Protein 7CBF (pdb70)

Radius of gyration: 25.34 Å; Cα contacts (8 Å, |Δi|>4): 1994; chains: 2; bounding box: 70×48×65 Å

B-factor: mean 17.52, std 8.79, range [2.49, 78.3]

GO terms:
  GO:0016746 acyltransferase activity (F, IDA)
  GO:2001293 malonyl-CoA metabolic process (P, IDA)
  GO:1901787 benzoyl-CoA metabolic process (P, IDA)
  GO:0047181 tetrahydroxybenzophenone synthase activity (F, IDA)

Solvent-accessible surface area: 26678 Å² total; per-residue (Å²): 136,45,195,34,42,0,16,1,4,0,4,1,32,14,38,14,128,47,58,19,61,12,144,72,4,9,84,27,0,0,102,21,9,142,9,90,180,55,74,118,10,31,82,73,0,83,136,42,4,107,113,11,128,4,115,50,1,32,9,56,5,36,75,102,32,5,142,113,28,81,24,2,9,77,68,40,35,49,3,0,51,42,2,0,165,15,3,20,86,30,4,5,94,12,0,49,65,0,0,109,74,0,21,153,70,1,42,27,79,39,63,100,2,40,1,0,0,0,0,1,11,7,5,3,30,10,18,3,6,1,9,21,0,3,145,96,23,56,10,58,73,93,1,59,4,0,3,2,3,1,8,8,29,6,1,0,0,2,0,1,8,2,0,24,7,4,4,14,13,17,94,53,3,8,0,0,0,0,0,0,13,4,9,0,1,17,6,2,2,8,36,112,144,7,77,33,0,1,57,0,7,2,18,32,3,0,0,0,0,0,0,0,0,0,5,37,51,84,130,100,86,3,63,30,1,0,52,0,34,14,10,59,3,31,3,2,74,160,3,102,27,2,22,32,0,28,0,29,31,22,0,9,3,4,86,42,111,159,65,9,64,67,22,5,6,88,38,2,79,57,14,1,84,75,0,0,164,126,72,72,31,89,87,17,45,54,1,2,0,0,0,2,0,13,12,90,46,22,1,49,19,1,12,147,112,11,51,16,64,144,69,6,0,68,4,0,82,78,2,3,29,35,56,0,2,0,10,0,0,0,1,0,6,0,0,8,28,11,18,114,64,1,61,116,60,178,70,147,18,0,0,16,36,44,96,50,0,0,0,0,0,4,3,5,2,0,0,2,1,4,1,0,1,68,13,13,78,35,100,55,9,29,202,180,39,38,0,12,0,3,0,3,0,35,16,38,11,120,80,62,29,61,12,144,76,4,9,86,43,0,0,104,19,12,125,7,107,143,46,90,98,0,36,70,77,0,77,117,53,7,122,118,15,127,6,131,30,2,28,9,62,7,33,66,108,28,3,156,108,30,89,20,1,10,79,52,44,30,49,2,0,42,28,3,0,132,15,1,25,86,37,3,5,125,22,0,57,86,0,0,68,66,0,16,118,62,7,57,28,80,43,77,114,2,41,1,0,0,0,0,1,11,6,3,3,33,10,16,2,6,2,11,29,0,0,101,86,17,55,3,62,58,84,1,56,4,1,3,1,4,1,8,8,26,6,1,0,0,2,0,1,7,0,0,25,7,4,3,20,14,26,177,53,3,13,0,0,0,0,0,0,14,5,9,0,1,17,8,2,1,11,44,99,129,58,74,38,7,1,65,0,7,4,25,32,3,0,0,0,0,0,0,0,0,0,5,69,35,90,124,128,120,8,153,26,5,0,53,0,32,13,9,59,2,32,23,3,78,162,2,67,30,1,25,35,0,31,0,52,34,22,0,11,7,14,80,52,92,172,45,17,57,63,22,5,4,103,32,1,76,60,13,0,92,74,0,0,164,126,79,69,28,94,90,17,44,50,1,2,0,0,0,3,0,20,14,97,58,8,1,58,16,0,10,122,91,12,47,18,62,146,60,4,0,65,4,0,82,81,2,4,32,31,54,0,2,0,8,1,0,0,3,0,7,0,1,10,31,11,30,116,59,1,141,124,68,183,63,121,20,15,0,13,30,49,90,49,0,1,0,0,0,5,3,6,2,0,0,2,0,5,0,0,0,79,14,37,104,71,113

Secondary structure (DSSP, 8-state):
--SS--EEEEEEEE--SEEEEGGGHHHHHHHHTT-TT-HHHHHHHHHHHHHT---EEEES--HHHHHH-GGGGSTTS--HHHHHHHHHHHHHHHHHHHHHHHHHHHTS-GGG--EEEEEE-S--EES-HHHHHHHHHT--TT-EEEEEES-GGGHHHHHHHHHHHHHHHSTT--EEEEEEE-TTTT-----TT-THHHHHHTTB--EEEEEEEESS--TTT---SEEEEEEEEEEPTT-TTSEEEEEETTEEEEEE-TTHHHHHHHHHHHHHHHHHGGGT---GGGSEEEE--SSHHHHHHHHHHHT--HHHHHHHHHHHHHH-B-GGGHHHHHHHHHHHHHHHTT-SBTBTTBSEEEEEEEETTTEEEEEEEE--BHHHH--/----EEEEEEEE--S-EEEGGGHHHHHHHHTT-TT-HHHHHHHHHHHHHS---EEE-S--HHHHHHSGGGGSTTSS-HHHHHHHHHHHHHHHHHHHHHHHHHHH-S-GGG--EEEEEE-S--EES-HHHHHHHHTT--TT-EEEEEES-GGGHHHHHHHHHHHHHHHSTT-EEEEEEEE-GGGT-----TT-THHHHHHTTB--EEEEEEEESS--TTTS--SEEEEEEEEEEPTT-TTSEEEEEETTEEEEEE-TTHHHHHHHHHHHHHHHHHGGGT---GGGSEEEE--SSHHHHHHHHHHHT--HHHHHHHHHHHHHH-B-GGGHHHHHHHHHHHHHHHTT-SBTTTT-SEEEEEEEETTTEEEEEEEEE-B--

Foldseek 3Di:
DFPDFKFFFFKFKFFADDKDFLQCLLVVLCVLLVNVVVVVLSVVLNVLLVQFLAGMAGAPDDSVLCVVQVLLSHAPRQRVVVQQVCQQPVQLVRLLNQLVRRVVLLQDQLQLAQAEEEEEQRHADVVGSQQVSCVVSVYDPNRHYHYHYNQWQQVLLVQVQVLRCQQRVDPSHKYKYKYWYHCSQPRYRDDPVQSVSSNCSSFEHTMMMITIIHTDADPDSTFGFKGFPDKDKDQQPPCPPQWDWDQDSSGTRIDHHPCLQVSCLVCVLVVCCVVCVVVVDNQQQLAAEQEQCSTPSNLVSVCVSNVHDCLRCVLLSVCCHHHGRRISCRSSSSLVSQQVVCVVVVAQWSRVVHFKYWYWGAPPSRMIMITIMGTDTCVRSDD/DDFKFFLFKFKFFADDKDFLQRQLVQLCVLLVNVVVVVLSVVLNVLLVVFLAGMAGAPDDSVLCVVQVLLSHFPRQRVVSQQVCQQPVFLVRQLNQLVRQCVSQVDQLQLAQAEEEEEQRHADPVGSQVVNCVVSVYDPNRHYDYHYDPWQQVLLVQVQVLRCVQVVDPSHKYKYKYWYHCSQLRYHDDPVQSVSSLCSSFEHTMMMITIIHPPDPPPSGPGFKGFDDKDKDQQPPCAPQWDWDQDSSGTDIDHDPCQQVSCLVCVLVVCCVVCVVVPDNQLQLAAEQEQCSTPSNLVSNCVSNVHDCLRCVLVSVCCHHHGRRISRRSSSSLVSQQVVCVVVVAQWSRVVHFKYWYWGAPPSRMIMITIIGTDTPD

InterPro domains:
  IPR001099 Chalcone/stilbene synthase, N-terminal [PF00195] (8-229)
  IPR011141 Polyketide synthase, type III [PIRSF000451] (10-388)
  IPR011141 Polyketide synthase, type III [PTHR11877] (11-388)
  IPR012328 Chalcone/stilbene synthase, C-terminal [PF02797] (239-389)
  IPR016039 Thiolase-like [G3DSA:3.40.47.10] (2-236)
  IPR016039 Thiolase-like [G3DSA:3.40.47.10] (237-389)
  IPR016039 Thiolase-like [SSF53901] (14-231)
  IPR016039 Thiolase-like [SSF53901] (236-388)

Organism: Garcinia mangostana (NCBI:txid58228)

CATH classification: 3.40.47.10 (+1 more: 3.40.47.10)

Sequence (760 aa):
QSRGSANVLAIGTANPPNVILQEDYPDFYFKVTNSEHLTDLKEKFKRICVKSKTRKRHFYLTEQILKENPGIATYGAGSLDSRQKILETEIPKLGKEAAMVAIQEWGQPVSKITHVVFATTSGFMMMPGADYSITRLLGLNPNVRRVMIYNQGCFAGGTALRVAKDLAENNKGARVLVVCAENTAMMTFHGPNENHLDVLVGQAMFSDGAAALIIGANPNLPEERPVYEMVAAHQTIVPESDGAIVAHFYEMGMSYFLKENVIPLFGNNIEACMEAAFKEYGISDWNSLFYSVHPGGRAIVDGIAEKLGLDDEENLKATRHVLSEYGNMGSACVIFILDELRKKSKEEKKLTTGDGKEWGCCLIGLGPGLTVETVVLRSVPIAAAALRGSANVLAIGTANPPNVILQEDYPDFYFKVTNSEHLTDLKEKFKRICVKSKTRKRHFYLTEQILKENPGIATYGAGSLDSRQKILETEIPKLGKEAAMVAIQEWGQPVSKITHVVFATTSGFMMPGADYSITRLLGLNPNVRRVMIYNQGCFAGGTALRVAKDLAENNKGARVLVVCAENTAMTFHGPNENHLDVLVGQAMFSDGAAALIIGANPNLPEERPVYEMVAAHQTIVPESDGAIVAHFYEMGMSYFLKENVIPLFGNNIEACMEAAFKEYGISDWNSLFYSVHPGGRAIVDGIAEKLGLDEENLKATRHVLSEYGNMGSACVIFILDELRKKSKEEKKLTTGDGKEWGCLIGLGPGLTVETVVLRSVPIA

Nearest PDB structures (foldseek):
  7cbf-assembly1_B  TM=1.003E+00  e=7.166E-84  Garcinia mangostana
  4yjy-assembly1_B  TM=9.957E-01  e=1.992E-63  Oryza sativa Indica Group
  1ee0-assembly1_B  TM=9.937E-01  e=6.642E-61  Gerbera hybrid cultivar
  3awk-assembly1_A-2  TM=9.949E-01  e=3.346E-60  Huperzia serrata
  7f0g-assembly4_D  TM=9.935E-01  e=9.835E-60  Erythroxylum novogranatense

Structure (mmCIF, N/CA/C/O backbone):
data_7CBF
#
_entry.id   7CBF
#
_cell.length_a   70.810
_cell.length_b   98.330
_cell.length_c   112.024
_cell.angle_alpha   90.000
_cell.angle_beta   90.000
_cell.angle_gamma   90.000
#
_symmetry.space_group_name_H-M   'P 21 21 21'
#
loop_
_entity.id
_entity.type
_entity.pdbx_description
1 polymer '2,4,6-trihydroxybenzophenone synthase'
2 non-polymer IMIDAZOLE
3 non-polymer 'IODIDE ION'
4 non-polymer GLYCEROL
5 water water
#
loop_
_atom_site.group_PDB
_atom_site.id
_atom_site.type_symbol
_atom_site.label_atom_id
_atom_site.label_alt_id
_atom_site.label_comp_id
_atom_site.label_asym_id
_atom_site.label_entity_id
_atom_site.label_seq_id
_atom_site.pdbx_PDB_ins_code
_atom_site.Cartn_x
_atom_site.Cartn_y
_atom_site.Cartn_z
_atom_site.occupancy
_atom_site.B_iso_or_equiv
_atom_site.auth_seq_id
_atom_site.auth_comp_id
_atom_site.auth_asym_id
_atom_site.auth_atom_id
_atom_site.pdbx_PDB_model_num
ATOM 1 N N . GLN A 1 13 ? -1.179 -11.195 -46.601 1.000 57.118 13 GLN A N 1
ATOM 2 C CA . GLN A 1 13 ? -1.441 -9.987 -47.455 1.000 57.526 13 GLN A CA 1
ATOM 3 C C . GLN A 1 13 ? -0.113 -9.402 -47.968 1.000 56.524 13 GLN A C 1
ATOM 4 O O . GLN A 1 13 ? -0.165 -8.513 -48.831 1.000 57.206 13 GLN A O 1
ATOM 10 N N . SER A 1 14 ? 1.015 -9.841 -47.401 1.000 57.708 14 SER A N 1
ATOM 11 C CA . SER A 1 14 ? 2.365 -9.932 -48.032 1.000 58.984 14 SER A CA 1
ATOM 12 C C . SER A 1 14 ? 2.638 -8.761 -49.001 1.000 54.783 14 SER A C 1
ATOM 13 O O . SER A 1 14 ? 2.599 -7.597 -48.557 1.000 50.808 14 SER A O 1
ATOM 16 N N . ARG A 1 15 ? 2.927 -9.086 -50.269 1.000 53.307 15 ARG A N 1
ATOM 17 C CA . ARG A 1 15 ? 3.540 -8.224 -51.324 1.000 54.352 15 ARG A CA 1
ATOM 18 C C . ARG A 1 15 ? 5.060 -8.104 -51.109 1.000 46.796 15 ARG A C 1
ATOM 19 O O . ARG A 1 15 ? 5.743 -7.657 -52.065 1.000 52.226 15 ARG A O 1
ATOM 27 N N . GLY A 1 16 ? 5.594 -8.487 -49.944 1.000 33.847 16 GLY A N 1
ATOM 28 C CA . GLY A 1 16 ? 7.036 -8.326 -49.671 1.000 28.821 16 GLY A CA 1
ATOM 29 C C . GLY A 1 16 ? 7.439 -8.621 -48.235 1.000 23.839 16 GLY A C 1
ATOM 30 O O . GLY A 1 16 ? 6.570 -8.867 -47.372 1.000 21.802 16 GLY A O 1
ATOM 31 N N . SER A 1 17 ? 8.739 -8.566 -47.984 1.000 20.121 17 SER A N 1
ATOM 32 C CA . SER A 1 17 ? 9.357 -8.926 -46.686 1.000 18.415 17 SER A CA 1
ATOM 33 C C . SER A 1 17 ? 9.313 -7.744 -45.709 1.000 16.335 17 SER A C 1
ATOM 34 O O . SER A 1 17 ? 9.398 -6.584 -46.151 1.000 14.658 17 SER A O 1
ATOM 37 N N . ALA A 1 18 ? 9.177 -8.061 -44.424 1.000 14.517 18 ALA A N 1
ATOM 38 C CA . ALA A 1 18 ? 9.315 -7.108 -43.305 1.000 14.238 18 ALA A CA 1
ATOM 39 C C . ALA A 1 18 ? 10.683 -6.435 -43.434 1.000 13.900 18 ALA A C 1
ATOM 40 O O . ALA A 1 18 ? 11.674 -7.140 -43.650 1.000 13.737 18 ALA A O 1
ATOM 42 N N . ASN A 1 19 ? 10.710 -5.108 -43.356 1.000 14.046 19 ASN A N 1
ATOM 43 C CA . ASN A 1 19 ? 11.950 -4.294 -43.334 1.000 13.928 19 ASN A CA 1
ATOM 44 C C . ASN A 1 19 ? 12.033 -3.562 -41.989 1.000 12.935 19 ASN A C 1
ATOM 45 O O . ASN A 1 19 ? 10.969 -3.241 -41.423 1.000 13.165 19 ASN A O 1
ATOM 50 N N . VAL A 1 20 ? 13.251 -3.344 -41.496 1.000 11.666 20 VAL A N 1
ATOM 51 C CA . VAL A 1 20 ? 13.570 -2.316 -40.473 1.000 11.197 20 VAL A CA 1
ATOM 52 C C . VAL A 1 20 ? 13.537 -0.967 -41.183 1.000 10.760 20 VAL A C 1
ATOM 53 O O . VAL A 1 20 ? 14.396 -0.776 -42.049 1.000 10.414 20 VAL A O 1
ATOM 57 N N . LEU A 1 21 ? 12.601 -0.091 -40.810 1.000 10.627 21 LEU A N 1
ATOM 58 C CA . LEU A 1 21 ? 12.390 1.246 -41.435 1.000 10.761 21 LEU A CA 1
ATOM 59 C C . LEU A 1 21 ? 13.014 2.356 -40.586 1.000 10.480 21 LEU A C 1
ATOM 60 O O . LEU A 1 21 ? 13.159 3.481 -41.111 1.000 11.313 21 LEU A O 1
ATOM 65 N N . ALA A 1 22 ? 13.297 2.075 -39.316 1.000 10.268 22 ALA A N 1
ATOM 66 C CA . ALA A 1 22 ? 13.837 3.045 -38.341 1.000 10.413 22 ALA A CA 1
ATOM 67 C C . ALA A 1 22 ? 14.361 2.308 -37.112 1.000 10.468 22 ALA A C 1
ATOM 68 O O . ALA A 1 22 ? 13.850 1.228 -36.808 1.000 10.672 22 ALA A O 1
ATOM 70 N N . ILE A 1 23 ? 15.357 2.900 -36.459 1.000 10.851 23 ILE A N 1
ATOM 71 C CA . ILE A 1 23 ? 15.968 2.429 -35.188 1.000 11.190 23 ILE A CA 1
ATOM 72 C C . ILE A 1 23 ? 16.245 3.661 -34.328 1.000 11.105 23 ILE A C 1
ATOM 73 O O . ILE A 1 23 ? 16.869 4.595 -34.840 1.000 11.010 23 ILE A O 1
ATOM 78 N N . GLY A 1 24 ? 15.824 3.630 -33.067 1.000 11.095 24 GLY A N 1
ATOM 79 C CA . GLY A 1 24 ? 16.154 4.656 -32.062 1.000 11.042 24 GLY A CA 1
ATOM 80 C C . GLY A 1 24 ? 16.512 4.002 -30.743 1.000 11.024 24 GLY A C 1
ATOM 81 O O . GLY A 1 24 ? 16.034 2.887 -30.506 1.000 11.132 24 GLY A O 1
ATOM 82 N N . THR A 1 25 ? 17.353 4.647 -29.933 1.000 11.060 25 THR A N 1
ATOM 83 C CA . THR A 1 25 ? 17.804 4.126 -28.618 1.000 11.007 25 THR A CA 1
ATOM 84 C C . THR A 1 25 ? 17.714 5.255 -27.595 1.000 10.724 25 THR A C 1
ATOM 85 O O . THR A 1 25 ? 17.743 6.416 -27.999 1.000 10.903 25 THR A O 1
ATOM 89 N N . ALA A 1 26 ? 17.589 4.881 -26.324 1.000 10.462 26 ALA A N 1
ATOM 90 C CA . ALA A 1 26 ? 17.548 5.770 -25.145 1.000 10.311 26 ALA A CA 1
ATOM 91 C C . ALA A 1 26 ? 18.318 5.099 -24.007 1.000 10.447 26 ALA A C 1
ATOM 92 O O . ALA A 1 26 ? 18.359 3.856 -23.981 1.000 10.483 26 ALA A O 1
ATOM 94 N N . ASN A 1 27 ? 18.949 5.879 -23.135 1.000 10.489 27 ASN A N 1
ATOM 95 C CA . ASN A 1 27 ? 19.563 5.344 -21.898 1.000 10.928 27 ASN A CA 1
ATOM 96 C C . ASN A 1 27 ? 19.291 6.329 -20.776 1.000 11.349 27 ASN A C 1
ATOM 97 O O . ASN A 1 27 ? 19.191 7.524 -21.030 1.000 10.875 27 ASN A O 1
ATOM 102 N N . PRO A 1 28 ? 19.190 5.858 -19.513 1.000 12.146 28 PRO A N 1
ATOM 103 C CA . PRO A 1 28 ? 19.161 6.759 -18.362 1.000 12.660 28 PRO A CA 1
ATOM 104 C C . PRO A 1 28 ? 20.474 7.537 -18.332 1.000 13.090 28 PRO A C 1
ATOM 105 O O . PRO A 1 28 ? 21.475 7.062 -18.863 1.000 12.332 28 PRO A O 1
ATOM 109 N N . PRO A 1 29 ? 20.499 8.750 -17.733 1.000 14.510 29 PRO A N 1
ATOM 110 C CA . PRO A 1 29 ? 21.676 9.628 -17.792 1.000 15.215 29 PRO A CA 1
ATOM 111 C C . PRO A 1 29 ? 22.868 9.279 -16.876 1.000 15.905 29 PRO A C 1
ATOM 112 O O . PRO A 1 29 ? 23.966 9.617 -17.222 1.000 15.676 29 PRO A O 1
ATOM 116 N N . ASN A 1 30 ? 22.639 8.658 -15.721 1.000 17.245 30 ASN A N 1
ATOM 117 C CA . ASN A 1 30 ? 23.726 8.307 -14.760 1.000 18.829 30 ASN A CA 1
ATOM 118 C C . ASN A 1 30 ? 24.623 7.277 -15.451 1.000 17.243 30 ASN A C 1
ATOM 119 O O . ASN A 1 30 ? 24.105 6.222 -15.836 1.000 17.253 30 ASN A O 1
ATOM 124 N N . VAL A 1 31 ? 25.888 7.623 -15.681 1.000 16.663 31 VAL A N 1
ATOM 125 C CA . VAL A 1 31 ? 26.919 6.721 -16.270 1.000 16.426 31 VAL A CA 1
ATOM 126 C C . VAL A 1 31 ? 27.904 6.369 -15.163 1.000 16.525 31 VAL A C 1
ATOM 127 O O . VAL A 1 31 ? 28.300 7.290 -14.433 1.000 17.166 31 VAL A O 1
ATOM 131 N N . ILE A 1 32 ? 28.259 5.087 -15.019 1.000 16.461 32 ILE A N 1
ATOM 132 C CA . ILE A 1 32 ? 29.404 4.674 -14.148 1.000 16.327 32 ILE A CA 1
ATOM 133 C C . ILE A 1 32 ? 30.462 3.984 -15.009 1.000 15.361 32 ILE A C 1
ATOM 134 O O . ILE A 1 32 ? 30.146 2.984 -15.656 1.000 15.165 32 ILE A O 1
ATOM 139 N N . LEU A 1 33 ? 31.677 4.533 -15.024 1.000 15.092 33 LEU A N 1
ATOM 140 C CA . LEU A 1 33 ? 32.816 3.926 -15.753 1.000 15.366 33 LEU A CA 1
ATOM 141 C C . LEU A 1 33 ? 33.141 2.620 -15.041 1.000 14.688 33 LEU A C 1
ATOM 142 O O . LEU A 1 33 ? 33.005 2.583 -13.813 1.000 14.910 33 LEU A O 1
ATOM 147 N N . GLN A 1 34 ? 33.501 1.586 -15.787 1.000 14.302 34 GLN A N 1
ATOM 148 C CA . GLN A 1 34 ? 33.788 0.252 -15.202 1.000 14.856 34 GLN A CA 1
ATOM 149 C C . GLN A 1 34 ? 34.948 0.337 -14.199 1.000 15.677 34 GLN A C 1
ATOM 150 O O . GLN A 1 34 ? 34.888 -0.399 -13.221 1.000 14.470 34 GLN A O 1
ATOM 156 N N . GLU A 1 35 ? 35.971 1.167 -14.452 1.000 17.475 35 GLU A N 1
ATOM 15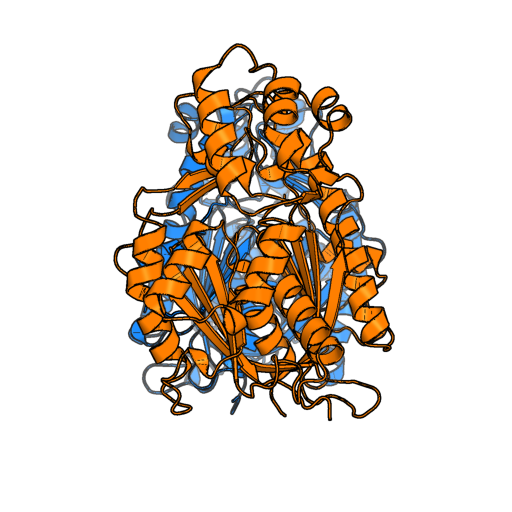7 C CA . GLU A 1 35 ? 37.158 1.305 -13.557 1.000 19.664 35 GLU A CA 1
ATOM 158 C C . GLU A 1 35 ? 36.677 1.752 -12.167 1.000 18.415 35 GLU A C 1
ATOM 159 O O . GLU A 1 35 ? 37.356 1.431 -11.183 1.000 17.876 35 GLU A O 1
ATOM 165 N N . ASP A 1 36 ? 35.526 2.432 -12.093 1.000 17.392 36 ASP A N 1
ATOM 166 C CA . ASP A 1 36 ? 34.944 2.961 -10.829 1.000 16.704 36 ASP A CA 1
ATOM 167 C C . ASP A 1 36 ? 33.893 2.003 -10.247 1.000 16.403 36 ASP A C 1
ATOM 168 O O . ASP A 1 36 ? 33.477 2.242 -9.102 1.000 16.766 36 ASP A O 1
ATOM 173 N N . TYR A 1 37 ? 33.426 0.996 -10.994 1.000 15.689 37 TYR A N 1
ATOM 174 C CA . TYR A 1 37 ? 32.193 0.241 -10.640 1.000 15.441 37 TYR A CA 1
ATOM 175 C C . TYR A 1 37 ? 32.452 -0.667 -9.441 1.000 14.836 37 TYR A C 1
ATOM 176 O O . TYR A 1 37 ? 31.624 -0.730 -8.538 1.000 14.462 37 TYR A O 1
ATOM 185 N N . PRO A 1 38 ? 33.572 -1.417 -9.368 1.000 15.115 38 PRO A N 1
ATOM 186 C CA . PRO A 1 38 ? 33.844 -2.215 -8.166 1.000 15.996 38 PRO A CA 1
ATOM 187 C C . PRO A 1 38 ? 33.770 -1.407 -6.852 1.000 17.289 38 PRO A C 1
ATOM 188 O O . PRO A 1 38 ? 33.194 -1.905 -5.895 1.000 17.358 38 PRO A O 1
ATOM 192 N N . ASP A 1 39 ? 34.315 -0.185 -6.805 1.000 18.530 39 ASP A N 1
ATOM 193 C CA . ASP A 1 39 ? 34.325 0.616 -5.547 1.000 19.793 39 ASP A CA 1
ATOM 194 C C . ASP A 1 39 ? 32.899 1.065 -5.244 1.000 18.584 39 ASP A C 1
ATOM 195 O O . ASP A 1 39 ? 32.465 0.929 -4.082 1.000 18.873 39 ASP A O 1
ATOM 200 N N . PHE A 1 40 ? 32.192 1.548 -6.265 1.000 17.313 40 PHE A N 1
ATOM 201 C CA . PHE A 1 40 ? 30.758 1.915 -6.176 1.000 15.981 40 PHE A CA 1
ATOM 202 C C . PHE A 1 40 ? 29.952 0.761 -5.573 1.000 14.622 40 PHE A C 1
ATOM 203 O O . PHE A 1 40 ? 29.240 0.940 -4.564 1.000 14.403 40 PHE A O 1
ATOM 211 N N . TYR A 1 41 ? 30.058 -0.404 -6.205 1.000 13.347 41 TYR A N 1
ATOM 212 C CA . TYR A 1 41 ? 29.191 -1.576 -5.944 1.000 12.775 41 TYR A CA 1
ATOM 213 C C . TYR A 1 41 ? 29.378 -2.048 -4.497 1.000 12.233 41 TYR A C 1
ATOM 214 O O . TYR A 1 41 ? 28.385 -2.286 -3.797 1.000 11.463 41 TYR A O 1
ATOM 223 N N . PHE A 1 42 ? 30.619 -2.223 -4.070 1.000 12.859 42 PHE A N 1
ATOM 224 C CA . PHE A 1 42 ? 30.922 -2.799 -2.736 1.000 13.633 42 PHE A CA 1
ATOM 225 C C . PHE A 1 42 ? 30.593 -1.777 -1.647 1.000 14.315 42 PHE A C 1
ATOM 226 O O . PHE A 1 42 ? 30.244 -2.210 -0.530 1.000 13.872 42 PHE A O 1
ATOM 234 N N . LYS A 1 43 ? 30.626 -0.486 -1.978 1.000 15.486 43 LYS A N 1
ATOM 235 C CA . LYS A 1 43 ? 30.259 0.595 -1.026 1.000 17.202 43 LYS A CA 1
ATOM 236 C C . LYS A 1 43 ? 28.735 0.647 -0.834 1.000 16.617 43 LYS A C 1
ATOM 237 O O . LYS A 1 43 ? 28.299 0.663 0.327 1.000 16.454 43 LYS A O 1
ATOM 243 N N . VAL A 1 44 ? 27.958 0.699 -1.925 1.000 15.889 44 VAL A N 1
ATOM 244 C CA . VAL A 1 44 ? 26.477 0.899 -1.863 1.000 14.849 44 VAL A CA 1
ATOM 245 C C . VAL A 1 44 ? 25.803 -0.377 -1.345 1.000 14.117 44 VAL A C 1
ATOM 246 O O . VAL A 1 44 ? 24.695 -0.271 -0.846 1.000 13.334 44 VAL A O 1
ATOM 250 N N . THR A 1 45 ? 26.446 -1.539 -1.452 1.000 13.759 45 THR A N 1
ATOM 251 C CA . THR A 1 45 ? 25.895 -2.809 -0.910 1.000 13.692 45 THR A CA 1
ATOM 252 C C . THR A 1 45 ? 26.463 -3.111 0.483 1.000 13.870 45 THR A C 1
ATOM 253 O O . THR A 1 45 ? 26.241 -4.242 0.949 1.000 13.434 45 THR A O 1
ATOM 257 N N . ASN A 1 46 ? 27.171 -2.164 1.104 1.000 14.780 46 ASN A N 1
ATOM 258 C CA . ASN A 1 46 ? 27.677 -2.282 2.498 1.000 16.436 46 ASN A CA 1
ATOM 259 C C . ASN A 1 46 ? 28.544 -3.541 2.630 1.000 16.954 46 ASN A C 1
ATOM 260 O O . ASN A 1 46 ? 28.437 -4.221 3.667 1.000 17.357 46 ASN A O 1
ATOM 265 N N . SER A 1 47 ? 29.361 -3.842 1.620 1.000 17.463 47 SER A N 1
ATOM 266 C CA . SER A 1 47 ? 30.057 -5.144 1.462 1.000 18.469 47 SER A CA 1
ATOM 267 C C . SER A 1 47 ? 31.577 -4.951 1.424 1.000 19.553 47 SER A C 1
ATOM 268 O O . SER A 1 47 ? 32.251 -5.828 0.900 1.000 18.408 47 SER A O 1
ATOM 271 N N . GLU A 1 48 ? 32.093 -3.859 1.991 1.000 23.570 48 GLU A N 1
ATOM 272 C CA . GLU A 1 48 ? 33.548 -3.520 1.976 1.000 26.680 48 GLU A CA 1
ATOM 273 C C . GLU A 1 48 ? 34.383 -4.626 2.629 1.000 27.718 48 GLU A C 1
ATOM 274 O O . GLU A 1 48 ? 35.521 -4.830 2.179 1.000 29.401 48 GLU A O 1
ATOM 280 N N . HIS A 1 49 ? 33.854 -5.314 3.639 1.000 28.965 49 HIS A N 1
ATOM 281 C CA . HIS A 1 49 ? 34.601 -6.368 4.374 1.000 32.768 49 HIS A CA 1
ATOM 282 C C . HIS A 1 49 ? 34.751 -7.629 3.508 1.000 29.320 49 HIS A C 1
ATOM 283 O O . HIS A 1 49 ? 35.685 -8.402 3.771 1.000 27.281 49 HIS A O 1
ATOM 290 N N . LEU A 1 50 ? 33.899 -7.829 2.497 1.000 26.435 50 LEU A N 1
ATOM 291 C CA . LEU A 1 50 ? 33.917 -9.063 1.662 1.000 24.333 50 LEU A CA 1
ATOM 292 C C . LEU A 1 50 ? 35.058 -8.970 0.636 1.000 22.918 50 LEU A C 1
ATOM 293 O O . LEU A 1 50 ? 34.790 -8.954 -0.584 1.000 21.346 50 LEU A O 1
ATOM 298 N N . THR A 1 51 ? 36.291 -8.975 1.140 1.000 22.295 51 THR A N 1
ATOM 299 C CA . THR A 1 51 ? 37.542 -8.649 0.400 1.000 23.933 51 THR A CA 1
ATOM 300 C C . THR A 1 51 ? 37.772 -9.625 -0.761 1.000 21.486 51 THR A C 1
ATOM 301 O O . THR A 1 51 ? 38.187 -9.168 -1.820 1.000 20.083 51 THR A O 1
ATOM 305 N N . ASP A 1 52 ? 37.591 -10.922 -0.538 1.000 21.364 52 ASP A N 1
ATOM 306 C CA . ASP A 1 52 ? 37.866 -11.961 -1.563 1.000 23.268 52 ASP A CA 1
ATOM 307 C C . ASP A 1 52 ? 36.868 -11.766 -2.713 1.000 21.643 52 ASP A C 1
ATOM 308 O O . ASP A 1 52 ? 37.276 -11.884 -3.882 1.000 19.844 52 ASP A O 1
ATOM 313 N N . LEU A 1 53 ? 35.615 -11.432 -2.403 1.000 21.090 53 LEU A N 1
ATOM 314 C CA . LEU A 1 53 ? 34.584 -11.192 -3.447 1.000 21.143 53 LEU A CA 1
ATOM 315 C C . LEU A 1 53 ? 34.926 -9.891 -4.186 1.000 19.310 53 LEU A C 1
ATOM 316 O O . LEU A 1 53 ? 34.793 -9.865 -5.412 1.000 18.813 53 LEU A O 1
ATOM 321 N N . LYS A 1 54 ? 35.418 -8.872 -3.490 1.000 19.326 54 LYS A N 1
ATOM 322 C CA . LYS A 1 54 ? 35.768 -7.585 -4.143 1.000 20.497 54 LYS A CA 1
ATOM 323 C C . LYS A 1 54 ? 36.905 -7.806 -5.153 1.000 20.827 54 LYS A C 1
ATOM 324 O O . LYS A 1 54 ? 36.789 -7.311 -6.297 1.000 18.983 54 LYS A O 1
ATOM 330 N N . GLU A 1 55 ? 37.947 -8.541 -4.766 1.000 22.236 55 GLU A N 1
ATOM 331 C CA . GLU A 1 55 ? 39.093 -8.856 -5.666 1.000 24.786 55 GLU A CA 1
ATOM 332 C C . GLU A 1 55 ? 38.596 -9.665 -6.869 1.000 22.546 55 GLU A C 1
ATOM 333 O O . GLU A 1 55 ? 38.963 -9.283 -7.994 1.000 21.548 55 GLU A O 1
ATOM 339 N N . LYS A 1 56 ? 37.796 -10.715 -6.647 1.000 21.031 56 LYS A N 1
ATOM 340 C CA . LYS A 1 56 ? 37.163 -11.503 -7.745 1.000 21.308 56 LYS A CA 1
ATOM 341 C C . LYS A 1 56 ? 36.405 -10.522 -8.656 1.000 18.661 56 LYS A C 1
ATOM 342 O O . LYS A 1 56 ? 36.613 -10.536 -9.869 1.000 17.081 56 LYS A O 1
ATOM 348 N N . PHE A 1 57 ? 35.587 -9.653 -8.082 1.000 17.171 57 PHE A N 1
ATOM 349 C CA . PHE A 1 57 ? 34.736 -8.740 -8.871 1.000 16.909 57 PHE A CA 1
ATOM 350 C C . PHE A 1 57 ? 35.609 -7.781 -9.690 1.000 17.364 57 PHE A C 1
ATOM 351 O O . PHE A 1 57 ? 35.233 -7.518 -10.842 1.000 16.610 57 PHE A O 1
ATOM 359 N N . LYS A 1 58 ? 36.718 -7.282 -9.133 1.000 18.911 58 LYS A N 1
ATOM 360 C CA . LYS A 1 58 ? 37.657 -6.394 -9.872 1.000 21.637 58 LYS A CA 1
ATOM 361 C C . LYS A 1 58 ? 38.157 -7.133 -11.121 1.000 21.222 58 LYS A C 1
ATOM 362 O O . LYS A 1 58 ? 38.082 -6.551 -12.205 1.000 20.286 58 LYS A O 1
ATOM 368 N N . ARG A 1 59 ? 38.630 -8.371 -10.964 1.000 21.891 59 ARG A N 1
ATOM 369 C CA . ARG A 1 59 ? 39.198 -9.198 -12.065 1.000 23.555 59 ARG A CA 1
ATOM 370 C C . ARG A 1 59 ? 38.099 -9.437 -13.120 1.000 22.989 59 ARG A C 1
ATOM 371 O O . ARG A 1 59 ? 38.396 -9.290 -14.304 1.000 23.987 59 ARG A O 1
ATOM 379 N N . ILE A 1 60 ? 36.868 -9.758 -12.722 1.000 20.271 60 ILE A N 1
ATOM 380 C CA . ILE A 1 60 ? 35.735 -9.948 -13.675 1.000 20.452 60 ILE A CA 1
ATOM 381 C C . ILE A 1 60 ? 35.479 -8.633 -14.431 1.000 20.091 60 ILE A C 1
ATOM 382 O O . ILE A 1 60 ? 35.388 -8.671 -15.680 1.000 18.601 60 ILE A O 1
ATOM 387 N N . CYS A 1 61 ? 35.385 -7.510 -13.714 1.000 19.893 61 CYS A N 1
ATOM 388 C CA . CYS A 1 61 ? 35.122 -6.170 -14.310 1.000 20.231 61 CYS A CA 1
ATOM 389 C C . CYS A 1 61 ? 36.240 -5.804 -15.292 1.000 21.707 61 CYS A C 1
ATOM 390 O O . CYS A 1 61 ? 35.911 -5.269 -16.369 1.000 22.023 61 CYS A O 1
ATOM 393 N N . VAL A 1 62 ? 37.502 -6.070 -14.952 1.000 24.073 62 VAL A N 1
ATOM 394 C CA . VAL A 1 62 ? 38.647 -5.774 -15.866 1.000 27.543 62 VAL A CA 1
ATOM 395 C C . VAL A 1 62 ? 38.475 -6.610 -17.145 1.000 29.795 62 VAL A C 1
ATOM 396 O O . VAL A 1 62 ? 38.558 -6.008 -18.236 1.000 34.402 62 VAL A O 1
ATOM 400 N N . LYS A 1 63 ? 38.150 -7.905 -17.022 1.000 30.660 63 LYS A N 1
ATOM 401 C CA . LYS A 1 63 ? 38.087 -8.871 -18.160 1.000 31.972 63 LYS A CA 1
ATOM 402 C C . LYS A 1 63 ? 36.832 -8.632 -19.010 1.000 32.906 63 LYS A C 1
ATOM 403 O O . LYS A 1 63 ? 36.681 -9.318 -20.060 1.000 32.894 63 LYS A O 1
ATOM 409 N N . SER A 1 64 ? 35.925 -7.768 -18.548 1.000 31.309 64 SER A N 1
ATOM 410 C CA . SER A 1 64 ? 34.529 -7.675 -19.055 1.000 27.593 64 SER A CA 1
ATOM 411 C C . SER A 1 64 ? 34.522 -7.026 -20.439 1.000 25.728 64 SER A C 1
ATOM 412 O O . SER A 1 64 ? 33.639 -7.354 -21.231 1.000 25.439 64 SER A O 1
ATOM 415 N N . LYS A 1 65 ? 35.428 -6.076 -20.671 1.000 25.895 65 LYS A N 1
ATOM 416 C CA . LYS A 1 65 ? 35.463 -5.232 -21.894 1.000 25.980 65 LYS A CA 1
ATOM 417 C C . LYS A 1 65 ? 34.196 -4.362 -21.993 1.000 24.297 65 LYS A C 1
ATOM 418 O O . LYS A 1 65 ? 33.928 -3.810 -23.090 1.000 21.544 65 LYS A O 1
ATOM 424 N N . THR A 1 66 ? 33.452 -4.259 -20.886 1.000 23.725 66 THR A N 1
ATOM 425 C CA . THR A 1 66 ? 32.469 -3.187 -20.588 1.000 23.939 66 THR A CA 1
ATOM 426 C C . THR A 1 66 ? 33.248 -2.008 -19.983 1.000 24.616 66 THR A C 1
ATOM 427 O O . THR A 1 66 ? 33.812 -2.180 -18.882 1.000 25.744 66 THR A O 1
ATOM 431 N N . ARG A 1 67 ? 33.336 -0.881 -20.695 1.000 23.818 67 ARG A N 1
ATOM 432 C CA . ARG A 1 67 ? 34.097 0.326 -20.264 1.000 24.133 67 ARG A CA 1
ATOM 433 C C . ARG A 1 67 ? 33.160 1.279 -19.506 1.000 20.526 67 ARG A C 1
ATOM 434 O O . ARG A 1 67 ? 33.628 1.987 -18.606 1.000 17.998 67 ARG A O 1
ATOM 442 N N . LYS A 1 68 ? 31.867 1.231 -19.823 1.000 19.484 68 LYS A N 1
ATOM 443 C CA . LYS A 1 68 ? 30.867 2.274 -19.468 1.000 19.639 68 LYS A CA 1
ATOM 444 C C . LYS A 1 68 ? 29.469 1.643 -19.429 1.000 16.645 68 LYS A C 1
ATOM 445 O O . LYS A 1 68 ? 29.190 0.830 -20.304 1.000 15.832 68 LYS A O 1
ATOM 451 N N . ARG A 1 69 ? 28.630 2.009 -18.456 1.000 14.777 69 ARG A N 1
ATOM 452 C CA . ARG A 1 69 ? 27.204 1.594 -18.392 1.000 13.918 69 ARG A CA 1
ATOM 453 C C . ARG A 1 69 ? 26.317 2.735 -17.888 1.000 13.517 69 ARG A C 1
ATOM 454 O O . ARG A 1 69 ? 26.761 3.524 -17.031 1.000 13.302 69 ARG A O 1
ATOM 462 N N . HIS A 1 70 ? 25.086 2.770 -18.395 1.000 12.927 70 HIS A N 1
ATOM 463 C CA . HIS A 1 70 ? 23.996 3.676 -17.956 1.000 12.768 70 HIS A CA 1
ATOM 464 C C . HIS A 1 70 ? 23.127 2.927 -16.945 1.000 12.626 70 HIS A C 1
ATOM 465 O O . HIS A 1 70 ? 22.856 1.728 -17.174 1.000 12.524 70 HIS A O 1
ATOM 472 N N . PHE A 1 71 ? 22.707 3.609 -15.877 1.000 12.393 71 PHE A N 1
ATOM 473 C CA . PHE A 1 71 ? 21.789 3.061 -14.850 1.000 12.519 71 PHE A CA 1
ATOM 474 C C . PHE A 1 71 ? 20.785 4.127 -14.433 1.000 12.847 71 PHE A C 1
ATOM 475 O O . PHE A 1 71 ? 21.177 5.272 -14.202 1.000 12.327 71 PHE A O 1
ATOM 483 N N . TYR A 1 72 ? 19.531 3.711 -14.293 1.000 13.753 72 TYR A N 1
ATOM 484 C CA . TYR A 1 72 ? 18.527 4.408 -13.461 1.000 14.483 72 TYR A CA 1
ATOM 485 C C . TYR A 1 72 ? 18.991 4.404 -11.996 1.000 14.828 72 TYR A C 1
ATOM 486 O O . TYR A 1 72 ? 18.921 5.445 -11.337 1.000 14.567 72 TYR A O 1
ATOM 495 N N . LEU A 1 73 ? 19.429 3.255 -11.474 1.000 15.404 73 LEU A N 1
ATOM 496 C CA . LEU A 1 73 ? 19.865 3.152 -10.054 1.000 15.974 73 LEU A CA 1
ATOM 497 C C . LEU A 1 73 ? 21.024 4.112 -9.805 1.000 17.312 73 LEU A C 1
ATOM 498 O O . LEU A 1 73 ? 22.018 4.068 -10.538 1.000 21.404 73 LEU A O 1
ATOM 503 N N . THR A 1 74 ? 20.896 4.956 -8.797 1.000 17.496 74 THR A N 1
ATOM 504 C CA . THR A 1 74 ? 21.995 5.815 -8.303 1.000 17.753 74 THR A CA 1
ATOM 505 C C . THR A 1 74 ? 22.265 5.403 -6.860 1.000 18.298 74 THR A C 1
ATOM 506 O O . THR A 1 74 ? 21.465 4.599 -6.320 1.000 16.997 74 THR A O 1
ATOM 510 N N . GLU A 1 75 ? 23.344 5.938 -6.288 1.000 18.987 75 GLU A N 1
ATOM 511 C CA . GLU A 1 75 ? 23.669 5.861 -4.841 1.000 20.764 75 GLU A CA 1
ATOM 512 C C . GLU A 1 75 ? 22.437 6.326 -4.052 1.000 20.318 75 GLU A C 1
ATOM 513 O O . GLU A 1 75 ? 21.978 5.578 -3.182 1.000 19.836 75 GLU A O 1
ATOM 519 N N . GLN A 1 76 ? 21.872 7.475 -4.433 1.000 21.137 76 GLN A N 1
ATOM 520 C CA . GLN A 1 76 ? 20.696 8.118 -3.785 1.000 21.882 76 GLN A CA 1
ATOM 521 C C . GLN A 1 76 ? 19.476 7.179 -3.828 1.000 21.031 76 GLN A C 1
ATOM 522 O O . GLN A 1 76 ? 18.830 7.019 -2.786 1.000 20.759 76 GLN A O 1
ATOM 528 N N . ILE A 1 77 ? 19.173 6.561 -4.973 1.000 19.925 77 ILE A N 1
ATOM 529 C CA . ILE A 1 77 ? 17.960 5.706 -5.132 1.000 18.971 77 ILE A CA 1
ATOM 530 C C . ILE A 1 77 ? 18.155 4.396 -4.357 1.000 18.770 77 ILE A C 1
ATOM 531 O O . ILE A 1 77 ? 17.162 3.878 -3.829 1.000 18.670 77 ILE A O 1
ATOM 536 N N . LEU A 1 78 ? 19.384 3.904 -4.223 1.000 19.155 78 LEU A N 1
ATOM 537 C CA . LEU A 1 78 ? 19.666 2.705 -3.395 1.000 19.599 78 LEU A CA 1
ATOM 538 C C . LEU A 1 78 ? 19.526 3.080 -1.912 1.000 21.344 78 LEU A C 1
ATOM 539 O O . LEU A 1 78 ? 19.001 2.259 -1.129 1.000 19.824 78 LEU A O 1
ATOM 544 N N . LYS A 1 79 ? 19.900 4.304 -1.545 1.000 23.657 79 LYS A N 1
ATOM 545 C CA . LYS A 1 79 ? 19.764 4.793 -0.149 1.000 25.951 79 LYS A CA 1
ATOM 546 C C . LYS A 1 79 ? 18.269 4.798 0.223 1.000 24.156 79 LYS A C 1
ATOM 547 O O . LYS A 1 79 ? 17.938 4.371 1.338 1.000 22.770 79 LYS A O 1
ATOM 553 N N . GLU A 1 80 ? 17.402 5.217 -0.700 1.000 22.392 80 GLU A N 1
ATOM 554 C CA . GLU A 1 80 ? 15.931 5.291 -0.498 1.000 22.516 80 GLU A CA 1
ATOM 555 C C . GLU A 1 80 ? 15.294 3.897 -0.607 1.000 20.312 80 GLU A C 1
ATOM 556 O O . GLU A 1 80 ? 14.146 3.743 -0.127 1.000 18.522 80 GLU A O 1
ATOM 562 N N . ASN A 1 81 ? 15.984 2.935 -1.237 1.000 17.702 81 ASN A N 1
ATOM 563 C CA . ASN A 1 81 ? 15.471 1.554 -1.471 1.000 16.446 81 ASN A CA 1
ATOM 564 C C . ASN A 1 81 ? 16.509 0.534 -1.001 1.000 15.540 81 ASN A C 1
ATOM 565 O O . ASN A 1 81 ? 16.943 -0.323 -1.769 1.000 15.761 81 ASN A O 1
ATOM 570 N N . PRO A 1 82 ? 16.936 0.563 0.283 1.000 15.105 82 PRO A N 1
ATOM 571 C CA . PRO A 1 82 ? 18.096 -0.222 0.717 1.000 14.644 82 PRO A CA 1
ATOM 572 C C . PRO A 1 82 ? 17.895 -1.752 0.666 1.000 14.586 82 PRO A C 1
ATOM 573 O O . PRO A 1 82 ? 18.894 -2.462 0.587 1.000 14.371 82 PRO A O 1
ATOM 577 N N . GLY A 1 83 ? 16.643 -2.230 0.680 1.000 13.407 83 GLY A N 1
ATOM 578 C CA . GLY A 1 83 ? 16.324 -3.647 0.426 1.000 13.360 83 GLY A CA 1
ATOM 579 C C . GLY A 1 83 ? 16.977 -4.157 -0.856 1.000 13.473 83 GLY A C 1
ATOM 580 O O . GLY A 1 83 ? 17.450 -5.312 -0.874 1.000 14.156 83 GLY A O 1
ATOM 581 N N . ILE A 1 84 ? 16.993 -3.334 -1.907 1.000 12.897 84 ILE A N 1
ATOM 582 C CA . ILE A 1 84 ? 17.542 -3.685 -3.248 1.000 12.999 84 ILE A CA 1
ATOM 583 C C . ILE A 1 84 ? 19.040 -4.000 -3.102 1.000 12.914 84 ILE A C 1
ATOM 584 O O . ILE A 1 84 ? 19.537 -4.887 -3.812 1.000 12.497 84 ILE A O 1
ATOM 589 N N . ALA A 1 85 ? 19.711 -3.310 -2.177 1.000 13.518 85 ALA A N 1
ATOM 590 C CA . ALA A 1 85 ? 21.177 -3.338 -1.968 1.000 13.862 85 ALA A CA 1
ATOM 591 C C . ALA A 1 85 ? 21.538 -4.298 -0.826 1.000 14.150 85 ALA A C 1
ATOM 592 O O . ALA A 1 85 ? 22.728 -4.334 -0.429 1.000 14.684 85 ALA A O 1
ATOM 594 N N . THR A 1 86 ? 20.557 -5.048 -0.318 1.000 14.014 86 THR A N 1
ATOM 595 C CA . THR A 1 86 ? 20.742 -6.022 0.787 1.000 13.860 86 THR A CA 1
ATOM 596 C C . THR A 1 86 ? 20.427 -7.413 0.247 1.000 13.605 86 THR A C 1
ATOM 597 O O . THR A 1 86 ? 19.228 -7.732 0.125 1.000 13.063 86 THR A O 1
ATOM 601 N N . TYR A 1 87 ? 21.472 -8.200 -0.055 1.000 13.290 87 TYR A N 1
ATOM 602 C CA . TYR A 1 87 ? 21.334 -9.533 -0.685 1.000 12.505 87 TYR A CA 1
ATOM 603 C C . TYR A 1 87 ? 20.201 -10.304 -0.001 1.000 12.206 87 TYR A C 1
ATOM 604 O O . TYR A 1 87 ? 20.239 -10.464 1.239 1.000 11.595 87 TYR A O 1
ATOM 613 N N . GLY A 1 88 ? 19.247 -10.789 -0.801 1.000 11.289 88 GLY A N 1
ATOM 614 C CA . GLY A 1 88 ? 18.234 -11.758 -0.355 1.000 11.492 88 GLY A CA 1
ATOM 615 C C . GLY A 1 88 ? 17.069 -11.116 0.391 1.000 11.354 88 GLY A C 1
ATOM 616 O O . GLY A 1 88 ? 16.106 -11.817 0.635 1.000 11.396 88 GLY A O 1
ATOM 617 N N . ALA A 1 89 ? 17.148 -9.840 0.764 1.000 11.339 89 ALA A N 1
ATOM 618 C CA . ALA A 1 89 ? 16.040 -9.115 1.422 1.000 11.270 89 ALA A CA 1
ATOM 619 C C . ALA A 1 89 ? 14.855 -9.061 0.453 1.000 11.360 89 ALA A C 1
ATOM 620 O O . ALA A 1 89 ? 15.097 -9.093 -0.754 1.000 11.941 89 ALA A O 1
ATOM 622 N N . GLY A 1 90 ? 13.634 -9.051 0.977 1.000 11.176 90 GLY A N 1
ATOM 623 C CA . GLY A 1 90 ? 12.408 -8.803 0.208 1.000 11.715 90 GLY A CA 1
ATOM 624 C C . GLY A 1 90 ? 12.429 -7.378 -0.313 1.000 12.516 90 GLY A C 1
ATOM 625 O O . GLY A 1 90 ? 12.347 -6.452 0.510 1.000 13.624 90 GLY A O 1
ATOM 626 N N . SER A 1 91 ? 12.643 -7.211 -1.617 1.000 12.205 91 SER A N 1
ATOM 627 C CA . SER A 1 91 ? 12.793 -5.902 -2.293 1.000 12.004 91 SER A CA 1
ATOM 628 C C . SER A 1 91 ? 11.878 -5.802 -3.521 1.000 11.773 91 SER A C 1
ATOM 629 O O . SER A 1 91 ? 11.860 -4.731 -4.110 1.000 11.673 91 SER A O 1
ATOM 632 N N . LEU A 1 92 ? 11.146 -6.853 -3.901 1.000 11.597 92 LEU A N 1
ATOM 633 C CA . LEU A 1 92 ? 10.475 -6.884 -5.234 1.000 12.266 92 LEU A CA 1
ATOM 634 C C . LEU A 1 92 ? 9.469 -5.730 -5.347 1.000 12.733 92 LEU A C 1
ATOM 635 O O . LEU A 1 92 ? 9.366 -5.135 -6.436 1.000 12.473 92 LEU A O 1
ATOM 640 N N . ASP A 1 93 ? 8.719 -5.454 -4.285 1.000 12.850 93 ASP A N 1
ATOM 641 C CA . ASP A 1 93 ? 7.686 -4.391 -4.322 1.000 13.258 93 ASP A CA 1
ATOM 642 C C . ASP A 1 93 ? 8.377 -3.063 -4.653 1.000 12.516 93 ASP A C 1
ATOM 643 O O . ASP A 1 93 ? 7.867 -2.337 -5.505 1.000 12.467 93 ASP A O 1
ATOM 648 N N . SER A 1 94 ? 9.487 -2.763 -3.985 1.000 11.979 94 SER A N 1
ATOM 649 C CA . SER A 1 94 ? 10.320 -1.563 -4.256 1.000 11.956 94 SER A CA 1
ATOM 650 C C . SER A 1 94 ? 10.846 -1.608 -5.697 1.000 11.317 94 SER A C 1
ATOM 651 O O . SER A 1 94 ? 10.853 -0.542 -6.353 1.000 11.202 94 SER A O 1
ATOM 654 N N . ARG A 1 95 ? 11.267 -2.777 -6.183 1.000 10.912 95 ARG A N 1
ATOM 655 C CA . ARG A 1 95 ? 11.761 -2.922 -7.580 1.000 11.154 95 ARG A CA 1
ATOM 656 C C . ARG A 1 95 ? 10.614 -2.637 -8.567 1.000 11.494 95 ARG A C 1
ATOM 657 O O . ARG A 1 95 ? 10.848 -1.864 -9.524 1.000 11.890 95 ARG A O 1
ATOM 665 N N . GLN A 1 96 ? 9.422 -3.197 -8.349 1.000 11.989 96 GLN A N 1
ATOM 666 C CA . GLN A 1 96 ? 8.248 -2.997 -9.249 1.000 12.932 96 GLN A CA 1
ATOM 667 C C . GLN A 1 96 ? 7.834 -1.510 -9.224 1.000 13.279 96 GLN A C 1
ATOM 668 O O . GLN A 1 96 ? 7.493 -0.992 -10.282 1.000 12.972 96 GLN A O 1
ATOM 674 N N . LYS A 1 97 ? 7.871 -0.826 -8.080 1.000 14.261 97 LYS A N 1
ATOM 675 C CA . LYS A 1 97 ? 7.533 0.631 -8.014 1.000 15.889 97 LYS A CA 1
ATOM 676 C C . LYS A 1 97 ? 8.383 1.405 -9.041 1.000 14.961 97 LYS A C 1
ATOM 677 O O . LYS A 1 97 ? 7.842 2.279 -9.754 1.000 15.076 97 LYS A O 1
ATOM 683 N N . ILE A 1 98 ? 9.676 1.098 -9.116 1.000 13.467 98 ILE A N 1
ATOM 684 C CA . ILE A 1 98 ? 10.612 1.754 -10.074 1.000 13.164 98 ILE A CA 1
ATOM 685 C C . ILE A 1 98 ? 10.242 1.311 -11.494 1.000 12.476 98 ILE A C 1
ATOM 686 O O . ILE A 1 98 ? 9.994 2.189 -12.345 1.000 12.626 98 ILE A O 1
ATOM 691 N N . LEU A 1 99 ? 10.190 -0.001 -11.715 1.000 11.594 99 LEU A N 1
ATOM 692 C CA . LEU A 1 99 ? 10.206 -0.615 -13.070 1.000 11.532 99 LEU A CA 1
ATOM 693 C C . LEU A 1 99 ? 8.865 -0.389 -13.779 1.000 11.361 99 LEU A C 1
ATOM 694 O O . LEU A 1 99 ? 8.866 -0.191 -15.008 1.000 10.207 99 LEU A O 1
ATOM 699 N N . GLU A 1 100 ? 7.764 -0.423 -13.028 1.000 11.629 100 GLU A N 1
ATOM 700 C CA . GLU A 1 100 ? 6.399 -0.255 -13.598 1.000 12.537 100 GLU A CA 1
ATOM 701 C C . GLU A 1 100 ? 6.358 1.022 -14.457 1.000 12.961 100 GLU A C 1
ATOM 702 O O . GLU A 1 100 ? 5.760 0.959 -15.556 1.000 13.700 100 GLU A O 1
ATOM 708 N N . THR A 1 101 ? 7.000 2.118 -14.036 1.000 12.939 101 THR A N 1
ATOM 709 C CA . THR A 1 101 ? 6.923 3.409 -14.780 1.000 13.819 101 THR A CA 1
ATOM 710 C C . THR A 1 101 ? 8.206 3.665 -15.588 1.000 12.925 101 THR A C 1
ATOM 711 O O . THR A 1 101 ? 8.088 4.181 -16.702 1.000 12.606 101 THR A O 1
ATOM 715 N N . GLU A 1 102 ? 9.382 3.319 -15.075 1.000 12.998 102 GLU A N 1
ATOM 716 C CA . GLU A 1 102 ? 10.666 3.649 -15.753 1.000 13.284 102 GLU A CA 1
ATOM 717 C C . GLU A 1 102 ? 10.832 2.851 -17.051 1.000 12.439 102 GLU A C 1
ATOM 718 O O . GLU A 1 102 ? 11.426 3.404 -17.986 1.000 11.949 102 GLU A O 1
ATOM 724 N N . ILE A 1 103 ? 10.356 1.605 -17.124 1.000 11.898 103 ILE A N 1
ATOM 725 C CA . ILE A 1 103 ? 10.559 0.789 -18.363 1.000 11.971 103 ILE A CA 1
ATOM 726 C C . ILE A 1 103 ? 9.745 1.380 -19.511 1.000 11.931 103 ILE A C 1
ATOM 727 O O . ILE A 1 103 ? 10.292 1.634 -20.576 1.000 11.436 103 ILE A O 1
ATOM 732 N N . PRO A 1 104 ? 8.433 1.638 -19.348 1.000 12.756 104 PRO A N 1
ATOM 733 C CA . PRO A 1 104 ? 7.651 2.266 -20.416 1.000 13.688 104 PRO A CA 1
ATOM 734 C C . PRO A 1 104 ? 8.166 3.670 -20.793 1.000 14.475 104 PRO A C 1
ATOM 735 O O . PRO A 1 104 ? 8.146 4.004 -21.976 1.000 14.284 104 PRO A O 1
ATOM 739 N N . LYS A 1 105 ? 8.598 4.443 -19.792 1.000 14.599 105 LYS A N 1
ATOM 740 C CA . LYS A 1 105 ? 9.129 5.814 -19.970 1.000 16.112 105 LYS A CA 1
ATOM 741 C C . LYS A 1 105 ? 10.396 5.753 -20.832 1.000 14.809 105 LYS A C 1
ATOM 742 O O . LYS A 1 105 ? 10.483 6.530 -21.791 1.000 14.028 105 LYS A O 1
ATOM 748 N N . LEU A 1 106 ? 11.328 4.846 -20.516 1.000 13.230 106 LEU A N 1
ATOM 749 C CA . LEU A 1 106 ? 12.586 4.685 -21.286 1.000 12.624 106 LEU A CA 1
ATOM 750 C C . LEU A 1 106 ? 12.268 4.100 -22.662 1.000 11.560 106 LEU A C 1
ATOM 751 O O . LEU A 1 106 ? 12.821 4.574 -23.665 1.000 10.897 106 LEU A O 1
ATOM 756 N N . GLY A 1 107 ? 11.379 3.120 -22.726 1.000 11.327 107 GLY A N 1
ATOM 757 C CA . GLY A 1 107 ? 10.920 2.598 -24.026 1.000 11.344 107 GLY A CA 1
ATOM 758 C C . GLY A 1 107 ? 10.329 3.709 -24.886 1.000 10.918 107 GLY A C 1
ATOM 759 O O . GLY A 1 107 ? 10.576 3.727 -26.094 1.000 10.548 107 GLY A O 1
ATOM 760 N N . LYS A 1 108 ? 9.562 4.610 -24.275 1.000 10.823 108 LYS A N 1
ATOM 761 C CA . LYS A 1 108 ? 8.906 5.731 -24.990 1.000 11.283 108 LYS A CA 1
ATOM 762 C C . LYS A 1 108 ? 9.963 6.610 -25.673 1.000 11.486 108 LYS A C 1
ATOM 763 O O . LYS A 1 108 ? 9.791 6.871 -26.861 1.000 11.381 108 LYS A O 1
ATOM 769 N N . GLU A 1 109 ? 10.979 7.059 -24.927 1.000 11.795 109 GLU A N 1
ATOM 770 C CA . GLU A 1 109 ? 12.091 7.923 -25.402 1.000 12.515 109 GLU A CA 1
ATOM 771 C C . GLU A 1 109 ? 12.820 7.273 -26.584 1.000 11.643 109 GLU A C 1
ATOM 772 O O . GLU A 1 109 ? 13.097 7.983 -27.552 1.000 12.053 109 GLU A O 1
ATOM 778 N N . ALA A 1 110 ? 13.102 5.973 -26.522 1.000 10.740 110 ALA A N 1
ATOM 779 C CA . ALA A 1 110 ? 13.690 5.211 -27.648 1.000 10.450 110 ALA A CA 1
ATOM 780 C C . ALA A 1 110 ? 12.720 5.257 -28.843 1.000 10.476 110 ALA A C 1
ATOM 781 O O . ALA A 1 110 ? 13.154 5.564 -29.974 1.000 9.827 110 ALA A O 1
ATOM 783 N N . ALA A 1 111 ? 11.444 4.974 -28.590 1.000 10.430 111 ALA A N 1
ATOM 784 C CA . ALA A 1 111 ? 10.396 4.901 -29.630 1.000 10.768 111 ALA A CA 1
ATOM 785 C C . ALA A 1 111 ? 10.326 6.250 -30.343 1.000 10.879 111 ALA A C 1
ATOM 786 O O . ALA A 1 111 ? 10.267 6.246 -31.594 1.000 10.959 111 ALA A O 1
ATOM 788 N N . MET A 1 112 ? 10.390 7.348 -29.583 1.000 10.903 112 MET A N 1
ATOM 789 C CA . MET A 1 112 ? 10.295 8.731 -30.131 1.000 11.379 112 MET A CA 1
ATOM 790 C C . MET A 1 112 ? 11.484 8.996 -31.070 1.000 11.116 112 MET A C 1
ATOM 791 O O . MET A 1 112 ? 11.277 9.695 -32.086 1.000 11.254 112 MET A O 1
ATOM 796 N N . VAL A 1 113 ? 12.651 8.408 -30.799 1.000 10.653 113 VAL A N 1
ATOM 797 C CA . VAL A 1 113 ? 13.845 8.569 -31.685 1.000 10.946 113 VAL A CA 1
ATOM 798 C C . VAL A 1 113 ? 13.581 7.801 -32.994 1.000 10.909 113 VAL A C 1
ATOM 799 O O . VAL A 1 113 ? 13.782 8.377 -34.084 1.000 10.352 113 VAL A O 1
ATOM 803 N N . ALA A 1 114 ? 13.090 6.565 -32.898 1.000 11.147 114 ALA A N 1
ATOM 804 C CA . ALA A 1 114 ? 12.730 5.730 -34.067 1.000 11.237 114 ALA A CA 1
ATOM 805 C C . ALA A 1 114 ? 11.635 6.418 -34.892 1.000 11.365 114 ALA A C 1
ATOM 806 O O . ALA A 1 114 ? 11.777 6.477 -36.108 1.000 11.292 114 ALA A O 1
ATOM 808 N N . ILE A 1 115 ? 10.589 6.940 -34.253 1.000 12.371 11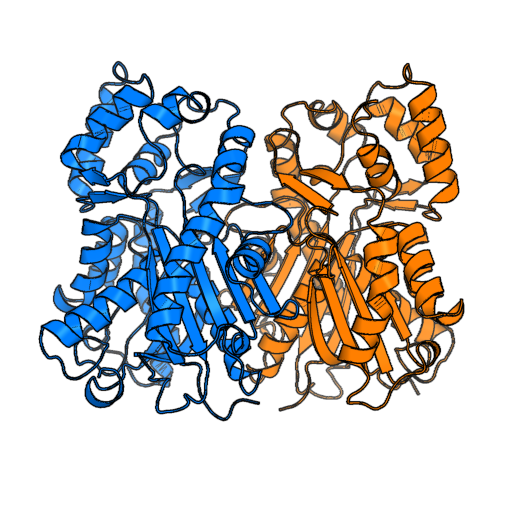5 ILE A N 1
ATOM 809 C CA . ILE A 1 115 ? 9.420 7.551 -34.957 1.000 13.290 115 ILE A CA 1
ATOM 810 C C . ILE A 1 115 ? 9.881 8.823 -35.693 1.000 14.197 115 ILE A C 1
ATOM 811 O O . ILE A 1 115 ? 9.375 9.060 -36.778 1.000 14.149 115 ILE A O 1
ATOM 816 N N . GLN A 1 116 ? 10.836 9.580 -35.149 1.000 15.696 116 GLN A N 1
ATOM 817 C CA . GLN A 1 116 ? 11.381 10.801 -35.795 1.000 16.551 116 GLN A CA 1
ATOM 818 C C . GLN A 1 116 ? 12.114 10.399 -37.082 1.000 16.097 116 GLN A C 1
ATOM 819 O O . GLN A 1 116 ? 11.848 11.018 -38.112 1.000 16.476 116 GLN A O 1
ATOM 825 N N . GLU A 1 117 ? 12.987 9.391 -37.048 1.000 15.235 117 GLU A N 1
ATOM 826 C CA . GLU A 1 117 ? 13.668 8.886 -38.274 1.000 15.024 117 GLU A CA 1
ATOM 827 C C . GLU A 1 117 ? 12.613 8.359 -39.265 1.000 14.364 117 GLU A C 1
ATOM 828 O O . GLU A 1 117 ? 12.781 8.536 -40.487 1.000 13.122 117 GLU A O 1
ATOM 834 N N . TRP A 1 118 ? 11.581 7.688 -38.757 1.000 14.108 118 TRP A N 1
ATOM 835 C CA . TRP A 1 118 ? 10.502 7.075 -39.574 1.000 13.868 118 TRP A CA 1
ATOM 836 C C . TRP A 1 118 ? 9.761 8.156 -40.382 1.000 14.710 118 TRP A C 1
ATOM 837 O O . TRP A 1 118 ? 9.498 7.917 -41.585 1.000 14.088 118 TRP A O 1
ATOM 848 N N . GLY A 1 119 ? 9.455 9.295 -39.751 1.000 15.529 119 GLY A N 1
ATOM 849 C CA . GLY A 1 119 ? 8.836 10.459 -40.416 1.000 17.366 119 GLY A CA 1
ATOM 850 C C . GLY A 1 119 ? 7.407 10.164 -40.866 1.000 18.956 119 GLY A C 1
ATOM 851 O O . GLY A 1 119 ? 7.010 10.676 -41.933 1.000 20.292 119 GLY A O 1
ATOM 852 N N . GLN A 1 120 ? 6.668 9.337 -40.111 1.000 18.345 120 GLN A N 1
ATOM 853 C CA . GLN A 1 120 ? 5.210 9.118 -40.324 1.000 17.479 120 GLN A CA 1
ATOM 854 C C . GLN A 1 120 ? 4.480 9.449 -39.029 1.000 16.297 120 GLN A C 1
ATOM 855 O O . GLN A 1 120 ? 5.062 9.322 -37.959 1.000 16.435 120 GLN A O 1
ATOM 861 N N . PRO A 1 121 ? 3.195 9.869 -39.072 1.000 14.981 121 PRO A N 1
ATOM 862 C CA . PRO A 1 121 ? 2.413 10.067 -37.853 1.000 14.572 121 PRO A CA 1
ATOM 863 C C . PRO A 1 121 ? 2.186 8.728 -37.122 1.000 13.408 121 PRO A C 1
ATOM 864 O O . PRO A 1 121 ? 2.117 7.702 -37.768 1.000 12.508 121 PRO A O 1
ATOM 868 N N . VAL A 1 122 ? 2.077 8.755 -35.797 1.000 12.450 122 VAL A N 1
ATOM 869 C CA . VAL A 1 122 ? 1.982 7.509 -34.971 1.000 12.355 122 VAL A CA 1
ATOM 870 C C . VAL A 1 122 ? 0.629 6.827 -35.205 1.000 12.031 122 VAL A C 1
ATOM 871 O O . VAL A 1 122 ? 0.507 5.672 -34.808 1.000 12.154 122 VAL A O 1
ATOM 875 N N . SER A 1 123 ? -0.344 7.524 -35.797 1.000 12.195 123 SER A N 1
ATOM 876 C CA . SER A 1 123 ? -1.638 6.947 -36.248 1.000 12.635 123 SER A CA 1
ATOM 877 C C . SER A 1 123 ? -1.412 5.861 -37.313 1.000 12.975 123 SER A C 1
ATOM 878 O O . SER A 1 123 ? -2.304 5.053 -37.495 1.000 12.822 123 SER A O 1
ATOM 881 N N . LYS A 1 124 ? -0.263 5.838 -37.998 1.000 14.681 124 LYS A N 1
ATOM 882 C CA . LYS A 1 124 ? 0.073 4.789 -39.005 1.000 15.717 124 LYS A CA 1
ATOM 883 C C . LYS A 1 124 ? 0.509 3.485 -38.322 1.000 13.821 124 LYS A C 1
ATOM 884 O O . LYS A 1 124 ? 0.508 2.466 -38.995 1.000 13.820 124 LYS A O 1
ATOM 890 N N . ILE A 1 125 ? 0.879 3.530 -37.040 1.000 12.388 125 ILE A N 1
ATOM 891 C CA . ILE A 1 125 ? 1.283 2.341 -36.239 1.000 11.113 125 ILE A CA 1
ATOM 892 C C . ILE A 1 125 ? 0.047 1.485 -35.967 1.000 10.648 125 ILE A C 1
ATOM 893 O O . ILE A 1 125 ? -0.905 2.005 -35.372 1.000 10.674 125 ILE A O 1
ATOM 898 N N . THR A 1 126 ? 0.107 0.207 -36.355 1.000 10.037 126 THR A N 1
ATOM 899 C CA . THR A 1 126 ? -1.004 -0.783 -36.285 1.000 9.657 126 THR A CA 1
ATOM 900 C C . THR A 1 126 ? -0.727 -1.831 -35.198 1.000 9.415 126 THR A C 1
ATOM 901 O O . THR A 1 126 ? -1.702 -2.442 -34.691 1.000 9.065 126 THR A O 1
ATOM 905 N N . HIS A 1 127 ? 0.546 -2.050 -34.868 1.000 9.183 127 HIS A N 1
ATOM 906 C CA . HIS A 1 127 ? 0.990 -3.120 -33.935 1.000 9.110 127 HIS A CA 1
ATOM 907 C C . HIS A 1 127 ? 2.104 -2.618 -33.017 1.000 8.939 127 HIS A C 1
ATOM 908 O O . HIS A 1 127 ? 2.907 -1.772 -33.434 1.000 8.863 127 HIS A O 1
ATOM 915 N N . VAL A 1 128 ? 2.154 -3.168 -31.810 1.000 8.728 128 VAL A N 1
ATOM 916 C CA . VAL A 1 128 ? 3.217 -2.863 -30.821 1.000 8.696 128 VAL A CA 1
ATOM 917 C C . VAL A 1 128 ? 3.734 -4.187 -30.250 1.000 8.662 128 VAL A C 1
ATOM 918 O O . VAL A 1 128 ? 2.924 -4.947 -29.666 1.000 8.496 128 VAL A O 1
ATOM 922 N N . VAL A 1 129 ? 5.034 -4.433 -30.406 1.000 8.477 129 VAL A N 1
ATOM 923 C CA . VAL A 1 129 ? 5.759 -5.551 -29.742 1.000 8.522 129 VAL A CA 1
ATOM 924 C C . VAL A 1 129 ? 6.719 -4.940 -28.719 1.000 8.822 129 VAL A C 1
ATOM 925 O O . VAL A 1 129 ? 7.598 -4.152 -29.140 1.000 8.778 129 VAL A O 1
ATOM 929 N N . PHE A 1 130 ? 6.514 -5.267 -27.439 1.000 8.840 130 PHE A N 1
ATOM 930 C CA . PHE A 1 130 ? 7.327 -4.796 -26.293 1.000 8.925 130 PHE A CA 1
ATOM 931 C C . PHE A 1 130 ? 7.943 -6.016 -25.604 1.000 8.849 130 PHE A C 1
ATOM 932 O O . PHE A 1 130 ? 7.198 -6.903 -25.189 1.000 8.957 130 PHE A O 1
ATOM 940 N N . ALA A 1 131 ? 9.273 -6.044 -25.524 1.000 8.921 131 ALA A N 1
ATOM 941 C CA . ALA A 1 131 ? 10.081 -7.074 -24.830 1.000 8.996 131 ALA A CA 1
ATOM 942 C C . ALA A 1 131 ? 10.778 -6.425 -23.638 1.000 8.881 131 ALA A C 1
ATOM 943 O O . ALA A 1 131 ? 11.466 -5.394 -23.820 1.000 8.593 131 ALA A O 1
ATOM 945 N N . THR A 1 132 ? 10.619 -7.035 -22.466 1.000 8.979 132 THR A N 1
ATOM 946 C CA . THR A 1 132 ? 11.384 -6.685 -21.246 1.000 9.006 132 THR A CA 1
ATOM 947 C C . THR A 1 132 ? 11.309 -7.844 -20.250 1.000 9.012 132 THR A C 1
ATOM 948 O O . THR A 1 132 ? 10.314 -8.558 -20.252 1.000 8.664 132 THR A O 1
ATOM 952 N N . THR A 1 133 ? 12.345 -7.987 -19.430 1.000 9.402 133 THR A N 1
ATOM 953 C CA . THR A 1 133 ? 12.413 -8.930 -18.291 1.000 9.836 133 THR A CA 1
ATOM 954 C C . THR A 1 133 ? 12.513 -8.092 -17.014 1.000 10.454 133 THR A C 1
ATOM 955 O O . THR A 1 133 ? 12.648 -8.666 -15.926 1.000 11.093 133 THR A O 1
ATOM 959 N N . SER A 1 134 ? 12.413 -6.773 -17.170 1.000 10.649 134 SER A N 1
ATOM 960 C CA . SER A 1 134 ? 12.729 -5.766 -16.132 1.000 10.798 134 SER A CA 1
ATOM 961 C C . SER A 1 134 ? 11.424 -5.230 -15.541 1.000 10.540 134 SER A C 1
ATOM 962 O O . SER A 1 134 ? 11.063 -4.092 -15.818 1.000 10.494 134 SER A O 1
ATOM 965 N N . GLY A 1 135 ? 10.782 -6.045 -14.713 1.000 10.719 135 GLY A N 1
ATOM 966 C CA . GLY A 1 135 ? 9.510 -5.714 -14.054 1.000 10.955 135 GLY A CA 1
ATOM 967 C C . GLY A 1 135 ? 8.327 -6.057 -14.931 1.000 11.256 135 GLY A C 1
ATOM 968 O O . GLY A 1 135 ? 8.476 -6.104 -16.169 1.000 11.802 135 GLY A O 1
ATOM 969 N N . PHE A 1 136 ? 7.187 -6.304 -14.294 1.000 11.429 136 PHE A N 1
ATOM 970 C CA . PHE A 1 136 ? 5.939 -6.758 -14.953 1.000 11.451 136 PHE A CA 1
ATOM 971 C C . PHE A 1 136 ? 4.740 -6.388 -14.067 1.000 10.915 136 PHE A C 1
ATOM 972 O O . PHE A 1 136 ? 4.827 -6.415 -12.840 1.000 10.564 136 PHE A 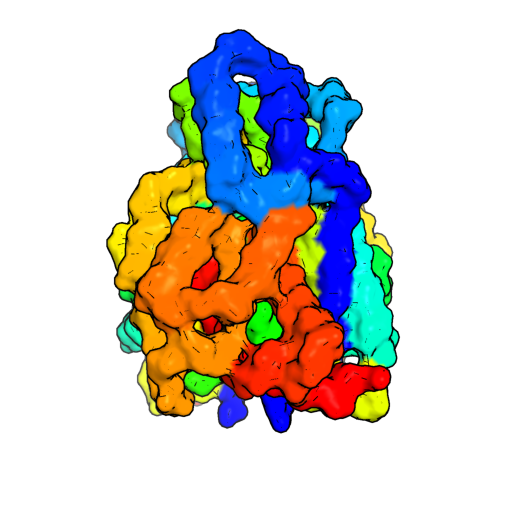O 1
ATOM 980 N N . MET A 1 137 ? 3.666 -5.990 -14.740 1.000 10.926 137 MET A N 1
ATOM 981 C CA A MET A 1 137 ? 2.342 -5.701 -14.138 0.500 10.915 137 MET A CA 1
ATOM 982 C CA B MET A 1 137 ? 2.343 -5.686 -14.139 0.500 10.855 137 MET A CA 1
ATOM 983 C C . MET A 1 137 ? 1.253 -5.774 -15.220 1.000 11.034 137 MET A C 1
ATOM 984 O O . MET A 1 137 ? 1.598 -5.961 -16.414 1.000 10.753 137 MET A O 1
ATOM 993 N N . MET A 1 138 ? -0.011 -5.694 -14.791 1.000 11.149 138 MET A N 1
ATOM 994 C CA . MET A 1 138 ? -1.173 -5.648 -15.697 1.000 11.393 138 MET A CA 1
ATOM 995 C C . MET A 1 138 ? -1.926 -4.359 -15.391 1.000 11.422 138 MET A C 1
ATOM 996 O O . MET A 1 138 ? -2.205 -4.074 -14.230 1.000 11.208 138 MET A O 1
ATOM 1001 N N . PRO A 1 139 ? -2.172 -3.503 -16.413 1.000 11.132 139 PRO A N 1
ATOM 1002 C CA . PRO A 1 139 ? -1.709 -3.778 -17.774 1.000 10.965 139 PRO A CA 1
ATOM 1003 C C . PRO A 1 139 ? -0.195 -3.542 -17.940 1.000 11.171 139 PRO A C 1
ATOM 1004 O O . PRO A 1 139 ? 0.395 -2.800 -17.156 1.000 10.910 139 PRO A O 1
ATOM 1008 N N . GLY A 1 140 ? 0.396 -4.183 -18.956 1.000 11.187 140 GLY A N 1
ATOM 1009 C CA . GLY A 1 140 ? 1.856 -4.267 -19.138 1.000 11.711 140 GLY A CA 1
ATOM 1010 C C . GLY A 1 140 ? 2.448 -3.026 -19.787 1.000 11.907 140 GLY A C 1
ATOM 1011 O O . GLY A 1 140 ? 1.715 -2.035 -19.993 1.000 11.438 140 GLY A O 1
ATOM 1012 N N . ALA A 1 141 ? 3.740 -3.095 -20.117 1.000 11.756 141 ALA A N 1
ATOM 1013 C CA . ALA A 1 141 ? 4.505 -1.979 -20.723 1.000 11.450 141 ALA A CA 1
ATOM 1014 C C . ALA A 1 141 ? 3.927 -1.651 -22.107 1.000 10.852 141 ALA A C 1
ATOM 1015 O O . ALA A 1 141 ? 3.946 -0.472 -22.489 1.000 10.251 141 ALA A O 1
ATOM 1017 N N . ASP A 1 142 ? 3.394 -2.649 -22.814 1.000 10.588 142 ASP A N 1
ATOM 1018 C CA . ASP A 1 142 ? 2.786 -2.441 -24.155 1.000 10.505 142 ASP A CA 1
ATOM 1019 C C . ASP A 1 142 ? 1.670 -1.398 -24.034 1.000 10.389 142 ASP A C 1
ATOM 1020 O O . ASP A 1 142 ? 1.626 -0.477 -24.884 1.000 9.588 142 ASP A O 1
ATOM 1025 N N . TYR A 1 143 ? 0.819 -1.540 -23.009 1.000 10.182 143 TYR A N 1
ATOM 1026 C CA . TYR A 1 143 ? -0.347 -0.660 -22.760 1.000 10.170 143 TYR A CA 1
ATOM 1027 C C . TYR A 1 143 ? 0.180 0.746 -22.493 1.000 10.572 143 TYR A C 1
ATOM 1028 O O . TYR A 1 143 ? -0.304 1.716 -23.105 1.000 10.666 143 TYR A O 1
ATOM 1037 N N . SER A 1 144 ? 1.172 0.838 -21.606 1.000 10.687 144 SER A N 1
ATOM 1038 C CA . SER A 1 144 ? 1.728 2.117 -21.112 1.000 10.757 144 SER A CA 1
ATOM 1039 C C . SER A 1 144 ? 2.330 2.918 -22.282 1.000 11.097 144 SER A C 1
ATOM 1040 O O . SER A 1 144 ? 2.012 4.136 -22.400 1.000 10.585 144 SER A O 1
ATOM 1043 N N . ILE A 1 145 ? 3.173 2.312 -23.126 1.000 11.422 145 ILE A N 1
ATOM 1044 C CA . ILE A 1 145 ? 3.781 3.109 -24.229 1.000 12.253 145 ILE A CA 1
ATOM 1045 C C . ILE A 1 145 ? 2.705 3.469 -25.242 1.000 11.214 145 ILE A C 1
ATOM 1046 O O . ILE A 1 145 ? 2.877 4.483 -25.888 1.000 10.839 145 ILE A O 1
ATOM 1051 N N . THR A 1 146 ? 1.693 2.628 -25.410 1.000 11.219 146 THR A N 1
ATOM 1052 C CA . THR A 1 146 ? 0.550 2.913 -26.305 1.000 11.111 146 THR A CA 1
ATOM 1053 C C . THR A 1 146 ? -0.067 4.229 -25.819 1.000 11.728 146 THR A C 1
ATOM 1054 O O . THR A 1 146 ? -0.251 5.149 -26.633 1.000 11.592 146 THR A O 1
ATOM 1058 N N . ARG A 1 147 ? -0.306 4.334 -24.514 1.000 12.506 147 ARG A N 1
ATOM 1059 C CA . ARG A 1 147 ? -0.878 5.543 -23.864 1.000 13.283 147 ARG A CA 1
ATOM 1060 C C . ARG A 1 147 ? 0.097 6.731 -23.945 1.000 12.680 147 ARG A C 1
ATOM 1061 O O . ARG A 1 147 ? -0.341 7.816 -24.358 1.000 12.158 147 ARG A O 1
ATOM 1069 N N . LEU A 1 148 ? 1.375 6.530 -23.611 1.000 11.735 148 LEU A N 1
ATOM 1070 C CA . LEU A 1 148 ? 2.391 7.619 -23.620 1.000 11.413 148 LEU A CA 1
ATOM 1071 C C . LEU A 1 148 ? 2.609 8.162 -25.038 1.000 11.106 148 LEU A C 1
ATOM 1072 O O . LEU A 1 148 ? 2.913 9.384 -25.162 1.000 11.376 148 LEU A O 1
ATOM 1077 N N . LEU A 1 149 ? 2.492 7.319 -26.066 1.000 10.410 149 LEU A N 1
ATOM 1078 C CA . LEU A 1 149 ? 2.748 7.740 -27.471 1.000 10.356 149 LEU A CA 1
ATOM 1079 C C . LEU A 1 149 ? 1.458 8.246 -28.138 1.000 10.157 149 LEU A C 1
ATOM 1080 O O . LEU A 1 149 ? 1.553 8.783 -29.254 1.000 9.842 149 LEU A O 1
ATOM 1085 N N . GLY A 1 150 ? 0.305 8.079 -27.484 1.000 10.202 150 GLY A N 1
ATOM 1086 C CA . GLY A 1 150 ? -1.016 8.420 -28.039 1.000 10.130 150 GLY A CA 1
ATOM 1087 C C . GLY A 1 150 ? -1.288 7.637 -29.308 1.000 10.631 150 GLY A C 1
ATOM 1088 O O . GLY A 1 150 ? -1.773 8.231 -30.286 1.000 10.345 150 GLY A O 1
ATOM 1089 N N . LEU A 1 151 ? -0.989 6.336 -29.298 1.000 10.825 151 LEU A N 1
ATOM 1090 C CA . LEU A 1 151 ? -1.272 5.463 -30.452 1.000 11.368 151 LEU A CA 1
ATOM 1091 C C . LEU A 1 151 ? -2.784 5.290 -30.529 1.000 12.144 151 LEU A C 1
ATOM 1092 O O . LEU A 1 151 ? -3.466 5.562 -29.535 1.000 11.837 151 LEU A O 1
ATOM 1097 N N . ASN A 1 152 ? -3.270 4.880 -31.692 1.000 13.595 152 ASN A N 1
ATOM 1098 C CA . ASN A 1 152 ? -4.674 4.462 -31.882 1.000 16.295 152 ASN A CA 1
ATOM 1099 C C . ASN A 1 152 ? -4.981 3.389 -30.833 1.000 15.764 152 ASN A C 1
ATOM 1100 O O . ASN A 1 152 ? -4.253 2.410 -30.707 1.000 15.134 152 ASN A O 1
ATOM 1105 N N . PRO A 1 153 ? -6.058 3.526 -30.027 1.000 15.503 153 PRO A N 1
ATOM 1106 C CA . PRO A 1 153 ? -6.387 2.511 -29.031 1.000 14.980 153 PRO A CA 1
ATOM 1107 C C . PRO A 1 153 ? -6.522 1.077 -29.570 1.000 15.000 153 PRO A C 1
ATOM 1108 O O . PRO A 1 153 ? -6.429 0.164 -28.768 1.000 14.703 153 PRO A O 1
ATOM 1112 N N . ASN A 1 154 ? -6.752 0.896 -30.874 1.000 14.810 154 ASN A N 1
ATOM 1113 C CA . ASN A 1 154 ? -6.979 -0.444 -31.483 1.000 15.113 154 ASN A CA 1
ATOM 1114 C C . ASN A 1 154 ? -5.665 -1.005 -32.062 1.000 13.274 154 ASN A C 1
ATOM 1115 O O . ASN A 1 154 ? -5.713 -1.944 -32.880 1.000 12.233 154 ASN A O 1
ATOM 1120 N N . VAL A 1 155 ? -4.514 -0.537 -31.584 1.000 11.875 155 VAL A N 1
ATOM 1121 C CA . VAL A 1 155 ? -3.220 -1.174 -31.943 1.000 11.142 155 VAL A CA 1
ATOM 1122 C C . VAL A 1 155 ? -3.239 -2.618 -31.439 1.000 10.409 155 VAL A C 1
ATOM 1123 O O . VAL A 1 155 ? -3.830 -2.891 -30.402 1.000 9.677 155 VAL A O 1
ATOM 1127 N N . ARG A 1 156 ? -2.619 -3.515 -32.185 1.000 10.511 156 ARG A N 1
ATOM 1128 C CA . ARG A 1 156 ? -2.552 -4.949 -31.812 1.000 10.905 156 ARG A CA 1
ATOM 1129 C C . ARG A 1 156 ? -1.231 -5.155 -31.073 1.000 10.835 156 ARG A C 1
ATOM 1130 O O . ARG A 1 156 ? -0.184 -4.945 -31.677 1.000 10.771 156 ARG A O 1
ATOM 1138 N N . ARG A 1 157 ? -1.308 -5.487 -29.787 1.000 10.851 157 ARG A N 1
ATOM 1139 C CA . ARG A 1 157 ? -0.134 -5.523 -28.879 1.000 11.182 157 ARG A CA 1
ATOM 1140 C C . ARG A 1 157 ? 0.322 -6.969 -28.636 1.000 11.433 157 ARG A C 1
ATOM 1141 O O . ARG A 1 157 ? -0.541 -7.840 -28.404 1.000 11.139 157 ARG A O 1
ATOM 1149 N N . VAL A 1 158 ? 1.642 -7.188 -28.699 1.000 11.738 158 VAL A N 1
ATOM 1150 C CA . VAL A 1 158 ? 2.330 -8.432 -28.230 1.000 11.617 158 VAL A CA 1
ATOM 1151 C C . VAL A 1 158 ? 3.364 -8.029 -27.174 1.000 11.480 158 VAL A C 1
ATOM 1152 O O . VAL A 1 158 ? 4.445 -7.500 -27.532 1.000 11.071 158 VAL A O 1
ATOM 1156 N N . MET A 1 159 ? 2.998 -8.248 -25.909 1.000 11.378 159 MET A N 1
ATOM 1157 C CA . MET A 1 159 ? 3.844 -8.036 -24.705 1.000 11.365 159 MET A CA 1
ATOM 1158 C C . MET A 1 159 ? 4.686 -9.301 -24.484 1.000 11.578 159 MET A C 1
ATOM 1159 O O . MET A 1 159 ? 4.102 -10.368 -24.152 1.000 11.644 159 MET A O 1
ATOM 1164 N N . ILE A 1 160 ? 6.001 -9.192 -24.697 1.000 10.901 160 ILE A N 1
ATOM 1165 C CA . ILE A 1 160 ? 6.965 -10.300 -24.473 1.000 10.689 160 ILE A CA 1
ATOM 1166 C C . ILE A 1 160 ? 7.685 -10.049 -23.147 1.000 10.664 160 ILE A C 1
ATOM 1167 O O . ILE A 1 160 ? 8.754 -9.386 -23.154 1.000 10.534 160 ILE A O 1
ATOM 1172 N N . TYR A 1 161 ? 7.124 -10.579 -22.058 1.000 10.582 161 TYR A N 1
ATOM 1173 C CA . TYR A 1 161 ? 7.701 -10.532 -20.688 1.000 10.593 161 TYR A CA 1
ATOM 1174 C C . TYR A 1 161 ? 8.620 -11.734 -20.410 1.000 11.275 161 TYR A C 1
ATOM 1175 O O . TYR A 1 161 ? 8.317 -12.873 -20.812 1.000 11.466 161 TYR A O 1
ATOM 1184 N N . ASN A 1 162 ? 9.760 -11.452 -19.771 1.000 12.295 162 ASN A N 1
ATOM 1185 C CA . ASN A 1 162 ? 10.601 -12.418 -19.013 1.000 12.879 162 ASN A CA 1
ATOM 1186 C C . ASN A 1 162 ? 11.209 -13.469 -19.942 1.000 12.303 162 ASN A C 1
ATOM 1187 O O . ASN A 1 162 ? 11.358 -14.600 -19.510 1.000 12.298 162 ASN A O 1
ATOM 1192 N N . GLN A 1 163 ? 11.619 -13.074 -21.145 1.000 12.612 163 GLN A N 1
ATOM 1193 C CA . GLN A 1 163 ? 12.301 -13.972 -22.105 1.000 12.487 163 GLN A CA 1
ATOM 1194 C C . GLN A 1 163 ? 13.821 -13.785 -22.023 1.000 12.956 163 GLN A C 1
ATOM 1195 O O . GLN A 1 163 ? 14.535 -14.580 -22.664 1.000 14.572 163 GLN A O 1
ATOM 1201 N N . GLY A 1 164 ? 14.318 -12.827 -21.242 1.000 12.272 164 GLY A N 1
ATOM 1202 C CA . GLY A 1 164 ? 15.772 -12.674 -21.044 1.000 12.416 164 GLY A CA 1
ATOM 1203 C C . GLY A 1 164 ? 16.490 -12.237 -22.310 1.000 12.443 164 GLY A C 1
ATOM 1204 O O . GLY A 1 164 ? 15.893 -11.490 -23.104 1.000 13.424 164 GLY A O 1
ATOM 1205 N N . CYS A 1 165 ? 17.727 -12.694 -22.515 1.000 12.467 165 CYS A N 1
ATOM 1206 C CA . CYS A 1 165 ? 18.714 -12.000 -23.391 1.000 12.826 165 CYS A CA 1
ATOM 1207 C C . CYS A 1 165 ? 18.529 -12.354 -24.884 1.000 12.225 165 CYS A C 1
ATOM 1208 O O . CYS A 1 165 ? 19.232 -11.735 -25.735 1.000 11.865 165 CYS A O 1
ATOM 1211 N N . PHE A 1 166 ? 17.606 -13.261 -25.224 1.000 11.017 166 PHE A N 1
ATOM 1212 C CA . PHE A 1 166 ? 17.308 -13.618 -26.635 1.000 10.486 166 PHE A CA 1
ATOM 1213 C C . PHE A 1 166 ? 16.077 -12.864 -27.161 1.000 10.381 166 PHE A C 1
ATOM 1214 O O . PHE A 1 166 ? 15.792 -13.004 -28.364 1.000 10.222 166 PHE A O 1
ATOM 1222 N N . ALA A 1 167 ? 15.403 -12.080 -26.310 1.000 10.492 167 ALA A N 1
ATOM 1223 C CA . ALA A 1 167 ? 14.078 -11.458 -26.563 1.000 10.418 167 ALA A CA 1
ATOM 1224 C C . ALA A 1 167 ? 14.146 -10.433 -27.713 1.000 10.608 167 ALA A C 1
ATOM 1225 O O . ALA A 1 167 ? 13.127 -10.258 -28.418 1.000 10.699 167 ALA A O 1
ATOM 1227 N N . GLY A 1 168 ? 15.299 -9.790 -27.912 1.000 10.689 168 GLY A N 1
ATOM 1228 C CA . GLY A 1 168 ? 15.549 -8.923 -29.084 1.000 10.700 168 GLY A CA 1
ATOM 1229 C C . GLY A 1 168 ? 15.239 -9.661 -30.374 1.000 10.728 168 GLY A C 1
ATOM 1230 O O . GLY A 1 168 ? 14.530 -9.094 -31.244 1.000 10.918 168 GLY A O 1
ATOM 1231 N N . GLY A 1 169 ? 15.709 -10.911 -30.466 1.000 10.616 169 GLY A N 1
ATOM 1232 C CA . GLY A 1 169 ? 15.426 -11.844 -31.575 1.000 9.977 169 GLY A CA 1
ATOM 1233 C C . GLY A 1 169 ? 13.959 -12.201 -31.644 1.000 9.680 169 GLY A C 1
ATOM 1234 O O . GLY A 1 169 ? 13.360 -12.091 -32.759 1.000 9.726 169 GLY A O 1
ATOM 1235 N N . THR A 1 170 ? 13.376 -12.591 -30.504 1.000 9.287 170 THR A N 1
ATOM 1236 C CA . THR A 1 170 ? 11.932 -12.959 -30.413 1.000 9.005 170 THR A CA 1
ATOM 1237 C C . THR A 1 170 ? 11.085 -11.800 -30.942 1.000 8.689 170 THR A C 1
ATOM 1238 O O . THR A 1 170 ? 10.151 -12.052 -31.728 1.000 8.393 170 THR A O 1
ATOM 1242 N N . ALA A 1 171 ? 11.397 -10.583 -30.490 1.000 8.685 171 ALA A N 1
ATOM 1243 C CA . ALA A 1 171 ? 10.638 -9.353 -30.814 1.000 9.009 171 ALA A CA 1
ATOM 1244 C C . ALA A 1 171 ? 10.629 -9.134 -32.337 1.000 9.240 171 ALA A C 1
ATOM 1245 O O . ALA A 1 171 ? 9.543 -8.872 -32.881 1.000 9.069 171 ALA A O 1
ATOM 1247 N N . LEU A 1 172 ? 11.773 -9.287 -33.015 1.000 9.596 172 LEU A N 1
ATOM 1248 C CA . LEU A 1 172 ? 11.839 -9.130 -34.495 1.000 9.846 172 LEU A CA 1
ATOM 1249 C C . LEU A 1 172 ? 11.095 -10.283 -35.180 1.000 10.049 172 LEU A C 1
ATOM 1250 O O . LEU A 1 172 ? 10.416 -10.023 -36.199 1.000 10.223 172 LEU A O 1
ATOM 1255 N N . ARG A 1 173 ? 11.173 -11.495 -34.622 1.000 10.366 173 ARG A N 1
ATOM 1256 C CA . ARG A 1 173 ? 10.538 -12.703 -35.208 1.000 10.652 173 ARG A CA 1
ATOM 1257 C C . ARG A 1 173 ? 9.017 -12.527 -35.178 1.000 10.440 173 ARG A C 1
ATOM 1258 O O . ARG A 1 173 ? 8.374 -12.820 -36.201 1.000 10.053 173 ARG A O 1
ATOM 1266 N N . VAL A 1 174 ? 8.476 -12.070 -34.046 1.000 10.677 174 VAL A N 1
ATOM 1267 C CA . VAL A 1 174 ? 7.030 -11.727 -33.896 1.000 11.113 174 VAL A CA 1
ATOM 1268 C C . VAL A 1 174 ? 6.677 -10.585 -34.863 1.000 11.151 174 VAL A C 1
ATOM 1269 O O . VAL A 1 174 ? 5.690 -10.752 -35.632 1.000 11.164 174 VAL A O 1
ATOM 1273 N N . ALA A 1 175 ? 7.464 -9.503 -34.872 1.000 10.763 175 ALA A N 1
ATOM 1274 C CA . ALA A 1 175 ? 7.238 -8.318 -35.741 1.000 11.299 175 ALA A CA 1
ATOM 1275 C C . ALA A 1 175 ? 7.194 -8.734 -37.217 1.000 11.363 175 ALA A C 1
ATOM 1276 O O . ALA A 1 175 ? 6.408 -8.125 -37.991 1.000 11.676 175 ALA A O 1
ATOM 1278 N N . LYS A 1 176 ? 8.031 -9.705 -37.596 1.000 11.237 176 LYS A N 1
ATOM 1279 C CA . LYS A 1 176 ? 8.157 -10.198 -38.990 1.000 10.787 176 LYS A CA 1
ATOM 1280 C C . LYS A 1 176 ? 6.806 -10.765 -39.441 1.000 10.699 176 LYS A C 1
ATOM 1281 O O . LYS A 1 176 ? 6.326 -10.385 -40.544 1.000 10.154 176 LYS A O 1
ATOM 1287 N N . ASP A 1 177 ? 6.228 -11.647 -38.624 1.000 10.558 177 ASP A N 1
ATOM 1288 C CA . ASP A 1 177 ? 4.935 -12.314 -38.922 1.000 11.026 177 ASP A CA 1
ATOM 1289 C C . ASP A 1 177 ? 3.815 -11.257 -38.909 1.000 11.335 177 ASP A C 1
ATOM 1290 O O . ASP A 1 177 ? 2.991 -11.298 -39.839 1.000 10.873 177 ASP A O 1
ATOM 1295 N N . LEU A 1 178 ? 3.816 -10.313 -37.952 1.000 11.696 178 LEU A N 1
ATOM 1296 C CA . LEU A 1 178 ? 2.762 -9.260 -37.857 1.000 12.375 178 LEU A CA 1
ATOM 1297 C C . LEU A 1 178 ? 2.800 -8.358 -39.097 1.000 12.465 178 LEU A C 1
ATOM 1298 O O . LEU A 1 178 ? 1.709 -8.072 -39.643 1.000 12.835 178 LEU A O 1
ATOM 1303 N N . ALA A 1 179 ? 3.993 -7.954 -39.536 1.000 11.986 179 ALA A N 1
ATOM 1304 C CA . ALA A 1 179 ? 4.194 -7.009 -40.661 1.000 11.921 179 ALA A CA 1
ATOM 1305 C C . ALA A 1 179 ? 3.911 -7.665 -42.018 1.000 12.059 179 ALA A C 1
ATOM 1306 O O . ALA A 1 179 ? 3.440 -6.952 -42.914 1.000 12.782 179 ALA A O 1
ATOM 1308 N N . GLU A 1 180 ? 4.241 -8.948 -42.187 1.000 12.133 180 GLU A N 1
ATOM 1309 C CA . GLU A 1 180 ? 4.134 -9.667 -43.481 1.000 11.964 180 GLU A CA 1
ATOM 1310 C C . GLU A 1 180 ? 2.719 -10.205 -43.675 1.000 12.052 180 GLU A C 1
ATOM 1311 O O . GLU A 1 180 ? 2.349 -10.425 -44.840 1.000 11.812 180 GLU A O 1
ATOM 1317 N N . ASN A 1 181 ? 1.981 -10.459 -42.586 1.000 12.194 181 ASN A N 1
ATOM 1318 C CA . ASN A 1 181 ? 0.631 -11.076 -42.666 1.000 12.131 181 ASN A CA 1
ATOM 1319 C C . ASN A 1 181 ? -0.450 -9.995 -42.676 1.000 12.693 181 ASN A C 1
ATOM 1320 O O . ASN A 1 181 ? -1.592 -10.382 -42.864 1.000 12.956 181 ASN A O 1
ATOM 1325 N N . ASN A 1 182 ? -0.111 -8.716 -42.459 1.000 13.677 182 ASN A N 1
ATOM 1326 C CA . ASN A 1 182 ? -1.102 -7.607 -42.372 1.000 14.634 182 ASN A CA 1
ATOM 1327 C C . ASN A 1 182 ? -0.681 -6.476 -43.321 1.000 16.477 182 ASN A C 1
ATOM 1328 O O . ASN A 1 182 ? 0.319 -5.783 -43.060 1.000 16.116 182 ASN A O 1
ATOM 1333 N N . LYS A 1 183 ? -1.428 -6.324 -44.411 1.000 18.545 183 LYS A N 1
ATOM 1334 C CA . LYS A 1 183 ? -1.191 -5.314 -45.475 1.000 20.214 183 LYS A CA 1
ATOM 1335 C C . LYS A 1 183 ? -1.282 -3.915 -44.846 1.000 18.268 183 LYS A C 1
ATOM 1336 O O . LYS A 1 183 ? -2.291 -3.626 -44.166 1.000 18.552 183 LYS A O 1
ATOM 1342 N N . GLY A 1 184 ? -0.236 -3.112 -45.028 1.000 15.545 184 GLY A N 1
ATOM 1343 C CA . GLY A 1 184 ? -0.125 -1.745 -44.499 1.000 14.662 184 GLY A CA 1
ATOM 1344 C C . GLY A 1 184 ? 0.375 -1.700 -43.066 1.000 13.552 184 GLY A C 1
ATOM 1345 O O . GLY A 1 184 ? 0.544 -0.573 -42.559 1.000 13.625 184 GLY A O 1
ATOM 1346 N N . ALA A 1 185 ? 0.606 -2.851 -42.424 1.000 11.992 185 ALA A N 1
ATOM 1347 C CA . ALA A 1 185 ? 0.943 -2.911 -40.981 1.000 11.188 185 ALA A CA 1
ATOM 1348 C C . ALA A 1 185 ? 2.289 -2.229 -40.731 1.000 10.605 185 ALA A C 1
ATOM 1349 O O . ALA A 1 185 ? 3.250 -2.498 -41.485 1.000 10.170 185 ALA A O 1
ATOM 1351 N N . ARG A 1 186 ? 2.345 -1.403 -39.686 1.000 10.249 186 ARG A N 1
ATOM 1352 C CA . ARG A 1 186 ? 3.597 -0.788 -39.184 1.000 10.228 186 ARG A CA 1
ATOM 1353 C C . ARG A 1 186 ? 3.752 -1.156 -37.707 1.000 9.871 186 ARG A C 1
ATOM 1354 O O . ARG A 1 186 ? 2.926 -0.712 -36.881 1.000 9.844 186 ARG A O 1
ATOM 1362 N N . VAL A 1 187 ? 4.785 -1.940 -37.395 1.000 9.494 187 VAL A N 1
ATOM 1363 C CA . VAL A 1 187 ? 4.982 -2.533 -36.044 1.000 9.333 187 VAL A CA 1
ATOM 1364 C C . VAL A 1 187 ? 6.031 -1.698 -35.310 1.000 9.137 187 VAL A C 1
ATOM 1365 O O . VAL A 1 187 ? 7.180 -1.623 -35.793 1.000 8.996 187 VAL A O 1
ATOM 1369 N N . LEU A 1 188 ? 5.637 -1.079 -34.198 1.000 8.974 188 LEU A N 1
ATOM 1370 C CA . LEU A 1 188 ? 6.602 -0.483 -33.247 1.000 9.112 188 LEU A CA 1
ATOM 1371 C C . LEU A 1 188 ? 7.113 -1.624 -32.369 1.000 9.250 188 LEU A C 1
ATOM 1372 O O . LEU A 1 188 ? 6.292 -2.280 -31.694 1.000 10.045 188 LEU A O 1
ATOM 1377 N N . VAL A 1 189 ? 8.413 -1.869 -32.423 1.000 9.023 189 VAL A N 1
ATOM 1378 C CA . VAL A 1 189 ? 9.111 -2.879 -31.593 1.000 9.119 189 VAL A CA 1
ATOM 1379 C C . VAL A 1 189 ? 9.907 -2.090 -30.562 1.000 9.230 189 VAL A C 1
ATOM 1380 O O . VAL A 1 189 ? 10.628 -1.172 -30.960 1.000 9.228 189 VAL A O 1
ATOM 1384 N N . VAL A 1 190 ? 9.727 -2.393 -29.282 1.000 9.457 190 VAL A N 1
ATOM 1385 C CA . VAL A 1 190 ? 10.502 -1.744 -28.189 1.000 9.609 190 VAL A CA 1
ATOM 1386 C C . VAL A 1 190 ? 11.088 -2.851 -27.321 1.000 9.752 190 VAL A C 1
ATOM 1387 O O . VAL A 1 190 ? 10.325 -3.735 -26.915 1.000 10.091 190 VAL A O 1
ATOM 1391 N N . CYS A 1 191 ? 12.394 -2.800 -27.087 1.000 9.857 191 CYS A N 1
ATOM 1392 C CA . CYS A 1 191 ? 13.118 -3.623 -26.089 1.000 10.084 191 CYS A CA 1
ATOM 1393 C C . CYS A 1 191 ? 13.713 -2.684 -25.041 1.000 9.829 191 CYS A C 1
ATOM 1394 O O . CYS A 1 191 ? 14.393 -1.758 -25.438 1.000 10.087 191 CYS A O 1
ATOM 1397 N N . ALA A 1 192 ? 13.401 -2.879 -23.762 1.000 9.721 192 ALA A N 1
ATOM 1398 C CA . ALA A 1 192 ? 13.857 -2.022 -22.645 1.000 9.759 192 ALA A CA 1
ATOM 1399 C C . ALA A 1 192 ? 14.308 -2.917 -21.489 1.000 9.976 192 ALA A C 1
ATOM 1400 O O . ALA A 1 192 ? 13.689 -3.965 -21.285 1.000 9.812 192 ALA A O 1
ATOM 1402 N N . GLU A 1 193 ? 15.397 -2.556 -20.809 1.000 10.237 193 GLU A N 1
ATOM 1403 C CA . GLU A 1 193 ? 15.830 -3.272 -19.588 1.000 10.727 193 GLU A CA 1
ATOM 1404 C C . GLU A 1 193 ? 16.333 -2.246 -18.572 1.000 10.590 193 GLU A C 1
ATOM 1405 O O . GLU A 1 193 ? 16.883 -1.208 -18.998 1.000 9.884 193 GLU A O 1
ATOM 1411 N N . ASN A 1 194 ? 16.127 -2.558 -17.283 1.000 10.252 194 ASN A N 1
ATOM 1412 C CA . ASN A 1 194 ? 16.474 -1.699 -16.125 1.000 10.003 194 ASN A CA 1
ATOM 1413 C C . ASN A 1 194 ? 16.990 -2.627 -15.022 1.000 9.924 194 ASN A C 1
ATOM 1414 O O . ASN A 1 194 ? 16.263 -3.554 -14.639 1.000 10.066 194 ASN A O 1
ATOM 1419 N N . THR A 1 195 ? 18.215 -2.409 -14.543 1.000 10.052 195 THR A N 1
ATOM 1420 C CA . THR A 1 195 ? 18.901 -3.330 -13.590 1.000 9.941 195 THR A CA 1
ATOM 1421 C C . THR A 1 195 ? 18.262 -3.287 -12.200 1.000 9.939 195 THR A C 1
ATOM 1422 O O . THR A 1 195 ? 18.726 -4.048 -11.348 1.000 10.044 195 THR A O 1
ATOM 1426 N N . ALA A 1 196 ? 17.222 -2.475 -11.988 1.000 10.244 196 ALA A N 1
ATOM 1427 C CA . ALA A 1 196 ? 16.377 -2.516 -10.769 1.000 10.641 196 ALA A CA 1
ATOM 1428 C C . ALA A 1 196 ? 15.795 -3.922 -10.570 1.000 11.010 196 ALA A C 1
ATOM 1429 O O . ALA A 1 196 ? 15.530 -4.273 -9.414 1.000 10.726 196 ALA A O 1
ATOM 1431 N N . MET A 1 197 ? 15.604 -4.708 -11.637 1.000 11.336 197 MET A N 1
ATOM 1432 C CA A MET A 1 197 ? 15.076 -6.091 -11.487 0.500 11.679 197 MET A CA 1
ATOM 1433 C CA B MET A 1 197 ? 15.097 -6.106 -11.561 0.500 11.216 197 MET A CA 1
ATOM 1434 C C . MET A 1 197 ? 16.205 -7.047 -11.071 1.000 11.695 197 MET A C 1
ATOM 1435 O O . MET A 1 197 ? 15.882 -8.029 -10.344 1.000 12.027 197 MET A O 1
ATOM 1444 N N . THR A 1 198 ? 17.450 -6.803 -11.503 1.000 11.388 198 THR A N 1
ATOM 1445 C CA . THR A 1 198 ? 18.563 -7.786 -11.358 1.000 11.388 198 THR A CA 1
ATOM 1446 C C . THR A 1 198 ? 19.622 -7.391 -10.323 1.000 10.776 198 THR A C 1
ATOM 1447 O O . THR A 1 198 ? 20.438 -8.275 -9.970 1.000 10.218 198 THR A O 1
ATOM 1451 N N . PHE A 1 199 ? 19.625 -6.149 -9.843 1.000 10.340 199 PHE A N 1
ATOM 1452 C CA . PHE A 1 199 ? 20.655 -5.672 -8.891 1.000 10.131 199 PHE A CA 1
ATOM 1453 C C . PHE A 1 199 ? 20.598 -6.515 -7.610 1.000 10.335 199 PHE A C 1
ATOM 1454 O O . PHE A 1 199 ? 19.526 -6.568 -6.955 1.000 10.553 199 PHE A O 1
ATOM 1462 N N . HIS A 1 200 ? 21.713 -7.164 -7.267 1.000 9.998 200 HIS A N 1
ATOM 1463 C CA . HIS A 1 200 ? 21.913 -7.834 -5.961 1.000 10.299 200 HIS A CA 1
ATOM 1464 C C . HIS A 1 200 ? 23.275 -7.459 -5.382 1.000 10.611 200 HIS A C 1
ATOM 1465 O O . HIS A 1 200 ? 24.274 -7.352 -6.144 1.000 10.948 200 HIS A O 1
ATOM 1472 N N . GLY A 1 201 ? 23.298 -7.266 -4.069 1.000 10.811 201 GLY A N 1
ATOM 1473 C CA . GLY A 1 201 ? 24.539 -7.205 -3.279 1.000 11.117 201 GLY A CA 1
ATOM 1474 C C . GLY A 1 201 ? 25.308 -8.516 -3.371 1.000 11.308 201 GLY A C 1
ATOM 1475 O O . GLY A 1 201 ? 24.742 -9.559 -3.695 1.000 10.423 201 GLY A O 1
ATOM 1476 N N . PRO A 1 202 ? 26.626 -8.482 -3.088 1.000 12.108 202 PRO A N 1
ATOM 1477 C CA . PRO A 1 202 ? 27.465 -9.671 -3.202 1.000 12.777 202 PRO A CA 1
ATOM 1478 C C . PRO A 1 202 ? 27.169 -10.641 -2.054 1.000 13.430 202 PRO A C 1
ATOM 1479 O O . PRO A 1 202 ? 26.734 -10.196 -1.025 1.000 13.750 202 PRO A O 1
ATOM 1483 N N . ASN A 1 203 ? 27.440 -11.927 -2.270 1.000 14.224 203 ASN A N 1
ATOM 1484 C CA . ASN A 1 203 ? 27.125 -13.014 -1.313 1.000 14.756 203 ASN A CA 1
ATOM 1485 C C . ASN A 1 203 ? 27.992 -14.236 -1.625 1.000 15.132 203 ASN A C 1
ATOM 1486 O O . ASN A 1 203 ? 28.000 -14.689 -2.788 1.000 14.692 203 ASN A O 1
ATOM 1491 N N . GLU A 1 204 ? 28.638 -14.784 -0.600 1.000 16.120 204 GLU A N 1
ATOM 1492 C CA . GLU A 1 204 ? 29.536 -15.971 -0.692 1.000 17.196 204 GLU A CA 1
ATOM 1493 C C . GLU A 1 204 ? 28.793 -17.211 -1.210 1.000 15.080 204 GLU A C 1
ATOM 1494 O O . GLU A 1 204 ? 29.484 -18.140 -1.649 1.000 16.060 204 GLU A O 1
ATOM 1500 N N . ASN A 1 205 ? 27.463 -17.251 -1.121 1.000 13.686 205 ASN A N 1
ATOM 1501 C CA . ASN A 1 205 ? 26.621 -18.410 -1.540 1.000 13.181 205 ASN A CA 1
ATOM 1502 C C . ASN A 1 205 ? 25.888 -18.152 -2.878 1.000 12.970 205 ASN A C 1
ATOM 1503 O O . ASN A 1 205 ? 25.070 -18.997 -3.283 1.000 12.190 205 ASN A O 1
ATOM 1508 N N . HIS A 1 206 ? 26.182 -17.064 -3.576 1.000 13.311 206 HIS A N 1
ATOM 1509 C CA . HIS A 1 206 ? 25.547 -16.750 -4.882 1.000 14.472 206 HIS A CA 1
ATOM 1510 C C . HIS A 1 206 ? 26.562 -16.005 -5.762 1.000 14.675 206 HIS A C 1
ATOM 1511 O O . HIS A 1 206 ? 26.421 -14.773 -5.942 1.000 15.886 206 HIS A O 1
ATOM 1518 N N . LEU A 1 207 ? 27.560 -16.718 -6.281 1.000 14.659 207 LEU A N 1
ATOM 1519 C CA . LEU A 1 207 ? 28.712 -16.119 -7.013 1.000 15.132 207 LEU A CA 1
ATOM 1520 C C . LEU A 1 207 ? 28.268 -15.587 -8.377 1.000 15.007 207 LEU A C 1
ATOM 1521 O O . LEU A 1 207 ? 28.927 -14.676 -8.874 1.000 13.907 207 LEU A O 1
ATOM 1526 N N . ASP A 1 208 ? 27.195 -16.142 -8.944 1.000 15.924 208 ASP A N 1
ATOM 1527 C CA . ASP A 1 208 ? 26.676 -15.779 -10.291 1.000 16.829 208 ASP A CA 1
ATOM 1528 C C . ASP A 1 208 ? 26.257 -14.302 -10.296 1.000 15.296 208 ASP A C 1
ATOM 1529 O O . ASP A 1 208 ? 26.280 -13.698 -11.364 1.000 14.937 208 ASP A O 1
ATOM 1534 N N . VAL A 1 209 ? 25.909 -13.753 -9.133 1.000 14.302 209 VAL A N 1
ATOM 1535 C CA . VAL A 1 209 ? 25.627 -12.302 -8.922 1.000 13.599 209 VAL A CA 1
ATOM 1536 C C . VAL A 1 209 ? 26.832 -11.462 -9.383 1.000 13.164 209 VAL A C 1
ATOM 1537 O O . VAL A 1 209 ? 26.614 -10.404 -9.999 1.000 12.098 209 VAL A O 1
ATOM 1541 N N . LEU A 1 210 ? 28.059 -11.908 -9.125 1.000 12.794 210 LEU A N 1
ATOM 1542 C CA . LEU A 1 210 ? 29.273 -11.147 -9.527 1.000 13.390 210 LEU A CA 1
ATOM 1543 C C . LEU A 1 210 ? 29.376 -11.067 -11.055 1.000 13.348 210 LEU A C 1
ATOM 1544 O O . LEU A 1 210 ? 29.907 -10.051 -11.579 1.000 12.938 210 LEU A O 1
ATOM 1549 N N . VAL A 1 211 ? 28.918 -12.103 -11.751 1.000 13.134 211 VAL A N 1
ATOM 1550 C CA . VAL A 1 211 ? 28.999 -12.172 -13.238 1.000 13.369 211 VAL A CA 1
ATOM 1551 C C . VAL A 1 211 ? 28.011 -11.151 -13.816 1.000 13.102 211 VAL A C 1
ATOM 1552 O O . VAL A 1 211 ? 28.406 -10.354 -14.694 1.000 13.200 211 VAL A O 1
ATOM 1556 N N . GLY A 1 212 ? 26.766 -11.163 -13.336 1.000 12.607 212 GLY A N 1
ATOM 1557 C CA . GLY A 1 212 ? 25.727 -10.247 -13.823 1.000 12.695 212 GLY A CA 1
ATOM 1558 C C . GLY A 1 212 ? 26.077 -8.800 -13.520 1.000 12.739 212 GLY A C 1
ATOM 1559 O O . GLY A 1 212 ? 25.873 -7.941 -14.418 1.000 12.509 212 GLY A O 1
ATOM 1560 N N . GLN A 1 213 ? 26.591 -8.529 -12.313 1.000 12.828 213 GLN A N 1
ATOM 1561 C CA . GLN A 1 213 ? 26.895 -7.148 -11.838 1.000 13.775 213 GLN A CA 1
ATOM 1562 C C . GLN A 1 213 ? 28.010 -6.514 -12.686 1.000 13.727 213 GLN A C 1
ATOM 1563 O O . GLN A 1 213 ? 28.055 -5.270 -12.757 1.000 14.053 213 GLN A O 1
ATOM 1569 N N . ALA A 1 214 ? 28.862 -7.319 -13.314 1.000 14.022 214 ALA A N 1
ATOM 1570 C CA . ALA A 1 214 ? 29.952 -6.849 -14.204 1.000 14.786 214 ALA A CA 1
ATOM 1571 C C . ALA A 1 214 ? 29.418 -6.336 -15.555 1.000 14.928 214 ALA A C 1
ATOM 1572 O O . ALA A 1 214 ? 30.127 -5.532 -16.174 1.000 15.147 214 ALA A O 1
ATOM 1574 N N . MET A 1 215 ? 28.195 -6.737 -15.931 1.000 15.523 215 MET A N 1
ATOM 1575 C CA . MET A 1 215 ? 27.605 -6.760 -17.305 1.000 15.725 215 MET A CA 1
ATOM 1576 C C . MET A 1 215 ? 26.319 -5.920 -17.393 1.000 14.351 215 MET A C 1
ATOM 1577 O O . MET A 1 215 ? 26.212 -5.069 -18.272 1.000 14.728 215 MET A O 1
ATOM 1582 N N . PHE A 1 216 ? 25.320 -6.291 -16.596 1.000 13.014 216 PHE A N 1
ATOM 1583 C CA . PHE A 1 216 ? 23.909 -5.862 -16.743 1.000 12.774 216 PHE A CA 1
ATOM 1584 C C . PHE A 1 216 ? 23.836 -4.343 -16.619 1.000 12.023 216 PHE A C 1
ATOM 1585 O O . PHE A 1 216 ? 24.472 -3.756 -15.715 1.000 11.844 216 PHE A O 1
ATOM 1593 N N . SER A 1 217 ? 23.062 -3.739 -17.514 1.000 11.225 217 SER A N 1
ATOM 1594 C CA . SER A 1 217 ? 22.940 -2.271 -17.662 1.000 10.964 217 SER A CA 1
ATOM 1595 C C . SER A 1 217 ? 21.552 -1.895 -18.181 1.000 10.545 217 SER A C 1
ATOM 1596 O O . SER A 1 217 ? 20.774 -2.810 -18.520 1.000 10.404 217 SER A O 1
ATOM 1599 N N . ASP A 1 218 ? 21.284 -0.586 -18.260 1.000 10.116 218 ASP A N 1
ATOM 1600 C CA . ASP A 1 218 ? 19.980 -0.026 -18.688 1.000 9.880 218 ASP A CA 1
ATOM 1601 C C . ASP A 1 218 ? 20.073 0.501 -20.121 1.000 9.508 218 ASP A C 1
ATOM 1602 O O . ASP A 1 218 ? 21.086 1.103 -20.510 1.000 9.553 218 ASP A O 1
ATOM 1607 N N . GLY A 1 219 ? 19.008 0.303 -20.878 1.000 9.051 219 GLY A N 1
ATOM 1608 C CA . GLY A 1 219 ? 18.889 0.838 -22.234 1.000 8.783 219 GLY A CA 1
ATOM 1609 C C . GLY A 1 219 ? 17.557 0.452 -22.792 1.000 8.695 219 GLY A C 1
ATOM 1610 O O . GLY A 1 219 ? 16.972 -0.515 -22.279 1.000 8.774 219 GLY A O 1
ATOM 1611 N N . ALA A 1 220 ? 17.081 1.220 -23.757 1.000 8.567 220 ALA A N 1
ATOM 1612 C CA . ALA A 1 220 ? 15.880 0.910 -24.552 1.000 8.480 220 ALA A CA 1
ATOM 1613 C C . ALA A 1 220 ? 16.250 1.124 -26.011 1.000 8.538 220 ALA A C 1
ATOM 1614 O O . ALA A 1 220 ? 17.044 2.050 -26.297 1.000 8.577 220 ALA A O 1
ATOM 1616 N N . ALA A 1 221 ? 15.705 0.282 -26.882 1.000 8.488 221 ALA A N 1
ATOM 1617 C CA . ALA A 1 221 ? 15.873 0.387 -28.343 1.000 8.679 221 ALA A CA 1
ATOM 1618 C C . ALA A 1 221 ? 14.505 0.183 -28.989 1.000 8.709 221 ALA A C 1
ATOM 1619 O O . ALA A 1 221 ? 13.734 -0.652 -28.487 1.000 8.849 221 ALA A O 1
ATOM 1621 N N . ALA A 1 222 ? 14.216 0.927 -30.053 1.000 8.604 222 ALA A N 1
ATOM 1622 C CA . ALA A 1 222 ? 12.905 0.876 -30.741 1.000 8.710 222 ALA A CA 1
ATOM 1623 C C . ALA A 1 222 ? 13.115 0.686 -32.244 1.000 8.669 222 ALA A C 1
ATOM 1624 O O . ALA A 1 222 ? 14.098 1.184 -32.791 1.000 8.617 222 ALA A O 1
ATOM 1626 N N . LEU A 1 223 ? 12.213 -0.030 -32.894 1.000 9.038 223 LEU A N 1
ATOM 1627 C CA . LEU A 1 223 ? 12.232 -0.145 -34.374 1.000 9.332 223 LEU A CA 1
ATOM 1628 C C . LEU A 1 223 ? 10.835 0.132 -34.896 1.000 9.203 223 LEU A C 1
ATOM 1629 O O . LEU A 1 223 ? 9.879 -0.076 -34.143 1.000 9.054 223 LEU A O 1
ATOM 1634 N N . ILE A 1 224 ? 10.753 0.601 -36.137 1.000 9.295 224 ILE A N 1
ATOM 1635 C CA . ILE A 1 224 ? 9.523 0.516 -36.973 1.000 9.183 224 ILE A CA 1
ATOM 1636 C C . ILE A 1 224 ? 9.766 -0.616 -37.979 1.000 9.302 224 ILE A C 1
ATOM 1637 O O . ILE A 1 224 ? 10.748 -0.521 -38.767 1.000 9.149 224 ILE A O 1
ATOM 1642 N N . ILE A 1 225 ? 8.934 -1.652 -37.931 1.000 9.578 225 ILE A N 1
ATOM 1643 C CA . ILE A 1 225 ? 9.010 -2.808 -38.873 1.000 10.451 225 ILE A CA 1
ATOM 1644 C C . ILE A 1 225 ? 7.806 -2.746 -39.813 1.000 10.609 225 ILE A C 1
ATOM 1645 O O . ILE A 1 225 ? 6.673 -2.621 -39.329 1.000 11.034 225 ILE A O 1
ATOM 1650 N N . GLY A 1 226 ? 8.043 -2.834 -41.115 1.000 11.011 226 GLY A N 1
ATOM 1651 C CA . GLY A 1 226 ? 6.947 -2.905 -42.094 1.000 11.427 226 GLY A CA 1
ATOM 1652 C C . GLY A 1 226 ? 7.432 -3.462 -43.405 1.000 11.566 226 GLY A C 1
ATOM 1653 O O . GLY A 1 226 ? 8.593 -3.203 -43.731 1.000 12.345 226 GLY A O 1
ATOM 1654 N N . ALA A 1 227 ? 6.575 -4.190 -44.118 1.000 11.969 227 ALA A N 1
ATOM 1655 C CA . ALA A 1 227 ? 6.774 -4.566 -45.537 1.000 12.600 227 ALA A CA 1
ATOM 1656 C C . ALA A 1 227 ? 6.287 -3.422 -46.426 1.000 13.640 227 ALA A C 1
ATOM 1657 O O . ALA A 1 227 ? 5.468 -2.640 -45.948 1.000 13.752 227 ALA A O 1
ATOM 1659 N N . ASN A 1 228 ? 6.812 -3.315 -47.651 1.000 15.785 228 ASN A N 1
ATOM 1660 C CA . ASN A 1 228 ? 6.321 -2.376 -48.703 1.000 17.409 228 ASN A CA 1
ATOM 1661 C C . ASN A 1 228 ? 6.523 -0.931 -48.263 1.000 17.386 228 ASN A C 1
ATOM 1662 O O . ASN A 1 228 ? 5.552 -0.222 -48.011 1.000 16.806 228 ASN A O 1
ATOM 1667 N N . PRO A 1 229 ? 7.784 -0.452 -48.184 1.000 18.562 229 PRO A N 1
ATOM 1668 C CA . PRO A 1 229 ? 8.061 0.915 -47.765 1.000 19.783 229 PRO A CA 1
ATOM 1669 C C . PRO A 1 229 ? 7.354 1.894 -48.709 1.000 21.233 229 PRO A C 1
ATOM 1670 O O . PRO A 1 229 ? 7.144 1.555 -49.863 1.000 24.822 229 PRO A O 1
ATOM 1674 N N . ASN A 1 230 ? 6.989 3.060 -48.180 1.000 22.404 230 ASN A N 1
ATOM 1675 C CA . ASN A 1 230 ? 6.328 4.170 -48.916 1.000 21.578 230 ASN A CA 1
ATOM 1676 C C . ASN A 1 230 ? 7.260 5.380 -48.940 1.000 21.142 230 ASN A C 1
ATOM 1677 O O . ASN A 1 230 ? 7.482 5.979 -47.869 1.000 19.773 230 ASN A O 1
ATOM 1682 N N . LEU A 1 231 ? 7.813 5.697 -50.116 1.000 21.482 231 LEU A N 1
ATOM 1683 C CA . LEU A 1 231 ? 8.552 6.966 -50.364 1.000 21.317 231 LEU A CA 1
ATOM 1684 C C . LEU A 1 231 ? 7.549 8.111 -50.436 1.000 21.837 231 LEU A C 1
ATOM 1685 O O . LEU A 1 231 ? 6.383 7.891 -50.745 1.000 21.263 231 LEU A O 1
ATOM 1690 N N . PRO A 1 232 ? 7.977 9.363 -50.150 1.000 23.652 232 PRO A N 1
ATOM 1691 C CA . PRO A 1 232 ? 9.376 9.657 -49.832 1.000 22.852 232 PRO A CA 1
ATOM 1692 C C . PRO A 1 232 ? 9.775 9.482 -48.351 1.000 22.365 232 PRO A C 1
ATOM 1693 O O . PRO A 1 232 ? 10.963 9.523 -48.058 1.000 22.230 232 PRO A O 1
ATOM 1697 N N . GLU A 1 233 ? 8.824 9.275 -47.434 1.000 21.532 233 GLU A N 1
ATOM 1698 C CA . GLU A 1 233 ? 9.145 9.333 -45.980 1.000 21.508 233 GLU A CA 1
ATOM 1699 C C . GLU A 1 233 ? 9.893 8.074 -45.541 1.000 19.243 233 GLU A C 1
ATOM 1700 O O . GLU A 1 233 ? 10.825 8.215 -44.763 1.000 18.735 233 GLU A O 1
ATOM 1706 N N . GLU A 1 234 ? 9.494 6.893 -46.018 1.000 18.869 234 GLU A N 1
ATOM 1707 C CA . GLU A 1 234 ? 9.996 5.589 -45.503 1.000 17.980 234 GLU A CA 1
ATOM 1708 C C . GLU A 1 234 ? 11.167 5.102 -46.367 1.000 18.912 234 GLU A C 1
ATOM 1709 O O . GLU A 1 234 ? 11.046 5.134 -47.595 1.000 18.715 234 GLU A O 1
ATOM 1715 N N . ARG A 1 235 ? 12.251 4.675 -45.721 1.000 19.542 235 ARG A N 1
ATOM 1716 C CA . ARG A 1 235 ? 13.416 4.019 -46.358 1.000 21.318 235 ARG A CA 1
ATOM 1717 C C . ARG A 1 235 ? 13.783 2.809 -45.518 1.000 19.104 235 ARG A C 1
ATOM 1718 O O . ARG A 1 235 ? 13.883 2.914 -44.293 1.000 18.989 235 ARG A O 1
ATOM 1726 N N . PRO A 1 236 ? 13.991 1.632 -46.139 1.000 17.300 236 PRO A N 1
ATOM 1727 C CA . PRO A 1 236 ? 14.477 0.467 -45.402 1.000 16.641 236 PRO A CA 1
ATOM 1728 C C . PRO A 1 236 ? 15.931 0.653 -44.940 1.000 15.794 236 PRO A C 1
ATOM 1729 O O . PRO A 1 236 ? 16.705 1.224 -45.668 1.000 15.335 236 PRO A O 1
ATOM 1733 N N . VAL A 1 237 ? 16.256 0.142 -43.755 1.000 15.041 237 VAL A N 1
ATOM 1734 C CA . VAL A 1 237 ? 17.644 0.070 -43.215 1.000 14.776 237 VAL A CA 1
ATOM 1735 C C . VAL A 1 237 ? 18.143 -1.368 -43.338 1.000 14.599 237 VAL A C 1
ATOM 1736 O O . VAL A 1 237 ? 19.314 -1.546 -43.704 1.000 14.076 237 VAL A O 1
ATOM 1740 N N . TYR A 1 238 ? 17.295 -2.346 -42.994 1.000 14.622 238 TYR A N 1
ATOM 1741 C CA . TYR A 1 238 ? 17.573 -3.801 -43.152 1.000 14.217 238 TYR A CA 1
ATOM 1742 C C . TYR A 1 238 ? 16.324 -4.505 -43.701 1.000 14.551 238 TYR A C 1
ATOM 1743 O O . TYR A 1 238 ? 15.194 -4.077 -43.442 1.000 14.310 238 TYR A O 1
ATOM 1752 N N . GLU A 1 239 ? 16.534 -5.577 -44.456 1.000 15.440 239 GLU A N 1
ATOM 1753 C CA . GLU A 1 239 ? 15.464 -6.526 -44.858 1.000 16.570 239 GLU A CA 1
ATOM 1754 C C . GLU A 1 239 ? 15.556 -7.753 -43.939 1.000 16.556 239 GLU A C 1
ATOM 1755 O O . GLU A 1 239 ? 16.665 -8.267 -43.779 1.000 14.463 239 GLU A O 1
ATOM 1761 N N . MET A 1 240 ? 14.433 -8.178 -43.345 1.000 17.300 240 MET A N 1
ATOM 1762 C CA . MET A 1 240 ? 14.327 -9.446 -42.574 1.000 18.669 240 MET A CA 1
ATOM 1763 C C . MET A 1 240 ? 13.936 -10.571 -43.532 1.000 16.393 240 MET A C 1
ATOM 1764 O O . MET A 1 240 ? 12.836 -10.501 -44.104 1.000 16.941 240 MET A O 1
ATOM 1769 N N . VAL A 1 241 ? 14.819 -11.550 -43.710 1.000 14.449 241 VAL A N 1
ATOM 1770 C CA . VAL A 1 241 ? 14.659 -12.645 -44.714 1.000 13.560 241 VAL A CA 1
ATOM 1771 C C . VAL A 1 241 ? 14.031 -13.848 -44.016 1.000 12.610 241 VAL A C 1
ATOM 1772 O O . VAL A 1 241 ? 13.256 -14.558 -44.655 1.000 12.052 241 VAL A O 1
ATOM 1776 N N . ALA A 1 242 ? 14.448 -14.122 -42.784 1.000 12.151 242 ALA A N 1
ATOM 1777 C CA . ALA A 1 242 ? 14.030 -15.328 -42.034 1.000 11.845 242 ALA A CA 1
ATOM 1778 C C . ALA A 1 242 ? 14.357 -15.142 -40.555 1.000 11.525 242 ALA A C 1
ATOM 1779 O O . ALA A 1 242 ? 15.269 -14.358 -40.229 1.000 11.784 242 ALA A O 1
ATOM 1781 N N . ALA A 1 243 ? 13.599 -15.818 -39.700 1.000 11.068 243 ALA A N 1
ATOM 1782 C CA . ALA A 1 243 ? 13.747 -15.786 -38.233 1.000 10.922 243 ALA A CA 1
ATOM 1783 C C . ALA A 1 243 ? 13.526 -17.202 -37.706 1.000 11.140 243 ALA A C 1
ATOM 1784 O O . ALA A 1 243 ? 12.443 -17.761 -37.970 1.000 10.918 243 ALA A O 1
ATOM 1786 N N . HIS A 1 244 ? 14.539 -17.729 -37.020 1.000 11.247 244 HIS A N 1
ATOM 1787 C CA . HIS A 1 244 ? 14.649 -19.118 -36.509 1.000 11.995 244 HIS A CA 1
ATOM 1788 C C . HIS A 1 244 ? 14.855 -19.049 -35.002 1.000 11.698 244 HIS A C 1
ATOM 1789 O O . HIS A 1 244 ? 15.421 -18.033 -34.545 1.000 11.746 244 HIS A O 1
ATOM 1796 N N . GLN A 1 245 ? 14.421 -20.085 -34.285 1.000 11.465 245 GLN A N 1
ATOM 1797 C CA . GLN A 1 245 ? 14.635 -20.242 -32.822 1.000 11.468 245 GLN A CA 1
ATOM 1798 C C . GLN A 1 245 ? 14.964 -21.706 -32.540 1.000 11.572 245 GLN A C 1
ATOM 1799 O O . GLN A 1 245 ? 14.324 -22.550 -33.150 1.000 11.671 245 GLN A O 1
ATOM 1805 N N . THR A 1 246 ? 15.918 -21.995 -31.657 1.000 11.925 246 THR A N 1
ATOM 1806 C CA . THR A 1 246 ? 16.327 -23.395 -31.357 1.000 12.683 246 THR A CA 1
ATOM 1807 C C . THR A 1 246 ? 16.807 -23.522 -29.904 1.000 12.398 246 THR A C 1
ATOM 1808 O O . THR A 1 246 ? 17.255 -22.510 -29.322 1.000 12.409 246 THR A O 1
ATOM 1812 N N . ILE A 1 247 ? 16.577 -24.702 -29.316 1.000 12.616 247 ILE A N 1
ATOM 1813 C CA . ILE A 1 247 ? 17.145 -25.141 -28.009 1.000 12.696 247 ILE A CA 1
ATOM 1814 C C . ILE A 1 247 ? 18.502 -25.782 -28.308 1.000 12.252 247 ILE A C 1
ATOM 1815 O O . ILE A 1 247 ? 18.556 -26.725 -29.099 1.000 11.873 247 ILE A O 1
ATOM 1820 N N . VAL A 1 248 ? 19.559 -25.282 -27.689 1.000 12.315 248 VAL A N 1
ATOM 1821 C CA . VAL A 1 248 ? 20.915 -25.879 -27.795 1.000 12.918 248 VAL A CA 1
ATOM 1822 C C . VAL A 1 248 ? 20.835 -27.275 -27.174 1.000 13.356 248 VAL A C 1
ATOM 1823 O O . VAL A 1 248 ? 20.418 -27.405 -26.032 1.000 12.451 248 VAL A O 1
ATOM 1827 N N . PRO A 1 249 ? 21.276 -28.344 -27.874 1.000 14.606 249 PRO A N 1
ATOM 1828 C CA . PRO A 1 249 ? 21.259 -29.687 -27.299 1.000 15.499 249 PRO A CA 1
ATOM 1829 C C . PRO A 1 249 ? 22.095 -29.771 -26.010 1.000 16.723 249 PRO A C 1
ATOM 1830 O O . PRO A 1 249 ? 23.117 -29.105 -25.917 1.000 16.013 249 PRO A O 1
ATOM 1834 N N . GLU A 1 250 ? 21.634 -30.569 -25.041 1.000 17.866 250 GLU A N 1
ATOM 1835 C CA . GLU A 1 250 ? 22.385 -30.914 -23.802 1.000 19.279 250 GLU A CA 1
ATOM 1836 C C . GLU A 1 250 ? 22.558 -29.657 -22.941 1.000 17.642 250 GLU A C 1
ATOM 1837 O O . GLU A 1 250 ? 23.521 -29.620 -22.148 1.000 15.973 250 GLU A O 1
ATOM 1843 N N . SER A 1 251 ? 21.659 -28.678 -23.071 1.000 16.571 251 SER A N 1
ATOM 1844 C CA . SER A 1 251 ? 21.832 -27.339 -22.451 1.000 16.097 251 SER A CA 1
ATOM 1845 C C . SER A 1 251 ? 20.905 -27.166 -21.245 1.000 15.933 251 SER A C 1
ATOM 1846 O O . SER A 1 251 ? 20.977 -26.102 -20.617 1.000 15.683 251 SER A O 1
ATOM 1849 N N . ASP A 1 252 ? 20.091 -28.167 -20.900 1.000 16.672 252 ASP A N 1
ATOM 1850 C CA . ASP A 1 252 ? 19.047 -27.982 -19.857 1.000 16.909 252 ASP A CA 1
ATOM 1851 C C . ASP A 1 252 ? 19.725 -27.513 -18.571 1.000 15.264 252 ASP A C 1
ATOM 1852 O O . ASP A 1 252 ? 20.643 -28.206 -18.121 1.000 14.679 252 ASP A O 1
ATOM 1857 N N . GLY A 1 253 ? 19.305 -26.357 -18.055 1.000 14.204 253 GLY A N 1
ATOM 1858 C CA . GLY A 1 253 ? 19.634 -25.863 -16.704 1.000 13.415 253 GLY A CA 1
ATOM 1859 C C . GLY A 1 253 ? 20.838 -24.939 -16.707 1.000 13.025 253 GLY A C 1
ATOM 1860 O O . GLY A 1 253 ? 21.273 -24.535 -15.615 1.000 14.314 253 GLY A O 1
ATOM 1861 N N . ALA A 1 254 ? 21.383 -24.602 -17.870 1.000 11.895 254 ALA A N 1
ATOM 1862 C CA . ALA A 1 254 ? 22.653 -23.844 -17.961 1.000 11.934 254 ALA A CA 1
ATOM 1863 C C . ALA A 1 254 ? 22.431 -22.407 -17.475 1.000 11.990 254 ALA A C 1
ATOM 1864 O O . ALA A 1 254 ? 23.338 -21.839 -16.828 1.000 11.954 254 ALA A O 1
ATOM 1866 N N . ILE A 1 255 ? 21.264 -21.839 -17.806 1.000 11.945 255 ILE A N 1
ATOM 1867 C CA . ILE A 1 255 ? 20.794 -20.517 -17.303 1.000 11.712 255 ILE A CA 1
ATOM 1868 C C . ILE A 1 255 ? 19.386 -20.692 -16.749 1.000 11.692 255 ILE A C 1
ATOM 1869 O O . ILE A 1 255 ? 18.468 -21.029 -17.540 1.000 11.809 255 ILE A O 1
ATOM 1874 N N . VAL A 1 256 ? 19.239 -20.433 -15.448 1.000 11.272 256 VAL A N 1
ATOM 1875 C CA . VAL A 1 256 ? 17.934 -20.445 -14.733 1.000 11.043 256 VAL A CA 1
ATOM 1876 C C . VAL A 1 256 ? 17.751 -19.076 -14.067 1.000 11.005 256 VAL A C 1
ATOM 1877 O O . VAL A 1 256 ? 18.705 -18.575 -13.428 1.000 10.992 256 VAL A O 1
ATOM 1881 N N . ALA A 1 257 ? 16.569 -18.483 -14.219 1.000 10.373 257 ALA A N 1
ATOM 1882 C CA . ALA A 1 257 ? 16.179 -17.266 -13.476 1.000 10.212 257 ALA A CA 1
ATOM 1883 C C . ALA A 1 257 ? 14.822 -17.494 -12.821 1.000 10.160 257 ALA A C 1
ATOM 1884 O O . ALA A 1 257 ? 13.882 -17.934 -13.517 1.000 9.646 257 ALA A O 1
ATOM 1886 N N . HIS A 1 258 ? 14.754 -17.238 -11.516 1.000 10.208 258 HIS A N 1
ATOM 1887 C CA . HIS A 1 258 ? 13.498 -17.184 -10.734 1.000 10.542 258 HIS A CA 1
ATOM 1888 C C . HIS A 1 258 ? 13.135 -15.726 -10.451 1.000 10.545 258 HIS A C 1
ATOM 1889 O O . HIS A 1 258 ? 14.045 -14.887 -10.276 1.000 10.539 258 HIS A O 1
ATOM 1896 N N . PHE A 1 259 ? 11.842 -15.433 -10.428 1.000 10.611 259 PHE A N 1
ATOM 1897 C CA . PHE A 1 259 ? 11.309 -14.103 -10.056 1.000 10.986 259 PHE A CA 1
ATOM 1898 C C . PHE A 1 259 ? 10.783 -14.231 -8.631 1.000 10.841 259 PHE A C 1
ATOM 1899 O O . PHE A 1 259 ? 9.641 -14.640 -8.441 1.000 10.591 259 PHE A O 1
ATOM 1907 N N . TYR A 1 260 ? 11.663 -13.928 -7.675 1.000 11.340 260 TYR A N 1
ATOM 1908 C CA . TYR A 1 260 ? 11.475 -14.134 -6.219 1.000 11.735 260 TYR A CA 1
ATOM 1909 C C . TYR A 1 260 ? 11.237 -12.788 -5.521 1.000 11.875 260 TYR A C 1
ATOM 1910 O O . TYR A 1 260 ? 11.243 -11.715 -6.157 1.000 12.588 260 TYR A O 1
ATOM 1919 N N . GLU A 1 261 ? 11.016 -12.850 -4.213 1.000 12.472 261 GLU A N 1
ATOM 1920 C CA . GLU A 1 261 ? 10.737 -11.676 -3.345 1.000 12.717 261 GLU A CA 1
ATOM 1921 C C . GLU A 1 261 ? 11.978 -10.774 -3.305 1.000 12.974 261 GLU A C 1
ATOM 1922 O O . GLU A 1 261 ? 11.827 -9.563 -3.059 1.000 12.374 261 GLU A O 1
ATOM 1928 N N . MET A 1 262 ? 13.159 -11.347 -3.555 1.000 13.418 262 MET A N 1
ATOM 1929 C CA . MET A 1 262 ? 14.469 -10.636 -3.524 1.000 13.483 262 MET A CA 1
ATOM 1930 C C . MET A 1 262 ? 14.747 -9.963 -4.877 1.000 13.078 262 MET A C 1
ATOM 1931 O O . MET A 1 262 ? 15.761 -9.236 -4.977 1.000 13.093 262 MET A O 1
ATOM 1936 N N . GLY A 1 263 ? 13.885 -10.192 -5.868 1.000 12.450 263 GLY A N 1
ATOM 1937 C CA . GLY A 1 263 ? 14.108 -9.780 -7.265 1.000 12.697 263 GLY A CA 1
ATOM 1938 C C . GLY A 1 263 ? 14.428 -10.972 -8.152 1.000 12.820 263 GLY A C 1
ATOM 1939 O O . GLY A 1 263 ? 14.152 -12.103 -7.751 1.000 13.327 263 GLY A O 1
ATOM 1940 N N . MET A 1 264 ? 15.012 -10.735 -9.319 1.000 13.403 264 MET A N 1
ATOM 1941 C CA . MET A 1 264 ? 15.337 -11.811 -10.286 1.000 14.012 264 MET A CA 1
ATOM 1942 C C . MET A 1 264 ? 16.619 -12.504 -9.820 1.000 13.931 264 MET A C 1
ATOM 1943 O O . MET A 1 264 ? 17.709 -11.891 -9.889 1.000 13.656 264 MET A O 1
ATOM 1948 N N . SER A 1 265 ? 16.472 -13.727 -9.318 1.000 13.753 265 SER A N 1
ATOM 1949 C CA . SER A 1 265 ? 17.582 -14.558 -8.804 1.000 13.915 265 SER A CA 1
ATOM 1950 C C . SER A 1 265 ? 17.979 -15.519 -9.912 1.000 13.743 265 SER A C 1
ATOM 1951 O O . SER A 1 265 ? 17.187 -16.414 -10.215 1.000 13.976 265 SER A O 1
ATOM 1954 N N . TYR A 1 266 ? 19.163 -15.322 -10.478 1.000 14.155 266 TYR A N 1
ATOM 1955 C CA . TYR A 1 266 ? 19.651 -16.014 -11.700 1.000 14.843 266 TYR A CA 1
ATOM 1956 C C . TYR A 1 266 ? 20.897 -16.846 -11.366 1.000 16.026 266 TYR A C 1
ATOM 1957 O O . TYR A 1 266 ? 21.659 -16.468 -10.462 1.000 15.796 266 TYR A O 1
ATOM 1966 N N . PHE A 1 267 ? 21.093 -17.940 -12.107 1.000 17.476 267 PHE A N 1
ATOM 1967 C CA . PHE A 1 267 ? 22.176 -18.945 -11.920 1.000 18.444 267 PHE A CA 1
ATOM 1968 C C . PHE A 1 267 ? 22.771 -19.308 -13.276 1.000 21.062 267 PHE A C 1
ATOM 1969 O O . PHE A 1 267 ? 22.050 -19.847 -14.123 1.000 22.184 267 PHE A O 1
ATOM 1977 N N . LEU A 1 268 ? 24.049 -18.978 -13.466 1.000 25.262 268 LEU A N 1
ATOM 1978 C CA . LEU A 1 268 ? 24.760 -19.034 -14.772 1.000 28.278 268 LEU A CA 1
ATOM 1979 C C . LEU A 1 268 ? 25.870 -20.081 -14.698 1.000 29.262 268 LEU A C 1
ATOM 1980 O O . LEU A 1 268 ? 26.961 -19.705 -14.268 1.000 29.214 268 LEU A O 1
ATOM 1985 N N . LYS A 1 269 ? 25.607 -21.326 -15.110 1.000 32.289 269 LYS A N 1
ATOM 1986 C CA . LYS A 1 269 ? 26.623 -22.425 -15.137 1.000 34.177 269 LYS A CA 1
ATOM 1987 C C . LYS A 1 269 ? 27.860 -22.038 -15.967 1.000 33.455 269 LYS A C 1
ATOM 1988 O O . LYS A 1 269 ? 27.729 -21.257 -16.931 1.000 32.898 269 LYS A O 1
ATOM 1994 N N . GLU A 1 270 ? 29.023 -22.591 -15.610 1.000 36.901 270 GLU A N 1
ATOM 1995 C CA . GLU A 1 270 ? 30.333 -22.385 -16.301 1.000 38.435 270 GLU A CA 1
ATOM 1996 C C . GLU A 1 270 ? 30.214 -22.737 -17.794 1.000 33.941 270 GLU A C 1
ATOM 1997 O O . GLU A 1 270 ? 30.650 -21.916 -18.641 1.000 36.066 270 GLU A O 1
ATOM 2003 N N . ASN A 1 271 ? 29.577 -23.870 -18.106 1.000 27.261 271 ASN A N 1
ATOM 2004 C CA . ASN A 1 271 ? 29.569 -24.490 -19.458 1.000 24.761 271 ASN A CA 1
ATOM 2005 C C . ASN A 1 271 ? 28.605 -23.771 -20.418 1.000 21.543 271 ASN A C 1
ATOM 2006 O O . ASN A 1 271 ? 28.395 -24.289 -21.542 1.000 19.392 271 ASN A O 1
ATOM 2011 N N . VAL A 1 272 ? 28.045 -22.621 -20.034 1.000 19.174 272 VAL A N 1
ATOM 2012 C CA . VAL A 1 272 ? 27.190 -21.804 -20.946 1.000 18.313 272 VAL A CA 1
ATOM 2013 C C . VAL A 1 272 ? 27.981 -21.472 -22.217 1.000 17.877 272 VAL A C 1
ATOM 2014 O O . VAL A 1 272 ? 27.412 -21.575 -23.311 1.000 17.939 272 VAL A O 1
ATOM 2018 N N . ILE A 1 273 ? 29.241 -21.061 -22.073 1.000 17.123 273 ILE A N 1
ATOM 2019 C CA . ILE A 1 273 ? 30.070 -20.522 -23.191 1.000 17.963 273 ILE A CA 1
ATOM 2020 C C . ILE A 1 273 ? 30.382 -21.653 -24.178 1.000 17.156 273 ILE A C 1
ATOM 2021 O O . ILE A 1 273 ? 30.124 -21.509 -25.367 1.000 17.905 273 ILE A O 1
ATOM 2026 N N . PRO A 1 274 ? 30.931 -22.817 -23.757 1.000 16.191 274 PRO A N 1
ATOM 2027 C CA . PRO A 1 274 ? 31.070 -23.957 -24.666 1.000 15.457 274 PRO A CA 1
ATOM 2028 C C . PRO A 1 274 ? 29.753 -24.479 -25.279 1.000 14.712 274 PRO A C 1
ATOM 2029 O O . PRO A 1 274 ? 29.778 -24.906 -26.407 1.000 14.735 274 PRO A O 1
ATOM 2033 N N . LEU A 1 275 ? 28.644 -24.487 -24.542 1.000 14.533 275 LEU A N 1
ATOM 2034 C CA . LEU A 1 275 ? 27.341 -24.963 -25.091 1.000 14.710 275 LEU A CA 1
ATOM 2035 C C . LEU A 1 275 ? 26.941 -24.079 -26.287 1.000 14.645 275 LEU A C 1
ATOM 2036 O O . LEU A 1 275 ? 26.610 -24.639 -27.346 1.000 14.722 275 LEU A O 1
ATOM 2041 N N . PHE A 1 276 ? 27.018 -22.755 -26.157 1.000 14.418 276 PHE A N 1
ATOM 2042 C CA . PHE A 1 276 ? 26.722 -21.812 -27.271 1.000 14.514 276 PHE A CA 1
ATOM 2043 C C . PHE A 1 276 ? 27.783 -21.959 -28.367 1.000 14.696 276 PHE A C 1
ATOM 2044 O O . PHE A 1 276 ? 27.422 -22.120 -29.532 1.000 15.001 276 PHE A O 1
ATOM 2052 N N . GLY A 1 277 ? 29.063 -21.902 -27.997 1.000 14.753 277 GLY A N 1
ATOM 2053 C CA . GLY A 1 277 ? 30.181 -21.945 -28.952 1.000 15.317 277 GLY A CA 1
ATOM 2054 C C . GLY A 1 277 ? 30.136 -23.194 -29.816 1.000 16.201 277 GLY A C 1
ATOM 2055 O O . GLY A 1 277 ? 30.341 -23.068 -31.046 1.000 16.406 277 GLY A O 1
ATOM 2056 N N . ASN A 1 278 ? 29.866 -24.354 -29.208 1.000 16.487 278 ASN A N 1
ATOM 2057 C CA . ASN A 1 278 ? 29.994 -25.675 -29.875 1.000 17.490 278 ASN A CA 1
ATOM 2058 C C . ASN A 1 278 ? 28.749 -25.966 -30.715 1.000 18.179 278 ASN A C 1
ATOM 2059 O O . ASN A 1 278 ? 28.762 -26.972 -31.435 1.000 18.872 278 ASN A O 1
ATOM 2064 N N . ASN A 1 279 ? 27.711 -25.131 -30.655 1.000 18.519 279 ASN A N 1
ATOM 2065 C CA . ASN A 1 279 ? 26.475 -25.397 -31.434 1.000 18.695 279 ASN A CA 1
ATOM 2066 C C . ASN A 1 279 ? 26.155 -24.217 -32.363 1.000 17.276 279 ASN A C 1
ATOM 2067 O O . ASN A 1 279 ? 25.250 -24.379 -33.183 1.000 16.500 279 ASN A O 1
ATOM 2072 N N . ILE A 1 280 ? 26.876 -23.096 -32.276 1.000 16.469 280 ILE A N 1
ATOM 2073 C CA . ILE A 1 280 ? 26.540 -21.879 -33.073 1.000 16.660 280 ILE A CA 1
ATOM 2074 C C . ILE A 1 280 ? 26.703 -22.181 -34.573 1.000 17.138 280 ILE A C 1
ATOM 2075 O O . ILE A 1 280 ? 25.849 -21.702 -35.353 1.000 16.115 280 ILE A O 1
ATOM 2080 N N . GLU A 1 281 ? 27.727 -22.943 -34.976 1.000 18.701 281 GLU A N 1
ATOM 2081 C CA . GLU A 1 281 ? 27.968 -23.259 -36.415 1.000 20.007 281 GLU A CA 1
ATOM 2082 C C . GLU A 1 281 ? 26.743 -23.997 -36.990 1.000 18.403 281 GLU A C 1
ATOM 2083 O O . GLU A 1 281 ? 26.375 -23.708 -38.148 1.000 17.125 281 GLU A O 1
ATOM 2089 N N . ALA A 1 282 ? 26.110 -24.883 -36.211 1.000 17.247 282 ALA A N 1
ATOM 2090 C CA . ALA A 1 282 ? 24.919 -25.654 -36.641 1.000 17.017 282 ALA A CA 1
ATOM 2091 C C . ALA A 1 282 ? 23.739 -24.696 -36.832 1.000 17.041 282 ALA A C 1
ATOM 2092 O O . ALA A 1 282 ? 22.921 -24.926 -37.744 1.000 16.378 282 ALA A O 1
ATOM 2094 N N . CYS A 1 283 ? 23.652 -23.657 -36.001 1.000 17.386 283 CYS A N 1
ATOM 2095 C CA . CYS A 1 283 ? 22.597 -22.613 -36.110 1.000 17.797 283 CYS A CA 1
ATOM 2096 C C . CYS A 1 283 ? 22.827 -21.810 -37.389 1.000 16.837 283 CYS A C 1
ATOM 2097 O O . CYS A 1 283 ? 21.844 -21.515 -38.078 1.000 16.616 283 CYS A O 1
ATOM 2100 N N . MET A 1 284 ? 24.084 -21.496 -37.710 1.000 16.833 284 MET A N 1
ATOM 2101 C CA . MET A 1 284 ? 24.411 -20.695 -38.916 1.000 17.372 284 MET A CA 1
ATOM 2102 C C . MET A 1 284 ? 24.076 -21.538 -40.156 1.000 18.658 284 MET A C 1
ATOM 2103 O O . MET A 1 284 ? 23.399 -21.013 -41.050 1.000 17.024 284 MET A O 1
ATOM 2108 N N . GLU A 1 285 ? 24.462 -22.819 -40.163 1.000 20.907 285 GLU A N 1
ATOM 2109 C CA . GLU A 1 285 ? 24.150 -23.777 -41.265 1.000 22.534 285 GLU A CA 1
ATOM 2110 C C . GLU A 1 285 ? 22.632 -23.843 -41.470 1.000 20.443 285 GLU A C 1
ATOM 2111 O O . GLU A 1 285 ? 22.174 -23.672 -42.608 1.000 19.605 285 GLU A O 1
ATOM 2117 N N . ALA A 1 286 ? 21.879 -24.084 -40.404 1.000 18.811 286 ALA A N 1
ATOM 2118 C CA . ALA A 1 286 ? 20.410 -24.253 -40.463 1.000 19.886 286 ALA A CA 1
ATOM 2119 C C . ALA A 1 286 ? 19.784 -23.015 -41.119 1.000 20.152 286 ALA A C 1
ATOM 2120 O O . ALA A 1 286 ? 18.869 -23.172 -41.947 1.000 21.628 286 ALA A O 1
ATOM 2122 N N . ALA A 1 287 ? 20.292 -21.832 -40.780 1.000 18.996 287 ALA A N 1
ATOM 2123 C CA . ALA A 1 287 ? 19.769 -20.526 -41.244 1.000 18.751 287 ALA A CA 1
ATOM 2124 C C . ALA A 1 287 ? 20.254 -20.186 -42.660 1.000 17.719 287 ALA A C 1
ATOM 2125 O O . ALA A 1 287 ? 19.467 -19.586 -43.403 1.000 18.035 287 ALA A O 1
ATOM 2127 N N . PHE A 1 288 ? 21.493 -20.509 -43.024 1.000 17.130 288 PHE A N 1
ATOM 2128 C CA . PHE A 1 288 ? 22.126 -19.977 -44.265 1.000 18.690 288 PHE A CA 1
ATOM 2129 C C . PHE A 1 288 ? 22.324 -21.039 -45.357 1.000 20.498 288 PHE A C 1
ATOM 2130 O O . PHE A 1 288 ? 22.599 -20.620 -46.491 1.000 20.191 288 PHE A O 1
ATOM 2138 N N . LYS A 1 289 ? 22.169 -22.331 -45.068 1.000 24.499 289 LYS A N 1
ATOM 2139 C CA . LYS A 1 289 ? 22.350 -23.411 -46.083 1.000 30.753 289 LYS A CA 1
ATOM 2140 C C . LYS A 1 289 ? 21.503 -23.104 -47.330 1.000 31.363 289 LYS A C 1
ATOM 2141 O O . LYS A 1 289 ? 22.078 -23.102 -48.430 1.000 35.424 289 LYS A O 1
ATOM 2147 N N . GLU A 1 290 ? 20.213 -22.801 -47.172 1.000 29.887 290 GLU A N 1
ATOM 2148 C CA . GLU A 1 290 ? 19.264 -22.636 -48.309 1.000 32.230 290 GLU A CA 1
ATOM 2149 C C . GLU A 1 290 ? 19.686 -21.470 -49.220 1.000 30.581 290 GLU A C 1
ATOM 2150 O O . GLU A 1 290 ? 19.299 -21.500 -50.405 1.000 28.908 290 GLU A O 1
ATOM 2156 N N . TYR A 1 291 ? 20.442 -20.488 -48.711 1.000 28.331 291 TYR A N 1
ATOM 2157 C CA . TYR A 1 291 ? 20.885 -19.293 -49.488 1.000 26.232 291 TYR A CA 1
ATOM 2158 C C . TYR A 1 291 ? 22.261 -19.578 -50.099 1.000 26.123 291 TYR A C 1
ATOM 2159 O O . TYR A 1 291 ? 22.832 -18.707 -50.770 1.000 26.868 291 TYR A O 1
ATOM 2168 N N . GLY A 1 292 ? 22.772 -20.795 -49.899 1.000 26.110 292 GLY A N 1
ATOM 2169 C CA . GLY A 1 292 ? 24.064 -21.233 -50.463 1.000 25.498 292 GLY A CA 1
ATOM 2170 C C . GLY A 1 292 ? 25.243 -20.516 -49.828 1.000 24.501 292 GLY A C 1
ATOM 2171 O O . GLY A 1 292 ? 26.310 -20.510 -50.461 1.000 24.983 292 GLY A O 1
ATOM 2172 N N . ILE A 1 293 ? 25.073 -19.955 -48.621 1.000 22.268 293 ILE A N 1
ATOM 2173 C CA . ILE A 1 293 ? 26.147 -19.221 -47.887 1.000 22.614 293 ILE A CA 1
ATOM 2174 C C . ILE A 1 293 ? 26.754 -20.145 -46.821 1.000 22.411 293 ILE A C 1
ATOM 2175 O O . ILE A 1 293 ? 25.973 -20.785 -46.061 1.000 21.938 293 ILE A O 1
ATOM 2180 N N . SER A 1 294 ? 28.091 -20.221 -46.779 1.000 21.350 294 SER A N 1
ATOM 2181 C CA . SER A 1 294 ? 28.870 -21.016 -45.784 1.000 21.237 294 SER A CA 1
ATOM 2182 C C . SER A 1 294 ? 30.042 -20.212 -45.198 1.000 20.208 294 SER A C 1
ATOM 2183 O O . SER A 1 294 ? 30.633 -20.691 -44.213 1.000 20.325 294 SER A O 1
ATOM 2186 N N . ASP A 1 295 ? 30.409 -19.078 -45.806 1.000 20.201 295 ASP A N 1
ATOM 2187 C CA . ASP A 1 295 ? 31.571 -18.255 -45.380 1.000 19.151 295 ASP A CA 1
ATOM 2188 C C . ASP A 1 295 ? 31.090 -17.239 -44.334 1.000 18.250 295 ASP A C 1
ATOM 2189 O O . ASP A 1 295 ? 30.621 -16.125 -44.715 1.000 17.706 295 ASP A O 1
ATOM 2194 N N . TRP A 1 296 ? 31.213 -17.599 -43.058 1.000 16.818 296 TRP A N 1
ATOM 2195 C CA . TRP A 1 296 ? 30.600 -16.842 -41.937 1.000 16.856 296 TRP A CA 1
ATOM 2196 C C . TRP A 1 296 ? 31.244 -15.456 -41.848 1.000 17.063 296 TRP A C 1
ATOM 2197 O O . TRP A 1 296 ? 30.555 -14.505 -41.411 1.000 15.704 296 TRP A O 1
ATOM 2208 N N . ASN A 1 297 ? 32.491 -15.329 -42.307 1.000 17.275 297 ASN A N 1
ATOM 2209 C CA . ASN A 1 297 ? 33.226 -14.044 -42.203 1.000 18.219 297 ASN A CA 1
ATOM 2210 C C . ASN A 1 297 ? 32.763 -13.065 -43.293 1.000 16.890 297 ASN A C 1
ATOM 2211 O O . ASN A 1 297 ? 33.046 -11.867 -43.154 1.000 17.403 297 ASN A O 1
ATOM 2216 N N . SER A 1 298 ? 32.016 -13.520 -44.299 1.000 15.998 298 SER A N 1
ATOM 2217 C CA . SER A 1 298 ? 31.462 -12.645 -45.366 1.000 15.374 298 SER A CA 1
ATOM 2218 C C . SER A 1 298 ? 30.117 -12.050 -44.934 1.000 14.885 298 SER A C 1
ATOM 2219 O O . SER A 1 298 ? 29.527 -11.292 -45.723 1.000 15.585 298 SER A O 1
ATOM 2222 N N . LEU A 1 299 ? 29.620 -12.392 -43.746 1.000 13.799 299 LEU A N 1
ATOM 2223 C CA . LEU A 1 299 ? 28.347 -11.832 -43.226 1.000 13.021 299 LEU A CA 1
ATOM 2224 C C . LEU A 1 299 ? 28.660 -10.673 -42.289 1.000 12.282 299 LEU A C 1
ATOM 2225 O O . LEU A 1 299 ? 29.779 -10.633 -41.777 1.000 11.642 299 LEU A O 1
ATOM 2230 N N . PHE A 1 300 ? 27.705 -9.762 -42.116 1.000 11.647 300 PHE A N 1
ATOM 2231 C CA . PHE A 1 300 ? 27.699 -8.744 -41.032 1.000 11.178 300 PHE A CA 1
ATOM 2232 C C . PHE A 1 300 ? 26.890 -9.303 -39.844 1.000 11.214 300 PHE A C 1
ATOM 2233 O O . PHE A 1 300 ? 26.033 -10.184 -40.054 1.000 11.076 300 PHE A O 1
ATOM 2241 N N . TYR A 1 301 ? 27.153 -8.801 -38.631 1.000 11.300 301 TYR A N 1
ATOM 2242 C CA . TYR A 1 301 ? 26.681 -9.398 -37.357 1.000 11.355 301 TYR A CA 1
ATOM 2243 C C . TYR A 1 301 ? 26.171 -8.347 -36.374 1.000 11.129 301 TYR A C 1
ATOM 2244 O O . TYR A 1 301 ? 26.788 -7.283 -36.173 1.000 11.676 301 TYR A O 1
ATOM 2253 N N . SER A 1 302 ? 25.036 -8.677 -35.776 1.000 10.632 302 SER A N 1
ATOM 2254 C CA . SER A 1 302 ? 24.629 -8.232 -34.427 1.000 10.787 302 SER A CA 1
ATOM 2255 C C . SER A 1 302 ? 24.554 -9.478 -33.541 1.000 10.777 302 SER A C 1
ATOM 2256 O O . SER A 1 302 ? 23.628 -10.286 -33.723 1.000 10.854 302 SER A O 1
ATOM 2259 N N . VAL A 1 303 ? 25.527 -9.651 -32.653 1.000 11.003 303 VAL A N 1
ATOM 2260 C CA . VAL A 1 303 ? 25.607 -10.819 -31.723 1.000 11.368 303 VAL A CA 1
ATOM 2261 C C . VAL A 1 303 ? 25.305 -10.300 -30.319 1.000 11.145 303 VAL A C 1
ATOM 2262 O O . VAL A 1 303 ? 25.936 -9.311 -29.931 1.000 10.554 303 VAL A O 1
ATOM 2266 N N . HIS A 1 304 ? 24.376 -10.936 -29.598 1.000 11.564 304 HIS A N 1
ATOM 2267 C CA . HIS A 1 304 ? 24.026 -10.532 -28.212 1.000 11.533 304 HIS A CA 1
ATOM 2268 C C . HIS A 1 304 ? 25.289 -10.560 -27.354 1.000 12.454 304 HIS A C 1
ATOM 2269 O O . HIS A 1 304 ? 25.889 -11.621 -27.156 1.000 12.339 304 HIS A O 1
ATOM 2276 N N . PRO A 1 305 ? 25.750 -9.396 -26.841 1.000 13.220 305 PRO A N 1
ATOM 2277 C CA . PRO A 1 305 ? 27.002 -9.327 -26.090 1.000 14.225 305 PRO A CA 1
ATOM 2278 C C . PRO A 1 305 ? 26.769 -9.729 -24.629 1.000 15.380 305 PRO A C 1
ATOM 2279 O O . PRO A 1 305 ? 26.803 -8.863 -23.767 1.000 13.818 305 PRO A O 1
ATOM 2283 N N . GLY A 1 306 ? 26.490 -11.020 -24.410 1.000 17.389 306 GLY A N 1
ATOM 2284 C CA . GLY A 1 306 ? 26.209 -11.588 -23.079 1.000 19.173 306 GLY A CA 1
ATOM 2285 C C . GLY A 1 306 ? 27.487 -11.741 -22.277 1.000 20.861 306 GLY A C 1
ATOM 2286 O O . GLY A 1 306 ? 27.652 -12.780 -21.642 1.000 22.621 306 GLY A O 1
ATOM 2287 N N . GLY A 1 307 ? 28.352 -10.725 -22.301 1.000 23.128 307 GLY A N 1
ATOM 2288 C CA . GLY A 1 307 ? 29.715 -10.776 -21.743 1.000 24.745 307 GLY A CA 1
ATOM 2289 C C . GLY A 1 307 ? 30.766 -11.134 -22.792 1.000 26.247 307 GLY A C 1
ATOM 2290 O O . GLY A 1 307 ? 30.441 -11.865 -23.767 1.000 25.546 307 GLY A O 1
ATOM 2291 N N . ARG A 1 308 ? 31.994 -10.648 -22.565 1.000 25.357 308 ARG A N 1
ATOM 2292 C CA . ARG A 1 308 ? 33.194 -10.809 -23.432 1.000 24.826 308 ARG A CA 1
ATOM 2293 C C . ARG A 1 308 ? 33.365 -12.270 -23.869 1.000 22.690 308 ARG A C 1
ATOM 2294 O O . ARG A 1 308 ? 33.634 -12.500 -25.054 1.000 21.312 308 ARG A O 1
ATOM 2302 N N . ALA A 1 309 ? 33.244 -13.222 -22.944 1.000 20.551 309 ALA A N 1
ATOM 2303 C CA . ALA A 1 309 ? 33.653 -14.631 -23.161 1.000 20.074 309 ALA A CA 1
ATOM 2304 C C . ALA A 1 309 ? 32.750 -15.293 -24.215 1.000 19.021 309 ALA A C 1
ATOM 2305 O O . ALA A 1 309 ? 33.277 -16.069 -25.035 1.000 18.544 309 ALA A O 1
ATOM 2307 N N . ILE A 1 310 ? 31.452 -14.990 -24.221 1.000 17.929 310 ILE A N 1
ATOM 2308 C CA . ILE A 1 310 ? 30.499 -15.606 -25.190 1.000 19.047 310 ILE A CA 1
ATOM 2309 C C . ILE A 1 310 ? 30.803 -15.054 -26.592 1.000 17.368 310 ILE A C 1
ATOM 2310 O O . ILE A 1 310 ? 30.840 -15.836 -27.534 1.000 17.668 310 ILE A O 1
ATOM 2315 N N . VAL A 1 311 ? 31.055 -13.756 -26.718 1.000 15.940 311 VAL A N 1
ATOM 2316 C CA . VAL A 1 311 ? 31.364 -13.119 -28.027 1.000 16.303 311 VAL A CA 1
ATOM 2317 C C . VAL A 1 311 ? 32.667 -13.722 -28.578 1.000 16.459 311 VAL A C 1
ATOM 2318 O O . VAL A 1 311 ? 32.645 -14.208 -29.732 1.000 15.643 311 VAL A O 1
ATOM 2322 N N . ASP A 1 312 ? 33.734 -13.714 -27.770 1.000 15.960 312 ASP A N 1
ATOM 2323 C CA . ASP A 1 312 ? 35.058 -14.301 -28.105 1.000 16.236 312 ASP A CA 1
ATOM 2324 C C . ASP A 1 312 ? 34.898 -15.750 -28.573 1.000 15.653 312 ASP A C 1
ATOM 2325 O O . ASP A 1 312 ? 35.564 -16.105 -29.543 1.000 15.678 312 ASP A O 1
ATOM 2330 N N . GLY A 1 313 ? 34.098 -16.564 -27.874 1.000 15.134 313 GLY A N 1
ATOM 2331 C CA . GLY A 1 313 ? 33.899 -17.994 -28.194 1.000 14.375 313 GLY A CA 1
ATOM 2332 C C . GLY A 1 313 ? 33.166 -18.181 -29.518 1.000 14.519 313 GLY A C 1
ATOM 2333 O O . GLY A 1 313 ? 33.566 -19.046 -30.298 1.000 14.404 313 GLY A O 1
ATOM 2334 N N . ILE A 1 314 ? 32.121 -17.390 -29.792 1.000 14.607 314 ILE A N 1
ATOM 2335 C CA . ILE A 1 314 ? 31.404 -17.437 -31.108 1.000 14.012 314 ILE A CA 1
ATOM 2336 C C . ILE A 1 314 ? 32.388 -16.991 -32.202 1.000 14.013 314 ILE A C 1
ATOM 2337 O O . ILE A 1 314 ? 32.463 -17.678 -33.236 1.000 13.521 314 ILE A O 1
ATOM 2342 N N . ALA A 1 315 ? 33.158 -15.921 -31.962 1.000 13.788 315 ALA A N 1
ATOM 2343 C CA . ALA A 1 315 ? 34.232 -15.450 -32.869 1.000 14.652 315 ALA A CA 1
ATOM 2344 C C . ALA A 1 315 ? 35.139 -16.633 -33.279 1.000 15.216 315 ALA A C 1
ATOM 2345 O O . ALA A 1 315 ? 35.366 -16.842 -34.489 1.000 15.368 315 ALA A O 1
ATOM 2347 N N . GLU A 1 316 ? 35.663 -17.376 -32.311 1.000 15.884 316 GLU A N 1
ATOM 2348 C CA . GLU A 1 316 ? 36.644 -18.464 -32.567 1.000 16.710 316 GLU A CA 1
ATOM 2349 C C . GLU A 1 316 ? 35.977 -19.584 -33.378 1.000 17.123 316 GLU A C 1
ATOM 2350 O O . GLU A 1 316 ? 36.603 -20.077 -34.322 1.000 16.716 316 GLU A O 1
ATOM 2356 N N . LYS A 1 317 ? 34.742 -19.954 -33.049 1.000 17.839 317 LYS A N 1
ATOM 2357 C CA . LYS A 1 317 ? 34.073 -21.134 -33.668 1.000 18.787 317 LYS A CA 1
ATOM 2358 C C . LYS A 1 317 ? 33.581 -20.815 -35.087 1.000 17.263 317 LYS A C 1
ATOM 2359 O O . LYS A 1 317 ? 33.528 -21.750 -35.884 1.000 18.075 317 LYS A O 1
ATOM 2365 N N . LEU A 1 318 ? 33.238 -19.561 -35.394 1.000 15.886 318 LEU A N 1
ATOM 2366 C CA . LEU A 1 318 ? 32.771 -19.133 -36.741 1.000 15.835 318 LEU A CA 1
ATOM 2367 C C . LEU A 1 318 ? 33.918 -18.548 -37.573 1.000 15.548 318 LEU A C 1
ATOM 2368 O O . LEU A 1 318 ? 33.707 -18.347 -38.775 1.000 15.432 318 LEU A O 1
ATOM 2373 N N . GLY A 1 319 ? 35.082 -18.293 -36.973 1.000 16.286 319 GLY A N 1
ATOM 2374 C CA . GLY A 1 319 ? 36.214 -17.627 -37.651 1.000 16.936 319 GLY A CA 1
ATOM 2375 C C . GLY A 1 319 ? 35.912 -16.174 -37.988 1.000 17.691 319 GLY A C 1
ATOM 2376 O O . GLY A 1 319 ? 36.351 -15.714 -39.038 1.000 18.867 319 GLY A O 1
ATOM 2377 N N . LEU A 1 320 ? 35.208 -15.447 -37.124 1.000 18.044 320 LEU A N 1
ATOM 2378 C CA . LEU A 1 320 ? 34.840 -14.033 -37.397 1.000 19.397 320 LEU A CA 1
ATOM 2379 C C . LEU A 1 320 ? 36.033 -13.124 -37.082 1.000 20.803 320 LEU A C 1
ATOM 2380 O O . LEU A 1 320 ? 36.634 -13.298 -36.003 1.000 21.775 320 LEU A O 1
ATOM 2385 N N A ASP A 1 321 ? 36.371 -12.190 -37.974 0.500 20.154 321 ASP A N 1
ATOM 2386 N N B ASP A 1 321 ? 36.324 -12.184 -37.998 0.500 21.694 321 ASP A N 1
ATOM 2387 C CA A ASP A 1 321 ? 37.501 -11.253 -37.742 0.500 20.294 321 ASP A CA 1
ATOM 2388 C CA B ASP A 1 321 ? 37.374 -11.130 -37.900 0.500 22.893 321 ASP A CA 1
ATOM 2389 C C A ASP A 1 321 ? 37.015 -10.083 -36.876 0.500 21.152 321 ASP A C 1
ATOM 2390 C C B ASP A 1 321 ? 37.002 -10.100 -36.824 0.500 22.630 321 ASP A C 1
ATOM 2391 O O A ASP A 1 321 ? 35.798 -10.005 -36.590 0.500 20.603 321 ASP A O 1
ATOM 2392 O O B ASP A 1 321 ? 35.832 -10.098 -36.374 0.500 21.869 321 ASP A O 1
ATOM 2401 N N . GLU A 1 322 ? 37.958 -9.235 -36.464 1.000 22.548 322 GLU A N 1
ATOM 2402 C CA . GLU A 1 322 ? 37.737 -8.039 -35.607 1.000 25.800 322 GLU A CA 1
ATOM 2403 C C . GLU A 1 322 ? 36.750 -7.094 -36.309 1.000 25.435 322 GLU A C 1
ATOM 2404 O O . GLU A 1 322 ? 35.973 -6.419 -35.604 1.000 24.193 322 GLU A O 1
ATOM 2410 N N . GLU A 1 323 ? 36.777 -7.057 -37.643 1.000 24.782 323 GLU A N 1
ATOM 2411 C CA . GLU A 1 323 ? 35.878 -6.197 -38.450 1.000 25.987 323 GLU A CA 1
ATOM 2412 C C . GLU A 1 323 ? 34.427 -6.631 -38.219 1.000 23.234 323 GLU A C 1
ATOM 2413 O O . GLU A 1 323 ? 33.613 -5.746 -37.966 1.000 20.891 323 GLU A O 1
ATOM 2419 N N . ASN A 1 324 ? 34.132 -7.931 -38.310 1.000 22.677 324 ASN A N 1
ATOM 2420 C CA . ASN A 1 324 ? 32.753 -8.468 -38.162 1.000 23.652 324 ASN A CA 1
ATOM 2421 C C . ASN A 1 324 ? 32.156 -8.093 -36.797 1.000 21.351 324 ASN A C 1
ATOM 2422 O O . ASN A 1 324 ? 30.965 -7.789 -36.757 1.000 20.951 324 ASN A O 1
ATOM 2427 N N . LEU A 1 325 ? 32.943 -8.109 -35.722 1.000 20.357 325 LEU A N 1
ATOM 2428 C CA . LEU A 1 325 ? 32.403 -7.996 -34.339 1.000 20.512 325 LEU A CA 1
ATOM 2429 C C . LEU A 1 325 ? 32.603 -6.599 -33.737 1.000 19.994 325 LEU A C 1
ATOM 2430 O O . LEU A 1 325 ? 32.220 -6.421 -32.558 1.000 19.170 325 LEU A O 1
ATOM 2435 N N . LYS A 1 326 ? 33.111 -5.615 -34.490 1.000 19.717 326 LYS 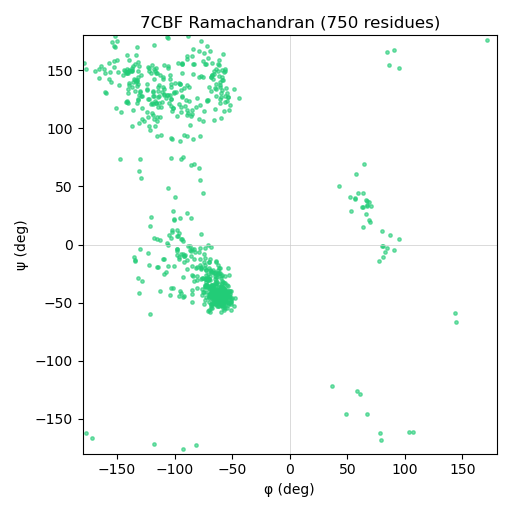A N 1
ATOM 2436 C CA . LYS A 1 326 ? 33.440 -4.298 -33.871 1.000 19.874 326 LYS A CA 1
ATOM 2437 C C . LYS A 1 326 ? 32.149 -3.596 -33.422 1.000 17.274 326 LYS A C 1
ATOM 2438 O O . LYS A 1 326 ? 32.172 -3.019 -32.339 1.000 17.250 326 LYS A O 1
ATOM 2444 N N . ALA A 1 327 ? 31.050 -3.659 -34.184 1.000 15.508 327 ALA A N 1
ATOM 2445 C CA . ALA A 1 327 ? 29.752 -3.067 -33.778 1.000 14.051 327 ALA A CA 1
ATOM 2446 C C . ALA A 1 327 ? 29.299 -3.700 -32.448 1.000 13.297 327 ALA A C 1
ATOM 2447 O O . ALA A 1 327 ? 29.008 -2.950 -31.497 1.000 12.892 327 ALA A O 1
ATOM 2449 N N . THR A 1 328 ? 29.269 -5.035 -32.378 1.000 12.426 328 THR A N 1
ATOM 2450 C CA . THR A 1 328 ? 28.912 -5.828 -31.165 1.000 11.904 328 THR A CA 1
ATOM 2451 C C . THR A 1 328 ? 29.778 -5.401 -29.974 1.000 12.133 328 THR A C 1
ATOM 2452 O O . THR A 1 328 ? 29.215 -5.117 -28.887 1.000 11.779 328 THR A O 1
ATOM 2456 N N . ARG A 1 329 ? 31.096 -5.346 -30.160 1.000 12.573 329 ARG A N 1
ATOM 2457 C CA . ARG A 1 329 ? 32.057 -5.085 -29.051 1.000 13.114 329 ARG A CA 1
ATOM 2458 C C . ARG A 1 329 ? 32.023 -3.610 -28.669 1.000 13.297 329 ARG A C 1
ATOM 2459 O O . ARG A 1 329 ? 32.236 -3.322 -27.467 1.000 12.997 329 ARG A O 1
ATOM 2467 N N . HIS A 1 330 ? 31.703 -2.732 -29.628 1.000 12.976 330 HIS A N 1
ATOM 2468 C CA . HIS A 1 330 ? 31.488 -1.282 -29.382 1.000 13.087 330 HIS A CA 1
ATOM 2469 C C . HIS A 1 330 ? 30.346 -1.127 -28.379 1.000 12.758 330 HIS A C 1
ATOM 2470 O O . HIS A 1 330 ? 30.501 -0.380 -27.391 1.000 11.851 330 HIS A O 1
ATOM 2477 N N . VAL A 1 331 ? 29.242 -1.831 -28.620 1.000 12.802 331 VAL A N 1
ATOM 2478 C CA . VAL A 1 331 ? 28.033 -1.718 -27.763 1.000 12.848 331 VAL A CA 1
ATOM 2479 C C . VAL A 1 331 ? 28.354 -2.345 -26.401 1.000 12.697 331 VAL A C 1
ATOM 2480 O O . VAL A 1 331 ? 28.037 -1.724 -25.371 1.000 12.268 331 VAL A O 1
ATOM 2484 N N . LEU A 1 332 ? 29.006 -3.509 -26.361 1.000 13.619 332 LEU A N 1
ATOM 2485 C CA . LEU A 1 332 ? 29.370 -4.113 -25.052 1.000 13.262 332 LEU A CA 1
ATOM 2486 C C . LEU A 1 332 ? 30.266 -3.113 -24.317 1.000 13.603 332 LEU A C 1
ATOM 2487 O O . LEU A 1 332 ? 30.053 -2.874 -23.109 1.000 14.533 332 LEU A O 1
ATOM 2492 N N . SER A 1 333 ? 31.191 -2.483 -25.032 1.000 13.442 333 SER A N 1
ATOM 2493 C CA . SER A 1 333 ? 32.165 -1.536 -24.435 1.000 13.919 333 SER A CA 1
ATOM 2494 C C . SER A 1 333 ? 31.446 -0.314 -23.853 1.000 13.860 333 SER A C 1
ATOM 2495 O O . SER A 1 333 ? 31.701 0.002 -22.678 1.000 14.068 333 SER A O 1
ATOM 2498 N N . GLU A 1 334 ? 30.575 0.330 -24.636 1.000 14.185 334 GLU A N 1
ATOM 2499 C CA . GLU A 1 334 ? 30.017 1.678 -24.334 1.000 14.219 334 GLU A CA 1
ATOM 2500 C C . GLU A 1 334 ? 28.699 1.580 -23.552 1.000 13.491 334 GLU A C 1
ATOM 2501 O O . GLU A 1 334 ? 28.293 2.613 -22.971 1.000 12.846 334 GLU A O 1
ATOM 2507 N N . TYR A 1 335 ? 28.055 0.410 -23.507 1.000 12.955 335 TYR A N 1
ATOM 2508 C CA . TYR A 1 335 ? 26.681 0.260 -22.935 1.000 13.094 335 TYR A CA 1
ATOM 2509 C C . TYR A 1 335 ? 26.571 -0.914 -21.961 1.000 12.533 335 TYR A C 1
ATOM 2510 O O . TYR A 1 335 ? 25.735 -0.852 -21.062 1.000 12.387 335 TYR A O 1
ATOM 2519 N N . GLY A 1 336 ? 27.379 -1.953 -22.137 1.000 12.669 336 GLY A N 1
ATOM 2520 C CA . GLY A 1 336 ? 27.288 -3.177 -21.328 1.000 12.653 336 GLY A CA 1
ATOM 2521 C C . GLY A 1 336 ? 26.137 -4.031 -21.814 1.000 12.922 336 GLY A C 1
ATOM 2522 O O . GLY A 1 336 ? 25.686 -3.823 -22.976 1.000 13.372 336 GLY A O 1
ATOM 2523 N N . ASN A 1 337 ? 25.690 -4.980 -20.986 1.000 12.263 337 ASN A N 1
ATOM 2524 C CA . ASN A 1 337 ? 24.679 -5.978 -21.406 1.000 11.645 337 ASN A CA 1
ATOM 2525 C C . ASN A 1 337 ? 23.311 -5.410 -21.048 1.000 11.184 337 ASN A C 1
ATOM 2526 O O . ASN A 1 337 ? 22.899 -5.596 -19.908 1.000 11.522 337 ASN A O 1
ATOM 2531 N N . MET A 1 338 ? 22.652 -4.747 -22.001 1.000 10.882 338 MET A N 1
ATOM 2532 C CA . MET A 1 338 ? 21.320 -4.120 -21.802 1.000 10.910 338 MET A CA 1
ATOM 2533 C C . MET A 1 338 ? 20.234 -5.144 -22.133 1.000 10.948 338 MET A C 1
ATOM 2534 O O . MET A 1 338 ? 19.133 -4.719 -22.516 1.000 11.730 338 MET A O 1
ATOM 2539 N N . GLY A 1 339 ? 20.519 -6.436 -21.981 1.000 11.105 339 GLY A N 1
ATOM 2540 C CA . GLY A 1 339 ? 19.524 -7.507 -22.188 1.000 11.179 339 GLY A CA 1
ATOM 2541 C C . GLY A 1 339 ? 18.952 -7.474 -23.598 1.000 11.328 339 GLY A C 1
ATOM 2542 O O . GLY A 1 339 ? 19.763 -7.453 -24.562 1.000 12.531 339 GLY A O 1
ATOM 2543 N N . SER A 1 340 ? 17.624 -7.421 -23.728 1.000 11.186 340 SER A N 1
ATOM 2544 C CA . SER A 1 340 ? 16.880 -7.523 -25.016 1.000 11.467 340 SER A CA 1
ATOM 2545 C C . SER A 1 340 ? 17.337 -6.439 -25.998 1.000 11.441 340 SER A C 1
ATOM 2546 O O . SER A 1 340 ? 17.359 -6.709 -27.205 1.000 12.010 340 SER A O 1
ATOM 2549 N N . ALA A 1 341 ? 17.710 -5.272 -25.492 1.000 11.613 341 ALA A N 1
ATOM 2550 C CA . ALA A 1 341 ? 17.967 -4.056 -26.291 1.000 12.071 341 ALA A CA 1
ATOM 2551 C C . ALA A 1 341 ? 19.274 -4.164 -27.087 1.000 11.888 341 ALA A C 1
ATOM 2552 O O . ALA A 1 341 ? 19.341 -3.536 -28.153 1.000 11.906 341 ALA A O 1
ATOM 2554 N N . CYS A 1 342 ? 20.257 -4.928 -26.605 1.000 11.958 342 CYS A N 1
ATOM 2555 C CA . CYS A 1 342 ? 21.652 -4.918 -27.131 1.000 12.167 342 CYS A CA 1
ATOM 2556 C C . CYS A 1 342 ? 21.699 -5.146 -28.648 1.000 11.653 342 CYS A C 1
ATOM 2557 O O . CYS A 1 342 ? 22.367 -4.382 -29.336 1.000 12.342 342 CYS A O 1
ATOM 2560 N N . VAL A 1 343 ? 21.061 -6.198 -29.142 1.000 11.056 343 VAL A N 1
ATOM 2561 C CA . VAL A 1 343 ? 21.071 -6.543 -30.593 1.000 10.880 343 VAL A CA 1
ATOM 2562 C C . VAL A 1 343 ? 20.504 -5.383 -31.418 1.000 10.499 343 VAL A C 1
ATOM 2563 O O . VAL A 1 343 ? 20.949 -5.220 -32.573 1.000 10.135 343 VAL A O 1
ATOM 2567 N N . ILE A 1 344 ? 19.568 -4.605 -30.870 1.000 10.279 344 ILE A N 1
ATOM 2568 C CA . ILE A 1 344 ? 18.980 -3.451 -31.613 1.000 10.169 344 ILE A CA 1
ATOM 2569 C C . ILE A 1 344 ? 19.984 -2.301 -31.609 1.000 9.807 344 ILE A C 1
ATOM 2570 O O . ILE A 1 344 ? 20.198 -1.725 -32.668 1.000 10.326 344 ILE A O 1
ATOM 2575 N N . PHE A 1 345 ? 20.638 -2.015 -30.487 1.000 9.741 345 PHE A N 1
ATOM 2576 C CA . PHE A 1 345 ? 21.722 -0.997 -30.434 1.000 9.728 345 PHE A CA 1
ATOM 2577 C C . PHE A 1 345 ? 22.814 -1.356 -31.454 1.000 9.965 345 PHE A C 1
ATOM 2578 O O . PHE A 1 345 ? 23.384 -0.452 -32.106 1.000 10.118 345 PHE A O 1
ATOM 2586 N N . ILE A 1 346 ? 23.128 -2.645 -31.580 1.000 9.610 346 ILE A N 1
ATOM 2587 C CA . ILE A 1 346 ? 24.238 -3.087 -32.465 1.000 9.959 346 ILE A CA 1
ATOM 2588 C C . ILE A 1 346 ? 23.851 -2.857 -33.929 1.000 10.436 346 ILE A C 1
ATOM 2589 O O . ILE A 1 346 ? 24.708 -2.338 -34.642 1.000 10.466 346 ILE A O 1
ATOM 2594 N N . LEU A 1 347 ? 22.629 -3.196 -34.359 1.000 11.406 347 LEU A N 1
ATOM 2595 C CA . LEU A 1 347 ? 22.115 -2.790 -35.704 1.000 12.607 347 LEU A CA 1
ATOM 2596 C C . LEU A 1 347 ? 22.231 -1.264 -35.879 1.000 13.240 347 LEU A C 1
ATOM 2597 O O . LEU A 1 347 ? 22.658 -0.805 -36.972 1.000 13.482 347 LEU A O 1
ATOM 2602 N N . ASP A 1 348 ? 21.859 -0.485 -34.860 1.000 13.619 348 ASP A N 1
ATOM 2603 C CA . ASP A 1 348 ? 21.963 0.998 -34.941 1.000 13.976 348 ASP A CA 1
ATOM 2604 C C . ASP A 1 348 ? 23.433 1.374 -35.163 1.000 14.430 348 ASP A C 1
ATOM 2605 O O . ASP A 1 348 ? 23.720 2.189 -36.070 1.000 13.441 348 ASP A O 1
ATOM 2610 N N . GLU A 1 349 ? 24.326 0.818 -34.343 1.000 15.040 349 GLU A N 1
ATOM 2611 C CA . GLU A 1 349 ? 25.780 1.099 -34.426 1.000 16.142 349 GLU A CA 1
ATOM 2612 C C . GLU A 1 349 ? 26.291 0.721 -35.823 1.000 16.450 349 GLU A C 1
ATOM 2613 O O . GLU A 1 349 ? 27.077 1.472 -36.412 1.000 16.749 349 GLU A O 1
ATOM 2619 N N . LEU A 1 350 ? 25.851 -0.422 -36.318 1.000 16.989 350 LEU A N 1
ATOM 2620 C CA . LEU A 1 350 ? 26.328 -1.042 -37.576 1.000 17.444 350 LEU A CA 1
ATOM 2621 C C . LEU A 1 350 ? 26.005 -0.110 -38.754 1.000 17.600 350 LEU A C 1
ATOM 2622 O O . LEU A 1 350 ? 26.925 0.158 -39.561 1.000 16.102 350 LEU A O 1
ATOM 2627 N N . ARG A 1 351 ? 24.763 0.386 -38.846 1.000 17.629 351 ARG A N 1
ATOM 2628 C CA . ARG A 1 351 ? 24.357 1.265 -39.979 1.000 17.982 351 ARG A CA 1
ATOM 2629 C C . ARG A 1 351 ? 25.022 2.638 -39.802 1.000 18.153 351 ARG A C 1
ATOM 2630 O O . ARG A 1 351 ? 25.414 3.231 -40.834 1.000 17.507 351 ARG A O 1
ATOM 2638 N N . LYS A 1 352 ? 25.193 3.114 -38.564 1.000 18.830 352 LYS A N 1
ATOM 2639 C CA . LYS A 1 352 ? 25.807 4.448 -38.305 1.000 20.114 352 LYS A CA 1
ATOM 2640 C C . LYS A 1 352 ? 27.281 4.413 -38.719 1.000 20.041 352 LYS A C 1
ATOM 2641 O O . LYS A 1 352 ? 27.725 5.351 -39.391 1.000 19.636 352 LYS A O 1
ATOM 2647 N N . LYS A 1 353 ? 28.001 3.370 -38.308 1.000 20.375 353 LYS A N 1
ATOM 2648 C CA . LYS A 1 353 ? 29.454 3.213 -38.562 1.000 20.168 353 LYS A CA 1
ATOM 2649 C C . LYS A 1 353 ? 29.655 2.999 -40.067 1.000 18.890 353 LYS A C 1
ATOM 2650 O O . LYS A 1 353 ? 30.641 3.495 -40.619 1.000 17.970 353 LYS A O 1
ATOM 2656 N N . SER A 1 354 ? 28.727 2.289 -40.704 1.000 17.328 354 SER A N 1
ATOM 2657 C CA . SER A 1 354 ? 28.734 2.040 -42.166 1.000 16.974 354 SER A CA 1
ATOM 2658 C C . SER A 1 354 ? 28.680 3.382 -42.906 1.000 17.314 354 SER A C 1
ATOM 2659 O O . SER A 1 354 ? 29.533 3.590 -43.797 1.000 17.808 354 SER A O 1
ATOM 2662 N N . LYS A 1 355 ? 27.717 4.240 -42.537 1.000 17.507 355 LYS A N 1
ATOM 2663 C CA . LYS A 1 355 ? 27.480 5.591 -43.124 1.000 18.301 355 LYS A CA 1
ATOM 2664 C C . LYS A 1 355 ? 28.769 6.419 -42.843 1.000 20.157 355 LYS A C 1
ATOM 2665 O O . LYS A 1 355 ? 29.297 7.043 -43.778 1.000 20.259 355 LYS A O 1
ATOM 2671 N N . GLU A 1 356 ? 29.378 6.300 -41.661 1.000 22.015 356 GLU A N 1
ATOM 2672 C CA . GLU A 1 356 ? 30.500 7.172 -41.206 1.000 25.303 356 GLU A CA 1
ATOM 2673 C C . GLU A 1 356 ? 31.815 6.831 -41.926 1.000 27.067 356 GLU A C 1
ATOM 2674 O O . GLU A 1 356 ? 32.581 7.768 -42.211 1.000 26.623 356 GLU A O 1
ATOM 2680 N N . GLU A 1 357 ? 32.096 5.555 -42.210 1.000 28.262 357 GLU A N 1
ATOM 2681 C CA . GLU A 1 357 ? 33.285 5.189 -43.023 1.000 28.585 357 GLU A CA 1
ATOM 2682 C C . GLU A 1 357 ? 32.847 4.871 -44.456 1.000 28.802 357 GLU A C 1
ATOM 2683 O O . GLU A 1 357 ? 33.570 4.126 -45.154 1.000 26.386 357 GLU A O 1
ATOM 2689 N N . LYS A 1 358 ? 31.755 5.493 -44.911 1.000 29.357 358 LYS A N 1
ATOM 2690 C CA . LYS A 1 358 ? 31.425 5.590 -46.358 1.000 29.723 358 LYS A CA 1
ATOM 2691 C C . LYS A 1 358 ? 31.464 4.183 -46.968 1.000 26.635 358 LYS A C 1
ATOM 2692 O O . LYS A 1 358 ? 31.994 4.037 -48.082 1.000 24.970 358 LYS A O 1
ATOM 2698 N N . LYS A 1 359 ? 30.942 3.183 -46.252 1.000 23.581 359 LYS A N 1
ATOM 2699 C CA . LYS A 1 359 ? 30.738 1.813 -46.794 1.000 22.829 359 LYS A CA 1
ATOM 2700 C C . LYS A 1 359 ? 29.528 1.827 -47.740 1.000 20.728 359 LYS A C 1
ATOM 2701 O O . LYS A 1 359 ? 28.784 2.814 -47.752 1.000 19.018 359 LYS A O 1
ATOM 2707 N N . 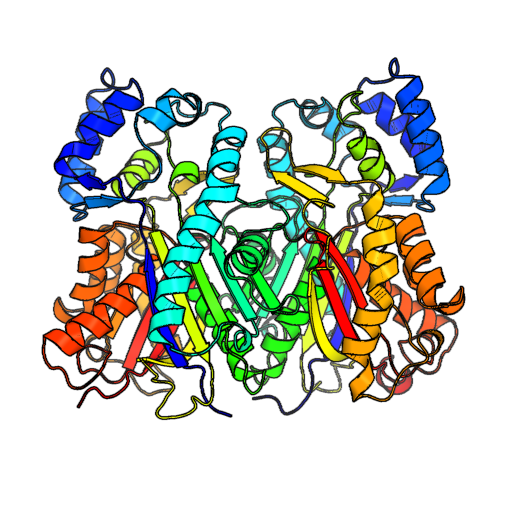LEU A 1 360 ? 29.359 0.791 -48.555 1.000 20.583 360 LEU A N 1
ATOM 2708 C CA . LEU A 1 360 ? 28.384 0.831 -49.675 1.000 21.558 360 LEU A CA 1
ATOM 2709 C C . LEU A 1 360 ? 27.014 0.296 -49.236 1.000 20.259 360 LEU A C 1
ATOM 2710 O O . LEU A 1 360 ? 26.056 0.458 -50.012 1.000 21.547 360 LEU A O 1
ATOM 2715 N N . THR A 1 361 ? 26.911 -0.304 -48.047 1.000 18.625 361 THR A N 1
ATOM 2716 C CA . THR A 1 361 ? 25.638 -0.846 -47.495 1.000 16.554 361 THR A CA 1
ATOM 2717 C C . THR A 1 361 ? 25.570 -0.571 -45.993 1.000 16.288 361 THR A C 1
ATOM 2718 O O . THR A 1 361 ? 26.624 -0.308 -45.368 1.000 15.590 361 THR A O 1
ATOM 2722 N N . THR A 1 362 ? 24.360 -0.674 -45.441 1.000 15.523 362 THR A N 1
ATOM 2723 C CA . THR A 1 362 ? 24.059 -0.471 -43.999 1.000 14.565 362 THR A CA 1
ATOM 2724 C C . THR A 1 362 ? 24.668 -1.614 -43.173 1.000 14.605 362 THR A C 1
ATOM 2725 O O . THR A 1 362 ? 24.700 -1.467 -41.946 1.000 13.925 362 THR A O 1
ATOM 2729 N N . GLY A 1 363 ? 25.122 -2.697 -43.816 1.000 14.594 363 GLY A N 1
ATOM 2730 C CA . GLY A 1 363 ? 25.808 -3.816 -43.140 1.000 15.702 363 GLY A CA 1
ATOM 2731 C C . GLY A 1 363 ? 27.307 -3.839 -43.400 1.000 16.790 363 GLY A C 1
ATOM 2732 O O . GLY A 1 363 ? 27.816 -4.919 -43.771 1.000 15.957 363 GLY A O 1
ATOM 2733 N N . ASP A 1 364 ? 27.988 -2.698 -43.235 1.000 18.018 364 ASP A N 1
ATOM 2734 C CA . ASP A 1 364 ? 29.469 -2.590 -43.313 1.000 19.613 364 ASP A CA 1
ATOM 2735 C C . ASP A 1 364 ? 29.935 -2.977 -44.725 1.000 19.483 364 ASP A C 1
ATOM 2736 O O . ASP A 1 364 ? 31.015 -3.565 -44.839 1.000 18.966 364 ASP A O 1
ATOM 2741 N N . GLY A 1 365 ? 29.119 -2.697 -45.749 1.000 18.670 365 GLY A N 1
ATOM 2742 C CA . GLY A 1 365 ? 29.422 -2.960 -47.168 1.000 17.922 365 GLY A CA 1
ATOM 2743 C C . GLY A 1 365 ? 29.161 -4.402 -47.579 1.000 18.395 365 GLY A C 1
ATOM 2744 O O . GLY A 1 365 ? 29.361 -4.724 -48.764 1.000 18.547 365 GLY A O 1
ATOM 2745 N N . LYS A 1 366 ? 28.730 -5.259 -46.656 1.000 18.600 366 LYS A N 1
ATOM 2746 C CA . LYS A 1 366 ? 28.357 -6.662 -46.976 1.000 19.606 366 LYS A CA 1
ATOM 2747 C C . LYS A 1 366 ? 26.870 -6.718 -47.348 1.000 18.658 366 LYS A C 1
ATOM 2748 O O . LYS A 1 366 ? 26.113 -5.782 -46.994 1.000 17.326 366 LYS A O 1
ATOM 2754 N N . GLU A 1 367 ? 26.468 -7.801 -48.007 1.000 18.638 367 GLU A N 1
ATOM 2755 C CA . GLU A 1 367 ? 25.091 -7.963 -48.538 1.000 19.819 367 GLU A CA 1
ATOM 2756 C C . GLU A 1 367 ? 24.222 -8.677 -47.493 1.000 18.129 367 GLU A C 1
ATOM 2757 O O . GLU A 1 367 ? 23.083 -8.257 -47.294 1.000 16.940 367 GLU A O 1
ATOM 2763 N N . TRP A 1 368 ? 24.755 -9.732 -46.880 1.000 17.018 368 TRP A N 1
ATOM 2764 C CA . TRP A 1 368 ? 24.017 -10.646 -45.974 1.000 16.438 368 TRP A CA 1
ATOM 2765 C C . TRP A 1 368 ? 24.576 -10.476 -44.568 1.000 15.554 368 TRP A C 1
ATOM 2766 O O . TRP A 1 368 ? 25.779 -10.230 -44.435 1.000 14.623 368 TRP A O 1
ATOM 2777 N N . GLY A 1 369 ? 23.698 -10.607 -43.578 1.000 14.370 369 GLY A N 1
ATOM 2778 C CA . GLY A 1 369 ? 24.041 -10.530 -42.157 1.000 13.108 369 GLY A CA 1
ATOM 2779 C C . GLY A 1 369 ? 23.084 -11.363 -41.336 1.000 12.916 369 GLY A C 1
ATOM 2780 O O . GLY A 1 369 ? 22.188 -12.011 -41.884 1.000 12.162 369 GLY A O 1
ATOM 2781 N N . CYS A 1 370 ? 23.307 -11.375 -40.038 1.000 12.970 370 CYS A N 1
ATOM 2782 C CA A CYS A 1 370 ? 22.603 -12.245 -39.062 0.500 12.715 370 CYS A CA 1
ATOM 2783 C CA B CYS A 1 370 ? 22.434 -12.118 -39.112 0.500 13.384 370 CYS A CA 1
ATOM 2784 C C . CYS A 1 370 ? 22.531 -11.500 -37.724 1.000 12.874 370 CYS A C 1
ATOM 2785 O O . CYS A 1 370 ? 23.567 -10.936 -37.367 1.000 13.115 370 CYS A O 1
ATOM 2790 N N . LEU A 1 371 ? 21.393 -11.521 -37.047 1.000 12.347 371 LEU A N 1
ATOM 2791 C CA . LEU A 1 371 ? 21.264 -11.029 -35.664 1.000 11.658 371 LEU A CA 1
ATOM 2792 C C . LEU A 1 371 ? 21.128 -12.266 -34.785 1.000 11.132 371 LEU A C 1
ATOM 2793 O O . LEU A 1 371 ? 20.304 -13.122 -35.140 1.000 10.915 371 LEU A O 1
ATOM 2798 N N . ILE A 1 372 ? 21.937 -12.377 -33.731 1.000 10.264 372 ILE A N 1
ATOM 2799 C CA . ILE A 1 372 ? 21.946 -13.582 -32.850 1.000 10.129 372 ILE A CA 1
ATOM 2800 C C . ILE A 1 372 ? 21.543 -13.181 -31.431 1.000 9.747 372 ILE A C 1
ATOM 2801 O O . ILE A 1 372 ? 22.348 -12.537 -30.755 1.000 9.657 372 ILE A O 1
ATOM 2806 N N . GLY A 1 373 ? 20.330 -13.560 -31.015 1.000 9.883 373 GLY A N 1
ATOM 2807 C CA . GLY A 1 373 ? 19.868 -13.486 -29.612 1.000 9.734 373 GLY A CA 1
ATOM 2808 C C . GLY A 1 373 ? 20.263 -14.751 -28.875 1.000 9.660 373 GLY A C 1
ATOM 2809 O O . GLY A 1 373 ? 20.125 -15.827 -29.468 1.000 9.564 373 GLY A O 1
ATOM 2810 N N . LEU A 1 374 ? 20.782 -14.615 -27.654 1.000 9.773 374 LEU A N 1
ATOM 2811 C CA . LEU A 1 374 ? 21.268 -15.737 -26.811 1.000 10.038 374 LEU A CA 1
ATOM 2812 C C . LEU A 1 374 ? 20.651 -15.608 -25.423 1.000 10.078 374 LEU A C 1
ATOM 2813 O O . LEU A 1 374 ? 20.698 -14.497 -24.887 1.000 11.268 374 LEU A O 1
ATOM 2818 N N . GLY A 1 375 ? 20.082 -16.680 -24.869 1.000 9.755 375 GLY A N 1
ATOM 2819 C CA . GLY A 1 375 ? 19.445 -16.622 -23.535 1.000 9.512 375 GLY A CA 1
ATOM 2820 C C . GLY A 1 375 ? 19.023 -17.987 -22.994 1.000 9.212 375 GLY A C 1
ATOM 2821 O O . GLY A 1 375 ? 19.457 -19.036 -23.483 1.000 9.423 375 GLY A O 1
ATOM 2822 N N . PRO A 1 376 ? 18.188 -18.007 -21.935 1.000 8.896 376 PRO A N 1
ATOM 2823 C CA . PRO A 1 376 ? 17.841 -19.246 -21.251 1.000 8.979 376 PRO A CA 1
ATOM 2824 C C . PRO A 1 376 ? 17.236 -20.312 -22.171 1.000 9.218 376 PRO A C 1
ATOM 2825 O O . PRO A 1 376 ? 16.575 -19.957 -23.151 1.000 9.282 376 PRO A O 1
ATOM 2829 N N . GLY A 1 377 ? 17.483 -21.584 -21.828 1.000 9.053 377 GLY A N 1
ATOM 2830 C CA . GLY A 1 377 ? 17.008 -22.743 -22.605 1.000 8.925 377 GLY A CA 1
ATOM 2831 C C . GLY A 1 377 ? 18.004 -23.892 -22.607 1.000 8.732 377 GLY A C 1
ATOM 2832 O O . GLY A 1 377 ? 17.720 -24.938 -22.036 1.000 9.026 377 GLY A O 1
ATOM 2833 N N . LEU A 1 378 ? 19.170 -23.707 -23.237 1.000 8.764 378 LEU A N 1
ATOM 2834 C CA . LEU A 1 378 ? 19.593 -22.451 -23.826 1.000 8.801 378 LEU A CA 1
ATOM 2835 C C . LEU A 1 378 ? 18.900 -22.256 -25.170 1.000 8.671 378 LEU A C 1
ATOM 2836 O O . LEU A 1 378 ? 18.744 -23.248 -25.889 1.000 8.455 378 LEU A O 1
ATOM 2841 N N . THR A 1 379 ? 18.561 -21.004 -25.488 1.000 8.801 379 THR A N 1
ATOM 2842 C CA . THR A 1 379 ? 17.860 -20.609 -26.733 1.000 8.977 379 THR A CA 1
ATOM 2843 C C . THR A 1 379 ? 18.782 -19.767 -27.604 1.000 9.259 379 THR A C 1
ATOM 2844 O O . THR A 1 379 ? 19.445 -18.866 -27.058 1.000 9.507 379 THR A O 1
ATOM 2848 N N . VAL A 1 380 ? 18.786 -20.033 -28.912 1.000 9.516 380 VAL A N 1
ATOM 2849 C CA . VAL A 1 380 ? 19.391 -19.128 -29.926 1.000 9.725 380 VAL A CA 1
ATOM 2850 C C . VAL A 1 380 ? 18.276 -18.632 -30.842 1.000 10.425 380 VAL A C 1
ATOM 2851 O O . VAL A 1 380 ? 17.601 -19.475 -31.480 1.000 10.088 380 VAL A O 1
ATOM 2855 N N . GLU A 1 381 ? 18.111 -17.309 -30.915 1.000 11.437 381 GLU A N 1
ATOM 2856 C CA . GLU A 1 381 ? 17.311 -16.619 -31.958 1.000 12.246 381 GLU A CA 1
ATOM 2857 C C . GLU A 1 381 ? 18.278 -16.222 -33.082 1.000 12.850 381 GLU A C 1
ATOM 2858 O O . GLU A 1 381 ? 19.335 -15.632 -32.789 1.000 12.666 381 GLU A O 1
ATOM 2864 N N . THR A 1 382 ? 17.948 -16.590 -34.317 1.000 13.682 382 THR A N 1
ATOM 2865 C CA . THR A 1 382 ? 18.734 -16.291 -35.544 1.000 13.851 382 THR A CA 1
ATOM 2866 C C . THR A 1 382 ? 17.825 -15.534 -36.514 1.000 13.294 382 THR A C 1
ATOM 2867 O O . THR A 1 382 ? 16.878 -16.156 -37.046 1.000 12.856 382 THR A O 1
ATOM 2871 N N . VAL A 1 383 ? 18.085 -14.245 -36.713 1.000 12.190 383 VAL A N 1
ATOM 2872 C CA . VAL A 1 383 ? 17.407 -13.418 -37.749 1.000 11.972 383 VAL A CA 1
ATOM 2873 C C . VAL A 1 383 ? 18.362 -13.259 -38.939 1.000 11.852 383 VAL A C 1
ATOM 2874 O O . VAL A 1 383 ? 19.453 -12.686 -38.768 1.000 11.227 383 VAL A O 1
ATOM 2878 N N . VAL A 1 384 ? 17.984 -13.809 -40.094 1.000 11.942 384 VAL A N 1
ATOM 2879 C CA . VAL A 1 384 ? 18.749 -13.636 -41.354 1.000 12.328 384 VAL A CA 1
ATOM 2880 C C . VAL A 1 384 ? 18.345 -12.274 -41.903 1.000 12.844 384 VAL A C 1
ATOM 2881 O O . VAL A 1 384 ? 17.130 -12.020 -42.041 1.000 12.244 384 VAL A O 1
ATOM 2885 N N . LEU A 1 385 ? 19.344 -11.432 -42.160 1.000 13.247 385 LEU A N 1
ATOM 2886 C CA . LEU A 1 385 ? 19.149 -10.047 -42.633 1.000 13.507 385 LEU A CA 1
ATOM 2887 C C . LEU A 1 385 ? 19.825 -9.869 -43.986 1.000 14.585 385 LEU A C 1
ATOM 2888 O O . LEU A 1 385 ? 20.781 -10.615 -44.304 1.000 13.649 385 LEU A O 1
ATOM 2893 N N . ARG A 1 386 ? 19.312 -8.909 -44.752 1.000 16.315 386 ARG A N 1
ATOM 2894 C CA . ARG A 1 386 ? 20.013 -8.321 -45.909 1.000 17.898 386 ARG A CA 1
ATOM 2895 C C . ARG A 1 386 ? 20.229 -6.836 -45.610 1.000 17.157 386 ARG A C 1
ATOM 2896 O O . ARG A 1 386 ? 19.350 -6.191 -44.980 1.000 15.334 386 ARG A O 1
ATOM 2904 N N . SER A 1 387 ? 21.386 -6.330 -46.033 1.000 15.977 387 SER A N 1
ATOM 2905 C CA . SER A 1 387 ? 21.720 -4.891 -45.995 1.000 15.772 387 SER A CA 1
ATOM 2906 C C . SER A 1 387 ? 20.898 -4.148 -47.056 1.000 14.929 387 SER A C 1
ATOM 2907 O O . SER A 1 387 ? 20.226 -4.787 -47.870 1.000 13.220 387 SER A O 1
ATOM 2910 N N . VAL A 1 388 ? 20.958 -2.825 -46.999 1.000 15.359 388 VAL A N 1
ATOM 2911 C CA . VAL A 1 388 ? 20.396 -1.892 -48.009 1.000 16.497 388 VAL A CA 1
ATOM 2912 C C . VAL A 1 388 ? 21.564 -1.021 -48.449 1.000 17.283 388 VAL A C 1
ATOM 2913 O O . VAL A 1 388 ? 22.400 -0.657 -47.627 1.000 16.819 388 VAL A O 1
ATOM 2917 N N . PRO A 1 389 ? 21.707 -0.735 -49.761 1.000 19.369 389 PRO A N 1
ATOM 2918 C CA . PRO A 1 389 ? 22.664 0.276 -50.219 1.000 20.779 389 PRO A CA 1
ATOM 2919 C C . PRO A 1 389 ? 22.436 1.638 -49.544 1.000 22.771 389 PRO A C 1
ATOM 2920 O O . PRO A 1 389 ? 21.302 2.046 -49.451 1.000 24.088 389 PRO A O 1
ATOM 2924 N N . ILE A 1 390 ? 23.505 2.290 -49.084 1.000 24.617 390 ILE A N 1
ATOM 2925 C CA . ILE A 1 390 ? 23.467 3.616 -48.388 1.000 27.262 390 ILE A CA 1
ATOM 2926 C C . ILE A 1 390 ? 22.729 4.650 -49.259 1.000 30.038 390 ILE A C 1
ATOM 2927 O O . ILE A 1 390 ? 22.042 5.521 -48.681 1.000 32.738 390 ILE A O 1
ATOM 2932 N N . ALA A 1 391 ? 22.862 4.572 -50.587 1.000 30.653 391 ALA A N 1
ATOM 2933 C CA . ALA A 1 391 ? 22.172 5.460 -51.554 1.000 31.637 391 ALA A CA 1
ATOM 2934 C C . ALA A 1 391 ? 20.667 5.500 -51.247 1.000 32.991 391 ALA A C 1
ATOM 2935 O O . ALA A 1 391 ? 20.134 6.620 -51.089 1.000 34.052 391 ALA A O 1
ATOM 2937 N N . ALA A 1 392 ? 20.032 4.325 -51.126 1.000 33.154 392 ALA A N 1
ATOM 2938 C CA . ALA A 1 392 ? 18.576 4.132 -50.895 1.000 34.062 392 ALA A CA 1
ATOM 2939 C C . ALA A 1 392 ? 18.188 4.198 -49.405 1.000 37.494 392 ALA A C 1
ATOM 2940 O O . ALA A 1 392 ? 16.978 4.371 -49.133 1.000 36.991 392 ALA A O 1
ATOM 2942 N N . ALA A 1 393 ? 19.143 4.043 -48.476 1.000 39.436 393 ALA A N 1
ATOM 2943 C CA . ALA A 1 393 ? 18.894 3.948 -47.013 1.000 41.906 393 ALA A CA 1
ATOM 2944 C C . ALA A 1 393 ? 19.028 5.318 -46.337 1.000 43.773 393 ALA A C 1
ATOM 2945 O O . ALA A 1 393 ? 18.215 5.614 -45.443 1.000 42.485 393 ALA A O 1
ATOM 2947 N N . ALA A 1 394 ? 20.037 6.102 -46.718 1.000 49.975 394 ALA A N 1
ATOM 2948 C CA . ALA A 1 394 ? 20.370 7.407 -46.096 1.000 55.221 394 ALA A CA 1
ATOM 2949 C C . ALA A 1 394 ? 19.591 8.531 -46.786 1.000 58.724 394 ALA A C 1
ATOM 2950 O O . ALA A 1 394 ? 18.821 8.233 -47.719 1.000 58.866 394 ALA A O 1
ATOM 2952 N N . LEU A 1 395 ? 19.791 9.770 -46.323 1.000 64.762 395 LEU A N 1
ATOM 2953 C CA . LEU A 1 395 ? 19.497 11.015 -47.088 1.000 65.614 395 LEU A CA 1
ATOM 2954 C C . LEU A 1 395 ? 20.488 12.112 -46.678 1.000 61.707 395 LEU A C 1
ATO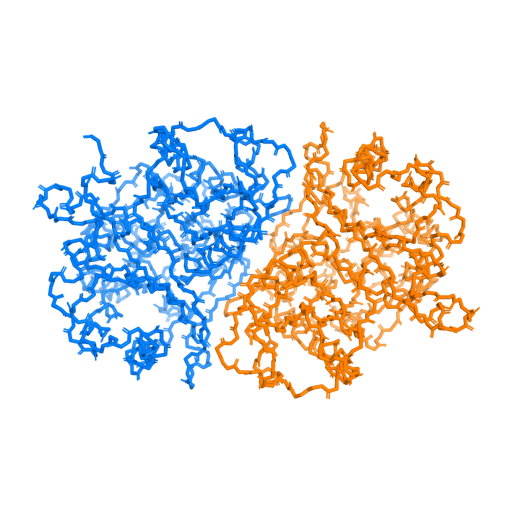M 2955 O O . LEU A 1 395 ? 21.514 12.287 -47.339 1.000 52.106 395 LEU A O 1
ATOM 2960 N N . ARG B 1 15 ? -2.788 -19.678 -50.261 1.000 55.914 15 ARG B N 1
ATOM 2961 C CA . ARG B 1 15 ? -2.746 -19.555 -48.768 1.000 54.184 15 ARG B CA 1
ATOM 2962 C C . ARG B 1 15 ? -4.108 -19.049 -48.269 1.000 50.970 15 ARG B C 1
ATOM 2963 O O . ARG B 1 15 ? -4.635 -18.067 -48.855 1.000 54.674 15 ARG B O 1
ATOM 2971 N N . GLY B 1 16 ? -4.643 -19.703 -47.229 1.000 39.088 16 GLY B N 1
ATOM 2972 C CA . GLY B 1 16 ? -5.961 -19.410 -46.644 1.000 31.393 16 GLY B CA 1
ATOM 2973 C C . GLY B 1 16 ? -5.869 -18.967 -45.192 1.000 26.888 16 GLY B C 1
ATOM 2974 O O . GLY B 1 16 ? -4.755 -18.709 -44.683 1.000 23.786 16 GLY B O 1
ATOM 2975 N N . SER B 1 17 ? -7.036 -18.852 -44.563 1.000 22.753 17 SER B N 1
ATOM 2976 C CA . SER B 1 17 ? -7.230 -18.471 -43.146 1.000 20.561 17 SER B CA 1
ATOM 2977 C C . SER B 1 17 ? -6.717 -19.564 -42.210 1.000 17.726 17 SER B C 1
ATOM 2978 O O . SER B 1 17 ? -6.881 -20.755 -42.517 1.000 16.671 17 SER B O 1
ATOM 2981 N N . ALA B 1 18 ? -6.156 -19.139 -41.083 1.000 16.093 18 ALA B N 1
ATOM 2982 C CA . ALA B 1 18 ? -5.821 -20.018 -39.945 1.000 15.336 18 ALA B CA 1
ATOM 2983 C C . ALA B 1 18 ? -7.110 -20.697 -39.467 1.000 14.702 18 ALA B C 1
ATOM 2984 O O . ALA B 1 18 ? -8.122 -19.996 -39.321 1.000 14.658 18 ALA B O 1
ATOM 2986 N N . ASN B 1 19 ? -7.061 -22.013 -39.251 1.000 14.345 19 ASN B N 1
ATOM 2987 C CA . ASN B 1 19 ? -8.179 -22.824 -38.708 1.000 14.256 19 ASN B CA 1
ATOM 2988 C C . ASN B 1 19 ? -7.776 -23.393 -37.349 1.000 13.544 19 ASN B C 1
ATOM 2989 O O . ASN B 1 19 ? -6.582 -23.683 -37.157 1.000 13.478 19 ASN B O 1
ATOM 2994 N N . VAL B 1 20 ? -8.744 -23.543 -36.448 1.000 12.272 20 VAL B N 1
ATOM 2995 C CA . VAL B 1 20 ? -8.668 -24.504 -35.312 1.000 12.043 20 VAL B CA 1
ATOM 2996 C C . VAL B 1 20 ? -8.811 -25.918 -35.899 1.000 11.826 20 VAL B C 1
ATOM 2997 O O . VAL B 1 20 ? -9.791 -26.159 -36.643 1.000 11.135 20 VAL B O 1
ATOM 3001 N N . LEU B 1 21 ? -7.821 -26.777 -35.637 1.000 11.467 21 LEU B N 1
ATOM 3002 C CA . LEU B 1 21 ? -7.768 -28.186 -36.113 1.000 11.620 21 LEU B CA 1
ATOM 3003 C C . LEU B 1 21 ? -8.056 -29.150 -34.958 1.000 11.282 21 LEU B C 1
ATOM 3004 O O . LEU B 1 21 ? -8.422 -30.320 -35.226 1.000 11.441 21 LEU B O 1
ATOM 3009 N N . ALA B 1 22 ? -7.928 -28.675 -33.719 1.000 11.360 22 ALA B N 1
ATOM 3010 C CA . ALA B 1 22 ? -8.128 -29.479 -32.494 1.000 11.173 22 ALA B CA 1
ATOM 3011 C C . ALA B 1 22 ? -8.174 -28.567 -31.275 1.000 11.088 22 ALA B C 1
ATOM 3012 O O . ALA B 1 22 ? -7.515 -27.513 -31.308 1.000 11.500 22 ALA B O 1
ATOM 3014 N N . ILE B 1 23 ? -8.942 -28.984 -30.268 1.000 11.044 23 ILE B N 1
ATOM 3015 C CA . ILE B 1 23 ? -9.041 -28.341 -28.932 1.000 11.199 23 ILE B CA 1
ATOM 3016 C C . ILE B 1 23 ? -8.921 -29.435 -27.871 1.000 11.153 23 ILE B C 1
ATOM 3017 O O . ILE B 1 23 ? -9.581 -30.467 -28.008 1.000 10.671 23 ILE B O 1
ATOM 3022 N N . GLY B 1 24 ? -8.149 -29.170 -26.825 1.000 11.517 24 GLY B N 1
ATOM 3023 C CA . GLY B 1 24 ? -8.005 -30.079 -25.679 1.000 11.624 24 GLY B CA 1
ATOM 3024 C C . GLY B 1 24 ? -8.023 -29.298 -24.389 1.000 11.820 24 GLY B C 1
ATOM 3025 O O . GLY B 1 24 ? -7.561 -28.129 -24.391 1.000 11.540 24 GLY B O 1
ATOM 3026 N N . THR B 1 25 ? -8.527 -29.915 -23.324 1.000 11.800 25 THR B N 1
ATOM 3027 C CA . THR B 1 25 ? -8.634 -29.273 -21.993 1.000 12.671 25 THR B CA 1
ATOM 3028 C C . THR B 1 25 ? -8.087 -30.203 -20.911 1.000 12.446 25 THR B C 1
ATOM 3029 O O . THR B 1 25 ? -8.025 -31.427 -21.128 1.000 12.258 25 THR B O 1
ATOM 3033 N N . ALA B 1 26 ? -7.687 -29.616 -19.788 1.000 12.266 26 ALA B N 1
ATOM 3034 C CA . ALA B 1 26 ? -7.271 -30.362 -18.581 1.000 12.434 26 ALA B CA 1
ATOM 3035 C C . ALA B 1 26 ? -7.518 -29.513 -17.336 1.000 12.178 26 ALA B C 1
ATOM 3036 O O . ALA B 1 26 ? -7.513 -28.268 -17.432 1.000 12.046 26 ALA B O 1
ATOM 3038 N N . ASN B 1 27 ? -7.740 -30.187 -16.212 1.000 12.207 27 ASN B N 1
ATOM 3039 C CA . ASN B 1 27 ? -7.892 -29.539 -14.885 1.000 12.210 27 ASN B CA 1
ATOM 3040 C C . ASN B 1 27 ? -7.231 -30.437 -13.848 1.000 12.496 27 ASN B C 1
ATOM 3041 O O . ASN B 1 27 ? -7.177 -31.653 -14.026 1.000 12.074 27 ASN B O 1
ATOM 3046 N N . PRO B 1 28 ? -6.688 -29.864 -12.755 1.000 13.074 28 PRO B N 1
ATOM 3047 C CA . PRO B 1 28 ? -6.181 -30.675 -11.651 1.000 13.093 28 PRO B CA 1
ATOM 3048 C C . PRO B 1 28 ? -7.328 -31.485 -11.047 1.000 13.912 28 PRO B C 1
ATOM 3049 O O . PRO B 1 28 ? -8.491 -31.102 -11.157 1.000 13.613 28 PRO B O 1
ATOM 3053 N N . PRO B 1 29 ? -7.031 -32.631 -10.398 1.000 14.466 29 PRO B N 1
ATOM 3054 C CA . PRO B 1 29 ? -8.075 -33.558 -9.962 1.000 14.819 29 PRO B CA 1
ATOM 3055 C C . PRO B 1 29 ? -8.935 -33.076 -8.782 1.000 15.444 29 PRO B C 1
ATOM 3056 O O . PRO B 1 29 ? -10.069 -33.435 -8.736 1.000 16.563 29 PRO B O 1
ATOM 3060 N N . ASN B 1 30 ? -8.388 -32.272 -7.874 1.000 15.771 30 ASN B N 1
ATOM 3061 C CA . ASN B 1 30 ? -9.085 -31.890 -6.623 1.000 15.658 30 ASN B CA 1
ATOM 3062 C C . ASN B 1 30 ? -10.121 -30.805 -6.906 1.000 15.979 30 ASN B C 1
ATOM 3063 O O . ASN B 1 30 ? -9.743 -29.712 -7.387 1.000 16.960 30 ASN B O 1
ATOM 3068 N N . VAL B 1 31 ? -11.381 -31.123 -6.596 1.000 15.423 31 VAL B N 1
ATOM 3069 C CA . VAL B 1 31 ? -12.572 -30.261 -6.836 1.000 15.257 31 VAL B CA 1
ATOM 3070 C C . VAL B 1 31 ? -13.099 -29.797 -5.482 1.000 14.986 31 VAL B C 1
ATOM 3071 O O . VAL B 1 31 ? -13.269 -30.643 -4.590 1.000 14.660 31 VAL B O 1
ATOM 3075 N N . ILE B 1 32 ? -13.356 -28.502 -5.341 1.000 14.927 32 ILE B N 1
ATOM 3076 C CA . ILE B 1 32 ? -14.159 -27.981 -4.207 1.000 15.387 32 ILE B CA 1
ATOM 3077 C C . ILE B 1 32 ? -15.437 -27.362 -4.784 1.000 15.813 32 ILE B C 1
ATOM 3078 O O . ILE B 1 32 ? -15.356 -26.457 -5.652 1.000 16.136 32 ILE B O 1
ATOM 3083 N N . LEU B 1 33 ? -16.581 -27.876 -4.341 1.000 16.361 33 LEU B N 1
ATOM 3084 C CA . LEU B 1 33 ? -17.923 -27.371 -4.720 1.000 16.995 33 LEU B CA 1
ATOM 3085 C C . LEU B 1 33 ? -18.101 -25.976 -4.112 1.000 16.543 33 LEU B C 1
ATOM 3086 O O . LEU B 1 33 ? -17.550 -25.719 -3.027 1.000 16.756 33 LEU B O 1
ATOM 3091 N N . GLN B 1 34 ? -18.805 -25.091 -4.809 1.000 16.452 34 GLN B N 1
ATOM 3092 C CA . GLN B 1 34 ? -19.007 -23.686 -4.380 1.000 17.169 34 GLN B CA 1
ATOM 3093 C C . GLN B 1 34 ? -19.803 -23.695 -3.068 1.000 19.334 34 GLN B C 1
ATOM 3094 O O . GLN B 1 34 ? -19.480 -22.871 -2.201 1.000 20.555 34 GLN B O 1
ATOM 3100 N N . GLU B 1 35 ? -20.752 -24.625 -2.892 1.000 21.622 35 GLU B N 1
ATOM 3101 C CA . GLU B 1 35 ? -21.520 -24.778 -1.623 1.000 23.631 35 GLU B CA 1
ATOM 3102 C C . GLU B 1 35 ? -20.556 -25.039 -0.451 1.000 25.606 35 GLU B C 1
ATOM 3103 O O . GLU B 1 35 ? -20.884 -24.584 0.685 1.000 28.669 35 GLU B O 1
ATOM 3109 N N . ASP B 1 36 ? -19.421 -25.717 -0.686 1.000 23.457 36 ASP B N 1
ATOM 3110 C CA . ASP B 1 36 ? -18.410 -26.038 0.364 1.000 22.981 36 ASP B CA 1
ATOM 3111 C C . ASP B 1 36 ? -17.347 -24.922 0.503 1.000 22.426 36 ASP B C 1
ATOM 3112 O O . ASP B 1 36 ? -16.615 -24.951 1.518 1.000 19.207 36 ASP B O 1
ATOM 3117 N N . TYR B 1 37 ? -17.244 -23.963 -0.443 1.000 20.538 37 TYR B N 1
ATOM 3118 C CA . TYR B 1 37 ? -16.002 -23.161 -0.616 1.000 19.142 37 TYR B CA 1
ATOM 3119 C C . TYR B 1 37 ? -15.839 -22.136 0.503 1.000 18.804 37 TYR B C 1
ATOM 3120 O O . TYR B 1 37 ? -14.743 -22.026 1.040 1.000 18.616 37 TYR B O 1
ATOM 3129 N N . PRO B 1 38 ? -16.867 -21.332 0.876 1.000 19.671 38 PRO B N 1
ATOM 3130 C CA . PRO B 1 38 ? -16.735 -20.392 1.998 1.000 19.343 38 PRO B CA 1
ATOM 3131 C C . PRO B 1 38 ? -16.242 -21.042 3.309 1.000 19.766 38 PRO B C 1
ATOM 3132 O O . PRO B 1 38 ? -15.365 -20.470 3.954 1.000 19.429 38 PRO B O 1
ATOM 3136 N N . ASP B 1 39 ? -16.776 -22.210 3.688 1.000 19.097 39 ASP B N 1
ATOM 3137 C CA . ASP B 1 39 ? -16.317 -22.924 4.917 1.000 19.393 39 ASP B CA 1
ATOM 3138 C C . ASP B 1 39 ? -14.830 -23.278 4.731 1.000 18.644 39 ASP B C 1
ATOM 3139 O O . ASP B 1 39 ? -14.001 -22.931 5.611 1.000 19.436 39 ASP B O 1
ATOM 3144 N N . PHE B 1 40 ? -14.478 -23.858 3.586 1.000 17.367 40 PHE B N 1
ATOM 3145 C CA . PHE B 1 40 ? -13.084 -24.238 3.244 1.000 16.887 40 PHE B CA 1
ATOM 3146 C C . PHE B 1 40 ? -12.160 -23.015 3.340 1.000 16.382 40 PHE B C 1
ATOM 3147 O O . PHE B 1 40 ? -11.141 -23.086 4.068 1.000 16.390 40 PHE B O 1
ATOM 3155 N N . TYR B 1 41 ? -12.509 -21.936 2.631 1.000 15.076 41 TYR B N 1
ATOM 3156 C CA . TYR B 1 41 ? -11.678 -20.712 2.475 1.000 14.398 41 TYR B CA 1
ATOM 3157 C C . TYR B 1 41 ? -11.388 -20.096 3.852 1.000 14.641 41 TYR B C 1
ATOM 3158 O O . TYR B 1 41 ? -10.200 -19.853 4.156 1.000 13.711 41 TYR B O 1
ATOM 3167 N N . PHE B 1 42 ? -12.429 -19.862 4.667 1.000 15.357 42 PHE B N 1
ATOM 3168 C CA . PHE B 1 42 ? -12.314 -19.170 5.979 1.000 15.121 42 PHE B CA 1
ATOM 3169 C C . PHE B 1 42 ? -11.594 -20.080 6.978 1.000 16.119 42 PHE B C 1
ATOM 3170 O O . PHE B 1 42 ? -10.866 -19.549 7.828 1.000 16.238 42 PHE B O 1
ATOM 3178 N N . LYS B 1 43 ? -11.704 -21.404 6.828 1.000 17.526 43 LYS B N 1
ATOM 3179 C CA . LYS B 1 43 ? -11.001 -22.381 7.712 1.000 18.141 43 LYS B CA 1
ATOM 3180 C C . LYS B 1 43 ? -9.494 -22.350 7.420 1.000 18.651 43 LYS B C 1
ATOM 3181 O O . LYS B 1 43 ? -8.713 -22.076 8.358 1.000 19.143 43 LYS B O 1
ATOM 3187 N N . VAL B 1 44 ? -9.084 -22.596 6.170 1.000 19.168 44 VAL B N 1
ATOM 3188 C CA . VAL B 1 44 ? -7.640 -22.797 5.807 1.000 19.273 44 VAL B CA 1
ATOM 3189 C C . VAL B 1 44 ? -6.888 -21.447 5.835 1.000 18.973 44 VAL B C 1
ATOM 3190 O O . VAL B 1 44 ? -5.639 -21.469 5.809 1.000 18.074 44 VAL B O 1
ATOM 3194 N N . THR B 1 45 ? -7.593 -20.309 5.925 1.000 18.469 45 THR B N 1
ATOM 3195 C CA . THR B 1 45 ? -6.965 -18.970 6.109 1.000 18.185 45 THR B CA 1
ATOM 3196 C C . THR B 1 45 ? -7.080 -18.503 7.563 1.000 18.757 45 THR B C 1
ATOM 3197 O O . THR B 1 45 ? -6.774 -17.315 7.808 1.000 17.794 45 THR B O 1
ATOM 3201 N N . ASN B 1 46 ? -7.460 -19.406 8.478 1.000 20.834 46 ASN B N 1
ATOM 3202 C CA . ASN B 1 46 ? -7.653 -19.141 9.934 1.000 21.696 46 ASN B CA 1
ATOM 3203 C C . ASN B 1 46 ? -8.381 -17.803 10.136 1.000 21.308 46 ASN B C 1
ATOM 3204 O O . ASN B 1 46 ? -7.919 -16.984 10.956 1.000 20.022 46 ASN B O 1
ATOM 3209 N N . SER B 1 47 ? -9.500 -17.595 9.441 1.000 21.525 47 SER B N 1
ATOM 3210 C CA . SER B 1 47 ? -10.224 -16.292 9.400 1.000 21.847 47 SER B CA 1
ATOM 3211 C C . SER B 1 47 ? -11.668 -16.433 9.903 1.000 22.595 47 SER B C 1
ATOM 3212 O O . SER B 1 47 ? -12.452 -15.497 9.684 1.000 21.700 47 SER B O 1
ATOM 3215 N N . GLU B 1 48 ? -11.989 -17.536 10.592 1.000 26.136 48 GLU B N 1
ATOM 3216 C CA . GLU B 1 48 ? -13.371 -17.874 11.044 1.000 28.481 48 GLU B CA 1
ATOM 3217 C C . GLU B 1 48 ? -13.888 -16.799 12.014 1.000 27.801 48 GLU B C 1
ATOM 3218 O O . GLU B 1 48 ? -15.100 -16.658 12.141 1.000 25.583 48 GLU B O 1
ATOM 3224 N N . HIS B 1 49 ? -12.996 -16.047 12.651 1.000 30.438 49 HIS B N 1
ATOM 3225 C CA . HIS B 1 49 ? -13.343 -14.944 13.590 1.000 34.407 49 HIS B CA 1
ATOM 3226 C C . HIS B 1 49 ? -13.959 -13.750 12.829 1.000 34.185 49 HIS B C 1
ATOM 3227 O O . HIS B 1 49 ? -14.663 -12.963 13.479 1.000 32.390 49 HIS B O 1
ATOM 3234 N N . LEU B 1 50 ? -13.754 -13.633 11.508 1.000 33.069 50 LEU B N 1
ATOM 3235 C CA . LEU B 1 50 ? -14.238 -12.482 10.685 1.000 32.881 50 LEU B CA 1
ATOM 3236 C C . LEU B 1 50 ? -15.616 -12.816 10.092 1.000 31.872 50 LEU B C 1
ATOM 3237 O O . LEU B 1 50 ? -15.700 -13.096 8.877 1.000 31.194 50 LEU B O 1
ATOM 3242 N N . THR B 1 51 ? -16.650 -12.767 10.938 1.000 31.641 51 THR B N 1
ATOM 3243 C CA . THR B 1 51 ? -18.053 -13.196 10.674 1.000 31.023 51 THR B CA 1
ATOM 3244 C C . THR B 1 51 ? -18.677 -12.404 9.522 1.000 30.619 51 THR B C 1
ATOM 3245 O O . THR B 1 51 ? -19.417 -13.007 8.748 1.000 30.645 51 THR B O 1
ATOM 3249 N N . ASP B 1 52 ? -18.437 -11.096 9.468 1.000 32.045 52 ASP B N 1
ATOM 3250 C CA . ASP B 1 52 ? -19.005 -10.186 8.440 1.000 33.371 52 ASP B CA 1
ATOM 3251 C C . ASP B 1 52 ? -18.452 -10.563 7.062 1.000 31.114 52 ASP B C 1
ATOM 3252 O O . ASP B 1 52 ? -19.273 -10.734 6.146 1.000 32.686 52 ASP B O 1
ATOM 3257 N N . LEU B 1 53 ? -17.124 -10.678 6.919 1.000 28.845 53 LEU B N 1
ATOM 3258 C CA . LEU B 1 53 ? -16.483 -11.026 5.618 1.000 27.897 53 LEU B CA 1
ATOM 3259 C C . LEU B 1 53 ? -16.967 -12.406 5.176 1.000 25.677 53 LEU B C 1
ATOM 3260 O O . LEU B 1 53 ? -17.273 -12.572 3.982 1.000 24.340 53 LEU B O 1
ATOM 3265 N N . LYS B 1 54 ? -17.050 -13.348 6.114 1.000 24.533 54 LYS B N 1
ATOM 3266 C CA . LYS B 1 54 ? -17.541 -14.717 5.824 1.000 24.639 54 LYS B CA 1
ATOM 3267 C C . LYS B 1 54 ? -18.998 -14.640 5.348 1.000 25.484 54 LYS B C 1
ATOM 3268 O O . LYS B 1 54 ? -19.343 -15.339 4.382 1.000 24.070 54 LYS B O 1
ATOM 3274 N N . GLU B 1 55 ? -19.824 -13.806 5.977 1.000 28.043 55 GLU B N 1
ATOM 3275 C CA . GLU B 1 55 ? -21.231 -13.612 5.535 1.000 30.882 55 GLU B CA 1
ATOM 3276 C C . GLU B 1 55 ? -21.225 -12.967 4.142 1.000 29.733 55 GLU B C 1
ATOM 3277 O O . GLU B 1 55 ? -21.963 -13.444 3.269 1.000 27.639 55 GLU B O 1
ATOM 3283 N N . LYS B 1 56 ? -20.385 -11.949 3.939 1.000 29.958 56 LYS B N 1
ATOM 3284 C CA . LYS B 1 56 ? -20.271 -11.213 2.647 1.000 31.998 56 LYS B CA 1
ATOM 3285 C C . LYS B 1 56 ? -19.880 -12.201 1.544 1.000 28.225 56 LYS B C 1
ATOM 3286 O O . LYS B 1 56 ? -20.446 -12.125 0.445 1.000 27.687 56 LYS B O 1
ATOM 3292 N N . PHE B 1 57 ? -18.975 -13.126 1.862 1.000 25.377 57 PHE B N 1
ATOM 3293 C CA . PHE B 1 57 ? -18.347 -14.039 0.885 1.000 23.989 57 PHE B CA 1
ATOM 3294 C C . PHE B 1 57 ? -19.329 -15.145 0.510 1.000 23.412 57 PHE B C 1
ATOM 3295 O O . PHE B 1 57 ? -19.342 -15.534 -0.656 1.000 22.397 57 PHE B O 1
ATOM 3303 N N . LYS B 1 58 ? -20.097 -15.638 1.479 1.000 24.572 58 LYS B N 1
ATOM 3304 C CA . LYS B 1 58 ? -21.181 -16.631 1.258 1.000 27.153 58 LYS B CA 1
ATOM 3305 C C . LYS B 1 58 ? -22.225 -16.063 0.288 1.000 27.754 58 LYS B C 1
ATOM 3306 O O . LYS B 1 58 ? -22.722 -16.837 -0.559 1.000 27.666 58 LYS B O 1
ATOM 3312 N N . ARG B 1 59 ? -22.557 -14.775 0.396 1.000 27.516 59 ARG B N 1
ATOM 3313 C CA . ARG B 1 59 ? -23.557 -14.147 -0.505 1.000 29.853 59 ARG B CA 1
ATOM 3314 C C . ARG B 1 59 ? -22.962 -14.070 -1.916 1.000 27.370 59 ARG B C 1
ATOM 3315 O O . ARG B 1 59 ? -23.689 -14.380 -2.868 1.000 27.378 59 ARG B O 1
ATOM 3323 N N . ILE B 1 60 ? -21.687 -13.696 -2.054 1.000 25.518 60 ILE B N 1
ATOM 3324 C CA . ILE B 1 60 ? -21.004 -13.595 -3.383 1.000 24.246 60 ILE B CA 1
ATOM 3325 C C . ILE B 1 60 ? -20.989 -14.977 -4.044 1.000 23.741 60 ILE B C 1
ATOM 3326 O O . ILE B 1 60 ? -21.258 -15.049 -5.254 1.000 24.788 60 ILE B O 1
ATOM 3331 N N . CYS B 1 61 ? -20.690 -16.030 -3.278 1.000 22.790 61 CYS B N 1
ATOM 3332 C CA . CYS B 1 61 ? -20.557 -17.420 -3.792 1.000 22.688 61 CYS B CA 1
ATOM 3333 C C . CYS B 1 61 ? -21.938 -17.982 -4.132 1.000 23.204 61 CYS B C 1
ATOM 3334 O O . CYS B 1 61 ? -22.049 -18.663 -5.160 1.000 22.762 61 CYS B O 1
ATOM 3337 N N . VAL B 1 62 ? -22.949 -17.727 -3.297 1.000 24.442 62 VAL B N 1
ATOM 3338 C CA . VAL B 1 62 ? -24.346 -18.172 -3.577 1.000 26.096 62 VAL B CA 1
ATOM 3339 C C . VAL B 1 62 ? -24.792 -17.536 -4.904 1.000 26.508 62 VAL B C 1
ATOM 3340 O O . VAL B 1 62 ? -25.584 -18.164 -5.606 1.000 25.266 62 VAL B O 1
ATOM 3344 N N . LYS B 1 63 ? -24.260 -16.362 -5.261 1.000 28.177 63 LYS B N 1
ATOM 3345 C CA . LYS B 1 63 ? -24.731 -15.561 -6.426 1.000 29.670 63 LYS B CA 1
ATOM 3346 C C . LYS B 1 63 ? -23.854 -15.799 -7.664 1.000 27.342 63 LYS B C 1
ATOM 3347 O O . LYS B 1 63 ? -24.263 -15.365 -8.753 1.000 26.970 63 LYS B O 1
ATOM 3353 N N . SER B 1 64 ? -22.729 -16.502 -7.515 1.000 25.341 64 SER B N 1
ATOM 3354 C CA . SER B 1 64 ? -21.632 -16.612 -8.518 1.000 24.309 64 SER B CA 1
ATOM 3355 C C . SER B 1 64 ? -22.054 -17.416 -9.758 1.000 22.565 64 SER B C 1
ATOM 3356 O O . SER B 1 64 ? -21.464 -17.191 -10.818 1.000 21.544 64 SER B O 1
ATOM 3359 N N . LYS B 1 65 ? -23.007 -18.340 -9.626 1.000 21.616 65 LYS B N 1
ATOM 3360 C CA . LYS B 1 65 ? -23.374 -19.329 -10.681 1.000 22.195 65 LYS B CA 1
ATOM 3361 C C . LYS B 1 65 ? -22.129 -20.098 -11.151 1.000 20.003 65 LYS B C 1
ATOM 3362 O O . LYS B 1 65 ? -22.098 -20.536 -12.313 1.000 18.827 65 LYS B O 1
ATOM 3368 N N . THR B 1 66 ? -21.145 -20.255 -10.266 1.000 19.151 66 THR B N 1
ATOM 3369 C CA . THR B 1 66 ? -20.088 -21.295 -10.335 1.000 18.466 66 THR B CA 1
ATOM 3370 C C . THR B 1 66 ? -20.470 -22.398 -9.346 1.000 18.174 66 THR B C 1
ATOM 3371 O O . THR B 1 66 ? -20.581 -22.100 -8.152 1.000 18.118 66 THR B O 1
ATOM 3375 N N . ARG B 1 67 ? -20.698 -23.607 -9.855 1.000 18.732 67 ARG B N 1
ATOM 3376 C CA . ARG B 1 67 ? -21.106 -24.804 -9.078 1.000 19.225 67 ARG B CA 1
ATOM 3377 C C . ARG B 1 67 ? -19.856 -25.488 -8.513 1.000 18.028 67 ARG B C 1
ATOM 3378 O O . ARG B 1 67 ? -19.902 -25.960 -7.360 1.000 16.532 67 ARG B O 1
ATOM 3386 N N . LYS B 1 68 ? -18.800 -25.598 -9.323 1.000 17.229 68 LYS B N 1
ATOM 3387 C CA . LYS B 1 68 ? -17.555 -26.306 -8.926 1.000 16.491 68 LYS B CA 1
ATOM 3388 C C . LYS B 1 68 ? -16.333 -25.697 -9.621 1.000 15.151 68 LYS B C 1
ATOM 3389 O O . LYS B 1 68 ? -16.480 -25.003 -10.659 1.000 14.525 68 LYS B O 1
ATOM 3395 N N . ARG B 1 69 ? -15.173 -25.942 -9.013 1.000 14.309 69 ARG B N 1
ATOM 3396 C CA . ARG B 1 69 ? -13.844 -25.473 -9.473 1.000 13.658 69 ARG B CA 1
ATOM 3397 C C . ARG B 1 69 ? -12.807 -26.555 -9.155 1.000 12.766 69 ARG B C 1
ATOM 3398 O O . ARG B 1 69 ? -12.949 -27.262 -8.138 1.000 12.365 69 ARG B O 1
ATOM 3406 N N . HIS B 1 70 ? -11.819 -26.682 -10.032 1.000 11.900 70 HIS B N 1
ATOM 3407 C CA . HIS B 1 70 ? -10.602 -27.497 -9.830 1.000 11.285 70 HIS B CA 1
ATOM 3408 C C . HIS B 1 70 ? -9.486 -26.581 -9.306 1.000 11.546 70 HIS B C 1
ATOM 3409 O O . HIS B 1 70 ? -9.370 -25.423 -9.770 1.000 11.445 70 HIS B O 1
ATOM 3416 N N . PHE B 1 71 ? -8.719 -27.064 -8.333 1.000 11.525 71 PHE B N 1
ATOM 3417 C CA . PHE B 1 71 ? -7.533 -26.364 -7.784 1.000 11.588 71 PHE B CA 1
ATOM 3418 C C . PHE B 1 71 ? -6.404 -27.346 -7.511 1.000 12.052 71 PHE B C 1
ATOM 3419 O O . PHE B 1 71 ? -6.666 -28.397 -6.893 1.000 12.213 71 PHE B O 1
ATOM 3427 N N . TYR B 1 72 ? -5.193 -26.984 -7.930 1.000 12.419 72 TYR B N 1
ATOM 3428 C CA . TYR B 1 72 ? -3.946 -27.648 -7.492 1.000 12.295 72 TYR B CA 1
ATOM 3429 C C . TYR B 1 72 ? -3.788 -27.357 -5.998 1.000 12.063 72 TYR B C 1
ATOM 3430 O O . TYR B 1 72 ? -3.465 -28.280 -5.241 1.000 11.582 72 TYR B O 1
ATOM 3439 N N . LEU B 1 73 ? -4.019 -26.108 -5.588 1.000 12.331 73 LEU B N 1
ATOM 3440 C CA . LEU B 1 73 ? -3.957 -25.720 -4.153 1.000 13.059 73 LEU B CA 1
ATOM 3441 C C . LEU B 1 73 ? -4.983 -26.550 -3.378 1.000 12.836 73 LEU B C 1
ATOM 3442 O O . LEU B 1 73 ? -6.137 -26.605 -3.792 1.000 12.920 73 LEU B O 1
ATOM 3447 N N . THR B 1 74 ? -4.536 -27.150 -2.288 1.000 13.008 74 THR B N 1
ATOM 3448 C CA . THR B 1 74 ? -5.331 -27.953 -1.335 1.000 12.880 74 THR B CA 1
ATOM 3449 C C . THR B 1 74 ? -4.977 -27.486 0.071 1.000 13.196 74 THR B C 1
ATOM 3450 O O . THR B 1 74 ? -3.980 -26.741 0.194 1.000 12.712 74 THR B O 1
ATOM 3454 N N . GLU B 1 75 ? -5.723 -27.934 1.081 1.000 13.721 75 GLU B N 1
ATOM 3455 C CA . GLU B 1 75 ? -5.409 -27.639 2.502 1.000 14.635 75 GLU B CA 1
ATOM 3456 C C . GLU B 1 75 ? -3.972 -28.075 2.791 1.000 15.081 75 GLU B C 1
ATOM 3457 O O . GLU B 1 75 ? -3.281 -27.329 3.475 1.000 14.378 75 GLU B O 1
ATOM 3463 N N . GLN B 1 76 ? -3.562 -29.247 2.280 1.000 16.779 76 GLN B N 1
ATOM 3464 C CA . GLN B 1 76 ? -2.200 -29.831 2.458 1.000 18.067 76 GLN B CA 1
ATOM 3465 C C . GLN B 1 76 ? -1.147 -28.853 1.905 1.000 17.713 76 GLN B C 1
ATOM 3466 O O . GLN B 1 76 ? -0.204 -28.534 2.636 1.000 17.305 76 GLN B O 1
ATOM 3472 N N . ILE B 1 77 ? -1.283 -28.393 0.662 1.000 18.043 77 ILE B N 1
ATOM 3473 C CA . ILE B 1 77 ? -0.291 -27.460 0.037 1.000 19.106 77 ILE B CA 1
ATOM 3474 C C . ILE B 1 77 ? -0.208 -26.177 0.884 1.000 19.042 77 ILE B C 1
ATOM 3475 O O . ILE B 1 77 ? 0.924 -25.726 1.142 1.000 18.514 77 ILE B O 1
ATOM 3480 N N . LEU B 1 78 ? -1.355 -25.628 1.306 1.000 19.578 78 LEU B N 1
ATOM 3481 C CA . LEU B 1 78 ? -1.455 -24.351 2.069 1.000 20.824 78 LEU B CA 1
ATOM 3482 C C . LEU B 1 78 ? -0.857 -24.519 3.467 1.000 21.820 78 LEU B C 1
ATOM 3483 O O . LEU B 1 78 ? -0.268 -23.550 3.976 1.000 21.239 78 LEU B O 1
ATOM 3488 N N . LYS B 1 79 ? -1.018 -25.697 4.063 1.000 24.218 79 LYS B N 1
ATOM 3489 C CA . LYS B 1 79 ? -0.366 -26.070 5.345 1.000 26.778 79 LYS B CA 1
ATOM 3490 C C . LYS B 1 79 ? 1.161 -26.018 5.178 1.000 25.826 79 LYS B C 1
ATOM 3491 O O . LYS B 1 79 ? 1.825 -25.533 6.106 1.000 24.506 79 LYS B O 1
ATOM 3497 N N . GLU B 1 80 ? 1.677 -26.527 4.049 1.000 24.980 80 GLU B N 1
ATOM 3498 C CA . GLU B 1 80 ? 3.131 -26.629 3.724 1.000 26.403 80 GLU B CA 1
ATOM 3499 C C . GLU B 1 80 ? 3.691 -25.262 3.298 1.000 24.485 80 GLU B C 1
ATOM 3500 O O . GLU B 1 80 ? 4.917 -25.087 3.336 1.000 22.639 80 GLU B O 1
ATOM 3506 N N . ASN B 1 81 ? 2.820 -24.346 2.867 1.000 24.224 81 ASN B N 1
ATOM 3507 C CA . ASN B 1 81 ? 3.166 -22.979 2.393 1.000 21.774 81 ASN B CA 1
ATOM 3508 C C . ASN B 1 81 ? 2.275 -21.951 3.084 1.000 19.734 81 ASN B C 1
ATOM 3509 O O . ASN B 1 81 ? 1.523 -21.241 2.428 1.000 17.532 81 ASN B O 1
ATOM 3514 N N . PRO B 1 82 ? 2.356 -21.808 4.426 1.000 19.803 82 PRO B N 1
ATOM 3515 C CA . PRO B 1 82 ? 1.376 -21.013 5.181 1.000 18.968 82 PRO B CA 1
ATOM 3516 C C . PRO B 1 82 ? 1.276 -19.523 4.802 1.000 18.041 82 PRO B C 1
ATOM 3517 O O . PRO B 1 82 ? 0.252 -18.923 5.066 1.000 18.375 82 PRO B O 1
ATOM 3521 N N . GLY B 1 83 ? 2.336 -18.945 4.233 1.000 17.340 83 GLY B N 1
ATOM 3522 C CA . GLY B 1 83 ? 2.353 -17.547 3.754 1.000 16.736 83 GLY B CA 1
ATOM 3523 C C . GLY B 1 83 ? 1.294 -17.296 2.683 1.000 16.450 83 GLY B C 1
ATOM 3524 O O . GLY B 1 83 ? 0.687 -16.182 2.659 1.000 15.793 83 GLY B O 1
ATOM 3525 N N . ILE B 1 84 ? 1.052 -18.291 1.832 1.000 15.454 84 ILE B N 1
ATOM 3526 C CA . ILE B 1 84 ? 0.049 -18.204 0.733 1.000 15.501 84 ILE B CA 1
ATOM 3527 C C . ILE B 1 84 ? -1.326 -17.900 1.351 1.000 16.045 84 ILE B C 1
ATOM 3528 O O . ILE B 1 84 ? -2.066 -17.096 0.763 1.000 16.185 84 ILE B O 1
ATOM 3533 N N . ALA B 1 85 ? -1.625 -18.458 2.528 1.000 16.621 85 ALA B N 1
ATOM 3534 C CA . ALA B 1 85 ? -2.941 -18.348 3.198 1.000 17.495 85 ALA B CA 1
ATOM 3535 C C . ALA B 1 85 ? -2.977 -17.185 4.205 1.000 18.015 85 ALA B C 1
ATOM 3536 O O . ALA B 1 85 ? -4.003 -17.052 4.879 1.000 17.584 85 ALA B O 1
ATOM 3538 N N . THR B 1 86 ? -1.925 -16.371 4.303 1.000 19.306 86 THR B N 1
ATOM 3539 C CA . THR B 1 86 ? -1.867 -15.189 5.213 1.000 20.110 86 THR B CA 1
ATOM 3540 C C . THR B 1 86 ? -1.845 -13.919 4.359 1.000 20.069 86 THR B C 1
ATOM 3541 O O . THR B 1 86 ? -0.807 -13.669 3.710 1.000 21.464 86 THR B O 1
ATOM 3545 N N . TYR B 1 87 ? -2.929 -13.141 4.358 1.000 20.112 87 TYR B N 1
ATOM 3546 C CA . TYR B 1 87 ? -3.050 -11.937 3.498 1.000 20.988 87 TYR B CA 1
ATOM 3547 C C . TYR B 1 87 ? -1.807 -11.063 3.717 1.000 21.491 87 TYR B C 1
ATOM 3548 O O . TYR B 1 87 ? -1.573 -10.669 4.873 1.000 21.736 87 TYR B O 1
ATOM 3557 N N . GLY B 1 88 ? -1.026 -10.810 2.656 1.000 20.174 88 GLY B N 1
ATOM 3558 C CA . GLY B 1 88 ? 0.059 -9.806 2.648 1.000 19.456 88 GLY B CA 1
ATOM 3559 C C . GLY B 1 88 ? 1.410 -10.365 3.058 1.000 18.444 88 GLY B C 1
ATOM 3560 O O . GLY B 1 88 ? 2.394 -9.619 2.981 1.000 19.670 88 GLY B O 1
ATOM 3561 N N . ALA B 1 89 ? 1.473 -11.628 3.471 1.000 18.103 89 ALA B N 1
ATOM 3562 C CA . ALA B 1 89 ? 2.729 -12.317 3.847 1.000 17.520 89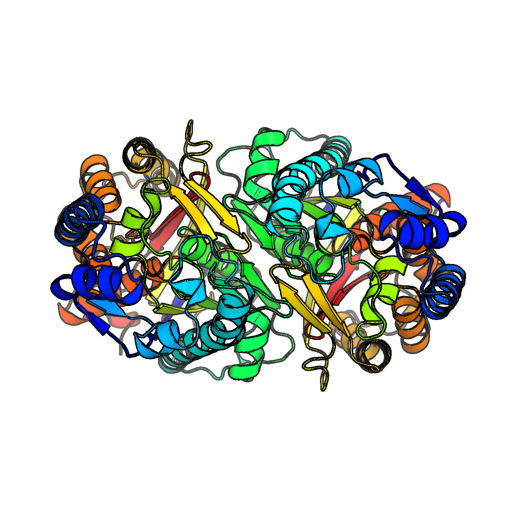 ALA B CA 1
ATOM 3563 C C . ALA B 1 89 ? 3.609 -12.497 2.601 1.000 17.231 89 ALA B C 1
ATOM 3564 O O . ALA B 1 89 ? 3.048 -12.686 1.492 1.000 16.314 89 ALA B O 1
ATOM 3566 N N . GLY B 1 90 ? 4.932 -12.427 2.768 1.000 16.087 90 GLY B N 1
ATOM 3567 C CA . GLY B 1 90 ? 5.879 -12.796 1.704 1.000 16.403 90 GLY B CA 1
ATOM 3568 C C . GLY B 1 90 ? 5.660 -14.248 1.324 1.000 16.434 90 GLY B C 1
ATOM 3569 O O . GLY B 1 90 ? 5.936 -15.117 2.175 1.000 17.685 90 GLY B O 1
ATOM 3570 N N . SER B 1 91 ? 5.105 -14.512 0.136 1.000 15.142 91 SER B N 1
ATOM 3571 C CA . SER B 1 91 ? 4.705 -15.881 -0.296 1.000 14.579 91 SER B CA 1
ATOM 3572 C C . SER B 1 91 ? 5.125 -16.198 -1.732 1.000 14.039 91 SER B C 1
ATOM 3573 O O . SER B 1 91 ? 5.011 -17.375 -2.099 1.000 13.961 91 SER B O 1
ATOM 3576 N N . LEU B 1 92 ? 5.585 -15.213 -2.511 1.000 13.817 92 LEU B N 1
ATOM 3577 C CA . LEU B 1 92 ? 5.816 -15.376 -3.971 1.000 13.591 92 LEU B CA 1
ATOM 3578 C C . LEU B 1 92 ? 6.803 -16.527 -4.243 1.000 13.558 92 LEU B C 1
ATOM 3579 O O . LEU B 1 92 ? 6.573 -17.290 -5.210 1.000 12.531 92 LEU B O 1
ATOM 3584 N N . ASP B 1 93 ? 7.883 -16.646 -3.461 1.000 13.817 93 ASP B N 1
ATOM 3585 C CA . ASP B 1 93 ? 8.919 -17.689 -3.690 1.000 13.806 93 ASP B CA 1
ATOM 3586 C C . ASP B 1 93 ? 8.215 -19.053 -3.734 1.000 13.871 93 ASP B C 1
ATOM 3587 O O . ASP B 1 93 ? 8.482 -19.847 -4.664 1.000 13.694 93 ASP B O 1
ATOM 3592 N N . SER B 1 94 ? 7.315 -19.312 -2.790 1.000 13.778 94 SER B N 1
ATOM 3593 C CA . SER B 1 94 ? 6.696 -20.651 -2.631 1.000 14.295 94 SER B CA 1
ATOM 3594 C C . SER B 1 94 ? 5.552 -20.837 -3.651 1.000 13.891 94 SER B C 1
ATOM 3595 O O . SER B 1 94 ? 5.346 -21.966 -4.117 1.000 13.864 94 SER B O 1
ATOM 3598 N N . ARG B 1 95 ? 4.864 -19.760 -4.035 1.000 12.959 95 ARG B N 1
ATOM 3599 C CA . ARG B 1 95 ? 3.930 -19.756 -5.195 1.000 12.229 95 ARG B CA 1
ATOM 3600 C C . ARG B 1 95 ? 4.680 -20.179 -6.474 1.000 12.255 95 ARG B C 1
ATOM 3601 O O . ARG B 1 95 ? 4.144 -21.014 -7.220 1.000 11.637 95 ARG B O 1
ATOM 3609 N N . GLN B 1 96 ? 5.873 -19.623 -6.716 1.000 12.235 96 GLN B N 1
ATOM 3610 C CA . GLN B 1 96 ? 6.668 -19.875 -7.946 1.000 12.965 96 GLN B CA 1
ATOM 3611 C C . GLN B 1 96 ? 7.141 -21.333 -7.954 1.000 13.505 96 GLN B C 1
ATOM 3612 O O . GLN B 1 96 ? 7.094 -21.929 -9.022 1.000 13.323 96 GLN B O 1
ATOM 3618 N N . LYS B 1 97 ? 7.564 -21.881 -6.810 1.000 15.268 97 LYS B N 1
ATOM 3619 C CA . LYS B 1 97 ? 8.049 -23.287 -6.703 1.000 16.595 97 LYS B CA 1
ATOM 3620 C C . LYS B 1 97 ? 6.925 -24.230 -7.151 1.000 15.667 97 LYS B C 1
ATOM 3621 O O . LYS B 1 97 ? 7.220 -25.235 -7.816 1.000 16.610 97 LYS B O 1
ATOM 3627 N N . ILE B 1 98 ? 5.678 -23.895 -6.834 1.000 14.364 98 ILE B N 1
ATOM 3628 C CA . ILE B 1 98 ? 4.473 -24.629 -7.314 1.000 13.844 98 ILE B CA 1
ATOM 3629 C C . ILE B 1 98 ? 4.308 -24.368 -8.815 1.000 13.469 98 ILE B C 1
ATOM 3630 O O . ILE B 1 98 ? 4.258 -25.347 -9.604 1.000 13.222 98 ILE B O 1
ATOM 3635 N N . LEU B 1 99 ? 4.221 -23.089 -9.186 1.000 13.210 99 LEU B N 1
ATOM 3636 C CA . LEU B 1 99 ? 3.745 -22.649 -10.523 1.000 13.377 99 LEU B CA 1
ATOM 3637 C C . LEU B 1 99 ? 4.744 -23.037 -11.621 1.000 13.048 99 LEU B C 1
ATOM 3638 O O . LEU B 1 99 ? 4.276 -23.449 -12.699 1.000 11.848 99 LEU B O 1
ATOM 3643 N N . GLU B 1 100 ? 6.048 -22.976 -11.333 1.000 12.745 100 GLU B N 1
ATOM 3644 C CA . GLU B 1 100 ? 7.125 -23.210 -12.330 1.000 13.158 100 GLU B CA 1
ATOM 3645 C C . GLU B 1 100 ? 6.961 -24.590 -12.965 1.000 12.909 100 GLU B C 1
ATOM 3646 O O . GLU B 1 100 ? 7.175 -24.690 -14.170 1.000 12.714 100 GLU B O 1
ATOM 3652 N N . THR B 1 101 ? 6.557 -25.601 -12.198 1.000 13.534 101 THR B N 1
ATOM 3653 C CA . THR B 1 101 ? 6.388 -26.986 -12.713 1.000 14.016 101 THR B CA 1
ATOM 3654 C C . THR B 1 101 ? 4.907 -27.301 -12.975 1.000 13.372 101 THR B C 1
ATOM 3655 O O . THR B 1 101 ? 4.658 -27.965 -13.992 1.000 13.556 101 THR B O 1
ATOM 3659 N N . GLU B 1 102 ? 3.949 -26.842 -12.161 1.000 13.163 102 GLU B N 1
ATOM 3660 C CA . GLU B 1 102 ? 2.520 -27.258 -12.324 1.000 13.296 102 GLU B CA 1
ATOM 3661 C C . GLU B 1 102 ? 1.894 -26.658 -13.602 1.000 12.652 102 GLU B C 1
ATOM 3662 O O . GLU B 1 102 ? 1.003 -27.310 -14.188 1.000 11.522 102 GLU B O 1
ATOM 3668 N N . ILE B 1 103 ? 2.337 -25.486 -14.060 1.000 11.743 103 ILE B N 1
ATOM 3669 C CA . ILE B 1 103 ? 1.754 -24.859 -15.284 1.000 11.357 103 ILE B CA 1
ATOM 3670 C C . ILE B 1 103 ? 2.142 -25.665 -16.525 1.000 11.133 103 ILE B C 1
ATOM 3671 O O . ILE B 1 103 ? 1.261 -26.113 -17.249 1.000 10.480 103 ILE B O 1
ATOM 3676 N N . PRO B 1 104 ? 3.438 -25.874 -16.849 1.000 11.324 104 PRO B N 1
ATOM 3677 C CA . PRO B 1 104 ? 3.796 -26.718 -17.986 1.000 11.881 104 PRO B CA 1
ATOM 3678 C C . PRO B 1 104 ? 3.167 -28.124 -17.893 1.000 12.024 104 PRO B C 1
ATOM 3679 O O . PRO B 1 104 ? 2.733 -28.635 -18.895 1.000 11.897 104 PRO B O 1
ATOM 3683 N N . LYS B 1 105 ? 3.148 -28.717 -16.701 1.000 12.953 105 LYS B N 1
ATOM 3684 C CA . LYS B 1 105 ? 2.578 -30.068 -16.446 1.000 14.265 105 LYS B CA 1
ATOM 3685 C C . LYS B 1 105 ? 1.100 -30.105 -16.864 1.000 12.859 105 LYS B C 1
ATOM 3686 O O . LYS B 1 105 ? 0.706 -31.050 -17.552 1.000 12.417 105 LYS B O 1
ATOM 3692 N N . LEU B 1 106 ? 0.302 -29.138 -16.420 1.000 11.718 106 LEU B N 1
ATOM 3693 C CA . LEU B 1 106 ? -1.145 -29.072 -16.746 1.000 11.651 106 LEU B CA 1
ATOM 3694 C C . LEU B 1 106 ? -1.302 -28.738 -18.232 1.000 11.257 106 LEU B C 1
ATOM 3695 O O . LEU B 1 106 ? -2.148 -29.355 -18.896 1.000 10.951 106 LEU B O 1
ATOM 3700 N N . GLY B 1 107 ? -0.515 -27.781 -18.717 1.000 10.942 107 GLY B N 1
ATOM 3701 C CA . GLY B 1 107 ? -0.448 -27.431 -20.146 1.000 11.459 107 GLY B CA 1
ATOM 3702 C C . GLY B 1 107 ? -0.219 -28.653 -21.027 1.000 11.162 107 GLY B C 1
ATOM 3703 O O . GLY B 1 107 ? -0.925 -28.788 -22.036 1.000 10.030 107 GLY B O 1
ATOM 3704 N N . LYS B 1 108 ? 0.758 -29.491 -20.671 1.000 11.574 108 LYS B N 1
ATOM 3705 C CA . LYS B 1 108 ? 1.092 -30.724 -21.425 1.000 12.040 108 LYS B CA 1
ATOM 3706 C C . LYS B 1 108 ? -0.150 -31.609 -21.577 1.000 12.190 108 LYS B C 1
ATOM 3707 O O . LYS B 1 108 ? -0.340 -32.158 -22.679 1.000 11.470 108 LYS B O 1
ATOM 3713 N N . GLU B 1 109 ? -0.929 -31.768 -20.498 1.000 12.618 109 GLU B N 1
ATOM 3714 C CA . GLU B 1 109 ? -2.131 -32.644 -20.478 1.000 13.396 109 GLU B CA 1
ATOM 3715 C C . GLU B 1 109 ? -3.152 -32.088 -21.480 1.000 12.426 109 GLU B C 1
ATOM 3716 O O . GLU B 1 109 ? -3.664 -32.872 -22.290 1.000 12.877 109 GLU B O 1
ATOM 3722 N N . ALA B 1 110 ? -3.419 -30.784 -21.442 1.000 11.307 110 ALA B N 1
ATOM 3723 C CA . ALA B 1 110 ? -4.319 -30.095 -22.394 1.000 10.984 110 ALA B CA 1
ATOM 3724 C C . ALA B 1 110 ? -3.753 -30.249 -23.809 1.000 10.669 110 ALA B C 1
ATOM 3725 O O . ALA B 1 110 ? -4.521 -30.580 -24.724 1.000 10.064 110 ALA B O 1
ATOM 3727 N N . ALA B 1 111 ? -2.438 -30.084 -23.970 1.000 10.445 111 ALA B N 1
ATOM 3728 C CA . ALA B 1 111 ? -1.770 -30.204 -25.284 1.000 10.462 111 ALA B CA 1
ATOM 3729 C C . ALA B 1 111 ? -1.919 -31.637 -25.835 1.000 10.751 111 ALA B C 1
ATOM 3730 O O . ALA B 1 111 ? -2.237 -31.766 -27.046 1.000 10.036 111 ALA B O 1
ATOM 3732 N N . MET B 1 112 ? -1.755 -32.676 -24.996 1.000 11.184 112 MET B N 1
ATOM 3733 C CA . MET B 1 112 ? -1.904 -34.104 -25.419 1.000 11.202 112 MET B CA 1
ATOM 3734 C C . MET B 1 112 ? -3.310 -34.341 -25.998 1.000 10.848 112 MET B C 1
ATOM 3735 O O . MET B 1 112 ? -3.429 -35.046 -27.016 1.000 10.363 112 MET B O 1
ATOM 3740 N N . VAL B 1 113 ? -4.346 -33.791 -25.371 1.000 10.574 113 VAL B N 1
ATOM 3741 C CA . VAL B 1 113 ? -5.754 -33.973 -25.838 1.000 10.750 113 VAL B CA 1
ATOM 3742 C C . VAL B 1 113 ? -5.899 -33.364 -27.243 1.000 10.862 113 VAL B C 1
ATOM 3743 O O . VAL B 1 113 ? -6.455 -34.050 -28.129 1.000 10.342 113 VAL B O 1
ATOM 3747 N N . ALA B 1 114 ? -5.369 -32.159 -27.472 1.000 11.082 114 ALA B N 1
ATOM 3748 C CA . ALA B 1 114 ? -5.412 -31.501 -28.804 1.000 11.495 114 ALA B CA 1
ATOM 3749 C C . ALA B 1 114 ? -4.634 -32.344 -29.833 1.000 11.587 114 ALA B C 1
ATOM 3750 O O . ALA B 1 114 ? -5.117 -32.508 -30.971 1.000 11.746 114 ALA B O 1
ATOM 3752 N N . ILE B 1 115 ? -3.467 -32.858 -29.454 1.000 11.749 115 ILE B N 1
ATOM 3753 C CA . ILE B 1 115 ? -2.558 -33.600 -30.372 1.000 12.274 115 ILE B CA 1
ATOM 3754 C C . ILE B 1 115 ? -3.239 -34.912 -30.754 1.000 12.683 115 ILE B C 1
ATOM 3755 O O . ILE B 1 115 ? -3.144 -35.309 -31.921 1.000 13.989 115 ILE B O 1
ATOM 3760 N N . GLN B 1 116 ? -3.942 -35.529 -29.812 1.000 13.174 116 GLN B N 1
ATOM 3761 C CA . GLN B 1 116 ? -4.654 -36.808 -30.041 1.000 13.367 116 GLN B CA 1
ATOM 3762 C C . GLN B 1 116 ? -5.790 -36.556 -31.031 1.000 12.953 116 GLN B C 1
ATOM 3763 O O . GLN B 1 116 ? -5.842 -37.249 -32.060 1.000 11.925 116 GLN B O 1
ATOM 3769 N N . GLU B 1 117 ? -6.615 -35.539 -30.784 1.000 12.795 117 GLU B N 1
ATOM 3770 C CA . GLU B 1 117 ? -7.683 -35.168 -31.744 1.000 12.733 117 GLU B CA 1
ATOM 3771 C C . GLU B 1 117 ? -7.049 -34.928 -33.125 1.000 12.337 117 GLU B C 1
ATOM 3772 O O . GLU B 1 117 ? -7.458 -35.576 -34.097 1.000 11.109 117 GLU B O 1
ATOM 3778 N N . TRP B 1 118 ? -6.052 -34.044 -33.184 1.000 12.093 118 TRP B N 1
ATOM 3779 C CA . TRP B 1 118 ? -5.337 -33.660 -34.428 1.000 12.085 118 TRP B CA 1
ATOM 3780 C C . TRP B 1 118 ? -4.878 -34.904 -35.195 1.000 12.178 118 TRP B C 1
ATOM 3781 O O . TRP B 1 118 ? -5.049 -34.925 -36.413 1.000 11.993 118 TRP B O 1
ATOM 3792 N N . GLY B 1 119 ? -4.284 -35.883 -34.510 1.000 12.714 119 GLY B N 1
ATOM 3793 C CA . GLY B 1 119 ? -3.969 -37.207 -35.093 1.000 13.133 119 GLY B CA 1
ATOM 3794 C C . GLY B 1 119 ? -2.703 -37.202 -35.937 1.000 13.587 119 GLY B C 1
ATOM 3795 O O . GLY B 1 119 ? -2.468 -38.201 -36.647 1.000 13.099 119 GLY B O 1
ATOM 3796 N N . GLN B 1 120 ? -1.914 -36.125 -35.860 1.000 14.302 120 GLN B N 1
ATOM 3797 C CA . GLN B 1 120 ? -0.619 -35.974 -36.580 1.000 14.852 120 GLN B CA 1
ATOM 3798 C C . GLN B 1 120 ? 0.530 -36.131 -35.590 1.000 14.725 120 GLN B C 1
ATOM 3799 O O . GLN B 1 120 ? 0.367 -35.870 -34.398 1.000 14.849 120 GLN B O 1
ATOM 3805 N N . PRO B 1 121 ? 1.725 -36.566 -36.051 1.000 14.891 121 PRO B N 1
ATOM 3806 C CA . PRO B 1 121 ? 2.899 -36.640 -35.179 1.000 15.084 121 PRO B CA 1
ATOM 3807 C C . PRO B 1 121 ? 3.316 -35.233 -34.690 1.000 15.486 121 PRO B C 1
ATOM 3808 O O . PRO B 1 121 ? 3.077 -34.256 -35.384 1.000 16.569 121 PRO B O 1
ATOM 3812 N N . VAL B 1 122 ? 3.913 -35.156 -33.500 1.000 14.678 122 VAL B N 1
ATOM 3813 C CA . VAL B 1 122 ? 4.289 -33.872 -32.839 1.000 14.666 122 VAL B CA 1
ATOM 3814 C C . VAL B 1 122 ? 5.420 -33.216 -33.651 1.000 14.560 122 VAL B C 1
ATOM 3815 O O . VAL B 1 122 ? 5.540 -31.980 -33.598 1.000 14.104 122 VAL B O 1
ATOM 3819 N N . SER B 1 123 ? 6.181 -33.987 -34.434 1.000 14.694 123 SER B N 1
ATOM 3820 C CA . SER B 1 123 ? 7.258 -33.437 -35.303 1.000 14.340 123 SER B CA 1
ATOM 3821 C C . SER B 1 123 ? 6.667 -32.509 -36.375 1.000 14.532 123 SER B C 1
ATOM 3822 O O . SER B 1 123 ? 7.445 -31.786 -36.993 1.000 14.335 123 SER B O 1
ATOM 3825 N N . LYS B 1 124 ? 5.349 -32.509 -36.608 1.000 15.252 124 LYS B N 1
ATOM 3826 C CA . LYS B 1 124 ? 4.722 -31.533 -37.547 1.000 16.096 124 LYS B CA 1
ATOM 3827 C C . LYS B 1 124 ? 4.452 -30.184 -36.856 1.000 14.272 124 LYS B C 1
ATOM 3828 O O . LYS B 1 124 ? 4.117 -29.231 -37.565 1.000 13.989 124 LYS B O 1
ATOM 3834 N N . ILE B 1 125 ? 4.551 -30.095 -35.526 1.000 12.971 125 ILE B N 1
ATOM 3835 C CA . ILE B 1 125 ? 4.371 -28.806 -34.796 1.000 12.004 125 ILE B CA 1
ATOM 3836 C C . ILE B 1 125 ? 5.596 -27.937 -35.077 1.000 11.052 125 ILE B C 1
ATOM 3837 O O . ILE B 1 125 ? 6.713 -28.401 -34.857 1.000 10.748 125 ILE B O 1
ATOM 3842 N N . THR B 1 126 ? 5.365 -26.730 -35.586 1.000 10.215 126 THR B N 1
ATOM 3843 C CA . THR B 1 126 ? 6.430 -25.793 -36.022 1.000 9.576 126 THR B CA 1
ATOM 3844 C C . THR B 1 126 ? 6.550 -24.624 -35.044 1.000 9.165 126 THR B C 1
ATOM 3845 O O . THR B 1 126 ? 7.622 -24.015 -35.008 1.000 8.978 126 THR B O 1
ATOM 3849 N N . HIS B 1 127 ? 5.482 -24.328 -34.303 1.000 9.061 127 HIS B N 1
ATOM 3850 C CA . HIS B 1 127 ? 5.367 -23.141 -33.416 1.000 8.909 127 HIS B CA 1
ATOM 3851 C C . HIS B 1 127 ? 4.625 -23.518 -32.135 1.000 8.801 127 HIS B C 1
ATOM 3852 O O . HIS B 1 127 ? 3.779 -24.430 -32.168 1.000 8.564 127 HIS B O 1
ATOM 3859 N N . VAL B 1 128 ? 4.946 -22.811 -31.049 1.000 8.726 128 VAL B N 1
ATOM 3860 C CA . VAL B 1 128 ? 4.284 -22.962 -29.723 1.000 8.767 128 VAL B CA 1
ATOM 3861 C C . VAL B 1 128 ? 3.935 -21.557 -29.234 1.000 8.440 128 VAL B C 1
ATOM 3862 O O . VAL B 1 128 ? 4.823 -20.706 -29.159 1.000 8.404 128 VAL B O 1
ATOM 3866 N N . VAL B 1 129 ? 2.669 -21.337 -28.933 1.000 8.508 129 VAL B N 1
ATOM 3867 C CA . VAL B 1 129 ? 2.184 -20.118 -28.234 1.000 8.605 129 VAL B CA 1
ATOM 3868 C C . VAL B 1 129 ? 1.642 -20.580 -26.884 1.000 8.638 129 VAL B C 1
ATOM 3869 O O . VAL B 1 129 ? 0.703 -21.389 -26.869 1.000 8.336 129 VAL B O 1
ATOM 3873 N N . PHE B 1 130 ? 2.242 -20.091 -25.805 1.000 8.837 130 PHE B N 1
ATOM 3874 C CA . PHE B 1 130 ? 1.858 -20.410 -24.414 1.000 8.762 130 PHE B CA 1
ATOM 3875 C C . PHE B 1 130 ? 1.426 -19.103 -23.749 1.000 8.859 130 PHE B C 1
ATOM 3876 O O . PHE B 1 130 ? 2.168 -18.119 -23.860 1.000 9.035 130 PHE B O 1
ATOM 3884 N N . ALA B 1 131 ? 0.237 -19.082 -23.135 1.000 8.865 131 ALA B N 1
ATOM 3885 C CA . ALA B 1 131 ? -0.256 -17.936 -22.333 1.000 8.884 131 ALA B CA 1
ATOM 3886 C C . ALA B 1 131 ? -0.496 -18.382 -20.888 1.000 8.929 131 ALA B C 1
ATOM 3887 O O . ALA B 1 131 ? -1.205 -19.403 -20.671 1.000 8.745 131 ALA B O 1
ATOM 3889 N N . THR B 1 132 ? 0.084 -17.645 -19.940 1.000 8.770 132 THR B N 1
ATOM 3890 C CA . THR B 1 132 ? -0.273 -17.744 -18.504 1.000 8.924 132 THR B CA 1
ATOM 3891 C C . THR B 1 132 ? 0.096 -16.461 -17.761 1.000 9.136 132 THR B C 1
ATOM 3892 O O . THR B 1 132 ? 1.014 -15.750 -18.197 1.000 8.793 132 THR B O 1
ATOM 3896 N N . THR B 1 133 ? -0.597 -16.235 -16.646 1.000 9.464 133 THR B N 1
ATOM 3897 C CA . THR B 1 133 ? -0.269 -15.231 -15.615 1.000 9.885 133 THR B CA 1
ATOM 3898 C C . THR B 1 133 ? 0.007 -15.936 -14.282 1.000 10.465 133 THR B C 1
ATOM 3899 O O . THR B 1 133 ? 0.239 -15.223 -13.292 1.000 10.992 133 THR B O 1
ATOM 3903 N N . SER B 1 134 ? 0.021 -17.272 -14.282 1.000 10.304 134 SER B N 1
ATOM 3904 C CA . SER B 1 134 ? 0.209 -18.132 -13.086 1.000 10.297 134 SER B CA 1
ATOM 3905 C C . SER B 1 134 ? 1.693 -18.506 -12.957 1.000 10.063 134 SER B C 1
ATOM 3906 O O . SER B 1 134 ? 2.089 -19.662 -13.241 1.000 9.696 134 SER B O 1
ATOM 3909 N N . GLY B 1 135 ? 2.497 -17.532 -12.549 1.000 9.778 135 GLY B N 1
ATOM 3910 C CA . GLY B 1 135 ? 3.935 -17.739 -12.344 1.000 9.981 135 GLY B CA 1
ATOM 3911 C C . GLY B 1 135 ? 4.710 -17.590 -13.630 1.000 9.878 135 GLY B C 1
ATOM 3912 O O . GLY B 1 135 ? 4.103 -17.584 -14.719 1.000 9.884 135 GLY B O 1
ATOM 3913 N N . PHE B 1 136 ? 6.022 -17.464 -13.495 1.000 10.364 136 PHE B N 1
ATOM 3914 C CA . PHE B 1 136 ? 6.963 -17.180 -14.602 1.000 10.687 136 PHE B CA 1
ATOM 3915 C C . PHE B 1 136 ? 8.382 -17.465 -14.110 1.000 10.306 136 PHE B C 1
ATOM 3916 O O . PHE B 1 136 ? 8.694 -17.221 -12.944 1.000 10.136 136 PHE B O 1
ATOM 3924 N N . MET B 1 137 ? 9.211 -18.000 -14.998 1.000 10.381 137 MET B N 1
ATOM 3925 C CA . MET B 1 137 ? 10.662 -18.164 -14.777 1.000 10.206 137 MET B CA 1
ATOM 3926 C C . MET B 1 137 ? 11.360 -18.184 -16.134 1.000 10.151 137 MET B C 1
ATOM 3927 O O . MET B 1 137 ? 10.669 -18.206 -17.169 1.000 10.347 137 MET B O 1
ATOM 3932 N N . MET B 1 138 ? 12.684 -18.206 -16.131 1.000 10.060 138 MET B N 1
ATOM 3933 C CA . MET B 1 138 ? 13.463 -18.395 -17.372 1.000 10.385 138 MET B CA 1
ATOM 3934 C C . MET B 1 138 ? 14.293 -19.665 -17.228 1.000 10.041 138 MET B C 1
ATOM 3935 O O . MET B 1 138 ? 14.910 -19.882 -16.187 1.000 9.983 138 MET B O 1
ATOM 3940 N N . PRO B 1 139 ? 14.277 -20.564 -18.246 1.000 9.663 139 PRO B N 1
ATOM 3941 C CA . PRO B 1 139 ? 13.359 -20.445 -19.377 1.000 9.324 139 PRO B CA 1
ATOM 3942 C C . PRO B 1 139 ? 11.906 -20.699 -18.947 1.000 9.473 139 PRO B C 1
ATOM 3943 O O . PRO B 1 139 ? 11.672 -21.175 -17.816 1.000 9.052 139 PRO B O 1
ATOM 3947 N N . GLY B 1 140 ? 10.965 -20.338 -19.833 1.000 9.348 140 GLY B N 1
ATOM 3948 C CA . GLY B 1 140 ? 9.527 -20.233 -19.516 1.000 9.202 140 GLY B CA 1
ATOM 3949 C C . GLY B 1 140 ? 8.749 -21.511 -19.798 1.000 9.037 140 GLY B C 1
ATOM 3950 O O . GLY B 1 140 ? 9.348 -22.526 -20.210 1.000 8.894 140 GLY B O 1
ATOM 3951 N N . ALA B 1 141 ? 7.432 -21.447 -19.617 1.000 8.776 141 ALA B N 1
ATOM 3952 C CA . ALA B 1 141 ? 6.520 -22.605 -19.734 1.000 8.741 141 ALA B CA 1
ATOM 3953 C C . ALA B 1 141 ? 6.562 -23.132 -21.167 1.000 8.692 141 ALA B C 1
ATOM 3954 O O . ALA B 1 141 ? 6.309 -24.338 -21.361 1.000 8.863 141 ALA B O 1
ATOM 3956 N N . ASP B 1 142 ? 6.851 -22.246 -22.126 1.000 8.677 142 ASP B N 1
ATOM 3957 C CA . ASP B 1 142 ? 6.992 -22.575 -23.570 1.000 8.715 142 ASP B CA 1
ATOM 3958 C C . ASP B 1 142 ? 8.140 -23.566 -23.765 1.000 8.745 142 ASP B C 1
ATOM 3959 O O . ASP B 1 142 ? 7.945 -24.552 -24.495 1.000 8.793 142 ASP B O 1
ATOM 3964 N N . TYR B 1 143 ? 9.289 -23.297 -23.140 1.000 9.095 143 TYR B N 1
ATOM 3965 C CA . TYR B 1 143 ? 10.470 -24.198 -23.108 1.000 9.338 143 TYR B CA 1
ATOM 3966 C C . TYR B 1 143 ? 10.060 -25.548 -22.498 1.000 9.619 143 TYR B C 1
ATOM 3967 O O . TYR B 1 143 ? 10.283 -26.625 -23.107 1.000 9.745 143 TYR B O 1
ATOM 3976 N N . SER B 1 144 ? 9.494 -25.484 -21.296 1.000 9.880 144 SER B N 1
ATOM 3977 C CA . SER B 1 144 ? 9.117 -26.662 -20.474 1.000 10.156 144 SER B CA 1
ATOM 3978 C C . SER B 1 144 ? 8.158 -27.570 -21.252 1.000 10.326 144 SER B C 1
ATOM 3979 O O . SER B 1 144 ? 8.419 -28.789 -21.295 1.000 9.776 144 SER B O 1
ATOM 3982 N N . ILE B 1 145 ? 7.110 -27.016 -21.868 1.000 10.744 145 ILE B N 1
ATOM 3983 C CA . ILE B 1 145 ? 6.111 -27.882 -22.569 1.000 11.272 145 ILE B CA 1
ATOM 3984 C C . ILE B 1 145 ? 6.751 -28.484 -23.828 1.000 11.376 145 ILE B C 1
ATOM 3985 O O . ILE B 1 145 ? 6.364 -29.600 -24.180 1.000 11.217 145 ILE B O 1
ATOM 3990 N N . THR B 1 146 ? 7.706 -27.785 -24.451 1.000 12.273 146 THR B N 1
ATOM 3991 C CA . THR B 1 146 ? 8.472 -28.246 -25.646 1.000 12.748 146 THR B CA 1
ATOM 3992 C C . THR B 1 146 ? 9.280 -29.494 -25.256 1.000 14.019 146 THR B C 1
ATOM 3993 O O . THR B 1 146 ? 9.281 -30.491 -26.037 1.000 14.087 146 THR B O 1
ATOM 3997 N N . ARG B 1 147 ? 9.941 -29.433 -24.096 1.000 14.929 147 ARG B N 1
ATOM 3998 C CA . ARG B 1 147 ? 10.760 -30.537 -23.539 1.000 16.428 147 ARG B CA 1
ATOM 3999 C C . ARG B 1 147 ? 9.837 -31.694 -23.158 1.000 15.101 147 ARG B C 1
ATOM 4000 O O . ARG B 1 147 ? 10.163 -32.824 -23.514 1.000 15.126 147 ARG B O 1
ATOM 4008 N N . LEU B 1 148 ? 8.715 -31.415 -22.490 1.000 14.184 148 LEU B N 1
ATOM 4009 C CA . LEU B 1 148 ? 7.796 -32.467 -21.983 1.000 13.423 148 LEU B CA 1
ATOM 4010 C C . LEU B 1 148 ? 7.137 -33.210 -23.151 1.000 12.915 148 LEU B C 1
ATOM 4011 O O . LEU B 1 148 ? 6.933 -34.428 -23.041 1.000 12.210 148 LEU B O 1
ATOM 4016 N N . LEU B 1 149 ? 6.795 -32.509 -24.227 1.000 12.915 149 LEU B N 1
ATOM 4017 C CA . LEU B 1 149 ? 6.146 -33.146 -25.407 1.000 13.132 149 LEU B CA 1
ATOM 4018 C C . LEU B 1 149 ? 7.187 -33.717 -26.381 1.000 12.828 149 LEU B C 1
ATOM 4019 O O . LEU B 1 149 ? 6.763 -34.352 -27.340 1.000 13.194 149 LEU B O 1
ATOM 4024 N N . GLY B 1 150 ? 8.487 -33.520 -26.146 1.000 12.251 150 GLY B N 1
ATOM 4025 C CA . GLY B 1 150 ? 9.543 -33.910 -27.101 1.000 12.125 150 GLY B CA 1
ATOM 4026 C C . GLY B 1 150 ? 9.329 -33.259 -28.453 1.000 12.261 150 GLY B C 1
ATOM 4027 O O . GLY B 1 150 ? 9.538 -33.917 -29.464 1.000 11.664 150 GLY B O 1
ATOM 4028 N N . LEU B 1 151 ? 8.906 -31.994 -28.480 1.000 13.271 151 LEU B N 1
ATOM 4029 C CA . LEU B 1 151 ? 8.729 -31.234 -29.749 1.000 13.646 151 LEU B CA 1
ATOM 4030 C C . LEU B 1 151 ? 10.114 -31.012 -30.372 1.000 14.648 151 LEU B C 1
ATOM 4031 O O . LEU B 1 151 ? 11.115 -31.048 -29.635 1.000 14.083 151 LEU B O 1
ATOM 4036 N N . ASN B 1 152 ? 10.165 -30.801 -31.684 1.000 15.680 152 ASN B N 1
ATOM 4037 C CA . ASN B 1 152 ? 11.407 -30.415 -32.401 1.000 16.964 152 ASN B CA 1
ATOM 4038 C C . ASN B 1 152 ? 12.059 -29.266 -31.630 1.000 16.372 152 ASN B C 1
ATOM 4039 O O . ASN B 1 152 ? 11.380 -28.319 -31.213 1.000 15.590 152 ASN B O 1
ATOM 4044 N N . PRO B 1 153 ? 13.391 -29.312 -31.384 1.000 15.646 153 PRO B N 1
ATOM 4045 C CA . PRO B 1 153 ? 14.069 -28.230 -30.671 1.000 15.578 153 PRO B CA 1
ATOM 4046 C C . PRO B 1 153 ? 14.022 -26.876 -31.394 1.000 14.920 153 PRO B C 1
ATOM 4047 O O . PRO B 1 153 ? 14.258 -25.860 -30.737 1.000 14.958 153 PRO B O 1
ATOM 4051 N N . ASN B 1 154 ? 13.716 -26.865 -32.689 1.000 14.025 154 ASN B N 1
ATOM 4052 C CA . ASN B 1 154 ? 13.722 -25.606 -33.482 1.000 15.035 154 ASN B CA 1
ATOM 4053 C C . ASN B 1 154 ? 12.290 -25.085 -33.656 1.000 13.393 154 ASN B C 1
ATOM 4054 O O . ASN B 1 154 ? 12.088 -24.280 -34.576 1.000 12.392 154 ASN B O 1
ATOM 4059 N N . VAL B 1 155 ? 11.346 -25.484 -32.788 1.000 12.303 155 VAL B N 1
ATOM 4060 C CA . VAL B 1 155 ? 9.982 -24.879 -32.777 1.000 11.790 155 VAL B CA 1
ATOM 4061 C C . VAL B 1 155 ? 10.125 -23.386 -32.482 1.000 11.349 155 VAL B C 1
ATOM 4062 O O . VAL B 1 155 ? 10.944 -23.018 -31.624 1.000 11.253 155 VAL B O 1
ATOM 4066 N N . ARG B 1 156 ? 9.345 -22.562 -33.169 1.000 10.652 156 ARG B N 1
ATOM 4067 C CA . ARG B 1 156 ? 9.355 -21.098 -32.961 1.000 10.586 156 ARG B CA 1
ATOM 4068 C C . ARG B 1 156 ? 8.338 -20.761 -31.866 1.000 10.282 156 ARG B C 1
ATOM 4069 O O . ARG B 1 156 ? 7.130 -20.907 -32.107 1.000 10.360 156 ARG B O 1
ATOM 4077 N N . ARG B 1 157 ? 8.828 -20.313 -30.708 1.000 10.192 157 ARG B N 1
ATOM 4078 C CA . ARG B 1 157 ? 8.029 -20.154 -29.463 1.000 10.229 157 ARG B CA 1
ATOM 4079 C C . ARG B 1 157 ? 7.669 -18.685 -29.212 1.000 10.306 157 ARG B C 1
ATOM 4080 O O . ARG B 1 157 ? 8.527 -17.787 -29.404 1.000 10.459 157 ARG B O 1
ATOM 4088 N N . VAL B 1 158 ? 6.426 -18.461 -28.791 1.000 10.202 158 VAL B N 1
ATOM 4089 C CA . VAL B 1 158 ? 5.938 -17.142 -28.299 1.000 9.964 158 VAL B CA 1
ATOM 4090 C C . VAL B 1 158 ? 5.327 -17.384 -26.918 1.000 9.847 158 VAL B C 1
ATOM 4091 O O . VAL B 1 158 ? 4.258 -18.001 -26.835 1.000 9.493 158 VAL B O 1
ATOM 4095 N N . MET B 1 159 ? 6.042 -16.952 -25.884 1.000 9.874 159 MET B N 1
ATOM 4096 C CA . MET B 1 159 ? 5.644 -17.065 -24.465 1.000 10.112 159 MET B CA 1
ATOM 4097 C C . MET B 1 159 ? 4.887 -15.783 -24.109 1.000 10.144 159 MET B C 1
ATOM 4098 O O . MET B 1 159 ? 5.458 -14.688 -24.252 1.000 10.942 159 MET B O 1
ATOM 4103 N N . ILE B 1 160 ? 3.627 -15.897 -23.721 1.000 10.064 160 ILE B N 1
ATOM 4104 C CA . ILE B 1 160 ? 2.775 -14.718 -23.395 1.000 9.938 160 ILE B CA 1
ATOM 4105 C C . ILE B 1 160 ? 2.490 -14.747 -21.895 1.000 9.704 160 ILE B C 1
ATOM 4106 O O . ILE B 1 160 ? 1.568 -15.468 -21.467 1.000 9.743 160 ILE B O 1
ATOM 4111 N N . TYR B 1 161 ? 3.300 -14.033 -21.121 1.000 9.465 161 TYR B N 1
ATOM 4112 C CA . TYR B 1 161 ? 3.168 -13.941 -19.646 1.000 9.546 161 TYR B CA 1
ATOM 4113 C C . TYR B 1 161 ? 2.374 -12.681 -19.321 1.000 9.867 161 TYR B C 1
ATOM 4114 O O . TYR B 1 161 ? 2.599 -11.666 -19.996 1.000 9.590 161 TYR B O 1
ATOM 4123 N N . ASN B 1 162 ? 1.453 -12.793 -18.359 1.000 10.522 162 ASN B N 1
ATOM 4124 C CA . ASN B 1 162 ? 0.919 -11.683 -17.528 1.000 11.159 162 ASN B CA 1
ATOM 4125 C C . ASN B 1 162 ? 0.024 -10.765 -18.355 1.000 11.549 162 ASN B C 1
ATOM 4126 O O . ASN B 1 162 ? -0.030 -9.553 -18.052 1.000 11.954 162 ASN B O 1
ATOM 4131 N N . GLN B 1 163 ? -0.689 -11.330 -19.324 1.000 11.729 163 GLN B N 1
ATOM 4132 C CA . GLN B 1 163 ? -1.754 -10.615 -20.064 1.000 12.343 163 GLN B CA 1
ATOM 4133 C C . GLN B 1 163 ? -3.136 -10.960 -19.479 1.000 13.491 163 GLN B C 1
ATOM 4134 O O . GLN B 1 163 ? -4.145 -10.642 -20.138 1.000 15.328 163 GLN B O 1
ATOM 4140 N N . GLY B 1 164 ? -3.210 -11.593 -18.305 1.000 13.008 164 GLY B N 1
ATOM 4141 C CA . GLY B 1 164 ? -4.487 -11.832 -17.603 1.000 13.606 164 GLY B CA 1
ATOM 4142 C C . GLY B 1 164 ? -5.570 -12.435 -18.498 1.000 13.909 164 GLY B C 1
ATOM 4143 O O . GLY B 1 164 ? -5.235 -13.210 -19.409 1.000 13.468 164 GLY B O 1
ATOM 4144 N N . CYS B 1 165 ? -6.829 -12.059 -18.245 1.000 14.672 165 CYS B N 1
ATOM 4145 C CA . CYS B 1 165 ? -8.080 -12.751 -18.677 1.000 15.125 165 CYS B CA 1
ATOM 4146 C C . CYS B 1 165 ? -8.420 -12.468 -20.156 1.000 14.902 165 CYS B C 1
ATOM 4147 O O . CYS B 1 165 ? -9.441 -13.029 -20.662 1.000 15.406 165 CYS B O 1
ATOM 4150 N N . PHE B 1 166 ? -7.641 -11.634 -20.854 1.000 13.491 166 PHE B N 1
ATOM 4151 C CA . PHE B 1 166 ? -7.793 -11.441 -22.320 1.000 12.520 166 PHE B CA 1
ATOM 4152 C C . PHE B 1 166 ? -6.774 -12.289 -23.085 1.000 11.455 166 PHE B C 1
ATOM 4153 O O . PHE B 1 166 ? -6.850 -12.290 -24.296 1.000 10.936 166 PHE B O 1
ATOM 4161 N N . ALA B 1 167 ? -5.865 -13.000 -22.417 1.000 11.358 167 ALA B N 1
ATOM 4162 C CA . ALA B 1 167 ? -4.692 -13.647 -23.072 1.000 11.355 167 ALA B CA 1
ATOM 4163 C C . ALA B 1 167 ? -5.112 -14.816 -23.981 1.000 11.328 167 ALA B C 1
ATOM 4164 O O . ALA B 1 167 ? -4.349 -15.150 -24.887 1.000 11.977 167 ALA B O 1
ATOM 4166 N N . GLY B 1 168 ? -6.267 -15.438 -23.755 1.000 11.541 168 GLY B N 1
ATOM 4167 C CA . GLY B 1 168 ? -6.850 -16.422 -24.695 1.000 11.474 168 GLY B CA 1
ATOM 4168 C C . GLY B 1 168 ? -7.023 -15.819 -26.081 1.000 11.413 168 GLY B C 1
ATOM 4169 O O . GLY B 1 168 ? -6.590 -16.435 -27.058 1.000 11.635 168 GLY B O 1
ATOM 4170 N N . GLY B 1 169 ? -7.593 -14.613 -26.159 1.000 11.301 169 GLY B N 1
ATOM 4171 C CA . GLY B 1 169 ? -7.697 -13.840 -27.411 1.000 11.027 169 GLY B CA 1
ATOM 4172 C C . GLY B 1 169 ? -6.339 -13.547 -28.033 1.000 10.779 169 GLY B C 1
ATOM 4173 O O . GLY B 1 169 ? -6.178 -13.777 -29.250 1.000 11.195 169 GLY B O 1
ATOM 4174 N N . THR B 1 170 ? -5.399 -13.043 -27.234 1.000 10.451 170 THR B N 1
ATOM 4175 C CA . THR B 1 170 ? -4.013 -12.707 -27.643 1.000 10.352 170 THR B CA 1
ATOM 4176 C C . THR B 1 170 ? -3.329 -13.936 -28.262 1.000 10.242 170 THR B C 1
ATOM 4177 O O . THR B 1 170 ? -2.656 -13.793 -29.303 1.000 10.033 170 THR B O 1
ATOM 4181 N N . ALA B 1 171 ? -3.471 -15.095 -27.623 1.000 10.058 171 ALA B N 1
ATOM 4182 C CA . ALA B 1 171 ? -2.839 -16.365 -28.045 1.000 10.169 171 ALA B CA 1
ATOM 4183 C C . ALA B 1 171 ? -3.309 -16.697 -29.461 1.000 10.135 171 ALA B C 1
ATOM 4184 O O . ALA B 1 171 ? -2.476 -16.971 -30.321 1.000 10.600 171 ALA B O 1
ATOM 4186 N N . LEU B 1 172 ? -4.615 -16.632 -29.686 1.000 9.932 172 LEU B N 1
ATOM 4187 C CA . LEU B 1 172 ? -5.225 -16.964 -30.993 1.000 9.830 172 LEU B CA 1
ATOM 4188 C C . LEU B 1 172 ? -4.777 -15.962 -32.054 1.000 9.434 172 LEU B C 1
ATOM 4189 O O . LEU B 1 172 ? -4.534 -16.394 -33.194 1.000 8.867 172 LEU B O 1
ATOM 4194 N N . ARG B 1 173 ? -4.701 -14.679 -31.688 1.000 9.299 173 ARG B N 1
ATOM 4195 C CA . ARG B 1 173 ? -4.331 -13.593 -32.632 1.000 9.050 173 ARG B CA 1
ATOM 4196 C C . ARG B 1 173 ? -2.871 -13.803 -33.045 1.000 8.681 173 ARG B C 1
ATOM 4197 O O . ARG B 1 173 ? -2.540 -13.654 -34.233 1.000 8.269 173 ARG B O 1
ATOM 4205 N N . VAL B 1 174 ? -2.028 -14.207 -32.106 1.000 8.813 174 VAL B N 1
ATOM 4206 C CA . VAL B 1 174 ? -0.601 -14.484 -32.434 1.000 8.942 174 VAL B CA 1
ATOM 4207 C C . VAL B 1 174 ? -0.545 -15.734 -33.321 1.000 9.191 174 VAL B C 1
ATOM 4208 O O . VAL B 1 174 ? 0.023 -15.642 -34.398 1.000 9.507 174 VAL B O 1
ATOM 4212 N N . ALA B 1 175 ? -1.188 -16.829 -32.925 1.000 9.468 175 ALA B N 1
ATOM 4213 C CA . ALA B 1 175 ? -1.221 -18.089 -33.709 1.000 9.699 175 ALA B CA 1
ATOM 4214 C C . ALA B 1 175 ? -1.696 -17.809 -35.137 1.000 9.774 175 ALA B C 1
ATOM 4215 O O . ALA B 1 175 ? -1.164 -18.431 -36.079 1.000 9.516 175 ALA B O 1
ATOM 4217 N N . LYS B 1 176 ? -2.684 -16.929 -35.280 1.000 10.066 176 LYS B N 1
ATOM 4218 C CA . LYS B 1 176 ? -3.279 -16.595 -36.597 1.000 10.660 176 LYS B CA 1
ATOM 4219 C C . LYS B 1 176 ? -2.172 -16.085 -37.531 1.000 11.074 176 LYS B C 1
ATOM 4220 O O . LYS B 1 176 ? -2.121 -16.532 -38.699 1.000 11.238 176 LYS B O 1
ATOM 4226 N N . ASP B 1 177 ? -1.337 -15.162 -37.049 1.000 11.297 177 ASP B N 1
ATOM 4227 C CA . ASP B 1 177 ? -0.306 -14.514 -37.891 1.000 11.800 177 ASP B CA 1
ATOM 4228 C C . ASP B 1 177 ? 0.820 -15.530 -38.118 1.000 11.574 177 ASP B C 1
ATOM 4229 O O . ASP B 1 177 ? 1.282 -15.615 -39.268 1.000 11.147 177 ASP B O 1
ATOM 4234 N N . LEU B 1 178 ? 1.208 -16.306 -37.095 1.000 11.002 178 LEU B N 1
ATOM 4235 C CA . LEU B 1 178 ? 2.240 -17.371 -37.249 1.000 10.932 178 LEU B CA 1
ATOM 4236 C C . LEU B 1 178 ? 1.766 -18.375 -38.309 1.000 10.406 178 LEU B C 1
ATOM 4237 O O . LEU B 1 178 ? 2.559 -18.702 -39.188 1.000 9.955 178 LEU B O 1
ATOM 4242 N N . ALA B 1 179 ? 0.536 -18.870 -38.188 1.000 10.295 179 ALA B N 1
ATOM 4243 C CA . ALA B 1 179 ? -0.044 -19.916 -39.068 1.000 10.791 179 ALA B CA 1
ATOM 4244 C C . ALA B 1 179 ? -0.117 -19.422 -40.517 1.000 10.603 179 ALA B C 1
ATOM 4245 O O . ALA B 1 179 ? 0.220 -20.195 -41.427 1.000 10.074 179 ALA B O 1
ATOM 4247 N N . GLU B 1 180 ? -0.590 -18.193 -40.699 1.000 10.971 180 GLU B N 1
ATOM 4248 C CA . GLU B 1 180 ? -0.974 -17.655 -42.031 1.000 11.531 180 GLU B CA 1
ATOM 4249 C C . GLU B 1 180 ? 0.274 -17.192 -42.795 1.000 11.529 180 GLU B C 1
ATOM 4250 O O . GLU B 1 180 ? 0.229 -17.184 -44.026 1.000 11.377 180 GLU B O 1
ATOM 4256 N N . ASN B 1 181 ? 1.341 -16.798 -42.088 1.000 11.285 181 ASN B N 1
ATOM 4257 C CA . ASN B 1 181 ? 2.543 -16.205 -42.725 1.000 10.664 181 ASN B CA 1
ATOM 4258 C C . ASN B 1 181 ? 3.574 -17.295 -43.028 1.000 11.013 181 ASN B C 1
ATOM 4259 O O . ASN B 1 181 ? 4.564 -16.990 -43.714 1.000 11.332 181 ASN B O 1
ATOM 4264 N N . ASN B 1 182 ? 3.363 -18.523 -42.566 1.000 11.102 182 ASN B N 1
ATOM 4265 C CA . ASN B 1 182 ? 4.401 -19.582 -42.663 1.000 11.793 182 ASN B CA 1
ATOM 4266 C C . ASN B 1 182 ? 3.736 -20.820 -43.248 1.000 12.593 182 ASN B C 1
ATOM 4267 O O . ASN B 1 182 ? 2.958 -21.450 -42.537 1.000 12.566 182 ASN B O 1
ATOM 4272 N N . LYS B 1 183 ? 3.993 -21.095 -44.521 1.000 14.178 183 LYS B N 1
ATOM 4273 C CA . LYS B 1 183 ? 3.407 -22.230 -45.280 1.000 15.596 183 LYS B CA 1
ATOM 4274 C C . LYS B 1 183 ? 3.660 -23.535 -44.522 1.000 14.394 183 LYS B C 1
ATOM 4275 O O . LYS B 1 183 ? 4.806 -23.774 -44.141 1.000 14.234 183 LYS B O 1
ATOM 4281 N N . GLY B 1 184 ? 2.614 -24.319 -44.259 1.000 13.660 184 GLY B N 1
ATOM 4282 C CA . GLY B 1 184 ? 2.742 -25.641 -43.608 1.000 12.696 184 GLY B CA 1
ATOM 4283 C C . GLY B 1 184 ? 2.891 -25.538 -42.091 1.000 12.188 184 GLY B C 1
ATOM 4284 O O . GLY B 1 184 ? 2.958 -26.600 -41.436 1.000 11.949 184 GLY B O 1
ATOM 4285 N N . ALA B 1 185 ? 2.926 -24.326 -41.523 1.000 10.883 185 ALA B N 1
ATOM 4286 C CA . ALA B 1 185 ? 3.078 -24.135 -40.059 1.000 10.402 185 ALA B CA 1
ATOM 4287 C C . ALA B 1 185 ? 1.873 -24.725 -39.306 1.000 9.601 185 ALA B C 1
ATOM 4288 O O . ALA B 1 185 ? 0.707 -24.456 -39.676 1.000 9.136 185 ALA B O 1
ATOM 4290 N N . ARG B 1 186 ? 2.161 -25.479 -38.251 1.000 9.004 186 ARG B N 1
ATOM 4291 C CA . ARG B 1 186 ? 1.157 -25.944 -37.266 1.000 8.748 186 ARG B CA 1
ATOM 4292 C C . ARG B 1 186 ? 1.578 -25.411 -35.901 1.000 8.657 186 ARG B C 1
ATOM 4293 O O . ARG B 1 186 ? 2.729 -25.676 -35.451 1.000 8.635 186 ARG B O 1
ATOM 4301 N N . VAL B 1 187 ? 0.687 -24.633 -35.300 1.000 8.594 187 VAL B N 1
ATOM 4302 C CA . VAL B 1 187 ? 0.950 -23.892 -34.038 1.000 8.452 187 VAL B CA 1
ATOM 4303 C C . VAL B 1 187 ? 0.230 -24.623 -32.915 1.000 8.194 187 VAL B C 1
ATOM 4304 O O . VAL B 1 187 ? -0.986 -24.748 -32.990 1.000 7.904 187 VAL B O 1
ATOM 4308 N N . LEU B 1 188 ? 0.977 -25.055 -31.907 1.000 8.242 188 LEU B N 1
ATOM 4309 C CA . LEU B 1 188 ? 0.406 -25.518 -30.622 1.000 8.222 188 LEU B CA 1
ATOM 4310 C C . LEU B 1 188 ? 0.197 -24.280 -29.745 1.000 8.283 188 LEU B C 1
ATOM 4311 O O . LEU B 1 188 ? 1.179 -23.610 -29.394 1.000 8.062 188 LEU B O 1
ATOM 4316 N N . VAL B 1 189 ? -1.059 -23.995 -29.426 1.000 8.616 189 VAL B N 1
ATOM 4317 C CA . VAL B 1 189 ? -1.471 -22.890 -28.527 1.000 8.637 189 VAL B CA 1
ATOM 4318 C C . VAL B 1 189 ? -1.877 -23.540 -27.213 1.000 8.966 189 VAL B C 1
ATOM 4319 O O . VAL B 1 189 ? -2.673 -24.472 -27.263 1.000 9.430 189 VAL B O 1
ATOM 4323 N N . VAL B 1 190 ? -1.324 -23.065 -26.103 1.000 9.245 190 VAL B N 1
ATOM 4324 C CA . VAL B 1 190 ? -1.631 -23.575 -24.741 1.000 9.873 190 VAL B CA 1
ATOM 4325 C C . VAL B 1 190 ? -1.901 -22.362 -23.869 1.000 10.148 190 VAL B C 1
ATOM 4326 O O . VAL B 1 190 ? -1.054 -21.456 -23.869 1.000 10.288 190 VAL B O 1
ATOM 4330 N N . CYS B 1 191 ? -3.060 -22.351 -23.217 1.000 10.489 191 CYS B N 1
ATOM 4331 C CA . CYS B 1 191 ? -3.431 -21.401 -22.141 1.000 11.279 191 CYS B CA 1
ATOM 4332 C C . CYS B 1 191 ? -3.588 -22.215 -20.858 1.000 11.081 191 CYS B C 1
ATOM 4333 O O . CYS B 1 191 ? -4.208 -23.302 -20.923 1.000 12.168 191 CYS B O 1
ATOM 4336 N N . ALA B 1 192 ? -2.993 -21.767 -19.764 1.000 10.301 192 ALA B N 1
ATOM 4337 C CA . ALA B 1 192 ? -3.049 -22.481 -18.472 1.000 10.526 192 ALA B CA 1
ATOM 4338 C C . ALA B 1 192 ? -3.015 -21.474 -17.325 1.000 10.644 192 ALA B C 1
ATOM 4339 O O . ALA B 1 192 ? -2.208 -20.528 -17.382 1.000 10.569 192 ALA B O 1
ATOM 4341 N N . GLU B 1 193 ? -3.843 -21.699 -16.310 1.000 10.879 193 GLU B N 1
ATOM 4342 C CA . GLU B 1 193 ? -3.863 -20.845 -15.102 1.000 11.504 193 GLU B CA 1
ATOM 4343 C C . GLU B 1 193 ? -3.933 -21.739 -13.863 1.000 11.567 193 GLU B C 1
ATOM 4344 O O . GLU B 1 193 ? -4.454 -22.862 -13.935 1.000 11.744 193 GLU B O 1
ATOM 4350 N N . ASN B 1 194 ? -3.422 -21.211 -12.758 1.000 11.568 194 ASN B N 1
ATOM 4351 C CA . ASN B 1 194 ? -3.243 -21.938 -11.484 1.000 11.403 194 ASN B CA 1
ATOM 4352 C C . ASN B 1 194 ? -3.356 -20.881 -10.382 1.000 11.169 194 ASN B C 1
ATOM 4353 O O . ASN B 1 194 ? -2.514 -19.962 -10.384 1.000 11.356 194 ASN B O 1
ATOM 4358 N N . THR B 1 195 ? -4.361 -20.994 -9.501 1.000 10.822 195 THR B N 1
ATOM 4359 C CA . THR B 1 195 ? -4.697 -19.965 -8.464 1.000 10.835 195 THR B CA 1
ATOM 4360 C C . THR B 1 195 ? -3.611 -19.871 -7.377 1.000 11.093 195 THR B C 1
ATOM 4361 O O . THR B 1 195 ? -3.757 -19.033 -6.484 1.000 11.154 195 THR B O 1
ATOM 4365 N N . ALA B 1 196 ? -2.557 -20.687 -7.431 1.000 11.438 196 ALA B N 1
ATOM 4366 C CA . ALA B 1 196 ? -1.353 -20.486 -6.590 1.000 12.474 196 ALA B CA 1
ATOM 4367 C C . ALA B 1 196 ? -0.830 -19.044 -6.748 1.000 13.073 196 ALA B C 1
ATOM 4368 O O . ALA B 1 196 ? -0.199 -18.553 -5.789 1.000 13.380 196 ALA B O 1
ATOM 4370 N N . MET B 1 197 ? -1.089 -18.379 -7.883 1.000 13.242 197 MET B N 1
ATOM 4371 C CA . MET B 1 197 ? -0.598 -16.991 -8.136 1.000 13.863 197 MET B CA 1
ATOM 4372 C C . MET B 1 197 ? -1.539 -15.948 -7.514 1.000 13.090 197 MET B C 1
ATOM 4373 O O . MET B 1 197 ? -1.064 -14.856 -7.199 1.000 12.737 197 MET B O 1
ATOM 4378 N N . THR B 1 198 ? -2.821 -16.268 -7.350 1.000 12.511 198 THR B N 1
ATOM 4379 C CA . THR B 1 198 ? -3.878 -15.275 -7.025 1.000 12.528 198 THR B CA 1
ATOM 4380 C C . THR B 1 198 ? -4.501 -15.507 -5.649 1.000 12.166 198 THR B C 1
ATOM 4381 O O . THR B 1 198 ? -5.124 -14.564 -5.164 1.000 12.543 198 THR B O 1
ATOM 4385 N N . PHE B 1 199 ? -4.376 -16.695 -5.059 1.000 12.181 199 PHE B N 1
ATOM 4386 C CA . PHE B 1 199 ? -4.965 -17.002 -3.729 1.000 12.731 199 PHE B CA 1
ATOM 4387 C C . PHE B 1 199 ? -4.495 -15.973 -2.689 1.000 13.143 199 PHE B C 1
ATOM 4388 O O . PHE B 1 199 ? -3.289 -15.769 -2.494 1.000 13.703 199 PHE B O 1
ATOM 4396 N N . HIS B 1 200 ? -5.447 -15.318 -2.038 1.000 13.674 200 HIS B N 1
ATOM 4397 C CA . HIS B 1 200 ? -5.197 -14.451 -0.867 1.000 14.784 200 HIS B CA 1
ATOM 4398 C C . HIS B 1 200 ? -6.204 -14.806 0.224 1.000 15.543 200 HIS B C 1
ATOM 4399 O O . HIS B 1 200 ? -7.365 -15.071 -0.137 1.000 15.071 200 HIS B O 1
ATOM 4406 N N . GLY B 1 201 ? -5.753 -14.822 1.486 1.000 15.920 201 GLY B N 1
ATOM 4407 C CA . GLY B 1 201 ? -6.634 -14.781 2.671 1.000 16.442 201 GLY B CA 1
ATOM 4408 C C . GLY B 1 201 ? -7.508 -13.529 2.652 1.000 16.467 201 GLY B C 1
ATOM 4409 O O . GLY B 1 201 ? -7.229 -12.591 1.906 1.000 15.409 201 GLY B O 1
ATOM 4410 N N . PRO B 1 202 ? -8.592 -13.480 3.456 1.000 17.193 202 PRO B N 1
ATOM 4411 C CA . PRO B 1 202 ? -9.471 -12.320 3.493 1.000 18.403 202 PRO B CA 1
ATOM 4412 C C . PRO B 1 202 ? -8.933 -11.215 4.410 1.000 20.359 202 PRO B C 1
ATOM 4413 O O . PRO B 1 202 ? -8.153 -11.481 5.301 1.000 20.884 202 PRO B O 1
ATOM 4417 N N . ASN B 1 203 ? -9.352 -9.990 4.116 1.000 23.671 203 ASN B N 1
ATOM 4418 C CA . ASN B 1 203 ? -8.913 -8.746 4.790 1.000 25.742 203 ASN B CA 1
ATOM 4419 C C . ASN B 1 203 ? -9.960 -7.671 4.508 1.000 29.071 203 ASN B C 1
ATOM 4420 O O . ASN B 1 203 ? -10.346 -7.518 3.314 1.000 27.033 203 ASN B O 1
ATOM 4425 N N . GLU B 1 204 ? -10.392 -6.973 5.567 1.000 34.668 204 GLU B N 1
ATOM 4426 C CA . GLU B 1 204 ? -11.469 -5.939 5.539 1.000 39.212 204 GLU B CA 1
ATOM 4427 C C . GLU B 1 204 ? -11.117 -4.846 4.512 1.000 36.481 204 GLU B C 1
ATOM 4428 O O . GLU B 1 204 ? -12.043 -4.320 3.887 1.000 38.543 204 GLU B O 1
ATOM 4434 N N . ASN B 1 205 ? -9.829 -4.534 4.334 1.000 34.523 205 ASN B N 1
ATOM 4435 C CA . ASN B 1 205 ? -9.352 -3.392 3.505 1.000 36.055 205 ASN B CA 1
ATOM 4436 C C . ASN B 1 205 ? -9.332 -3.752 2.014 1.000 35.332 205 ASN B C 1
ATOM 4437 O O . ASN B 1 205 ? -9.293 -2.813 1.200 1.000 33.338 205 ASN B O 1
ATOM 4442 N N . HIS B 1 206 ? -9.317 -5.043 1.666 1.000 33.638 206 HIS B N 1
ATOM 4443 C CA . HIS B 1 206 ? -9.140 -5.506 0.263 1.000 33.276 206 HIS B CA 1
ATOM 4444 C C . HIS B 1 206 ? -10.228 -6.526 -0.078 1.000 30.755 206 HIS B C 1
ATOM 4445 O O . HIS B 1 206 ? -9.909 -7.723 -0.180 1.000 30.107 206 HIS B O 1
ATOM 4452 N N . LEU B 1 207 ? -11.460 -6.044 -0.262 1.000 28.510 207 LEU B N 1
ATOM 4453 C CA . LEU B 1 207 ? -12.664 -6.872 -0.544 1.000 28.711 207 LEU B CA 1
ATOM 4454 C C . LEU B 1 207 ? -12.631 -7.395 -1.989 1.000 28.395 207 LEU B C 1
ATOM 4455 O O . LEU B 1 207 ? -13.370 -8.353 -2.267 1.000 27.754 207 LEU B O 1
ATOM 4460 N N . ASP B 1 208 ? -11.815 -6.799 -2.873 1.000 29.720 208 ASP B N 1
ATOM 4461 C CA . ASP B 1 208 ? -11.599 -7.261 -4.277 1.000 28.075 208 ASP B CA 1
ATOM 4462 C C . ASP B 1 208 ? -11.197 -8.740 -4.255 1.000 26.354 208 ASP B C 1
ATOM 4463 O O . ASP B 1 208 ? -11.602 -9.492 -5.164 1.000 24.958 208 ASP B O 1
ATOM 4468 N N . VAL B 1 209 ? -10.437 -9.124 -3.227 1.000 25.376 209 VAL B N 1
ATOM 4469 C CA . VAL B 1 209 ? -9.954 -10.515 -2.971 1.000 24.632 209 VAL B CA 1
ATOM 4470 C C . VAL B 1 209 ? -11.146 -11.474 -2.921 1.000 24.612 209 VAL B C 1
ATOM 4471 O O . VAL B 1 209 ? -11.039 -12.557 -3.547 1.000 25.238 209 VAL B O 1
ATOM 4475 N N . LEU B 1 210 ? -12.223 -11.099 -2.221 1.000 22.158 210 LEU B N 1
ATOM 4476 C CA . LEU B 1 210 ? -13.450 -11.927 -2.092 1.000 21.961 210 LEU B CA 1
ATOM 4477 C C . LEU B 1 210 ? -14.062 -12.167 -3.481 1.000 21.091 210 LEU B C 1
ATOM 4478 O O . LEU B 1 210 ? -14.565 -13.279 -3.728 1.000 19.943 210 LEU B O 1
ATOM 4483 N N . VAL B 1 211 ? -14.037 -11.163 -4.356 1.000 20.824 211 VAL B N 1
ATOM 4484 C CA . VAL B 1 211 ? -14.578 -11.287 -5.742 1.000 21.189 211 VAL B CA 1
ATOM 4485 C C . VAL B 1 211 ? -13.696 -12.284 -6.506 1.000 20.157 211 VAL B C 1
ATOM 4486 O O . VAL B 1 211 ? -14.251 -13.181 -7.170 1.000 20.404 211 VAL B O 1
ATOM 4490 N N . GLY B 1 212 ? -12.374 -12.167 -6.370 1.000 18.767 212 GLY B N 1
ATOM 4491 C CA . GLY B 1 212 ? -11.419 -13.126 -6.959 1.000 17.641 212 GLY B CA 1
ATOM 4492 C C . GLY B 1 212 ? -11.629 -14.542 -6.443 1.000 15.849 212 GLY B C 1
ATOM 4493 O O . GLY B 1 212 ? -11.764 -15.441 -7.256 1.000 15.550 212 GLY B O 1
ATOM 4494 N N . GLN B 1 213 ? -11.719 -14.725 -5.129 1.000 15.602 213 GLN B N 1
ATOM 4495 C CA . GLN B 1 213 ? -11.785 -16.072 -4.490 1.000 15.450 213 GLN B CA 1
ATOM 4496 C C . GLN B 1 213 ? -13.116 -16.769 -4.775 1.000 14.711 213 GLN B C 1
ATOM 4497 O O . GLN B 1 213 ? -13.200 -17.960 -4.502 1.000 14.696 213 GLN B O 1
ATOM 4503 N N . ALA B 1 214 ? -14.117 -16.036 -5.254 1.000 14.767 214 ALA B N 1
ATOM 4504 C CA . ALA B 1 214 ? -15.443 -16.563 -5.643 1.000 15.010 214 ALA B CA 1
ATOM 4505 C C . ALA B 1 214 ? -15.378 -17.188 -7.044 1.000 15.223 214 ALA B C 1
ATOM 4506 O O . ALA B 1 214 ? -16.321 -17.959 -7.367 1.000 15.844 214 ALA B O 1
ATOM 4508 N N . MET B 1 215 ? -14.357 -16.854 -7.851 1.000 14.279 215 MET B N 1
ATOM 4509 C CA . MET B 1 215 ? -14.350 -17.189 -9.302 1.000 14.410 215 MET B CA 1
ATOM 4510 C C . MET B 1 215 ? -13.042 -17.862 -9.760 1.000 14.031 215 MET B C 1
ATOM 4511 O O . MET B 1 215 ? -13.155 -18.787 -10.589 1.000 13.794 215 MET B O 1
ATOM 4516 N N . PHE B 1 216 ? -11.853 -17.433 -9.319 1.000 13.773 216 PHE B N 1
ATOM 4517 C CA . PHE B 1 216 ? -10.572 -17.877 -9.949 1.000 14.161 216 PHE B CA 1
ATOM 4518 C C . PHE B 1 216 ? -10.391 -19.385 -9.747 1.000 13.166 216 PHE B C 1
ATOM 4519 O O . PHE B 1 216 ? -10.694 -19.878 -8.666 1.000 13.517 216 PHE B O 1
ATOM 4527 N N . SER B 1 217 ? -9.935 -20.095 -10.776 1.000 12.692 217 SER B N 1
ATOM 4528 C CA . SER B 1 217 ? -9.821 -21.578 -10.777 1.000 12.182 217 SER B CA 1
ATOM 4529 C C . SER B 1 217 ? -8.707 -22.037 -11.720 1.000 12.010 217 SER B C 1
ATOM 4530 O O . SER B 1 217 ? -8.163 -21.199 -12.475 1.000 11.588 217 SER B O 1
ATOM 4533 N N . ASP B 1 218 ? -8.391 -23.331 -11.667 1.000 11.871 218 ASP B N 1
ATOM 4534 C CA . ASP B 1 218 ? -7.251 -23.948 -12.391 1.000 11.587 218 ASP B CA 1
ATOM 4535 C C . ASP B 1 218 ? -7.766 -24.620 -13.658 1.000 11.161 218 ASP B C 1
ATOM 4536 O O . ASP B 1 218 ? -8.808 -25.299 -13.606 1.000 11.460 218 ASP B O 1
ATOM 4541 N N . GLY B 1 219 ? -7.017 -24.467 -14.741 1.000 10.541 219 GLY B N 1
ATOM 4542 C CA . GLY B 1 219 ? -7.378 -25.036 -16.043 1.000 10.030 219 GLY B CA 1
ATOM 4543 C C . GLY B 1 219 ? -6.312 -24.773 -17.076 1.000 9.659 219 GLY B C 1
ATOM 4544 O O . GLY B 1 219 ? -5.570 -23.766 -16.954 1.000 9.242 219 GLY B O 1
ATOM 4545 N N . ALA B 1 220 ? -6.230 -25.686 -18.037 1.000 9.307 220 ALA B N 1
ATOM 4546 C CA . ALA B 1 220 ? -5.401 -25.560 -19.239 1.000 9.004 220 ALA B CA 1
ATOM 4547 C C . ALA B 1 220 ? -6.241 -25.962 -20.448 1.000 8.998 220 ALA B C 1
ATOM 4548 O O . ALA B 1 220 ? -7.078 -26.863 -20.355 1.000 9.311 220 ALA B O 1
ATOM 4550 N N . ALA B 1 221 ? -6.077 -25.224 -21.528 1.000 8.783 221 ALA B N 1
ATOM 4551 C CA . ALA B 1 221 ? -6.700 -25.522 -22.823 1.000 8.684 221 ALA B CA 1
ATOM 4552 C C . ALA B 1 221 ? -5.597 -25.415 -23.865 1.000 8.546 221 ALA B C 1
ATOM 4553 O O . ALA B 1 221 ? -4.625 -24.673 -23.647 1.000 8.661 221 ALA B O 1
ATOM 4555 N N . ALA B 1 222 ? -5.713 -26.194 -24.923 1.000 8.487 222 ALA B N 1
ATOM 4556 C CA . ALA B 1 222 ? -4.714 -26.243 -26.000 1.000 8.429 222 ALA B CA 1
ATOM 4557 C C . ALA B 1 222 ? -5.460 -26.265 -27.321 1.000 8.677 222 ALA B C 1
ATOM 4558 O O . ALA B 1 222 ? -6.580 -26.787 -27.312 1.000 8.780 222 ALA B O 1
ATOM 4560 N N . LEU B 1 223 ? -4.879 -25.712 -28.391 1.000 8.791 223 LEU B N 1
ATOM 4561 C CA . LEU B 1 223 ? -5.418 -25.898 -29.757 1.000 9.052 223 LEU B CA 1
ATOM 4562 C C . LEU B 1 223 ? -4.266 -26.246 -30.689 1.000 9.485 223 LEU B C 1
ATOM 4563 O O . LEU B 1 223 ? -3.107 -26.023 -30.315 1.000 9.856 223 LEU B O 1
ATOM 4568 N N . ILE B 1 224 ? -4.598 -26.784 -31.855 1.000 9.447 224 ILE B N 1
ATOM 4569 C CA . ILE B 1 224 ? -3.681 -26.834 -33.021 1.000 9.580 224 ILE B CA 1
ATOM 4570 C C . ILE B 1 224 ? -4.305 -25.873 -34.032 1.000 9.982 224 ILE B C 1
ATOM 4571 O O . ILE B 1 224 ? -5.510 -26.021 -34.323 1.000 9.329 224 ILE B O 1
ATOM 4576 N N . ILE B 1 225 ? -3.529 -24.870 -34.447 1.000 10.542 225 ILE B N 1
ATOM 4577 C CA . ILE B 1 225 ? -3.913 -23.873 -35.477 1.000 10.597 225 ILE B CA 1
ATOM 4578 C C . ILE B 1 225 ? -3.058 -24.147 -36.711 1.000 11.029 225 ILE B C 1
ATOM 4579 O O . ILE B 1 225 ? -1.836 -24.338 -36.569 1.000 11.134 225 ILE B O 1
ATOM 4584 N N . GLY B 1 226 ? -3.682 -24.130 -37.884 1.000 11.654 226 GLY B N 1
ATOM 4585 C CA . GLY B 1 226 ? -2.976 -24.188 -39.168 1.000 12.188 226 GLY B CA 1
ATOM 4586 C C . GLY B 1 226 ? -3.825 -23.594 -40.260 1.000 12.831 226 GLY B C 1
ATOM 4587 O O . GLY B 1 226 ? -5.063 -23.700 -40.183 1.000 12.775 226 GLY B O 1
ATOM 4588 N N . ALA B 1 227 ? -3.189 -22.983 -41.251 1.000 13.967 227 ALA B N 1
ATOM 4589 C CA . ALA B 1 227 ? -3.858 -22.634 -42.520 1.000 15.005 227 ALA B CA 1
ATOM 4590 C C . ALA B 1 227 ? -3.694 -23.827 -43.469 1.000 16.543 227 ALA B C 1
ATOM 4591 O O . ALA B 1 227 ? -2.820 -24.684 -43.187 1.000 15.454 227 ALA B O 1
ATOM 4593 N N . ASN B 1 228 ? -4.550 -23.916 -44.498 1.000 19.186 228 ASN B N 1
ATOM 4594 C CA . ASN B 1 228 ? -4.447 -24.903 -45.606 1.000 20.976 228 ASN B CA 1
ATOM 4595 C C . ASN B 1 228 ? -4.454 -26.312 -45.033 1.000 20.284 228 ASN B C 1
ATOM 4596 O O . ASN B 1 228 ? -3.502 -27.060 -45.221 1.000 19.794 228 ASN B O 1
ATOM 4601 N N . PRO B 1 229 ? -5.534 -26.707 -44.326 1.000 20.263 229 PRO B N 1
ATOM 4602 C CA . PRO B 1 229 ? -5.622 -28.041 -43.743 1.000 21.163 229 PRO B CA 1
ATOM 4603 C C . PRO B 1 229 ? -5.552 -29.118 -44.833 1.000 22.052 229 PRO B C 1
ATOM 4604 O O . PRO B 1 229 ? -6.174 -28.940 -45.850 1.000 22.591 229 PRO B O 1
ATOM 4608 N N . ASN B 1 230 ? -4.786 -30.183 -44.585 1.000 25.499 230 ASN B N 1
ATOM 4609 C CA . ASN B 1 230 ? -4.705 -31.400 -45.442 1.000 27.934 230 ASN B CA 1
ATOM 4610 C C . ASN B 1 230 ? -5.946 -32.258 -45.170 1.000 28.005 230 ASN B C 1
ATOM 4611 O O . ASN B 1 230 ? -5.934 -33.037 -44.207 1.000 25.325 230 ASN B O 1
ATOM 4616 N N . LEU B 1 231 ? -6.990 -32.061 -45.979 1.000 30.714 231 LEU B N 1
ATOM 4617 C CA . LEU B 1 231 ? -8.286 -32.787 -45.887 1.000 32.330 231 LEU B CA 1
ATOM 4618 C C . LEU B 1 231 ? -8.076 -34.171 -46.480 1.000 33.412 231 LEU B C 1
ATOM 4619 O O . LEU B 1 231 ? -7.310 -34.314 -47.426 1.000 32.910 231 LEU B O 1
ATOM 4624 N N . PRO B 1 232 ? -8.732 -35.226 -45.949 1.000 35.620 232 PRO B N 1
ATOM 4625 C CA . PRO B 1 232 ? -9.608 -35.119 -44.783 1.000 33.893 232 PRO B CA 1
ATOM 4626 C C . PRO B 1 232 ? -8.960 -35.611 -43.481 1.000 32.840 232 PRO B C 1
ATOM 4627 O O . PRO B 1 232 ? -9.668 -35.766 -42.495 1.000 32.071 232 PRO B O 1
ATOM 4631 N N . GLU B 1 233 ? -7.650 -35.869 -43.494 1.000 31.759 233 GLU B N 1
ATOM 4632 C CA . GLU B 1 233 ? -6.942 -36.393 -42.292 1.000 32.606 233 GLU B CA 1
ATOM 4633 C C . GLU B 1 233 ? -6.787 -35.280 -41.242 1.000 28.402 233 GLU B C 1
ATOM 4634 O O . GLU B 1 233 ? -6.769 -35.614 -40.060 1.000 29.830 233 GLU B O 1
ATOM 4640 N N . GLU B 1 234 ? -6.683 -34.011 -41.644 1.000 23.661 234 GLU B N 1
ATOM 4641 C CA . GLU B 1 234 ? -6.900 -32.855 -40.732 1.000 21.663 234 GLU B CA 1
ATOM 4642 C C . GLU B 1 234 ? -8.362 -32.429 -40.853 1.000 20.837 234 GLU B C 1
ATOM 4643 O O . GLU B 1 234 ? -8.923 -32.544 -41.961 1.000 20.875 234 GLU B O 1
ATOM 4649 N N . ARG B 1 235 ? -8.946 -31.939 -39.763 1.000 21.114 235 ARG B N 1
ATOM 4650 C CA . ARG B 1 235 ? -10.401 -31.656 -39.663 1.000 21.838 235 ARG B CA 1
ATOM 4651 C C . ARG B 1 235 ? -10.577 -30.311 -38.959 1.000 19.967 235 ARG B C 1
ATOM 4652 O O . ARG B 1 235 ? -10.448 -30.218 -37.732 1.000 19.058 235 ARG B O 1
ATOM 4660 N N . PRO B 1 236 ? -10.854 -29.216 -39.705 1.000 17.212 236 PRO B N 1
ATOM 4661 C CA . PRO B 1 236 ? -11.081 -27.916 -39.086 1.000 15.858 236 PRO B CA 1
ATOM 4662 C C . PRO B 1 236 ? -12.353 -27.919 -38.233 1.000 14.721 236 PRO B C 1
ATOM 4663 O O . PRO B 1 236 ? -13.303 -28.582 -38.576 1.000 14.570 236 PRO B O 1
ATOM 4667 N N . VAL B 1 237 ? -12.332 -27.150 -37.154 1.000 13.733 237 VAL B N 1
ATOM 4668 C CA . VAL B 1 237 ? -13.472 -27.000 -36.209 1.000 13.221 237 VAL B CA 1
ATOM 4669 C C . VAL B 1 237 ? -14.004 -25.568 -36.312 1.000 13.284 237 VAL B C 1
ATOM 4670 O O . VAL B 1 237 ? -15.232 -25.400 -36.272 1.000 12.608 237 VAL B O 1
ATOM 4674 N N . TYR B 1 238 ? -13.096 -24.590 -36.433 1.000 13.535 238 TYR B N 1
ATOM 4675 C CA . TYR B 1 238 ? -13.415 -23.158 -36.662 1.000 13.397 238 TYR B CA 1
ATOM 4676 C C . TYR B 1 238 ? -12.386 -22.535 -37.612 1.000 14.221 238 TYR B C 1
ATOM 4677 O O . TYR B 1 238 ? -11.233 -22.959 -37.666 1.000 14.685 238 TYR B O 1
ATOM 4686 N N . GLU B 1 239 ? -12.841 -21.575 -38.407 1.000 15.813 239 GLU B N 1
ATOM 4687 C CA . GLU B 1 239 ? -11.973 -20.704 -39.222 1.000 17.376 239 GLU B CA 1
ATOM 4688 C C . GLU B 1 239 ? -11.811 -19.403 -38.443 1.000 17.312 239 GLU B C 1
ATOM 4689 O O . GLU B 1 239 ? -12.821 -18.887 -37.924 1.000 16.298 239 GLU B O 1
ATOM 4695 N N . MET B 1 240 ? -10.571 -18.945 -38.307 1.000 18.218 240 MET B N 1
ATOM 4696 C CA . MET B 1 240 ? -10.248 -17.603 -37.755 1.000 20.132 240 MET B CA 1
ATOM 4697 C C . MET B 1 240 ? -10.246 -16.597 -38.907 1.000 17.748 240 MET B C 1
ATOM 4698 O O . MET B 1 240 ? -9.378 -16.713 -39.779 1.000 17.669 240 MET B O 1
ATOM 4703 N N . VAL B 1 241 ? -11.196 -15.664 -38.921 1.000 15.933 241 VAL B N 1
ATOM 4704 C CA . VAL B 1 241 ? -11.362 -14.687 -40.041 1.000 15.199 241 VAL B CA 1
ATOM 4705 C C . VAL B 1 241 ? -10.579 -13.404 -39.729 1.000 14.177 241 VAL B C 1
ATOM 4706 O O . VAL B 1 241 ? -9.929 -12.856 -40.611 1.000 14.061 241 VAL B O 1
ATOM 4710 N N . ALA B 1 242 ? -10.684 -12.907 -38.507 1.000 14.083 242 ALA B N 1
ATOM 4711 C CA . ALA B 1 242 ? -10.077 -11.624 -38.086 1.000 13.377 242 ALA B CA 1
ATOM 4712 C C . ALA B 1 242 ? -9.796 -11.684 -36.588 1.000 12.915 242 ALA B C 1
ATOM 4713 O O . ALA B 1 242 ? -10.434 -12.501 -35.884 1.000 13.128 242 ALA B O 1
ATOM 4715 N N . ALA B 1 243 ? -8.869 -10.857 -36.125 1.000 12.513 243 ALA B N 1
ATOM 4716 C CA . ALA B 1 243 ? -8.437 -10.801 -34.714 1.000 12.665 243 ALA B CA 1
ATOM 4717 C C . ALA B 1 243 ? -8.075 -9.355 -34.387 1.000 13.024 243 ALA B C 1
ATOM 4718 O O . ALA B 1 243 ? -7.121 -8.847 -35.013 1.000 13.060 243 ALA B O 1
ATOM 4720 N N . HIS B 1 244 ? -8.850 -8.725 -33.500 1.000 12.971 244 HIS B N 1
ATOM 4721 C CA . HIS B 1 244 ? -8.727 -7.299 -33.106 1.000 13.563 244 HIS B CA 1
ATOM 4722 C C . HIS B 1 244 ? -8.354 -7.198 -31.627 1.000 13.524 244 HIS B C 1
ATOM 4723 O O . HIS B 1 244 ? -8.707 -8.106 -30.841 1.000 12.978 244 HIS B O 1
ATOM 4730 N N . GLN B 1 245 ? -7.661 -6.121 -31.268 1.000 13.259 245 GLN B N 1
ATOM 4731 C CA . GLN B 1 245 ? -7.419 -5.732 -29.859 1.000 13.241 245 GLN B CA 1
ATOM 4732 C C . GLN B 1 245 ? -7.761 -4.252 -29.733 1.000 13.931 245 GLN B C 1
ATOM 4733 O O . GLN B 1 245 ? -7.378 -3.473 -30.648 1.000 13.314 245 GLN B O 1
ATOM 4739 N N . THR B 1 246 ? -8.437 -3.870 -28.649 1.000 14.166 246 THR B N 1
ATOM 4740 C CA . THR B 1 246 ? -8.729 -2.446 -28.388 1.000 14.824 246 THR B CA 1
ATOM 4741 C C . THR B 1 246 ? -8.655 -2.133 -26.892 1.000 13.911 246 THR B C 1
ATOM 4742 O O . THR B 1 246 ? -8.915 -3.025 -26.054 1.000 13.500 246 THR B O 1
ATOM 4746 N N . ILE B 1 247 ? -8.279 -0.888 -26.603 1.000 13.174 247 ILE B N 1
ATOM 4747 C CA . ILE B 1 247 ? -8.317 -0.272 -25.250 1.000 13.094 247 ILE B CA 1
ATOM 4748 C C . ILE B 1 247 ? -9.649 0.466 -25.137 1.000 13.290 247 ILE B C 1
ATOM 4749 O O . ILE B 1 247 ? -9.945 1.282 -26.020 1.000 13.059 247 ILE B O 1
ATOM 4754 N N . VAL B 1 248 ? -10.420 0.180 -24.091 1.000 13.888 248 VAL B N 1
ATOM 4755 C CA . VAL B 1 248 ? -11.758 0.803 -23.863 1.000 14.495 248 VAL B CA 1
ATOM 4756 C C . VAL B 1 248 ? -11.538 2.277 -23.535 1.000 14.970 248 VAL B C 1
ATOM 4757 O O . VAL B 1 248 ? -10.682 2.582 -22.710 1.000 14.469 248 VAL B O 1
ATOM 4761 N N . PRO B 1 249 ? -12.275 3.229 -24.158 1.000 16.148 249 PRO B N 1
ATOM 4762 C CA . PRO B 1 249 ? -12.185 4.646 -23.785 1.000 16.940 249 PRO B CA 1
ATOM 4763 C C . PRO B 1 249 ? -12.510 4.896 -22.301 1.000 17.791 249 PRO B C 1
ATOM 4764 O O . PRO B 1 249 ? -13.377 4.233 -21.776 1.000 17.705 249 PRO B O 1
ATOM 4768 N N . GLU B 1 250 ? -11.785 5.813 -21.657 1.000 19.142 250 GLU B N 1
ATOM 4769 C CA . GLU B 1 250 ? -12.072 6.320 -20.287 1.000 20.830 250 GLU B CA 1
ATOM 4770 C C . GLU B 1 250 ? -11.814 5.242 -19.226 1.000 19.346 250 GLU B C 1
ATOM 4771 O O . GLU B 1 250 ? -12.345 5.386 -18.111 1.000 18.303 250 GLU B O 1
ATOM 4777 N N . SER B 1 251 ? -11.036 4.203 -19.535 1.000 18.532 251 SER B N 1
ATOM 4778 C CA . SER B 1 251 ? -10.932 2.997 -18.671 1.000 18.116 251 SER B CA 1
ATOM 4779 C C . SER B 1 251 ? -9.595 2.927 -17.923 1.000 18.590 251 SER B C 1
ATOM 4780 O O . SER B 1 251 ? -9.396 1.937 -17.211 1.000 18.834 251 SER B O 1
ATOM 4783 N N . ASP B 1 252 ? -8.690 3.900 -18.064 1.000 19.493 252 ASP B N 1
ATOM 4784 C CA . ASP B 1 252 ? -7.340 3.759 -17.455 1.000 19.888 252 ASP B CA 1
ATOM 4785 C C . ASP B 1 252 ? -7.482 3.503 -15.953 1.000 19.401 252 ASP B C 1
ATOM 4786 O O . ASP B 1 252 ? -8.174 4.299 -15.294 1.000 19.477 252 ASP B O 1
ATOM 4791 N N . GLY B 1 253 ? -6.829 2.447 -15.449 1.000 18.689 253 GLY B N 1
ATOM 4792 C CA . GLY B 1 253 ? -6.715 2.128 -14.016 1.000 16.951 253 GLY B CA 1
ATOM 4793 C C . GLY B 1 253 ? -7.883 1.293 -13.515 1.000 17.104 253 GLY B C 1
ATOM 4794 O O . GLY B 1 253 ? -7.976 1.108 -12.302 1.000 17.637 253 GLY B O 1
ATOM 4795 N N . ALA B 1 254 ? -8.757 0.807 -14.399 1.000 15.653 254 ALA B N 1
ATOM 4796 C CA . ALA B 1 254 ? -9.994 0.102 -13.992 1.000 15.371 254 ALA B CA 1
ATOM 4797 C C . ALA B 1 254 ? -9.633 -1.271 -13.396 1.000 14.945 254 ALA B C 1
ATOM 4798 O O . ALA B 1 254 ? -10.228 -1.643 -12.390 1.000 14.789 254 ALA B O 1
ATOM 4800 N N . ILE B 1 255 ? -8.707 -2.004 -14.015 1.000 14.820 255 ILE B N 1
ATOM 4801 C CA . ILE B 1 255 ? -8.080 -3.218 -13.420 1.000 14.657 255 ILE B CA 1
ATOM 4802 C C . ILE B 1 255 ? -6.567 -3.007 -13.403 1.000 14.152 255 ILE B C 1
ATOM 4803 O O . ILE B 1 255 ? -5.994 -2.747 -14.468 1.000 14.911 255 ILE B O 1
ATOM 4808 N N . VAL B 1 256 ? -5.960 -3.143 -12.231 1.000 13.708 256 VAL B N 1
ATOM 4809 C CA . VAL B 1 256 ? -4.491 -3.049 -12.021 1.000 13.951 256 VAL B CA 1
ATOM 4810 C C . VAL B 1 256 ? -4.075 -4.270 -11.205 1.000 13.490 256 VAL B C 1
ATOM 4811 O O . VAL B 1 256 ? -4.709 -4.548 -10.179 1.000 13.959 256 VAL B O 1
ATOM 4815 N N . ALA B 1 257 ? -3.074 -5.003 -11.671 1.000 12.986 257 ALA B N 1
ATOM 4816 C CA . ALA B 1 257 ? -2.464 -6.106 -10.900 1.000 12.806 257 ALA B CA 1
ATOM 4817 C C . ALA B 1 257 ? -0.969 -5.830 -10.777 1.000 12.551 257 ALA B C 1
ATOM 4818 O O . ALA B 1 257 ? -0.351 -5.457 -11.783 1.000 12.437 257 ALA B O 1
ATOM 4820 N N . HIS B 1 258 ? -0.439 -5.987 -9.571 1.000 12.564 258 HIS B N 1
ATOM 4821 C CA . HIS B 1 258 ? 1.007 -5.883 -9.284 1.000 13.217 258 HIS B CA 1
ATOM 4822 C C . HIS B 1 258 ? 1.500 -7.288 -8.947 1.000 13.457 258 HIS B C 1
ATOM 4823 O O . HIS B 1 258 ? 0.734 -8.049 -8.330 1.000 13.574 258 HIS B O 1
ATOM 4830 N N . PHE B 1 259 ? 2.709 -7.620 -9.393 1.000 12.941 259 PHE B N 1
ATOM 4831 C CA . PHE B 1 259 ? 3.408 -8.872 -9.051 1.000 13.319 259 PHE B CA 1
ATOM 4832 C C . PHE B 1 259 ? 4.340 -8.588 -7.870 1.000 13.822 259 PHE B C 1
ATOM 4833 O O . PHE B 1 259 ? 5.529 -8.224 -8.052 1.000 13.070 259 PHE B O 1
ATOM 4841 N N . TYR B 1 260 ? 3.775 -8.750 -6.670 1.000 13.668 260 TYR B N 1
ATOM 4842 C CA . TYR B 1 260 ? 4.392 -8.308 -5.398 1.000 14.008 260 TYR B CA 1
ATOM 4843 C C . TYR B 1 260 ? 4.908 -9.526 -4.634 1.000 13.304 260 TYR B C 1
ATOM 4844 O O . TYR B 1 260 ? 4.737 -10.665 -5.081 1.000 12.339 260 TYR B O 1
ATOM 4853 N N . GLU B 1 261 ? 5.534 -9.260 -3.494 1.000 13.567 261 GLU B N 1
ATOM 4854 C CA . GLU B 1 261 ? 6.124 -10.296 -2.606 1.000 14.206 261 GLU B CA 1
ATOM 4855 C C . GLU B 1 261 ? 5.018 -11.181 -2.039 1.000 13.714 261 GLU B C 1
ATOM 4856 O O . GLU B 1 261 ? 5.327 -12.320 -1.701 1.000 12.909 261 GLU B O 1
ATOM 4862 N N . MET B 1 262 ? 3.785 -10.671 -1.981 1.000 14.525 262 MET B N 1
ATOM 4863 C CA . MET B 1 262 ? 2.591 -11.412 -1.469 1.000 15.192 262 MET B CA 1
ATOM 4864 C C . MET B 1 262 ? 1.919 -12.193 -2.611 1.000 15.552 262 MET B C 1
ATOM 4865 O O . MET B 1 262 ? 0.919 -12.889 -2.344 1.000 16.189 262 MET B O 1
ATOM 4870 N N . GLY B 1 263 ? 2.438 -12.102 -3.840 1.000 15.097 263 GLY B N 1
ATOM 4871 C CA . GLY B 1 263 ? 1.798 -12.703 -5.031 1.000 15.827 263 GLY B CA 1
ATOM 4872 C C . GLY B 1 263 ? 1.103 -11.660 -5.886 1.000 16.072 263 GLY B C 1
ATOM 4873 O O . GLY B 1 263 ? 1.415 -10.464 -5.725 1.000 16.221 263 GLY B O 1
ATOM 4874 N N . MET B 1 264 ? 0.186 -12.068 -6.767 1.000 16.833 264 MET B N 1
ATOM 4875 C CA . MET B 1 264 ? -0.522 -11.102 -7.654 1.000 17.318 264 MET B CA 1
ATOM 4876 C C . MET B 1 264 ? -1.577 -10.349 -6.829 1.000 17.912 264 MET B C 1
ATOM 4877 O O . MET B 1 264 ? -2.614 -10.946 -6.472 1.000 18.210 264 MET B O 1
ATOM 4882 N N . SER B 1 265 ? -1.301 -9.083 -6.516 1.000 18.560 265 SER B N 1
ATOM 4883 C CA . SER B 1 265 ? -2.209 -8.168 -5.784 1.000 18.730 265 SER B CA 1
ATOM 4884 C C . SER B 1 265 ? -2.988 -7.367 -6.818 1.000 19.858 265 SER B C 1
ATOM 4885 O O . SER B 1 265 ? -2.331 -6.651 -7.572 1.000 23.699 265 SER B O 1
ATOM 4888 N N . TYR B 1 266 ? -4.314 -7.492 -6.850 1.000 19.471 266 TYR B N 1
ATOM 4889 C CA . TYR B 1 266 ? -5.183 -6.936 -7.918 1.000 20.189 266 TYR B CA 1
ATOM 4890 C C . TYR B 1 266 ? -6.215 -5.998 -7.285 1.000 21.458 266 TYR B C 1
ATOM 4891 O O . TYR B 1 266 ? -6.594 -6.174 -6.112 1.000 21.031 266 TYR B O 1
ATOM 4900 N N . PHE B 1 267 ? -6.605 -4.989 -8.062 1.000 22.849 267 PHE B N 1
ATOM 4901 C CA . PHE B 1 267 ? -7.425 -3.821 -7.650 1.000 25.372 267 PHE B CA 1
ATOM 4902 C C . PHE B 1 267 ? -8.397 -3.516 -8.806 1.000 27.817 267 PHE B C 1
ATOM 4903 O O . PHE B 1 267 ? -7.958 -3.345 -9.973 1.000 26.181 267 PHE B O 1
ATOM 4911 N N . LEU B 1 268 ? -9.698 -3.517 -8.505 1.000 30.617 268 LEU B N 1
ATOM 4912 C CA . LEU B 1 268 ? -10.804 -3.352 -9.490 1.000 32.920 268 LEU B CA 1
ATOM 4913 C C . LEU B 1 268 ? -11.585 -2.090 -9.126 1.000 34.566 268 LEU B C 1
ATOM 4914 O O . LEU B 1 268 ? -11.946 -1.960 -7.946 1.000 37.693 268 LEU B O 1
ATOM 4919 N N . LYS B 1 269 ? -11.856 -1.201 -10.081 1.000 35.079 269 LYS B N 1
ATOM 4920 C CA . LYS B 1 269 ? -12.697 -0.007 -9.797 1.000 35.147 269 LYS B CA 1
ATOM 4921 C C . LYS B 1 269 ? -14.176 -0.428 -9.793 1.000 33.117 269 LYS B C 1
ATOM 4922 O O . LYS B 1 269 ? -14.502 -1.550 -10.240 1.000 29.253 269 LYS B O 1
ATOM 4928 N N . GLU B 1 270 ? -15.040 0.447 -9.280 1.000 33.910 270 GLU B N 1
ATOM 4929 C CA . GLU B 1 270 ? -16.510 0.215 -9.216 1.000 34.442 270 GLU B CA 1
ATOM 4930 C C . GLU B 1 270 ? -17.039 -0.057 -10.638 1.000 29.496 270 GLU B C 1
ATOM 4931 O O . GLU B 1 270 ? -17.886 -0.961 -10.800 1.000 29.531 270 GLU B O 1
ATOM 4937 N N . ASN B 1 271 ? -16.513 0.647 -11.642 1.000 23.433 271 ASN B N 1
ATOM 4938 C CA . ASN B 1 271 ? -17.172 0.792 -12.966 1.000 21.621 271 ASN B CA 1
ATOM 4939 C C . ASN B 1 271 ? -16.569 -0.158 -14.012 1.000 19.138 271 ASN B C 1
ATOM 4940 O O . ASN B 1 271 ? -16.821 0.089 -15.197 1.000 17.889 271 ASN B O 1
ATOM 4945 N N . VAL B 1 272 ? -15.893 -1.242 -13.603 1.000 18.251 272 VAL B N 1
ATOM 4946 C CA . VAL B 1 272 ? -15.267 -2.228 -14.538 1.000 18.133 272 VAL B CA 1
ATOM 4947 C C . VAL B 1 272 ? -16.362 -2.786 -15.457 1.000 17.460 272 VAL B C 1
ATOM 4948 O O . VAL B 1 272 ? -16.180 -2.702 -16.678 1.000 16.755 272 VAL B O 1
ATOM 4952 N N . ILE B 1 273 ? -17.467 -3.281 -14.898 1.000 17.187 273 ILE B N 1
ATOM 4953 C CA . ILE B 1 273 ? -18.580 -3.911 -15.672 1.000 17.244 273 ILE B CA 1
ATOM 4954 C C . ILE B 1 273 ? -19.144 -2.890 -16.667 1.000 16.806 273 ILE B C 1
ATOM 4955 O O . ILE B 1 273 ? -19.155 -3.154 -17.871 1.000 15.853 273 ILE B O 1
ATOM 4960 N N . PRO B 1 274 ? -19.636 -1.700 -16.242 1.000 16.987 274 PRO B N 1
ATOM 4961 C CA . PRO B 1 274 ? -20.173 -0.722 -17.199 1.000 16.719 274 PRO B CA 1
ATOM 4962 C C . PRO B 1 274 ? -19.152 -0.151 -18.210 1.000 15.802 274 PRO B C 1
ATOM 4963 O O . PRO B 1 274 ? -19.550 0.216 -19.308 1.000 14.798 274 PRO B O 1
ATOM 4967 N N . LEU B 1 275 ? -17.867 -0.082 -17.868 1.000 15.623 275 LEU B N 1
ATOM 4968 C CA . LEU B 1 275 ? -16.843 0.366 -18.858 1.000 16.012 275 LEU B CA 1
ATOM 4969 C C . LEU B 1 275 ? -16.781 -0.663 -20.009 1.000 16.275 275 LEU B C 1
ATOM 4970 O O . LEU B 1 275 ? -16.849 -0.256 -21.168 1.000 17.653 275 LEU B O 1
ATOM 4975 N N . PHE B 1 276 ? -16.769 -1.961 -19.723 1.000 16.068 276 PHE B N 1
ATOM 4976 C CA . PHE B 1 276 ? -16.898 -3.013 -20.769 1.000 16.808 276 PHE B CA 1
ATOM 4977 C C . PHE B 1 276 ? -18.263 -2.900 -21.478 1.000 16.787 276 PHE B C 1
ATOM 4978 O O . PHE B 1 276 ? -18.295 -2.833 -22.721 1.000 15.458 276 PHE B O 1
ATOM 4986 N N . GLY B 1 277 ? -19.356 -2.878 -20.708 1.000 17.411 277 GLY B N 1
ATOM 4987 C CA . GLY B 1 277 ? -20.739 -2.929 -21.224 1.000 18.112 277 GLY B CA 1
ATOM 4988 C C . GLY B 1 277 ? -21.066 -1.786 -22.181 1.000 18.914 277 GLY B C 1
ATOM 4989 O O . GLY B 1 277 ? -21.636 -2.053 -23.256 1.000 17.903 277 GLY B O 1
ATOM 4990 N N . ASN B 1 278 ? -20.727 -0.550 -21.820 1.000 19.837 278 ASN B N 1
ATOM 4991 C CA . ASN B 1 278 ? -21.073 0.647 -22.631 1.000 22.447 278 ASN B CA 1
ATOM 4992 C C . ASN B 1 278 ? -20.191 0.711 -23.877 1.000 23.384 278 ASN B C 1
ATOM 4993 O O . ASN B 1 278 ? -20.400 1.644 -24.683 1.000 23.571 278 ASN B O 1
ATOM 4998 N N . ASN B 1 279 ? -19.249 -0.225 -24.034 1.000 24.826 279 ASN B N 1
ATOM 4999 C CA . ASN B 1 279 ? -18.279 -0.178 -25.158 1.000 24.333 279 ASN B CA 1
ATOM 5000 C C . ASN B 1 279 ? -18.328 -1.429 -26.033 1.000 21.989 279 ASN B C 1
ATOM 5001 O O . ASN B 1 279 ? -17.831 -1.334 -27.168 1.000 20.755 279 ASN B O 1
ATOM 5006 N N . ILE B 1 280 ? -18.908 -2.538 -25.562 1.000 20.023 280 ILE B N 1
ATOM 5007 C CA . ILE B 1 280 ? -18.808 -3.840 -26.285 1.000 19.054 280 ILE B CA 1
ATOM 5008 C C . ILE B 1 280 ? -19.503 -3.723 -27.651 1.000 17.913 280 ILE B C 1
ATOM 5009 O O . ILE B 1 280 ? -18.990 -4.286 -28.635 1.000 16.572 280 ILE B O 1
ATOM 5014 N N . GLU B 1 281 ? -20.601 -2.975 -27.738 1.000 18.895 281 GLU B N 1
ATOM 5015 C CA . GLU B 1 281 ? -21.342 -2.844 -29.019 1.000 19.615 281 GLU B CA 1
ATOM 5016 C C . GLU B 1 281 ? -20.432 -2.172 -30.053 1.000 18.268 281 GLU B C 1
ATOM 5017 O O . GLU B 1 281 ? -20.471 -2.607 -31.230 1.000 17.178 281 GLU B O 1
ATOM 5023 N N . ALA B 1 282 ? -19.653 -1.160 -29.657 1.000 17.050 282 ALA B N 1
ATOM 5024 C CA . ALA B 1 282 ? -18.682 -0.498 -30.566 1.000 17.144 282 ALA B CA 1
ATOM 5025 C C . ALA B 1 282 ? -17.663 -1.540 -31.087 1.000 17.606 282 ALA B C 1
ATOM 5026 O O . ALA B 1 282 ? -17.369 -1.535 -32.295 1.000 16.302 282 ALA B O 1
ATOM 5028 N N . CYS B 1 283 ? -17.182 -2.437 -30.216 1.000 18.190 283 CYS B N 1
ATOM 5029 C CA . CYS B 1 283 ? -16.231 -3.529 -30.551 1.000 19.462 283 CYS B CA 1
ATOM 5030 C C . CYS B 1 283 ? -16.844 -4.493 -31.563 1.000 18.758 283 CYS B C 1
ATOM 5031 O O . CYS B 1 283 ? -16.118 -4.936 -32.465 1.000 19.807 283 CYS B O 1
ATOM 5034 N N . MET B 1 284 ? -18.117 -4.838 -31.394 1.000 17.305 284 MET B N 1
ATOM 5035 C CA . MET B 1 284 ? -18.821 -5.761 -32.318 1.000 16.697 284 MET B CA 1
ATOM 5036 C C . MET B 1 284 ? -19.018 -5.081 -33.688 1.000 16.472 284 MET B C 1
ATOM 5037 O O . MET B 1 284 ? -18.789 -5.745 -34.706 1.000 15.476 284 MET B O 1
ATOM 5042 N N . GLU B 1 285 ? -19.361 -3.792 -33.727 1.000 17.905 285 GLU B N 1
ATOM 5043 C CA . GLU B 1 285 ? -19.490 -3.017 -34.996 1.000 19.244 285 GLU B CA 1
ATOM 5044 C C . GLU B 1 285 ? -18.130 -2.965 -35.696 1.000 18.679 285 GLU B C 1
ATOM 5045 O O . GLU B 1 285 ? -18.077 -3.207 -36.902 1.000 18.429 285 GLU B O 1
ATOM 5051 N N . ALA B 1 286 ? -17.063 -2.680 -34.953 1.000 18.760 286 ALA B N 1
ATOM 5052 C CA . ALA B 1 286 ? -15.700 -2.558 -35.515 1.000 19.322 286 ALA B CA 1
ATOM 5053 C C . ALA B 1 286 ? -15.343 -3.866 -36.235 1.000 19.215 286 ALA B C 1
ATOM 5054 O O . ALA B 1 286 ? -14.784 -3.801 -37.344 1.000 19.200 286 ALA B O 1
ATOM 5056 N N . ALA B 1 287 ? -15.700 -5.006 -35.636 1.000 18.387 287 ALA B N 1
ATOM 5057 C CA . ALA B 1 287 ? -15.335 -6.364 -36.106 1.000 18.058 287 ALA B CA 1
ATOM 5058 C C . ALA B 1 287 ? -16.274 -6.877 -37.211 1.000 17.565 287 ALA B C 1
ATOM 5059 O O . ALA B 1 287 ? -15.807 -7.655 -38.046 1.000 16.170 287 ALA B O 1
ATOM 5061 N N . PHE B 1 288 ? -17.552 -6.502 -37.216 1.000 17.760 288 PHE B N 1
ATOM 5062 C CA . PHE B 1 288 ? -18.576 -7.211 -38.025 1.000 19.348 288 PHE B CA 1
ATOM 5063 C C . PHE B 1 288 ? -19.165 -6.335 -39.142 1.000 21.023 288 PHE B C 1
ATOM 5064 O O . PHE B 1 288 ? -19.731 -6.929 -40.074 1.000 21.874 288 PHE B O 1
ATOM 5072 N N . LYS B 1 289 ? -19.055 -5.009 -39.062 1.000 23.591 289 LYS B N 1
ATOM 5073 C CA . LYS B 1 289 ? -19.613 -4.074 -40.077 1.000 27.049 289 LYS B CA 1
ATOM 5074 C C . LYS B 1 289 ? -19.163 -4.491 -41.486 1.000 28.608 289 LYS B C 1
ATOM 5075 O O . LYS B 1 289 ? -20.040 -4.562 -42.396 1.000 27.534 289 LYS B O 1
ATOM 5081 N N . GLU B 1 290 ? -17.866 -4.779 -41.674 1.000 28.470 290 GLU B N 1
ATOM 5082 C CA . GLU B 1 290 ? -17.280 -5.011 -43.025 1.000 29.414 290 GLU B CA 1
ATOM 5083 C C . GLU B 1 290 ? -17.848 -6.308 -43.632 1.000 28.197 290 GLU B C 1
ATOM 5084 O O . GLU B 1 290 ? -17.857 -6.411 -44.868 1.000 28.267 290 GLU B O 1
ATOM 5090 N N . TYR B 1 291 ? -18.336 -7.252 -42.817 1.000 27.454 291 TYR B N 1
ATOM 5091 C CA . TYR B 1 291 ? -19.013 -8.491 -43.300 1.000 25.901 291 TYR B CA 1
ATOM 5092 C C . TYR B 1 291 ? -20.528 -8.298 -43.271 1.000 23.842 291 TYR B C 1
ATOM 5093 O O . TYR B 1 291 ? -21.243 -9.281 -43.510 1.000 23.025 291 TYR B O 1
ATOM 5102 N N . GLY B 1 292 ? -20.979 -7.075 -42.982 1.000 22.111 292 GLY B N 1
ATOM 5103 C CA . GLY B 1 292 ? -22.396 -6.672 -43.067 1.000 22.450 292 GLY B CA 1
ATOM 5104 C C . GLY B 1 292 ? -23.264 -7.327 -42.006 1.000 21.341 292 GLY B C 1
ATOM 5105 O O . GLY B 1 292 ? -24.400 -7.655 -42.330 1.000 22.109 292 GLY B O 1
ATOM 5106 N N . ILE B 1 293 ? -22.755 -7.518 -40.784 1.000 20.910 293 ILE B N 1
ATOM 5107 C CA . ILE B 1 293 ? -23.478 -8.226 -39.678 1.000 20.589 293 ILE B CA 1
ATOM 5108 C C . ILE B 1 293 ? -23.771 -7.219 -38.562 1.000 20.510 293 ILE B C 1
ATOM 5109 O O . ILE B 1 293 ? -22.807 -6.580 -38.108 1.000 20.922 293 ILE B O 1
ATOM 5114 N N . SER B 1 294 ? -25.036 -7.119 -38.130 1.000 19.967 294 SER B N 1
ATOM 5115 C CA . SER B 1 294 ? -25.495 -6.207 -37.041 1.000 21.068 294 SER B CA 1
ATOM 5116 C C . SER B 1 294 ? -26.433 -6.911 -36.047 1.000 19.491 294 SER B C 1
ATOM 5117 O O . SER B 1 294 ? -26.707 -6.305 -34.996 1.000 19.629 294 SER B O 1
ATOM 5120 N N . ASP B 1 295 ? -26.942 -8.102 -36.378 1.000 18.610 295 ASP B N 1
ATOM 5121 C CA . ASP B 1 295 ? -27.793 -8.920 -35.475 1.000 17.075 295 ASP B CA 1
ATOM 5122 C C . ASP B 1 295 ? -26.865 -9.771 -34.610 1.000 15.621 295 ASP B C 1
ATOM 5123 O O . ASP B 1 295 ? -26.367 -10.807 -35.104 1.000 15.357 295 ASP B O 1
ATOM 5128 N N . TRP B 1 296 ? -26.669 -9.367 -33.357 1.000 14.543 296 TRP B N 1
ATOM 5129 C CA . TRP B 1 296 ? -25.704 -10.012 -32.431 1.000 13.804 296 TRP B CA 1
ATOM 5130 C C . TRP B 1 296 ? -26.179 -11.414 -32.042 1.000 13.929 296 TRP B C 1
ATOM 5131 O O . TRP B 1 296 ? -25.320 -12.232 -31.687 1.000 13.805 296 TRP B O 1
ATOM 5142 N N . ASN B 1 297 ? -27.480 -11.704 -32.158 1.000 13.620 297 ASN B N 1
ATOM 5143 C CA . ASN B 1 297 ? -28.032 -13.042 -31.826 1.000 13.759 297 ASN B CA 1
ATOM 5144 C C . ASN B 1 297 ? -27.904 -13.979 -33.027 1.000 12.920 297 ASN B C 1
ATOM 5145 O O . ASN B 1 297 ? -28.251 -15.153 -32.879 1.000 12.526 297 ASN B O 1
ATOM 5150 N N . SER B 1 298 ? -27.427 -13.486 -34.172 1.000 12.846 298 SER B N 1
ATOM 5151 C CA . SER B 1 298 ? -27.170 -14.320 -35.380 1.000 12.381 298 SER B CA 1
ATOM 5152 C C . SER B 1 298 ? -25.841 -15.071 -35.216 1.000 11.871 298 SER B C 1
ATOM 5153 O O . SER B 1 298 ? -25.525 -15.923 -36.084 1.000 11.445 298 SER B O 1
ATOM 5156 N N . LEU B 1 299 ? -25.105 -14.774 -34.139 1.000 11.609 299 LEU B N 1
ATOM 5157 C CA . LEU B 1 299 ? -23.717 -15.248 -33.910 1.000 11.465 299 LEU B CA 1
ATOM 5158 C C . LEU B 1 299 ? -23.695 -16.290 -32.792 1.000 11.133 299 LEU B C 1
ATOM 5159 O O . LEU B 1 299 ? -24.590 -16.234 -31.910 1.000 11.576 299 LEU B O 1
ATOM 5164 N N . PHE B 1 300 ? -22.685 -17.167 -32.810 1.000 10.404 300 PHE B N 1
ATOM 5165 C CA . PHE B 1 300 ? -22.266 -17.995 -31.646 1.000 10.161 300 PHE B CA 1
ATOM 5166 C C . PHE B 1 300 ? -21.149 -17.272 -30.882 1.000 10.212 300 PHE B C 1
ATOM 5167 O O . PHE B 1 300 ? -20.443 -16.446 -31.477 1.000 10.090 300 PHE B O 1
ATOM 5175 N N . TYR B 1 301 ? -20.996 -17.569 -29.592 1.000 10.673 301 TYR B N 1
ATOM 5176 C CA . TYR B 1 301 ? -20.130 -16.787 -28.668 1.000 10.842 301 TYR B CA 1
ATOM 5177 C C . TYR B 1 301 ? -19.261 -17.688 -27.791 1.000 11.285 301 TYR B C 1
ATOM 5178 O O . TYR B 1 301 ? -19.702 -18.759 -27.319 1.000 12.089 301 TYR B O 1
ATOM 5187 N N . SER B 1 302 ? -18.034 -17.215 -27.592 1.000 11.488 302 SER B N 1
ATOM 5188 C CA . SER B 1 302 ? -17.119 -17.545 -26.475 1.000 11.320 302 SER B CA 1
ATOM 5189 C C . SER B 1 302 ? -16.790 -16.227 -25.781 1.000 11.914 302 SER B C 1
ATOM 5190 O O . SER B 1 302 ? -16.019 -15.434 -26.338 1.000 11.894 302 SER B O 1
ATOM 5193 N N . VAL B 1 303 ? -17.479 -15.930 -24.688 1.000 12.267 303 VAL B N 1
ATOM 5194 C CA . VAL B 1 303 ? -17.232 -14.682 -23.919 1.000 12.630 303 VAL B CA 1
ATOM 5195 C C . VAL B 1 303 ? -16.451 -15.093 -22.683 1.000 12.236 303 VAL B C 1
ATOM 5196 O O . VAL B 1 303 ? -16.870 -16.038 -22.013 1.000 11.721 303 VAL B O 1
ATOM 5200 N N . HIS B 1 304 ? -15.336 -14.420 -22.425 1.000 12.425 304 HIS B N 1
ATOM 5201 C CA . HIS B 1 304 ? -14.544 -14.663 -21.201 1.000 12.784 304 HIS B CA 1
ATOM 5202 C C . HIS B 1 304 ? -15.463 -14.551 -19.982 1.000 13.714 304 HIS B C 1
ATOM 5203 O O . HIS B 1 304 ? -16.009 -13.477 -19.725 1.000 13.809 304 HIS B O 1
ATOM 5210 N N . PRO B 1 305 ? -15.686 -15.645 -19.212 1.000 14.290 305 PRO B N 1
ATOM 5211 C CA . PRO B 1 305 ? -16.578 -15.618 -18.056 1.000 15.118 305 PRO B CA 1
ATOM 5212 C C . PRO B 1 305 ? -15.856 -15.132 -16.786 1.000 16.036 305 PRO B C 1
ATOM 5213 O O . PRO B 1 305 ? -15.644 -15.919 -15.872 1.000 15.748 305 PRO B O 1
ATOM 5217 N N . GLY B 1 306 ? -15.494 -13.845 -16.767 1.000 16.963 306 GLY B N 1
ATOM 5218 C CA . GLY B 1 306 ? -14.804 -13.191 -15.640 1.000 18.125 306 GLY B CA 1
ATOM 5219 C C . GLY B 1 306 ? -15.789 -12.882 -14.528 1.000 18.757 306 GLY B C 1
ATOM 5220 O O . GLY B 1 306 ? -15.887 -11.705 -14.139 1.000 18.532 306 GLY B O 1
ATOM 5221 N N . GLY B 1 307 ? -16.506 -13.906 -14.060 1.000 19.493 307 GLY B N 1
ATOM 5222 C CA . GLY B 1 307 ? -17.625 -13.775 -13.111 1.000 20.464 307 GLY B CA 1
ATOM 5223 C C . GLY B 1 307 ? -18.959 -13.602 -13.823 1.000 21.298 307 GLY B C 1
ATOM 5224 O O . GLY B 1 307 ? -18.979 -13.353 -15.044 1.000 21.183 307 GLY B O 1
ATOM 5225 N N . ARG B 1 308 ? -20.047 -13.735 -13.072 1.000 21.856 308 ARG B N 1
ATOM 5226 C CA . ARG B 1 308 ? -21.433 -13.667 -13.595 1.000 23.241 308 ARG B CA 1
ATOM 5227 C C . ARG B 1 308 ? -21.733 -12.259 -14.121 1.000 21.931 308 ARG B C 1
ATOM 5228 O O . ARG B 1 308 ? -22.379 -12.143 -15.172 1.000 22.318 308 ARG B O 1
ATOM 5236 N N . ALA B 1 309 ? -21.334 -11.235 -13.371 1.000 20.400 309 ALA B N 1
ATOM 5237 C CA . ALA B 1 309 ? -21.683 -9.824 -13.636 1.000 19.999 309 ALA B CA 1
ATOM 5238 C C . ALA B 1 309 ? -21.151 -9.394 -15.016 1.000 18.980 309 ALA B C 1
ATOM 5239 O O . ALA B 1 309 ? -21.902 -8.711 -15.756 1.000 19.001 309 ALA B O 1
ATOM 5241 N N . ILE B 1 310 ? -19.931 -9.795 -15.386 1.000 17.760 310 ILE B N 1
ATOM 5242 C CA . ILE B 1 310 ? -19.349 -9.412 -16.710 1.000 17.478 310 ILE B CA 1
ATOM 5243 C C . ILE B 1 310 ? -20.156 -10.056 -17.847 1.000 15.828 310 ILE B C 1
ATOM 5244 O O . ILE B 1 310 ? -20.445 -9.363 -18.837 1.000 15.298 310 ILE B O 1
ATOM 5249 N N . VAL B 1 311 ? -20.539 -11.316 -17.701 1.000 15.445 311 VAL B N 1
ATOM 5250 C CA . VAL B 1 311 ? -21.277 -12.065 -18.759 1.000 16.029 311 VAL B CA 1
ATOM 5251 C C . VAL B 1 311 ? -22.677 -11.461 -18.889 1.000 16.415 311 VAL B C 1
ATOM 5252 O O . VAL B 1 311 ? -23.132 -11.281 -20.027 1.000 17.251 311 VAL B O 1
ATOM 5256 N N . ASP B 1 312 ? -23.312 -11.144 -17.757 1.000 16.790 312 ASP B N 1
ATOM 5257 C CA . ASP B 1 312 ? -24.678 -10.563 -17.707 1.000 18.166 312 ASP B CA 1
ATOM 5258 C C . ASP B 1 312 ? -24.658 -9.160 -18.346 1.000 17.807 312 ASP B C 1
ATOM 5259 O O . ASP B 1 312 ? -25.589 -8.847 -19.107 1.000 17.783 312 ASP B O 1
ATOM 5264 N N . GLY B 1 313 ? -23.645 -8.341 -18.063 1.000 17.833 313 GLY B N 1
ATOM 5265 C CA . GLY B 1 313 ? -23.548 -6.966 -18.593 1.000 18.596 313 GLY B CA 1
ATOM 5266 C C . GLY B 1 313 ? -23.395 -6.952 -20.108 1.000 19.328 313 GLY B C 1
ATOM 5267 O O . GLY B 1 313 ? -24.062 -6.140 -20.769 1.000 19.817 313 GLY B O 1
ATOM 5268 N N . ILE B 1 314 ? -22.539 -7.824 -20.643 1.000 19.765 314 ILE B N 1
ATOM 5269 C CA . ILE B 1 314 ? -22.281 -7.952 -22.106 1.000 20.153 314 ILE B CA 1
ATOM 5270 C C . ILE B 1 314 ? -23.545 -8.484 -22.783 1.000 20.256 314 ILE B C 1
ATOM 5271 O O . ILE B 1 314 ? -23.874 -7.989 -23.883 1.000 19.021 314 ILE B O 1
ATOM 5276 N N . ALA B 1 315 ? -24.206 -9.457 -22.148 1.000 20.017 315 ALA B N 1
ATOM 5277 C CA . ALA B 1 315 ? -25.499 -10.024 -22.598 1.000 21.993 315 ALA B CA 1
ATOM 5278 C C . ALA B 1 315 ? -26.555 -8.918 -22.731 1.000 22.354 315 ALA B C 1
ATOM 5279 O O . ALA B 1 315 ? -27.218 -8.860 -23.790 1.000 22.316 315 ALA B O 1
ATOM 5281 N N . GLU B 1 316 ? -26.746 -8.130 -21.668 1.000 22.915 316 GLU B N 1
ATOM 5282 C CA . GLU B 1 316 ? -27.699 -6.987 -21.614 1.000 23.598 316 GLU B CA 1
ATOM 5283 C C . GLU B 1 316 ? -27.370 -6.015 -22.754 1.000 22.218 316 GLU B C 1
ATOM 5284 O O . GLU B 1 316 ? -28.298 -5.653 -23.496 1.000 22.232 316 GLU B O 1
ATOM 5290 N N . LYS B 1 317 ? -26.104 -5.629 -22.916 1.000 20.555 317 LYS B N 1
ATOM 5291 C CA . LYS B 1 317 ? -25.717 -4.557 -23.873 1.000 20.626 317 LYS B CA 1
ATOM 5292 C C . LYS B 1 317 ? -25.806 -5.023 -25.330 1.000 19.158 317 LYS B C 1
ATOM 5293 O O . LYS B 1 317 ? -26.125 -4.175 -26.168 1.000 19.258 317 LYS B O 1
ATOM 5299 N N . LEU B 1 318 ? -25.546 -6.301 -25.630 1.000 19.137 318 LEU B N 1
ATOM 5300 C CA . LEU B 1 318 ? -25.666 -6.843 -27.015 1.000 18.666 318 LEU B CA 1
ATOM 5301 C C . LEU B 1 318 ? -27.064 -7.423 -27.259 1.000 18.361 318 LEU B C 1
ATOM 5302 O O . LEU B 1 318 ? -27.359 -7.789 -28.423 1.000 18.079 318 LEU B O 1
ATOM 5307 N N . GLY B 1 319 ? -27.869 -7.549 -26.204 1.000 17.550 319 GLY B N 1
ATOM 5308 C CA . GLY B 1 319 ? -29.183 -8.217 -26.254 1.000 17.214 319 GLY B CA 1
ATOM 5309 C C . GLY B 1 319 ? -29.057 -9.709 -26.510 1.000 16.883 319 GLY B C 1
ATOM 5310 O O . GLY B 1 319 ? -29.984 -10.274 -27.148 1.000 16.687 319 GLY B O 1
ATOM 5311 N N . LEU B 1 320 ? -28.002 -10.354 -25.991 1.000 16.331 320 LEU B N 1
ATOM 5312 C CA . LEU B 1 320 ? -27.758 -11.799 -26.261 1.000 16.991 320 LEU B CA 1
ATOM 5313 C C . LEU B 1 320 ? -28.809 -12.641 -25.543 1.000 17.152 320 LEU B C 1
ATOM 5314 O O . LEU B 1 320 ? -29.108 -12.369 -24.369 1.000 17.474 320 LEU B O 1
ATOM 5319 N N . ASP B 1 321 ? -29.341 -13.629 -26.259 1.000 18.211 321 ASP B N 1
ATOM 5320 C CA . ASP B 1 321 ? -30.351 -14.587 -25.753 1.000 17.762 321 ASP B CA 1
ATOM 5321 C C . ASP B 1 321 ? -29.651 -15.729 -25.013 1.000 17.395 321 ASP B C 1
ATOM 5322 O O . ASP B 1 321 ? -28.414 -15.850 -25.082 1.000 15.776 321 ASP B O 1
ATOM 5327 N N . GLU B 1 322 ? -30.450 -16.523 -24.311 1.000 18.747 322 GLU B N 1
ATOM 5328 C CA . GLU B 1 322 ? -30.010 -17.637 -23.439 1.000 20.294 322 GLU B CA 1
ATOM 5329 C C . GLU B 1 322 ? -29.195 -18.641 -24.270 1.000 18.488 322 GLU B C 1
ATOM 5330 O O . GLU B 1 322 ? -28.147 -19.097 -23.789 1.000 15.502 322 GLU B O 1
ATOM 5336 N N . GLU B 1 323 ? -29.683 -18.971 -25.468 1.000 17.555 323 GLU B N 1
ATOM 5337 C CA . GLU B 1 323 ? -29.051 -19.947 -26.390 1.000 18.668 323 GLU B CA 1
ATOM 5338 C C . GLU B 1 323 ? -27.597 -19.529 -26.666 1.000 17.084 323 GLU B C 1
ATOM 5339 O O . GLU B 1 323 ? -26.705 -20.368 -26.564 1.000 16.175 323 GLU B O 1
ATOM 5345 N N . ASN B 1 324 ? -27.357 -18.265 -26.977 1.000 16.558 324 ASN B N 1
ATOM 5346 C CA . ASN B 1 324 ? -26.020 -17.816 -27.437 1.000 16.822 324 ASN B CA 1
ATOM 5347 C C . ASN B 1 324 ? -25.043 -17.754 -26.254 1.000 16.110 324 ASN B C 1
ATOM 5348 O O . ASN B 1 324 ? -23.827 -17.739 -26.519 1.000 15.916 324 ASN B O 1
ATOM 5353 N N . LEU B 1 325 ? -25.513 -17.788 -25.004 1.000 15.336 325 LEU B N 1
ATOM 5354 C CA . LEU B 1 325 ? -24.590 -17.682 -23.841 1.000 15.267 325 LEU B CA 1
ATOM 5355 C C . LEU B 1 325 ? -24.515 -18.976 -23.031 1.000 14.835 325 LEU B C 1
ATOM 5356 O O . LEU B 1 325 ? -23.738 -18.998 -22.065 1.000 14.461 325 LEU B O 1
ATOM 5361 N N . LYS B 1 326 ? -25.186 -20.044 -23.458 1.000 15.060 326 LYS B N 1
ATOM 5362 C CA . LYS B 1 326 ? -25.279 -21.273 -22.628 1.000 15.958 326 LYS B CA 1
ATOM 5363 C C . LYS B 1 326 ? -23.905 -21.969 -22.585 1.000 14.640 326 LYS B C 1
ATOM 5364 O O . LYS B 1 326 ? -23.578 -22.507 -21.524 1.000 14.559 326 LYS B O 1
ATOM 5370 N N . ALA B 1 327 ? -23.124 -21.968 -23.674 1.000 13.804 327 ALA B N 1
ATOM 5371 C CA . ALA B 1 327 ? -21.739 -22.507 -23.681 1.000 13.464 327 ALA B CA 1
ATOM 5372 C C . ALA B 1 327 ? -20.889 -21.710 -22.686 1.000 12.684 327 ALA B C 1
ATOM 5373 O O . ALA B 1 327 ? -20.294 -22.323 -21.793 1.000 12.452 327 ALA B O 1
ATOM 5375 N N . THR B 1 328 ? -20.880 -20.385 -22.812 1.000 12.243 328 THR B N 1
ATOM 5376 C CA . THR B 1 328 ? -20.167 -19.472 -21.884 1.000 12.269 328 THR B CA 1
ATOM 5377 C C . THR B 1 328 ? -20.592 -19.771 -20.440 1.000 12.621 328 THR B C 1
ATOM 5378 O O . THR B 1 328 ? -19.726 -19.950 -19.591 1.000 12.830 328 THR B O 1
ATOM 5382 N N . ARG B 1 329 ? -21.892 -19.845 -20.175 1.000 13.712 329 ARG B N 1
ATOM 5383 C CA . ARG B 1 329 ? -22.417 -20.008 -18.796 1.000 14.328 329 ARG B CA 1
ATOM 5384 C C . ARG B 1 329 ? -22.157 -21.428 -18.288 1.000 14.015 329 ARG B C 1
ATOM 5385 O O . ARG B 1 329 ? -21.932 -21.574 -17.063 1.000 13.503 329 ARG B O 1
ATOM 5393 N N . HIS B 1 330 ? -22.114 -22.424 -19.176 1.000 13.616 330 HIS B N 1
ATOM 5394 C CA . HIS B 1 330 ? -21.813 -23.823 -18.775 1.000 13.936 330 HIS B CA 1
ATOM 5395 C C . HIS B 1 330 ? -20.391 -23.891 -18.208 1.000 13.601 330 HIS B C 1
ATOM 5396 O O . HIS B 1 330 ? -20.209 -24.458 -17.133 1.000 13.430 330 HIS B O 1
ATOM 5403 N N . VAL B 1 331 ? -19.424 -23.288 -18.888 1.000 13.486 331 VAL B N 1
ATOM 5404 C CA . VAL B 1 331 ? -18.001 -23.332 -18.448 1.000 13.908 331 VAL B CA 1
ATOM 5405 C C . VAL B 1 331 ? -17.833 -22.533 -17.140 1.000 13.423 331 VAL B C 1
ATOM 5406 O O . VAL B 1 331 ? -17.104 -23.014 -16.259 1.000 12.203 331 VAL B O 1
ATOM 5410 N N . LEU B 1 332 ? -18.479 -21.371 -17.004 1.000 13.569 332 LEU B N 1
ATOM 5411 C CA . LEU B 1 332 ? -18.447 -20.593 -15.733 1.000 13.866 332 LEU B CA 1
ATOM 5412 C C . LEU B 1 332 ? -18.953 -21.476 -14.584 1.000 13.881 332 LEU B C 1
ATOM 5413 O O . LEU B 1 332 ? -18.270 -21.541 -13.554 1.000 13.888 332 LEU B O 1
ATOM 5418 N N . SER B 1 333 ? -20.095 -22.134 -14.790 1.000 14.413 333 SER B N 1
ATOM 5419 C CA . SER B 1 333 ? -20.767 -23.055 -13.839 1.000 15.293 333 SER B CA 1
ATOM 5420 C C . SER B 1 333 ? -19.836 -24.216 -13.477 1.000 15.304 333 SER B C 1
ATOM 5421 O O . SER B 1 333 ? -19.648 -24.486 -12.274 1.000 16.556 333 SER B O 1
ATOM 5424 N N . GLU B 1 334 ? -19.262 -24.888 -14.468 1.000 15.350 334 GLU B N 1
ATOM 5425 C CA . GLU B 1 334 ? -18.589 -26.190 -14.239 1.000 15.659 334 GLU B CA 1
ATOM 5426 C C . GLU B 1 334 ? -17.111 -25.998 -13.889 1.000 14.978 334 GLU B C 1
ATOM 5427 O O . GLU B 1 334 ? -16.539 -26.938 -13.336 1.000 14.803 334 GLU B O 1
ATOM 5433 N N . TYR B 1 335 ? -16.499 -24.858 -14.222 1.000 14.594 335 TYR B N 1
ATOM 5434 C CA . TYR B 1 335 ? -15.028 -24.669 -14.108 1.000 14.500 335 TYR B CA 1
ATOM 5435 C C . TYR B 1 335 ? -14.666 -23.405 -13.321 1.000 14.559 335 TYR B C 1
ATOM 5436 O O . TYR B 1 335 ? -13.615 -23.397 -12.666 1.000 14.611 335 TYR B O 1
ATOM 5445 N N . GLY B 1 336 ? -15.485 -22.362 -13.395 1.000 14.603 336 GLY B N 1
ATOM 5446 C CA . GLY B 1 336 ? -15.126 -21.029 -12.883 1.000 14.953 336 GLY B CA 1
ATOM 5447 C C . GLY B 1 336 ? -14.225 -20.274 -13.850 1.000 14.786 336 GLY B C 1
ATOM 5448 O O . GLY B 1 336 ? -14.077 -20.713 -15.008 1.000 15.261 336 GLY B O 1
ATOM 5449 N N . ASN B 1 337 ? -13.651 -19.166 -13.377 1.000 14.499 337 ASN B N 1
ATOM 5450 C CA . ASN B 1 337 ? -12.774 -18.259 -14.162 1.000 14.090 337 ASN B CA 1
ATOM 5451 C C . ASN B 1 337 ? -11.350 -18.823 -14.135 1.000 13.394 337 ASN B C 1
ATOM 5452 O O . ASN B 1 337 ? -10.576 -18.486 -13.197 1.000 13.088 337 ASN B O 1
ATOM 5457 N N . MET B 1 338 ? -11.035 -19.661 -15.124 1.000 12.794 338 MET B N 1
ATOM 5458 C CA . MET B 1 338 ? -9.693 -20.261 -15.336 1.000 12.793 338 MET B CA 1
ATOM 5459 C C . MET B 1 338 ? -8.816 -19.302 -16.149 1.000 12.986 338 MET B C 1
ATOM 5460 O O . MET B 1 338 ? -7.871 -19.778 -16.790 1.000 14.450 338 MET B O 1
ATOM 5465 N N . GLY B 1 339 ? -9.115 -18.004 -16.137 1.000 12.990 339 GLY B N 1
ATOM 5466 C CA . GLY B 1 339 ? -8.316 -16.970 -16.818 1.000 13.197 339 GLY B CA 1
ATOM 5467 C C . GLY B 1 339 ? -8.255 -17.188 -18.320 1.000 13.369 339 GLY B C 1
ATOM 5468 O O . GLY B 1 339 ? -9.323 -17.337 -18.951 1.000 13.794 339 GLY B O 1
ATOM 5469 N N . SER B 1 340 ? -7.051 -17.197 -18.892 1.000 13.297 340 SER B N 1
ATOM 5470 C CA . SER B 1 340 ? -6.850 -17.236 -20.366 1.000 13.271 340 SER B CA 1
ATOM 5471 C C . SER B 1 340 ? -7.481 -18.503 -20.964 1.000 12.632 340 SER B C 1
ATOM 5472 O O . SER B 1 340 ? -7.828 -18.489 -22.140 1.000 13.106 340 SER B O 1
ATOM 5475 N N . ALA B 1 341 ? -7.593 -19.577 -20.196 1.000 12.303 341 ALA B N 1
ATOM 5476 C CA . ALA B 1 341 ? -8.037 -20.899 -20.697 1.000 12.086 341 ALA B CA 1
ATOM 5477 C C . ALA B 1 341 ? -9.532 -20.885 -21.038 1.000 12.197 341 ALA B C 1
ATOM 5478 O O . ALA B 1 341 ? -9.926 -21.646 -21.922 1.000 12.151 341 ALA B O 1
ATOM 5480 N N . CYS B 1 342 ? -10.336 -20.078 -20.342 1.000 12.596 342 CYS B N 1
ATOM 5481 C CA . CYS B 1 342 ? -11.822 -20.166 -20.371 1.000 13.197 342 CYS B CA 1
ATOM 5482 C C . CYS B 1 342 ? -12.365 -20.119 -21.798 1.000 12.552 342 CYS B C 1
ATOM 5483 O O . CYS B 1 342 ? -13.216 -20.957 -22.118 1.000 12.783 342 CYS B O 1
ATOM 5486 N N . VAL B 1 343 ? -11.939 -19.131 -22.593 1.000 11.680 343 VAL B N 1
ATOM 5487 C CA . VAL B 1 343 ? -12.533 -18.882 -23.939 1.000 11.283 343 VAL B CA 1
ATOM 5488 C C . VAL B 1 343 ? -12.309 -20.122 -24.812 1.000 11.000 343 VAL B C 1
ATOM 5489 O O . VAL B 1 343 ? -13.118 -20.332 -25.738 1.000 11.249 343 VAL B O 1
ATOM 5493 N N . ILE B 1 344 ? -11.283 -20.926 -24.510 1.000 10.654 344 ILE B N 1
ATOM 5494 C CA . ILE B 1 344 ? -10.919 -22.147 -25.294 1.000 10.443 344 ILE B CA 1
ATOM 5495 C C . ILE B 1 344 ? -11.772 -23.319 -24.804 1.000 9.819 344 ILE B C 1
ATOM 5496 O O . ILE B 1 344 ? -12.211 -24.127 -25.631 1.000 9.611 344 ILE B O 1
ATOM 5501 N N . PHE B 1 345 ? -12.006 -23.403 -23.500 1.000 9.542 345 PHE B N 1
ATOM 5502 C CA . PHE B 1 345 ? -12.979 -24.362 -22.930 1.000 9.488 345 PHE B CA 1
ATOM 5503 C C . PHE B 1 345 ? -14.347 -24.107 -23.572 1.000 9.955 345 PHE B C 1
ATOM 5504 O O . PHE B 1 345 ? -15.071 -25.070 -23.907 1.000 10.576 345 PHE B O 1
ATOM 5512 N N . ILE B 1 346 ? -14.709 -22.839 -23.731 1.000 10.159 346 ILE B N 1
ATOM 5513 C CA . ILE B 1 346 ? -16.045 -22.476 -24.265 1.000 10.724 346 ILE B CA 1
ATOM 5514 C C . ILE B 1 346 ? -16.108 -22.946 -25.722 1.000 11.381 346 ILE B C 1
ATOM 5515 O O . ILE B 1 346 ? -17.144 -23.511 -26.083 1.000 11.400 346 ILE B O 1
ATOM 5520 N N . LEU B 1 347 ? -15.036 -22.762 -26.502 1.000 12.092 347 LEU B N 1
ATOM 5521 C CA . LEU B 1 347 ? -14.998 -23.218 -27.914 1.000 13.188 347 LEU B CA 1
ATOM 5522 C C . LEU B 1 347 ? -15.190 -24.737 -27.932 1.000 14.147 347 LEU B C 1
ATOM 5523 O O . LEU B 1 347 ? -15.977 -25.211 -28.760 1.000 14.534 347 LEU B O 1
ATOM 5528 N N . ASP B 1 348 ? -14.495 -25.462 -27.050 1.000 14.626 348 ASP B N 1
ATOM 5529 C CA . ASP B 1 348 ? -14.627 -26.938 -26.914 1.000 15.175 348 ASP B CA 1
ATOM 5530 C C . ASP B 1 348 ? -16.091 -27.305 -26.626 1.000 15.257 348 ASP B C 1
ATOM 5531 O O . ASP B 1 348 ? -16.659 -28.109 -27.391 1.000 14.823 348 ASP B O 1
ATOM 5536 N N . GLU B 1 349 ? -16.670 -26.736 -25.563 1.000 15.354 349 GLU B N 1
ATOM 5537 C CA . GLU B 1 349 ? -18.079 -26.979 -25.135 1.000 15.798 349 GLU B CA 1
ATOM 5538 C C . GLU B 1 349 ? -19.022 -26.727 -26.317 1.000 16.299 349 GLU B C 1
ATOM 5539 O O . GLU B 1 349 ? -19.955 -27.528 -26.538 1.000 16.394 349 GLU B O 1
ATOM 5545 N N . LEU B 1 350 ? -18.772 -25.651 -27.056 1.000 16.409 350 LEU B N 1
ATOM 5546 C CA . LEU B 1 350 ? -19.646 -25.174 -28.151 1.000 16.444 350 LEU B CA 1
ATOM 5547 C C . LEU B 1 350 ? -19.693 -26.238 -29.254 1.000 16.555 350 LEU B C 1
ATOM 5548 O O . LEU B 1 350 ? -20.818 -26.598 -29.683 1.000 16.857 350 LEU B O 1
ATOM 5553 N N . ARG B 1 351 ? -18.549 -26.789 -29.666 1.000 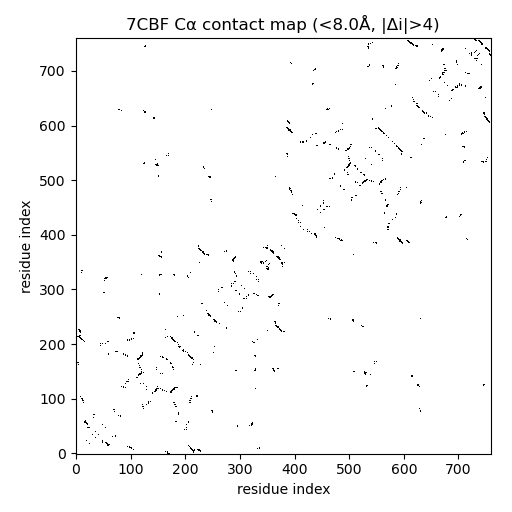16.102 351 ARG B N 1
ATOM 5554 C CA . ARG B 1 351 ? -18.535 -27.792 -30.774 1.000 16.175 351 ARG B CA 1
ATOM 5555 C C . ARG B 1 351 ? -19.125 -29.113 -30.258 1.000 16.613 351 ARG B C 1
ATOM 5556 O O . ARG B 1 351 ? -19.822 -29.781 -31.032 1.000 16.336 351 ARG B O 1
ATOM 5564 N N . LYS B 1 352 ? -18.896 -29.461 -28.993 1.000 17.732 352 LYS B N 1
ATOM 5565 C CA . LYS B 1 352 ? -19.420 -30.721 -28.401 1.000 19.475 352 LYS B CA 1
ATOM 5566 C C . LYS B 1 352 ? -20.945 -30.642 -28.314 1.000 18.908 352 LYS B C 1
ATOM 5567 O O . LYS B 1 352 ? -21.615 -31.542 -28.842 1.000 16.556 352 LYS B O 1
ATOM 5573 N N . LYS B 1 353 ? -21.459 -29.593 -27.672 1.000 19.357 353 LYS B N 1
ATOM 5574 C CA . LYS B 1 353 ? -22.920 -29.355 -27.544 1.000 19.917 353 LYS B CA 1
ATOM 5575 C C . LYS B 1 353 ? -23.577 -29.397 -28.932 1.000 18.943 353 LYS B C 1
ATOM 5576 O O . LYS B 1 353 ? -24.659 -29.957 -29.050 1.000 17.768 353 LYS B O 1
ATOM 5582 N N . SER B 1 354 ? -22.915 -28.829 -29.937 1.000 18.910 354 SER B N 1
ATOM 5583 C CA . SER B 1 354 ? -23.429 -28.705 -31.322 1.000 20.000 354 SER B CA 1
ATOM 5584 C C . SER B 1 354 ? -23.638 -30.096 -31.925 1.000 21.837 354 SER B C 1
ATOM 5585 O O . SER B 1 354 ? -24.692 -30.315 -32.566 1.000 19.889 354 SER B O 1
ATOM 5588 N N . LYS B 1 355 ? -22.664 -30.984 -31.722 1.000 24.550 355 LYS B N 1
ATOM 5589 C CA . LYS B 1 355 ? -22.699 -32.408 -32.162 1.000 27.041 355 LYS B CA 1
ATOM 5590 C C . LYS B 1 355 ? -23.821 -33.140 -31.404 1.000 25.982 355 LYS B C 1
ATOM 5591 O O . LYS B 1 355 ? -24.646 -33.809 -32.044 1.000 25.179 355 LYS B O 1
ATOM 5597 N N . GLU B 1 356 ? -23.867 -32.974 -30.085 1.000 25.667 356 GLU B N 1
ATOM 5598 C CA . GLU B 1 356 ? -24.842 -33.619 -29.164 1.000 27.836 356 GLU B CA 1
ATOM 5599 C C . GLU B 1 356 ? -26.281 -33.249 -29.563 1.000 26.658 356 GLU B C 1
ATOM 5600 O O . GLU B 1 356 ? -27.133 -34.147 -29.559 1.000 26.056 356 GLU B O 1
ATOM 5606 N N . GLU B 1 357 ? -26.545 -31.986 -29.909 1.000 26.514 357 GLU B N 1
ATOM 5607 C CA . GLU B 1 357 ? -27.912 -31.478 -30.227 1.000 27.582 357 GLU B CA 1
ATOM 5608 C C . GLU B 1 357 ? -28.179 -31.557 -31.733 1.000 26.824 357 GLU B C 1
ATOM 5609 O O . GLU B 1 357 ? -29.237 -31.086 -32.169 1.000 27.041 357 GLU B O 1
ATOM 5615 N N . LYS B 1 358 ? -27.251 -32.127 -32.499 1.000 27.370 358 LYS B N 1
ATOM 5616 C CA . LYS B 1 358 ? -27.459 -32.481 -33.926 1.000 27.959 358 LYS B CA 1
ATOM 5617 C C . LYS B 1 358 ? -27.695 -31.191 -34.723 1.000 25.014 358 LYS B C 1
ATOM 5618 O O . LYS B 1 358 ? -28.582 -31.171 -35.582 1.000 25.669 358 LYS B O 1
ATOM 5624 N N . LYS B 1 359 ? -26.889 -30.163 -34.462 1.000 22.666 359 LYS B N 1
ATOM 5625 C CA . LYS B 1 359 ? -26.934 -28.847 -35.145 1.000 21.795 359 LYS B CA 1
ATOM 5626 C C . LYS B 1 359 ? -26.106 -28.915 -36.432 1.000 20.701 359 LYS B C 1
ATOM 5627 O O . LYS B 1 359 ? -25.265 -29.826 -36.554 1.000 20.256 359 LYS B O 1
ATOM 5633 N N . LEU B 1 360 ? -26.319 -27.974 -37.350 1.000 19.631 360 LEU B N 1
ATOM 5634 C CA . LEU B 1 360 ? -25.723 -28.012 -38.717 1.000 19.742 360 LEU B CA 1
ATOM 5635 C C . LEU B 1 360 ? -24.248 -27.595 -38.684 1.000 17.760 360 LEU B C 1
ATOM 5636 O O . LEU B 1 360 ? -23.521 -27.941 -39.627 1.000 16.037 360 LEU B O 1
ATOM 5641 N N . THR B 1 361 ? -23.800 -26.899 -37.637 1.000 16.907 361 THR B N 1
ATOM 5642 C CA . THR B 1 361 ? -22.426 -26.328 -37.584 1.000 15.920 361 THR B CA 1
ATOM 5643 C C . THR B 1 361 ? -21.832 -26.489 -36.186 1.000 15.468 361 THR B C 1
ATOM 5644 O O . THR B 1 361 ? -22.596 -26.598 -35.209 1.000 16.062 361 THR B O 1
ATOM 5648 N N . THR B 1 362 ? -20.503 -26.439 -36.108 1.000 14.693 362 THR B N 1
ATOM 5649 C CA . THR B 1 362 ? -19.716 -26.491 -34.849 1.000 13.533 362 THR B CA 1
ATOM 5650 C C . THR B 1 362 ? -20.040 -25.257 -34.001 1.000 13.546 362 THR B C 1
ATOM 5651 O O . THR B 1 362 ? -19.695 -25.275 -32.811 1.000 13.695 362 THR B O 1
ATOM 5655 N N . GLY B 1 363 ? -20.672 -24.243 -34.605 1.000 13.588 363 GLY B N 1
ATOM 5656 C CA . GLY B 1 363 ? -21.076 -22.980 -33.958 1.000 13.896 363 GLY B CA 1
ATOM 5657 C C . GLY B 1 363 ? -22.545 -22.960 -33.563 1.000 14.221 363 GLY B C 1
ATOM 5658 O O . GLY B 1 363 ? -23.184 -21.928 -33.728 1.000 14.342 363 GLY B O 1
ATOM 5659 N N . ASP B 1 364 ? -23.074 -24.056 -33.032 1.000 14.786 364 ASP B N 1
ATOM 5660 C CA . ASP B 1 364 ? -24.478 -24.127 -32.550 1.000 15.289 364 ASP B CA 1
ATOM 5661 C C . ASP B 1 364 ? -25.445 -23.932 -33.727 1.000 14.875 364 ASP B C 1
ATOM 5662 O O . ASP B 1 364 ? -26.534 -23.371 -33.525 1.000 14.842 364 ASP B O 1
ATOM 5667 N N . GLY B 1 365 ? -25.056 -24.387 -34.917 1.000 14.596 365 GLY B N 1
ATOM 5668 C CA . GLY B 1 365 ? -25.856 -24.239 -36.147 1.000 15.014 365 GLY B CA 1
ATOM 5669 C C . GLY B 1 365 ? -25.674 -22.883 -36.816 1.000 14.991 365 GLY B C 1
ATOM 5670 O O . GLY B 1 365 ? -26.221 -22.718 -37.917 1.000 15.468 365 GLY B O 1
ATOM 5671 N N . LYS B 1 366 ? -24.948 -21.940 -36.204 1.000 14.288 366 LYS B N 1
ATOM 5672 C CA . LYS B 1 366 ? -24.774 -20.581 -36.784 1.000 14.999 366 LYS B CA 1
ATOM 5673 C C . LYS B 1 366 ? -23.492 -20.562 -37.610 1.000 14.642 366 LYS B C 1
ATOM 5674 O O . LYS B 1 366 ? -22.617 -21.393 -37.355 1.000 14.181 366 LYS B O 1
ATOM 5680 N N . GLU B 1 367 ? -23.413 -19.653 -38.577 1.000 15.506 367 GLU B N 1
ATOM 5681 C CA . GLU B 1 367 ? -22.284 -19.555 -39.529 1.000 16.557 367 GLU B CA 1
ATOM 5682 C C . GLU B 1 367 ? -21.141 -18.732 -38.912 1.000 16.005 367 GLU B C 1
ATOM 5683 O O . GLU B 1 367 ? -19.975 -19.181 -38.994 1.000 15.253 367 GLU B O 1
ATOM 5689 N N . TRP B 1 368 ? -21.455 -17.555 -38.372 1.000 15.205 368 TRP B N 1
ATOM 5690 C CA . TRP B 1 368 ? -20.456 -16.591 -37.847 1.000 15.709 368 TRP B CA 1
ATOM 5691 C C . TRP B 1 368 ? -20.475 -16.595 -36.319 1.000 15.601 368 TRP B C 1
ATOM 5692 O O . TRP B 1 368 ? -21.522 -16.875 -35.705 1.000 14.562 368 TRP B O 1
ATOM 5703 N N . GLY B 1 369 ? -19.327 -16.277 -35.742 1.000 15.852 369 GLY B N 1
ATOM 5704 C CA . GLY B 1 369 ? -19.123 -16.346 -34.293 1.000 16.471 369 GLY B CA 1
ATOM 5705 C C . GLY B 1 369 ? -18.080 -15.359 -33.831 1.000 16.855 369 GLY B C 1
ATOM 5706 O O . GLY B 1 369 ? -17.361 -14.775 -34.669 1.000 17.531 369 GLY B O 1
ATOM 5707 N N . CYS B 1 370 ? -18.002 -15.220 -32.519 1.000 17.223 370 CYS B N 1
ATOM 5708 C CA . CYS B 1 370 ? -17.191 -14.215 -31.818 1.000 17.873 370 CYS B CA 1
ATOM 5709 C C . CYS B 1 370 ? -16.597 -14.821 -30.552 1.000 16.588 370 CYS B C 1
ATOM 5710 O O . CYS B 1 370 ? -17.361 -15.304 -29.724 1.000 16.504 370 CYS B O 1
ATOM 5713 N N . LEU B 1 371 ? -15.271 -14.785 -30.435 1.000 15.567 371 LEU B N 1
ATOM 5714 C CA . LEU B 1 371 ? -14.548 -15.028 -29.168 1.000 13.958 371 LEU B CA 1
ATOM 5715 C C . LEU B 1 371 ? -14.105 -13.667 -28.619 1.000 13.105 371 LEU B C 1
ATOM 5716 O O . LEU B 1 371 ? -13.477 -12.879 -29.367 1.000 12.102 371 LEU B O 1
ATOM 5721 N N . ILE B 1 372 ? -14.484 -13.381 -27.374 1.000 12.623 372 ILE B N 1
ATOM 5722 C CA . ILE B 1 372 ? -14.219 -12.080 -26.703 1.000 12.530 372 ILE B CA 1
ATOM 5723 C C . ILE B 1 372 ? -13.370 -12.354 -25.473 1.000 12.357 372 ILE B C 1
ATOM 5724 O O . ILE B 1 372 ? -13.851 -13.051 -24.577 1.000 12.820 372 ILE B O 1
ATOM 5729 N N . GLY B 1 373 ? -12.129 -11.877 -25.506 1.000 12.511 373 GLY B N 1
ATOM 5730 C CA . GLY B 1 373 ? -11.229 -11.786 -24.342 1.000 12.257 373 GLY B CA 1
ATOM 5731 C C . GLY B 1 373 ? -11.377 -10.426 -23.685 1.000 11.972 373 GLY B C 1
ATOM 5732 O O . GLY B 1 373 ? -11.431 -9.426 -24.408 1.000 12.057 373 GLY B O 1
ATOM 5733 N N . LEU B 1 374 ? -11.474 -10.400 -22.358 1.000 12.145 374 LEU B N 1
ATOM 5734 C CA . LEU B 1 374 ? -11.679 -9.180 -21.537 1.000 12.014 374 LEU B CA 1
ATOM 5735 C C . LEU B 1 374 ? -10.637 -9.169 -20.427 1.000 12.592 374 LEU B C 1
ATOM 5736 O O . LEU B 1 374 ? -10.482 -10.216 -19.743 1.000 12.973 374 LEU B O 1
ATOM 5741 N N . GLY B 1 375 ? -9.958 -8.042 -20.231 1.000 12.688 375 GLY B N 1
ATOM 5742 C CA . GLY B 1 375 ? -9.015 -7.928 -19.108 1.000 12.773 375 GLY B CA 1
ATOM 5743 C C . GLY B 1 375 ? -8.408 -6.543 -19.012 1.000 13.455 375 GLY B C 1
ATOM 5744 O O . GLY B 1 375 ? -8.949 -5.593 -19.567 1.000 14.222 375 GLY B O 1
ATOM 5745 N N . PRO B 1 376 ? -7.277 -6.414 -18.283 1.000 13.584 376 PRO B N 1
ATOM 5746 C CA . PRO B 1 376 ? -6.726 -5.109 -17.922 1.000 13.121 376 PRO B CA 1
ATOM 5747 C C . PRO B 1 376 ? -6.423 -4.183 -19.107 1.000 12.683 376 PRO B C 1
ATOM 5748 O O . PRO B 1 376 ? -6.032 -4.658 -20.176 1.000 12.673 376 PRO B O 1
ATOM 5752 N N . GLY B 1 377 ? -6.559 -2.876 -18.862 1.000 12.131 377 GLY B N 1
ATOM 5753 C CA . GLY B 1 377 ? -6.300 -1.824 -19.857 1.000 11.776 377 GLY B CA 1
ATOM 5754 C C . GLY B 1 377 ? -7.277 -0.664 -19.733 1.000 11.142 377 GLY B C 1
ATOM 5755 O O . GLY B 1 377 ? -6.838 0.467 -19.554 1.000 11.190 377 GLY B O 1
ATOM 5756 N N . LEU B 1 378 ? -8.587 -0.918 -19.867 1.000 10.877 378 LEU B N 1
ATOM 5757 C CA . LEU B 1 378 ? -9.193 -2.220 -20.096 1.000 10.622 378 LEU B CA 1
ATOM 5758 C C . LEU B 1 378 ? -8.971 -2.622 -21.549 1.000 10.653 378 LEU B C 1
ATOM 5759 O O . LEU B 1 378 ? -9.022 -1.729 -22.408 1.000 10.072 378 LEU B O 1
ATOM 5764 N N . THR B 1 379 ? -8.756 -3.917 -21.789 1.000 10.715 379 THR B N 1
ATOM 5765 C CA . THR B 1 379 ? -8.489 -4.490 -23.131 1.000 10.915 379 THR B CA 1
ATOM 5766 C C . THR B 1 379 ? -9.643 -5.409 -23.530 1.000 11.542 379 THR B C 1
ATOM 5767 O O . THR B 1 379 ? -10.096 -6.218 -22.682 1.000 11.643 379 THR B O 1
ATOM 5771 N N . VAL B 1 380 ? -10.090 -5.274 -24.785 1.000 11.908 380 VAL B N 1
ATOM 5772 C CA . VAL B 1 380 ? -10.992 -6.250 -25.458 1.000 11.852 380 VAL B CA 1
ATOM 5773 C C . VAL B 1 380 ? -10.233 -6.909 -26.616 1.000 11.614 380 VAL B C 1
ATOM 5774 O O . VAL B 1 380 ? -9.756 -6.203 -27.512 1.000 11.221 380 VAL B O 1
ATOM 5778 N N . GLU B 1 381 ? -10.137 -8.234 -26.566 1.000 12.239 381 GLU B N 1
ATOM 5779 C CA . GLU B 1 381 ? -9.693 -9.099 -27.683 1.000 12.720 381 GLU B CA 1
ATOM 5780 C C . GLU B 1 381 ? -10.941 -9.617 -28.383 1.000 12.888 381 GLU B C 1
ATOM 5781 O O . GLU B 1 381 ? -11.771 -10.237 -27.715 1.000 12.501 381 GLU B O 1
ATOM 5787 N N . THR B 1 382 ? -11.085 -9.329 -29.672 1.000 13.570 382 THR B N 1
ATOM 5788 C CA . THR B 1 382 ? -12.224 -9.814 -30.487 1.000 14.533 382 THR B CA 1
ATOM 5789 C C . THR B 1 382 ? -11.675 -10.684 -31.614 1.000 13.679 382 THR B C 1
ATOM 5790 O O . THR B 1 382 ? -11.046 -10.147 -32.526 1.000 14.007 382 THR B O 1
ATOM 5794 N N . VAL B 1 383 ? -11.940 -11.982 -31.553 1.000 13.073 383 VAL B N 1
ATOM 5795 C CA . VAL B 1 383 ? -11.648 -12.917 -32.673 1.000 12.413 383 VAL B CA 1
ATOM 5796 C C . VAL B 1 383 ? -12.952 -13.245 -33.409 1.000 11.933 383 VAL B C 1
ATOM 5797 O O . VAL B 1 383 ? -13.932 -13.716 -32.771 1.000 11.026 383 VAL B O 1
ATOM 5801 N N . VAL B 1 384 ? -12.952 -13.020 -34.721 1.000 11.857 384 VAL B N 1
ATOM 5802 C CA . VAL B 1 384 ? -14.114 -13.357 -35.593 1.000 11.962 384 VAL B CA 1
ATOM 5803 C C . VAL B 1 384 ? -13.908 -14.781 -36.096 1.000 12.048 384 VAL B C 1
ATOM 5804 O O . VAL B 1 384 ? -12.863 -15.046 -36.682 1.000 11.813 384 VAL B O 1
ATOM 5808 N N . LEU B 1 385 ? -14.884 -15.648 -35.851 1.000 12.637 385 LEU B N 1
ATOM 5809 C CA . LEU B 1 385 ? -14.817 -17.068 -36.234 1.000 13.447 385 LEU B CA 1
ATOM 5810 C C . LEU B 1 385 ? -15.919 -17.375 -37.244 1.000 14.158 385 LEU B C 1
ATOM 5811 O O . LEU B 1 385 ? -17.002 -16.756 -37.183 1.000 13.699 385 LEU B O 1
ATOM 5816 N N . ARG B 1 386 ? -15.646 -18.331 -38.120 1.000 15.722 386 ARG B N 1
ATOM 5817 C CA . ARG B 1 386 ? -16.686 -19.048 -38.895 1.000 17.507 386 ARG B CA 1
ATOM 5818 C C . ARG B 1 386 ? -16.738 -20.482 -38.369 1.000 16.486 386 ARG B C 1
ATOM 5819 O O . ARG B 1 386 ? -15.690 -21.023 -37.968 1.000 16.430 386 ARG B O 1
ATOM 5827 N N . SER B 1 387 ? -17.928 -21.064 -38.328 1.000 15.319 387 SER B N 1
ATOM 5828 C CA . SER B 1 387 ? -18.108 -22.491 -37.987 1.000 14.921 387 SER B CA 1
ATOM 5829 C C . SER B 1 387 ? -17.733 -23.341 -39.200 1.000 15.422 387 SER B C 1
ATOM 5830 O O . SER B 1 387 ? -17.466 -22.793 -40.272 1.000 13.778 387 SER B O 1
ATOM 5833 N N . VAL B 1 388 ? -17.753 -24.649 -39.003 1.000 16.912 388 VAL B N 1
ATOM 5834 C CA . VAL B 1 388 ? -17.630 -25.668 -40.070 1.000 18.993 388 VAL B CA 1
ATOM 5835 C C . VAL B 1 388 ? -18.899 -26.511 -40.020 1.000 20.084 388 VAL B C 1
ATOM 5836 O O . VAL B 1 388 ? -19.491 -26.665 -38.949 1.000 18.326 388 VAL B O 1
ATOM 5840 N N . PRO B 1 389 ? -19.386 -27.022 -41.176 1.000 22.386 389 PRO B N 1
ATOM 5841 C CA . PRO B 1 389 ? -20.526 -27.948 -41.188 1.000 24.328 389 PRO B CA 1
ATOM 5842 C C . PRO B 1 389 ? -20.282 -29.231 -40.378 1.000 26.405 389 PRO B C 1
ATOM 5843 O O . PRO B 1 389 ? -19.169 -29.720 -40.387 1.000 25.443 389 PRO B O 1
ATOM 5847 N N . ILE B 1 390 ? -21.309 -29.721 -39.678 1.000 30.286 390 ILE B N 1
ATOM 5848 C CA . ILE B 1 390 ? -21.319 -31.077 -39.046 1.000 35.162 390 ILE B CA 1
ATOM 5849 C C . ILE B 1 390 ? -22.022 -32.058 -39.995 1.000 37.814 390 ILE B C 1
ATOM 5850 O O . ILE B 1 390 ? -21.500 -33.181 -40.153 1.000 44.500 390 ILE B O 1
ATOM 5855 N N . ALA B 1 391 ? -23.159 -31.656 -40.578 1.000 42.895 391 ALA B N 1
ATOM 5856 C CA . ALA B 1 391 ? -23.926 -32.416 -41.602 1.000 47.629 391 ALA B CA 1
ATOM 5857 C C . ALA B 1 391 ? -23.352 -32.113 -42.993 1.000 50.934 391 ALA B C 1
ATOM 5858 O O . ALA B 1 391 ? -23.931 -32.484 -44.012 1.000 54.390 391 ALA B O 1
#